Protein AF-A0A7J8NCL5-F1 (afdb_monomer_lite)

Foldseek 3Di:
DEAAPDPPQDEEEDDPVLLVDAQAQEDAHEHYAYEEEAEPSNAPVYDADPPGAHEYHHHQYAYQYHDDDPDHDPRYQAAYANYNNLVDPPDPDDPNHDDDDPDDPPDPDDDDPADDDPPAQPPPWHAQPQDPDPPQTARWWKFKKKQQAAPDDDCPVVVQVVLVLVCVLLVHDSSQKDFPDWDDDPDNMIITIIIGAFDDDPPPVPRRYDDLVSVCSNVCCQVVVRRDADNRSHFMHTPDTDDDVVSVVSPDDPDDPDDDPVVVVVCVVVVVVVVVVCVVVVVVVVVVVVVVVVVVVVVVPPDDDDDDDDPDPVPCPPDDDQPQADEDEPVQVCVQQVNVDPVQFPDADPQGTWGWGQGPVRATKIKGKGDQPDPLNVQLLVQQCVQLSQDDDPQAWHWRHWYDPPRITMTITHDQPQAFQLQLLDPPHPQRAAPLLLLQQLLSNLVQLLCQQPVDVQHKDQQAQDRNQWTAHPQRRTHGHRSSPMDGAADQDPVRDGDQWDQADRDYDPLLAQLLCVQQSTHHSLRVLQSSLSVLLCSFQSDDQADPNDGSLVVCVVCVVVVNNVVRGDPSNDDDDPVLSVLSSVLSNQSNDNDSVSHDHSVVSSVSSVVSSVVDDVVSVPPDDDDPPDDDDDDDDDDDDDDDDDDDDDDDDDDDDDDDDDDDDDDDDDDDDDDDDDDDDDDDDDDDDDDDDDDDDPDDPPVQWDDDPNDTDGDPVPLDDDDDQPDPDFKFAAQQAWLVQFFWKKFKFFQDQDWAFSVLLVQLVCQLQVLCCVPVNRHFKMKGFDFDFPAFDADDDDDDPPDPPPDRNSNVSRGSHGPGTTTGHDRGGTGMMMTGPPVCNVSNQVSNVSSQSSGSHHIDMGTDLGGQPEPHGPVVVVVQVVVQQWDIPRNYIDGFDQDDDPVQDDPPDSTHHPDD

pLDDT: mean 75.63, std 21.78, range [22.77, 98.31]

Sequence (916 aa):
MHSDLSNNELTGSIPASFSSLPILQELLLANNSLNGSIPSSLWQNKTLNANESLIVDLENNTFTDISGSTDLPPNVTLWLKGNPVCRNNSLSLPQQCASRNDNTRSQSGTNSTGSCAPQSCPFPYEYSPTSNFSCFCAAPLPVVYRLKSPGFSDFVPYINSFSEYLTTGLELDSDQLYIGSFEWENGPRLKMNLKLYPVYNASNNSGNVFNGSEVQRIRGMFTGWKIPDSDIFGPYELINFNLPDIYGGAVVRTSGSGVSTGALIGIVLGGIAVAVTLSAVVTLLILRVRLRNYRLVSKRRQSICSNIEPVFYTALKSSIKIDGVKSFTYTELATATNNFNSSTQVGQGGYGKVYRGTLADGMVVAIKRAQEGSLQGEREFLTEIQLLSRLHHRNLVSLIGYCDEEGEQMLVYEFMPNGTLRDHLSAKSKEPPNFAMRLKIALGSAKGILYLHTEADPPIFHRDIKASNILLDSRFTAKVADFGLSRLAPVPDMEGAVPAHVSTVVKGTPGYLDPEYFLTHKLTDKSDVYSLGVVFLELLTGMQPISHGKNIVREVNVAYHSGMIFSVIDGRMGSYPSECVEKFVTLALKCSQDETDGRPSMADVVRELENIWAMMPESDVGVSVSIDTAAEKMTPPSSSSSSSLVKNPYVSSDVSGSDLGFLTLSASRSINTALPFSFQPRFIFAAAKYLQSSTAMGRRPARCYRQIKNKPYPKSRYCRGVPDPKIRIYDVGMKKRGVDEFPFCVHLVSWEKENVSSEALEAARIACNKYMAKYAGKDAFHLRVRVHPFHVLRINKMLSCAGADRLQTGMRGAFGKPQGTCARVAIGQVLLSVRCKDSNSHHAQEALRRAKFKFPGRQKIIVSRKWGFTKFNRTDYLKYKSENRIVPDGVNAKLLGCHGPLANREPGRAFLHAAV

Structure (mmCIF, N/CA/C/O backbone):
data_AF-A0A7J8NCL5-F1
#
_entry.id   AF-A0A7J8NCL5-F1
#
loop_
_atom_site.group_PDB
_atom_site.id
_atom_site.type_symbol
_atom_site.label_atom_id
_atom_site.label_alt_id
_atom_site.label_comp_id
_atom_site.label_asym_id
_atom_site.label_entity_id
_atom_site.label_seq_id
_atom_site.pdbx_PDB_ins_code
_atom_site.Cartn_x
_atom_site.Cartn_y
_atom_site.Cartn_z
_atom_site.occupancy
_atom_site.B_iso_or_equiv
_atom_site.auth_seq_id
_atom_site.auth_comp_id
_atom_site.auth_asym_id
_atom_site.auth_atom_id
_atom_site.pdbx_PDB_model_num
ATOM 1 N N . MET A 1 1 ? -27.507 34.653 11.792 1.00 57.84 1 MET A N 1
ATOM 2 C CA . MET A 1 1 ? -27.357 33.873 10.540 1.00 57.84 1 MET A CA 1
ATOM 3 C C . MET A 1 1 ? -26.289 34.530 9.692 1.00 57.84 1 MET A C 1
ATOM 5 O O . MET A 1 1 ? -26.306 35.746 9.566 1.00 57.84 1 MET A O 1
ATOM 9 N N . HIS A 1 2 ? -25.388 33.732 9.128 1.00 72.81 2 HIS A N 1
ATOM 10 C CA . HIS A 1 2 ? -24.215 34.192 8.385 1.00 72.81 2 HIS A CA 1
ATOM 11 C C . HIS A 1 2 ? -24.292 33.597 6.973 1.00 72.81 2 HIS A C 1
ATOM 13 O O . HIS A 1 2 ? -24.673 32.432 6.832 1.00 72.81 2 HIS A O 1
ATOM 19 N N . SER A 1 3 ? -24.012 34.397 5.945 1.00 72.50 3 SER A N 1
ATOM 20 C CA . SER A 1 3 ? -24.172 34.029 4.536 1.00 72.50 3 SER A CA 1
ATOM 21 C C . SER A 1 3 ? -22.990 34.544 3.718 1.00 72.50 3 SER A C 1
ATOM 23 O O . SER A 1 3 ? -23.054 35.635 3.154 1.00 72.50 3 SER A O 1
ATOM 25 N N . ASP A 1 4 ? -21.925 33.746 3.647 1.00 80.50 4 ASP A N 1
ATOM 26 C CA . ASP A 1 4 ? -20.791 34.000 2.758 1.00 80.50 4 ASP A CA 1
ATOM 27 C C . ASP A 1 4 ? -21.039 33.390 1.370 1.00 80.50 4 ASP A C 1
ATOM 29 O O . ASP A 1 4 ? -21.331 32.200 1.222 1.00 80.50 4 ASP A O 1
ATOM 33 N N . LEU A 1 5 ? -20.961 34.255 0.367 1.00 80.50 5 LEU A N 1
ATOM 34 C CA . LEU A 1 5 ? -21.081 34.011 -1.067 1.00 80.50 5 LEU A CA 1
ATOM 35 C C . LEU A 1 5 ? -19.985 34.785 -1.831 1.00 80.50 5 LEU A C 1
ATOM 37 O O . LEU A 1 5 ? -20.094 35.007 -3.039 1.00 80.50 5 LEU A O 1
ATOM 41 N N . SER A 1 6 ? -18.932 35.223 -1.137 1.00 82.69 6 SER A N 1
ATOM 42 C CA . SER A 1 6 ? -17.787 35.912 -1.728 1.00 82.69 6 SER A CA 1
ATOM 43 C C . SER A 1 6 ? -16.988 34.987 -2.657 1.00 82.69 6 SER A C 1
ATOM 45 O O . SER A 1 6 ? -17.009 33.768 -2.492 1.00 82.69 6 SER A O 1
ATOM 47 N N . ASN A 1 7 ? -16.256 35.535 -3.630 1.00 80.12 7 ASN A N 1
ATOM 48 C CA . ASN A 1 7 ? -15.332 34.778 -4.492 1.00 80.12 7 ASN A CA 1
ATOM 49 C C . ASN A 1 7 ? -15.990 33.617 -5.294 1.00 80.12 7 ASN A C 1
ATOM 51 O O . ASN A 1 7 ? -15.355 32.587 -5.520 1.00 80.12 7 ASN A O 1
ATOM 55 N N . ASN A 1 8 ? -17.260 33.748 -5.704 1.00 74.44 8 ASN A N 1
ATOM 56 C CA . ASN A 1 8 ? -18.063 32.673 -6.323 1.00 74.44 8 ASN A CA 1
ATOM 57 C C . ASN A 1 8 ? -18.443 32.928 -7.805 1.00 74.44 8 ASN A C 1
ATOM 59 O O . ASN A 1 8 ? -19.324 32.251 -8.335 1.00 74.44 8 ASN A O 1
ATOM 63 N N . GLU A 1 9 ? -17.803 33.893 -8.480 1.00 82.25 9 GLU A N 1
ATOM 64 C CA . GLU A 1 9 ? -18.075 34.285 -9.884 1.00 82.25 9 GLU A CA 1
ATOM 65 C C . GLU A 1 9 ? -19.551 34.676 -10.160 1.00 82.25 9 GLU A C 1
ATOM 67 O O . GLU A 1 9 ? -20.049 34.581 -11.284 1.00 82.25 9 GLU A O 1
ATOM 72 N N . LEU A 1 10 ? -20.280 35.130 -9.132 1.00 83.38 10 LEU A N 1
ATOM 73 C CA . LEU A 1 10 ? -21.717 35.415 -9.217 1.00 83.38 10 LEU A CA 1
ATOM 74 C C . LEU A 1 10 ? -22.009 36.649 -10.084 1.00 83.38 10 LEU A C 1
ATOM 76 O O . LEU A 1 10 ? -21.277 37.635 -10.037 1.00 83.38 10 LEU A O 1
ATOM 80 N N . THR A 1 11 ? -23.109 36.614 -10.841 1.00 87.38 11 THR A N 1
ATOM 81 C CA . THR A 1 11 ? -23.530 37.677 -11.775 1.00 87.38 11 THR A CA 1
ATOM 82 C C . THR A 1 11 ? -24.993 38.074 -11.571 1.00 87.38 11 THR A C 1
ATOM 84 O O . THR A 1 11 ? -25.813 37.254 -11.158 1.00 87.38 11 THR A O 1
ATOM 87 N N . GLY A 1 12 ? -25.326 39.330 -11.890 1.00 88.12 12 GLY A N 1
ATOM 88 C CA . GLY A 1 12 ? -26.670 39.901 -11.723 1.00 88.12 12 GLY A CA 1
ATOM 89 C C . GLY A 1 12 ? -26.819 40.768 -10.466 1.00 88.12 12 GLY A C 1
ATOM 90 O O . GLY A 1 12 ? -25.851 41.021 -9.752 1.00 88.12 12 GLY A O 1
ATOM 91 N N . SER A 1 13 ? -28.036 41.238 -10.195 1.00 89.62 13 SER A N 1
ATOM 92 C CA . SER A 1 13 ? -28.349 42.096 -9.044 1.00 89.62 13 SER A CA 1
ATOM 93 C C . SER A 1 13 ? -28.608 41.306 -7.757 1.00 89.62 13 SER A C 1
ATOM 95 O O . SER A 1 13 ? -29.001 40.139 -7.805 1.00 89.62 13 SER A O 1
ATOM 97 N N . ILE A 1 14 ? -28.460 41.955 -6.595 1.00 87.56 14 ILE A N 1
ATOM 98 C CA . ILE A 1 14 ? -28.709 41.331 -5.284 1.00 87.56 14 ILE A CA 1
ATOM 99 C C . ILE A 1 14 ? -30.193 40.913 -5.169 1.00 87.56 14 ILE A C 1
ATOM 101 O O . ILE A 1 14 ? -31.073 41.772 -5.259 1.00 87.56 14 ILE A O 1
ATOM 105 N N . PRO A 1 15 ? -30.512 39.623 -4.937 1.00 82.88 15 PRO A N 1
ATOM 106 C CA . PRO A 1 15 ? -31.892 39.172 -4.774 1.00 82.88 15 PRO A CA 1
ATOM 107 C C . PRO A 1 15 ? -32.594 39.814 -3.569 1.00 82.88 15 PRO A C 1
ATOM 109 O O . PRO A 1 15 ? -32.122 39.713 -2.435 1.00 82.88 15 PRO A O 1
ATOM 112 N N . ALA A 1 16 ? -33.785 40.380 -3.789 1.00 77.25 16 ALA A N 1
ATOM 113 C CA . ALA A 1 16 ? -34.599 41.012 -2.741 1.00 77.25 16 ALA A CA 1
ATOM 114 C C . ALA A 1 16 ? -34.930 40.080 -1.552 1.00 77.25 16 ALA A C 1
ATOM 116 O O . ALA A 1 16 ? -35.202 40.548 -0.447 1.00 77.25 16 ALA A O 1
ATOM 117 N N . SER A 1 17 ? -34.846 38.758 -1.743 1.00 77.75 17 SER A N 1
ATOM 118 C CA . SER A 1 17 ? -34.989 37.763 -0.676 1.00 77.75 17 SER A CA 1
ATOM 119 C C . SER A 1 17 ? -33.979 37.933 0.466 1.00 77.75 17 SER A C 1
ATOM 121 O O . SER A 1 17 ? -34.313 37.592 1.599 1.00 77.75 17 SER A O 1
ATOM 123 N N . PHE A 1 18 ? -32.785 38.494 0.226 1.00 79.38 18 PHE A N 1
ATOM 124 C CA . PHE A 1 18 ? -31.816 38.763 1.300 1.00 79.38 18 PHE A CA 1
ATOM 125 C C . PHE A 1 18 ? -32.314 39.815 2.303 1.00 79.38 18 PHE A C 1
ATOM 127 O O . PHE A 1 18 ? -32.043 39.687 3.498 1.00 79.38 18 PHE A O 1
ATOM 134 N N . SER A 1 19 ? -33.120 40.786 1.859 1.00 75.44 19 SER A N 1
ATOM 135 C CA . SER A 1 19 ? -33.771 41.774 2.734 1.00 75.44 19 SER A CA 1
ATOM 136 C C . SER A 1 19 ? -34.899 41.176 3.586 1.00 75.44 19 SER A C 1
ATOM 138 O O . SER A 1 19 ? -35.309 41.781 4.570 1.00 75.44 19 SER A O 1
ATOM 140 N N . SER A 1 20 ? -35.398 39.983 3.238 1.00 74.88 20 SER A N 1
ATOM 141 C CA . SER A 1 20 ? -36.469 39.284 3.970 1.00 74.88 20 SER A CA 1
ATOM 142 C C . SER A 1 20 ? -35.970 38.273 5.017 1.00 74.88 20 SER A C 1
ATOM 144 O O . SER A 1 20 ? -36.765 37.513 5.564 1.00 74.88 20 SER A O 1
ATOM 146 N N . LEU A 1 21 ? -34.661 38.238 5.304 1.00 75.81 21 LEU A N 1
ATOM 147 C CA . LEU A 1 21 ? -34.053 37.314 6.269 1.00 75.81 21 LEU A CA 1
ATOM 148 C C . LEU A 1 21 ? -33.932 37.967 7.666 1.00 75.81 21 LEU A C 1
ATOM 150 O O . LEU A 1 21 ? -32.992 38.735 7.893 1.00 75.81 21 LEU A O 1
ATOM 154 N N . PRO A 1 22 ? -34.820 37.648 8.633 1.00 67.44 22 PRO A N 1
ATOM 155 C CA . PRO A 1 22 ? -34.956 38.416 9.879 1.00 67.44 22 PRO A CA 1
ATOM 156 C C . PRO A 1 22 ? -33.777 38.261 10.848 1.00 67.44 22 PRO A C 1
ATOM 158 O O . PRO A 1 22 ? -33.559 39.122 11.687 1.00 67.44 22 PRO A O 1
ATOM 161 N N . ILE A 1 23 ? -33.007 37.174 10.734 1.00 75.25 23 ILE A N 1
ATOM 162 C CA . ILE A 1 23 ? -31.884 36.845 11.631 1.00 75.25 23 ILE A CA 1
ATOM 163 C C . ILE A 1 23 ? -30.509 36.982 10.952 1.00 75.25 23 ILE A C 1
ATOM 165 O O . ILE A 1 23 ? -29.521 36.425 11.432 1.00 75.25 23 ILE A O 1
ATOM 169 N N . LEU A 1 24 ? -30.432 37.644 9.791 1.00 75.69 24 LEU A N 1
ATOM 170 C CA . LEU A 1 24 ? -29.201 37.795 9.006 1.00 75.69 24 LEU A CA 1
ATOM 171 C C . LEU A 1 24 ? -28.263 38.839 9.638 1.00 75.69 24 LEU A C 1
ATOM 173 O O . LEU A 1 24 ? -28.584 40.027 9.625 1.00 75.69 24 LEU A O 1
ATOM 177 N N . GLN A 1 25 ? -27.116 38.367 10.134 1.00 79.19 25 GLN A N 1
ATOM 178 C CA . GLN A 1 25 ? -26.058 39.099 10.851 1.00 79.19 25 GLN A CA 1
ATOM 179 C C . GLN A 1 25 ? -24.811 39.326 9.982 1.00 79.19 25 GLN A C 1
ATOM 181 O O . GLN A 1 25 ? -24.145 40.339 10.131 1.00 79.19 25 GLN A O 1
ATOM 186 N N . GLU A 1 26 ? -24.510 38.436 9.034 1.00 82.94 26 GLU A N 1
ATOM 187 C CA . GLU A 1 26 ? -23.438 38.665 8.055 1.00 82.94 26 GLU A CA 1
ATOM 188 C C . GLU A 1 26 ? -23.881 38.255 6.651 1.00 82.94 26 GLU A C 1
ATOM 190 O O . GLU A 1 26 ? -24.447 37.173 6.463 1.00 82.94 26 GLU A O 1
ATOM 195 N N . LEU A 1 27 ? -23.609 39.120 5.674 1.00 87.31 27 LEU A N 1
ATOM 196 C CA . LEU A 1 27 ? -23.815 38.893 4.247 1.00 87.31 27 LEU A CA 1
ATOM 197 C C . LEU A 1 27 ? -22.549 39.312 3.496 1.00 87.31 27 LEU A C 1
ATOM 199 O O . LEU A 1 27 ? -22.299 40.505 3.331 1.00 87.31 27 LEU A O 1
ATOM 203 N N . LEU A 1 28 ? -21.760 38.336 3.048 1.00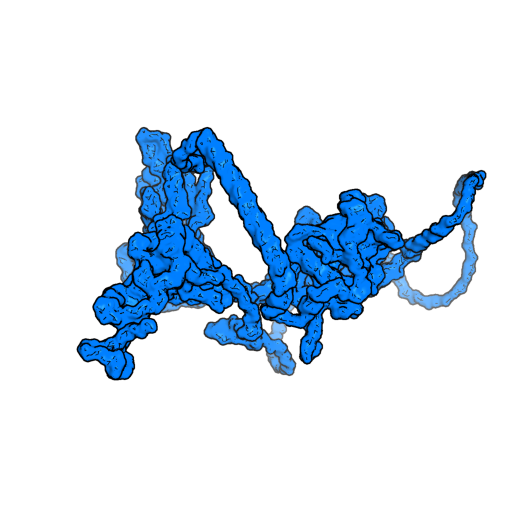 88.69 28 LEU A N 1
ATOM 204 C CA . LEU A 1 28 ? -20.503 38.576 2.340 1.00 88.69 28 LEU A CA 1
ATOM 205 C C . LEU A 1 28 ? -20.684 38.185 0.868 1.00 88.69 28 LEU A C 1
ATOM 207 O O . LEU A 1 28 ? -21.019 37.045 0.557 1.00 88.69 28 LEU A O 1
ATOM 211 N N . LEU A 1 29 ? -20.506 39.142 -0.039 1.00 88.88 29 LEU A N 1
ATOM 212 C CA . LEU A 1 29 ? -20.684 39.012 -1.492 1.00 88.88 29 LEU A CA 1
ATOM 213 C C . LEU A 1 29 ? -19.468 39.556 -2.268 1.00 88.88 29 LEU A C 1
ATOM 215 O O . LEU A 1 29 ? -19.533 39.710 -3.490 1.00 88.88 29 LEU A O 1
ATOM 219 N N . ALA A 1 30 ? -18.360 39.836 -1.576 1.00 86.44 30 ALA A N 1
ATOM 220 C CA . ALA A 1 30 ? -17.149 40.412 -2.150 1.00 86.44 30 ALA A CA 1
ATOM 221 C C . ALA A 1 30 ? -16.531 39.572 -3.284 1.00 86.44 30 ALA A C 1
ATOM 223 O O . ALA A 1 30 ? -16.698 38.353 -3.334 1.00 86.44 30 ALA A O 1
ATOM 224 N N . ASN A 1 31 ? -15.765 40.214 -4.169 1.00 84.94 31 ASN A N 1
ATOM 225 C CA . ASN A 1 31 ? -15.036 39.577 -5.275 1.00 84.94 31 ASN A CA 1
ATOM 226 C C . ASN A 1 31 ? -15.951 38.730 -6.189 1.00 84.94 31 ASN A C 1
ATOM 228 O O . ASN A 1 31 ? -15.694 37.550 -6.441 1.00 84.94 31 ASN A O 1
ATOM 232 N N . ASN A 1 32 ? -17.040 39.328 -6.671 1.00 88.50 32 ASN A N 1
ATOM 233 C CA . ASN A 1 32 ? -17.965 38.729 -7.637 1.00 88.50 32 ASN A CA 1
ATOM 234 C C . ASN A 1 32 ? -18.169 39.687 -8.836 1.00 88.50 32 ASN A C 1
ATOM 236 O O . ASN A 1 32 ? -17.487 40.698 -8.975 1.00 88.50 32 ASN A O 1
ATOM 240 N N . SER A 1 33 ? -19.081 39.358 -9.750 1.00 88.44 33 SER A N 1
ATOM 241 C CA . SER A 1 33 ? -19.470 40.186 -10.905 1.00 88.44 33 SER A CA 1
ATOM 242 C C . SER A 1 33 ? -20.937 40.634 -10.807 1.00 88.44 33 SER A C 1
ATOM 244 O O . SER A 1 33 ? -21.669 40.664 -11.800 1.00 88.44 33 SER A O 1
ATOM 246 N N . LEU A 1 34 ? -21.385 40.957 -9.588 1.00 90.69 34 LEU A N 1
ATOM 247 C CA . LEU A 1 34 ? -22.738 41.449 -9.325 1.00 90.69 34 LEU A CA 1
ATOM 248 C C . LEU A 1 34 ? -22.882 42.907 -9.786 1.00 90.69 34 LEU A C 1
ATOM 250 O O . LEU A 1 34 ? -21.911 43.670 -9.757 1.00 90.69 34 LEU A O 1
ATOM 254 N N . ASN A 1 35 ? -24.074 43.289 -10.246 1.00 88.81 35 ASN A N 1
ATOM 255 C CA . ASN A 1 35 ? -24.321 44.554 -10.944 1.00 88.81 35 ASN A CA 1
ATOM 256 C C . ASN A 1 35 ? -25.660 45.222 -10.573 1.00 88.81 35 ASN A C 1
ATOM 258 O O . ASN A 1 35 ? -26.493 44.649 -9.872 1.00 88.81 35 ASN A O 1
ATOM 262 N N . GLY A 1 36 ? -25.854 46.456 -11.048 1.00 87.56 36 GLY A N 1
ATOM 263 C CA . GLY A 1 36 ? -27.036 47.274 -10.759 1.00 87.56 36 GLY A CA 1
ATOM 264 C C . GLY A 1 36 ? -26.951 48.008 -9.417 1.00 87.56 36 GLY A C 1
ATOM 265 O O . GLY A 1 36 ? -25.855 48.308 -8.935 1.00 87.56 36 GLY A O 1
ATOM 266 N N . SER A 1 37 ? -28.115 48.297 -8.831 1.00 85.88 37 SER A N 1
ATOM 267 C CA . SER A 1 37 ? -28.243 49.058 -7.587 1.00 85.88 37 SER A CA 1
ATOM 268 C C . SER A 1 37 ? -28.197 48.171 -6.336 1.00 85.88 37 SER A C 1
ATOM 270 O O . SER A 1 37 ? -28.637 47.017 -6.338 1.00 85.88 37 SER A O 1
ATOM 272 N N . ILE A 1 38 ? -27.693 48.725 -5.234 1.00 88.62 38 ILE A N 1
ATOM 273 C CA . ILE A 1 38 ? -27.693 48.081 -3.914 1.00 88.62 38 ILE A CA 1
ATOM 274 C C . ILE A 1 38 ? -28.977 48.490 -3.164 1.00 88.62 38 ILE A C 1
ATOM 276 O O . ILE A 1 38 ? -29.172 49.683 -2.922 1.00 88.62 38 ILE A O 1
ATOM 280 N N . PRO A 1 39 ? -29.861 47.555 -2.768 1.00 86.25 39 PRO A N 1
ATOM 281 C CA . PRO A 1 39 ? -31.109 47.896 -2.088 1.00 86.25 39 PRO A CA 1
ATOM 282 C C . PRO A 1 39 ? -30.898 48.182 -0.592 1.00 86.25 39 PRO A C 1
ATOM 284 O O . PRO A 1 39 ? -30.487 47.298 0.163 1.00 86.25 39 PRO A O 1
ATOM 287 N N . SER A 1 40 ? -31.267 49.383 -0.129 1.00 81.75 40 SER A N 1
ATOM 288 C CA . SER A 1 40 ? -31.112 49.792 1.284 1.00 81.75 40 SER A CA 1
ATOM 289 C C . SER A 1 40 ? -31.914 48.938 2.278 1.00 81.75 40 SER A C 1
ATOM 291 O O . SER A 1 40 ? -31.588 48.860 3.464 1.00 81.75 40 SER A O 1
ATOM 293 N N . SER A 1 41 ? -32.938 48.226 1.795 1.00 80.44 41 SER A N 1
ATOM 294 C CA . SER A 1 41 ? -33.743 47.281 2.579 1.00 80.44 41 SER A CA 1
ATOM 295 C C . SER A 1 41 ? -32.934 46.135 3.205 1.00 80.44 41 SER A C 1
ATOM 297 O O . SER A 1 41 ? -33.420 45.512 4.148 1.00 80.44 41 SER A O 1
ATOM 299 N N . LEU A 1 42 ? -31.697 45.886 2.748 1.00 80.75 42 LEU A N 1
ATOM 300 C CA . LEU A 1 42 ? -30.754 44.946 3.372 1.00 80.75 42 LEU A CA 1
ATOM 301 C C . LEU A 1 42 ? -30.406 45.319 4.826 1.00 80.75 42 LEU A C 1
ATOM 303 O O . LEU A 1 42 ? -30.131 44.423 5.634 1.00 80.75 42 LEU A O 1
ATOM 307 N N . TRP A 1 43 ? -30.424 46.618 5.152 1.00 80.12 43 TRP A N 1
ATOM 308 C CA . TRP A 1 43 ? -30.140 47.150 6.488 1.00 80.12 43 TRP A CA 1
ATOM 309 C C . TRP A 1 43 ? -31.316 47.906 7.118 1.00 80.12 43 TRP A C 1
ATOM 311 O O . TRP A 1 43 ? -31.525 47.780 8.321 1.00 80.12 43 TRP A O 1
ATOM 321 N N . GLN A 1 44 ? -32.121 48.635 6.338 1.00 75.88 44 GLN A N 1
ATOM 322 C CA . GLN A 1 44 ? -33.194 49.486 6.880 1.00 75.88 44 GLN A CA 1
ATOM 323 C C . GLN A 1 44 ? -34.376 48.704 7.477 1.00 75.88 44 GLN A C 1
ATOM 325 O O . GLN A 1 44 ? -34.995 49.173 8.427 1.00 75.88 44 GLN A O 1
ATOM 330 N N . ASN A 1 45 ? -34.664 47.493 6.986 1.00 67.56 45 ASN A N 1
ATOM 331 C CA . ASN A 1 45 ? -35.805 46.691 7.449 1.00 67.56 45 ASN A CA 1
ATOM 332 C C . ASN A 1 45 ? -35.476 45.751 8.630 1.00 67.56 45 ASN A C 1
ATOM 334 O O . ASN A 1 45 ? -36.248 44.832 8.905 1.00 67.56 45 ASN A O 1
ATOM 338 N N . LYS A 1 46 ? -34.341 45.935 9.325 1.00 68.56 46 LYS A N 1
ATOM 339 C CA . LYS A 1 46 ? -33.930 45.066 10.443 1.00 68.56 46 LYS A CA 1
ATOM 340 C C . LYS A 1 46 ? -33.929 45.781 11.789 1.00 68.56 46 LYS A C 1
ATOM 342 O O . LYS A 1 46 ? -33.130 46.679 12.037 1.00 68.56 46 LYS A O 1
ATOM 347 N N . THR A 1 47 ? -34.750 45.279 12.703 1.00 67.88 47 THR A N 1
ATOM 348 C CA . THR A 1 47 ? -34.642 45.549 14.140 1.00 67.88 47 THR A CA 1
ATOM 349 C C . THR A 1 47 ? -33.517 44.697 14.732 1.00 67.88 47 THR A C 1
ATOM 351 O O . THR A 1 47 ? -33.720 43.511 14.992 1.00 67.88 47 THR A O 1
ATOM 354 N N . LEU A 1 48 ? -32.332 45.281 14.914 1.00 66.12 48 LEU A N 1
ATOM 355 C CA . LEU A 1 48 ? -31.203 44.639 15.598 1.00 66.12 48 LEU A CA 1
ATOM 356 C C . LEU A 1 48 ? -31.276 44.915 17.106 1.00 66.12 48 LEU A C 1
ATOM 358 O O . LEU A 1 48 ? -31.496 46.055 17.518 1.00 66.12 48 LEU A O 1
ATOM 362 N N . ASN A 1 49 ? -31.069 43.890 17.932 1.00 65.19 49 ASN A N 1
ATOM 363 C CA . ASN A 1 49 ? -30.922 44.057 19.379 1.00 65.19 49 ASN A CA 1
ATOM 364 C C . ASN A 1 49 ? -29.558 44.684 19.733 1.00 65.19 49 ASN A C 1
ATOM 366 O O . ASN A 1 49 ? -28.623 44.669 18.935 1.00 65.19 49 ASN A O 1
ATOM 370 N N . ALA A 1 50 ? -29.401 45.180 20.966 1.00 59.47 50 ALA A N 1
ATOM 371 C CA . ALA A 1 50 ? -28.181 45.875 21.409 1.00 59.47 50 ALA A CA 1
ATOM 372 C C . ALA A 1 50 ? -26.875 45.060 21.249 1.00 59.47 50 ALA A C 1
ATOM 374 O O . ALA A 1 50 ? -25.813 45.646 21.061 1.00 59.47 50 ALA A O 1
ATOM 375 N N . ASN A 1 51 ? -26.962 43.723 21.268 1.00 60.03 51 ASN A N 1
ATOM 376 C CA . ASN A 1 51 ? -25.827 42.805 21.098 1.00 60.03 51 ASN A CA 1
ATOM 377 C C . ASN A 1 51 ? -25.713 42.225 19.669 1.00 60.03 51 ASN A C 1
ATOM 379 O O . ASN A 1 51 ? -24.920 41.314 19.439 1.00 60.03 51 ASN A O 1
ATOM 383 N N . GLU A 1 52 ? -26.523 42.693 18.717 1.00 68.38 52 GLU A N 1
ATOM 384 C CA . GLU A 1 52 ? -26.567 42.183 17.344 1.00 68.38 52 GLU A CA 1
ATOM 385 C C . GLU A 1 52 ? -26.037 43.226 16.362 1.00 68.38 52 GLU A C 1
ATOM 387 O O . GLU A 1 52 ? -26.555 44.338 16.277 1.00 68.38 52 GLU A O 1
ATOM 392 N N . SER A 1 53 ? -25.028 42.841 15.582 1.00 75.44 53 SER A N 1
ATOM 393 C CA . SER A 1 53 ? -24.499 43.619 14.462 1.00 75.44 53 SER A CA 1
ATOM 394 C C . SER A 1 53 ? -24.852 42.981 13.120 1.00 75.44 53 SER A C 1
ATOM 396 O O . SER A 1 53 ? -24.957 41.757 13.018 1.00 75.44 53 SER A O 1
ATOM 398 N N . LEU A 1 54 ? -24.974 43.812 12.085 1.00 81.44 54 LEU A N 1
ATOM 399 C CA . LEU A 1 54 ? -25.040 43.391 10.690 1.00 81.44 54 LEU A CA 1
ATOM 400 C C . LEU A 1 54 ? -23.766 43.818 9.953 1.00 81.44 54 LEU A C 1
ATOM 402 O O . LEU A 1 54 ? -23.509 45.011 9.822 1.00 81.44 54 LEU A O 1
ATOM 406 N N . ILE A 1 55 ? -23.022 42.867 9.395 1.00 82.38 55 ILE A N 1
ATOM 407 C CA . ILE A 1 55 ? -21.953 43.147 8.428 1.00 82.38 55 ILE A CA 1
ATOM 408 C C . ILE A 1 55 ? -22.462 42.831 7.019 1.00 82.38 55 ILE A C 1
ATOM 410 O O . ILE A 1 55 ? -22.986 41.745 6.763 1.00 82.38 55 ILE A O 1
ATOM 414 N N . VAL A 1 56 ? -22.308 43.785 6.102 1.00 87.56 56 VAL A N 1
ATOM 415 C CA . VAL A 1 56 ? -22.572 43.620 4.670 1.00 87.56 56 VAL A CA 1
ATOM 416 C C . VAL A 1 56 ? -21.293 43.959 3.911 1.00 87.56 56 VAL A C 1
ATOM 418 O O . VAL A 1 56 ? -20.844 45.103 3.923 1.00 87.56 56 VAL A O 1
ATOM 421 N N . ASP A 1 57 ? -20.698 42.967 3.258 1.00 87.38 57 ASP A N 1
ATOM 422 C CA . ASP A 1 57 ? -19.484 43.139 2.459 1.00 87.38 57 ASP A CA 1
ATOM 423 C C . ASP A 1 57 ? -19.797 42.930 0.976 1.00 87.38 57 ASP A C 1
ATOM 425 O O . ASP A 1 57 ? -20.211 41.843 0.565 1.00 87.38 57 ASP A O 1
ATOM 429 N N . LEU A 1 58 ? -19.621 43.986 0.181 1.00 89.88 58 LEU A N 1
ATOM 430 C CA . LEU A 1 58 ? -19.875 44.018 -1.257 1.00 89.88 58 LEU A CA 1
ATOM 431 C C . LEU A 1 58 ? -18.607 44.377 -2.059 1.00 89.88 58 LEU A C 1
ATOM 433 O O . LEU A 1 58 ? -18.734 44.735 -3.235 1.00 89.88 58 LEU A O 1
ATOM 437 N N . GLU A 1 59 ? -17.403 44.327 -1.465 1.00 87.50 59 GLU A N 1
ATOM 438 C CA . GLU A 1 59 ? -16.164 44.795 -2.113 1.00 87.50 59 GLU A CA 1
ATOM 439 C C . GLU A 1 59 ? -15.918 44.146 -3.494 1.00 87.50 59 GLU A C 1
ATOM 441 O O . GLU A 1 59 ? -16.275 42.997 -3.751 1.00 87.50 59 GLU A O 1
ATOM 446 N N . ASN A 1 60 ? -15.286 44.890 -4.406 1.00 86.94 60 ASN A N 1
ATOM 447 C CA . ASN A 1 60 ? -14.857 44.433 -5.736 1.00 86.94 60 ASN A CA 1
ATOM 448 C C . ASN A 1 60 ? -15.972 43.746 -6.556 1.00 86.94 60 ASN A C 1
ATOM 450 O O . ASN A 1 60 ? -15.808 42.628 -7.043 1.00 86.94 60 ASN A O 1
ATOM 454 N N . ASN A 1 61 ? -17.104 44.436 -6.705 1.00 90.50 61 ASN A N 1
ATOM 455 C CA . ASN A 1 61 ? -18.203 44.094 -7.614 1.00 90.50 61 ASN A CA 1
ATOM 456 C C . ASN A 1 61 ? -18.411 45.224 -8.652 1.00 90.50 61 ASN A C 1
ATOM 458 O O . ASN A 1 61 ? -17.581 46.129 -8.784 1.00 90.50 61 ASN A O 1
ATOM 462 N N . THR A 1 62 ? -19.510 45.184 -9.415 1.00 90.06 62 THR A N 1
ATOM 463 C CA . THR A 1 62 ? -19.853 46.186 -10.445 1.00 90.06 62 THR A CA 1
ATOM 464 C C . THR A 1 62 ? -21.105 47.011 -10.109 1.00 90.06 62 THR A C 1
ATOM 466 O O . THR A 1 62 ? -21.821 47.452 -11.007 1.00 90.06 62 THR A O 1
ATOM 469 N N . PHE A 1 63 ? -21.378 47.247 -8.819 1.00 89.69 63 PHE A N 1
ATOM 470 C CA . PHE A 1 63 ? -22.523 48.054 -8.379 1.00 89.69 63 PHE A CA 1
ATOM 471 C C . PHE A 1 63 ? -22.360 49.546 -8.709 1.00 89.69 63 PHE A C 1
ATOM 473 O O . PHE A 1 63 ? -21.306 50.143 -8.466 1.00 89.69 63 PHE A O 1
ATOM 480 N N . THR A 1 64 ? -23.416 50.155 -9.250 1.00 84.31 64 THR A N 1
ATOM 481 C CA . THR A 1 64 ? -23.412 51.534 -9.775 1.00 84.31 64 THR A CA 1
ATOM 482 C C . THR A 1 64 ? -23.902 52.582 -8.781 1.00 84.31 64 THR A C 1
ATOM 484 O O . THR A 1 64 ? -23.421 53.715 -8.801 1.00 84.31 64 THR A O 1
ATOM 487 N N . ASP A 1 65 ? -24.839 52.208 -7.915 1.00 84.31 65 ASP A N 1
ATOM 488 C CA . ASP A 1 65 ? -25.640 53.121 -7.101 1.00 84.31 65 ASP A CA 1
ATOM 489 C C . ASP A 1 65 ? -26.277 52.396 -5.900 1.00 84.31 65 ASP A C 1
ATOM 491 O O . ASP A 1 65 ? -26.268 51.165 -5.814 1.00 84.31 65 ASP A O 1
ATOM 495 N N . ILE A 1 66 ? -26.824 53.163 -4.953 1.00 84.00 66 ILE A N 1
ATOM 496 C CA . ILE A 1 66 ? -27.603 52.650 -3.818 1.00 84.00 66 ILE A CA 1
ATOM 497 C C . ILE A 1 66 ? -29.046 53.121 -3.997 1.00 84.00 66 ILE A C 1
ATOM 499 O O . ILE A 1 66 ? -29.316 54.319 -4.014 1.00 84.00 66 ILE A O 1
ATOM 503 N N . SER A 1 67 ? -29.980 52.179 -4.105 1.00 78.94 67 SER A N 1
ATOM 504 C CA . SER A 1 67 ? -31.407 52.473 -4.220 1.00 78.94 67 SER A CA 1
ATOM 505 C C . SER A 1 67 ? -32.037 52.528 -2.825 1.00 78.94 67 SER A C 1
ATOM 507 O O . SER A 1 67 ? -32.377 51.487 -2.253 1.00 78.94 67 SER A O 1
ATOM 509 N N . GLY A 1 68 ? -32.155 53.746 -2.287 1.00 75.69 68 GLY A N 1
ATOM 510 C CA . GLY A 1 68 ? -32.702 54.061 -0.963 1.00 75.69 68 GLY A CA 1
ATOM 511 C C . GLY A 1 68 ? -31.902 55.162 -0.260 1.00 75.69 68 GLY A C 1
ATOM 512 O O . GLY A 1 68 ? -31.113 55.848 -0.907 1.00 75.69 68 GLY A O 1
ATOM 513 N N . SER A 1 69 ? -32.079 55.339 1.056 1.00 72.44 69 SER A N 1
ATOM 514 C CA . SER A 1 69 ? -31.182 56.222 1.824 1.00 72.44 69 SER A CA 1
ATOM 515 C C . SER A 1 69 ? -29.855 55.516 2.135 1.00 72.44 69 SER A C 1
ATOM 517 O O . SER A 1 69 ? -29.797 54.295 2.310 1.00 72.44 69 SER A O 1
ATOM 519 N N . THR A 1 70 ? -28.782 56.302 2.183 1.00 68.06 70 THR A N 1
ATOM 520 C CA . THR A 1 70 ? -27.409 55.852 2.456 1.00 68.06 70 THR A CA 1
ATOM 521 C C . THR A 1 70 ? -27.094 55.720 3.946 1.00 68.06 70 THR A C 1
ATOM 523 O O . THR A 1 70 ? -25.979 55.347 4.306 1.00 68.06 70 THR A O 1
ATOM 526 N N . ASP A 1 71 ? -28.052 56.039 4.816 1.00 72.50 71 ASP A N 1
ATOM 527 C CA . ASP A 1 71 ? -27.852 56.087 6.260 1.00 72.50 71 ASP A CA 1
ATOM 528 C C . ASP A 1 71 ? -27.795 54.670 6.843 1.00 72.50 71 ASP A C 1
ATOM 530 O O . ASP A 1 71 ? -28.686 53.839 6.624 1.00 72.50 71 ASP A O 1
ATOM 534 N N . LEU A 1 72 ? -26.725 54.393 7.588 1.00 74.56 72 LEU A N 1
ATOM 535 C CA . LEU A 1 72 ? -26.483 53.111 8.243 1.00 74.56 72 LEU A CA 1
ATOM 536 C C . LEU A 1 72 ? -26.899 53.204 9.721 1.00 74.56 72 LEU A C 1
ATOM 538 O O . LEU A 1 72 ? -26.406 54.086 10.429 1.00 74.56 72 LEU A O 1
ATOM 542 N N . PRO A 1 73 ? -27.764 52.303 10.224 1.00 78.19 73 PRO A N 1
ATOM 543 C CA . PRO A 1 73 ? -27.998 52.169 11.660 1.00 78.19 73 PRO A CA 1
ATOM 544 C C . PRO A 1 73 ? -26.684 51.849 12.402 1.00 78.19 73 PRO A C 1
ATOM 546 O O . PRO A 1 73 ? -25.820 51.182 11.832 1.00 78.19 73 PRO A O 1
ATOM 549 N N . PRO A 1 74 ? -26.521 52.245 13.679 1.00 70.25 74 PRO A N 1
ATOM 550 C CA . PRO A 1 74 ? -25.230 52.198 14.384 1.00 70.25 74 PRO A CA 1
ATOM 551 C C . PRO A 1 74 ? -24.631 50.790 14.543 1.00 70.25 74 PRO A C 1
ATOM 553 O O . PRO A 1 74 ? -23.426 50.654 14.731 1.00 70.25 74 PRO A O 1
ATOM 556 N N . ASN A 1 75 ? -25.455 49.745 14.427 1.00 77.00 75 ASN A N 1
ATOM 557 C CA . ASN A 1 75 ? -25.032 48.345 14.484 1.00 77.00 75 ASN A CA 1
ATOM 558 C C . ASN A 1 75 ? -24.773 47.731 13.086 1.00 77.00 75 ASN A C 1
ATOM 560 O O . ASN A 1 75 ? -24.659 46.510 12.972 1.00 77.00 75 ASN A O 1
ATOM 564 N N . VAL A 1 76 ? -24.712 48.536 12.016 1.00 80.06 76 VAL A N 1
ATOM 565 C CA . VAL A 1 76 ? -24.534 48.074 10.629 1.00 80.06 76 VAL A CA 1
ATOM 566 C C . VAL A 1 76 ? -23.209 48.564 10.041 1.00 80.06 76 VAL A C 1
ATOM 568 O O . VAL A 1 76 ? -22.961 49.765 9.964 1.00 80.06 76 VAL A O 1
ATOM 571 N N . THR A 1 77 ? -22.402 47.636 9.530 1.00 82.19 77 THR A N 1
ATOM 572 C CA . THR A 1 77 ? -21.156 47.925 8.804 1.00 82.19 77 THR A CA 1
ATOM 573 C C . THR A 1 77 ? -21.310 47.538 7.334 1.00 82.19 77 THR A C 1
ATOM 575 O O . THR A 1 77 ? -21.641 46.390 7.040 1.00 82.19 77 THR A O 1
ATOM 578 N N . LEU A 1 78 ? -21.047 48.470 6.412 1.00 85.69 78 LEU A N 1
ATOM 579 C CA . LEU A 1 78 ? -21.158 48.271 4.961 1.00 85.69 78 LEU A CA 1
ATOM 580 C C . LEU A 1 78 ? -19.819 48.566 4.263 1.00 85.69 78 LEU A C 1
ATOM 582 O O . LEU A 1 78 ? -19.287 49.667 4.408 1.00 85.69 78 LEU A O 1
ATOM 586 N N . TRP A 1 79 ? -19.316 47.609 3.478 1.00 85.62 79 TRP A N 1
ATOM 587 C CA . TRP A 1 79 ? -18.065 47.719 2.712 1.00 85.62 79 TRP A CA 1
ATOM 588 C C . TRP A 1 79 ? -18.358 47.750 1.204 1.00 85.62 79 TRP A C 1
ATOM 590 O O . TRP A 1 79 ? -19.057 46.874 0.692 1.00 85.62 79 TRP A O 1
ATOM 600 N N . LEU A 1 80 ? -17.846 48.762 0.491 1.00 85.75 80 LEU A N 1
ATOM 601 C CA . LEU A 1 80 ? -18.170 49.041 -0.922 1.00 85.75 80 LEU A CA 1
ATOM 602 C C . LEU A 1 80 ? -16.947 49.183 -1.844 1.00 85.75 80 LEU A C 1
ATOM 604 O O . LEU A 1 80 ? -17.114 49.315 -3.060 1.00 85.75 80 LEU A O 1
ATOM 608 N N . LYS A 1 81 ? -15.726 49.170 -1.296 1.00 83.81 81 LYS A N 1
ATOM 609 C CA . LYS A 1 81 ? -14.458 49.400 -2.010 1.00 83.81 81 LYS A CA 1
ATOM 610 C C . LYS A 1 81 ? -14.380 48.657 -3.352 1.00 83.81 81 LYS A C 1
ATOM 612 O O . LYS A 1 81 ? -14.831 47.525 -3.490 1.00 83.81 81 LYS A O 1
ATOM 617 N N . GLY A 1 82 ? -13.799 49.304 -4.362 1.00 78.62 82 GLY A N 1
ATOM 618 C CA . GLY A 1 82 ? -13.603 48.730 -5.701 1.00 78.62 82 GLY A CA 1
ATOM 619 C C . GLY A 1 82 ? -14.810 48.829 -6.644 1.00 78.62 82 GLY A C 1
ATOM 620 O O . GLY A 1 82 ? -14.616 48.781 -7.858 1.00 78.62 82 GLY A O 1
ATOM 621 N N . ASN A 1 83 ? -16.027 49.048 -6.131 1.00 86.19 83 ASN A N 1
ATOM 622 C CA . ASN A 1 83 ? -17.226 49.201 -6.960 1.00 86.19 83 ASN A CA 1
ATOM 623 C C . ASN A 1 83 ? -17.270 50.543 -7.726 1.00 86.19 83 ASN A C 1
ATOM 625 O O . ASN A 1 83 ? -16.771 51.556 -7.222 1.00 86.19 83 ASN A O 1
ATOM 629 N N . PRO A 1 84 ? -17.936 50.602 -8.899 1.00 86.38 84 PRO A N 1
ATOM 630 C CA . PRO A 1 84 ? -18.222 51.845 -9.621 1.00 86.38 84 PRO A CA 1
ATOM 631 C C . PRO A 1 84 ? -18.891 52.941 -8.777 1.00 86.38 84 PRO A C 1
ATOM 633 O O . PRO A 1 84 ? -18.524 54.105 -8.930 1.00 86.38 84 PRO A O 1
ATOM 636 N N . VAL A 1 85 ? -19.797 52.591 -7.852 1.00 85.19 85 VAL A N 1
ATOM 637 C CA . VAL A 1 85 ? -20.466 53.554 -6.949 1.00 85.19 85 VAL A CA 1
ATOM 638 C C . VAL A 1 85 ? -19.476 54.428 -6.162 1.00 85.19 85 VAL A C 1
ATOM 640 O O . VAL A 1 85 ? -19.720 55.617 -5.973 1.00 85.19 85 VAL A O 1
ATOM 643 N N . CYS A 1 86 ? -18.301 53.892 -5.809 1.00 77.31 86 CYS A N 1
ATOM 644 C CA . CYS A 1 86 ? -17.234 54.615 -5.109 1.00 77.31 86 CYS A CA 1
ATOM 645 C C . CYS A 1 86 ? -16.470 55.638 -5.976 1.00 77.31 86 CYS A C 1
ATOM 647 O O . CYS A 1 86 ? -15.499 56.226 -5.503 1.00 77.31 86 CYS A O 1
ATOM 649 N N . ARG A 1 87 ? -16.852 55.837 -7.247 1.00 71.69 87 ARG A N 1
ATOM 650 C CA . ARG A 1 87 ? -16.235 56.819 -8.163 1.00 71.69 87 ARG A CA 1
ATOM 651 C C . ARG A 1 87 ? -17.098 58.060 -8.407 1.00 71.69 87 ARG A C 1
ATOM 653 O O . ARG A 1 87 ? -16.609 59.026 -8.987 1.00 71.69 87 ARG A O 1
ATOM 660 N N . ASN A 1 88 ? -18.363 58.046 -7.986 1.00 62.25 88 ASN A N 1
ATOM 661 C CA . ASN A 1 88 ? -19.279 59.167 -8.175 1.00 62.25 88 ASN A CA 1
ATOM 662 C C . ASN A 1 88 ? -19.170 60.150 -6.999 1.00 62.25 88 ASN A C 1
ATOM 664 O O . ASN A 1 88 ? -19.732 59.915 -5.932 1.00 62.25 88 ASN A O 1
ATOM 668 N N . ASN A 1 89 ? -18.508 61.293 -7.222 1.00 52.09 89 ASN A N 1
ATOM 669 C CA . ASN A 1 89 ? -18.323 62.379 -6.238 1.00 52.09 89 ASN A CA 1
ATOM 670 C C . ASN A 1 89 ? -19.630 63.015 -5.699 1.00 52.09 89 ASN A C 1
ATOM 672 O O . ASN A 1 89 ? -19.568 63.939 -4.894 1.00 52.09 89 ASN A O 1
ATOM 676 N N . SER A 1 90 ? -20.806 62.563 -6.142 1.00 52.47 90 SER A N 1
ATOM 677 C CA . SER A 1 90 ? -22.123 63.023 -5.686 1.00 52.47 90 SER A CA 1
ATOM 678 C C . SER A 1 90 ? -22.655 62.299 -4.441 1.00 52.47 90 SER A C 1
ATOM 680 O O . SER A 1 90 ? -23.660 62.740 -3.888 1.00 52.47 90 SER A O 1
ATOM 682 N N . LEU A 1 91 ? -22.017 61.210 -3.990 1.00 56.16 91 LEU A N 1
ATOM 683 C CA . LEU A 1 91 ? -22.425 60.459 -2.796 1.00 56.16 91 LEU A CA 1
ATOM 684 C C . LEU A 1 91 ? -21.383 60.581 -1.679 1.00 56.16 91 LEU A C 1
ATOM 686 O O . LEU A 1 91 ? -20.216 60.230 -1.851 1.00 56.16 91 LEU A O 1
ATOM 690 N N . SER A 1 92 ? -21.816 61.020 -0.496 1.00 53.75 92 SER A N 1
ATOM 691 C CA . SER A 1 92 ? -20.970 61.166 0.693 1.00 53.75 92 SER A CA 1
ATOM 692 C C . SER A 1 92 ? -20.722 59.822 1.397 1.00 53.75 92 SER A C 1
ATOM 694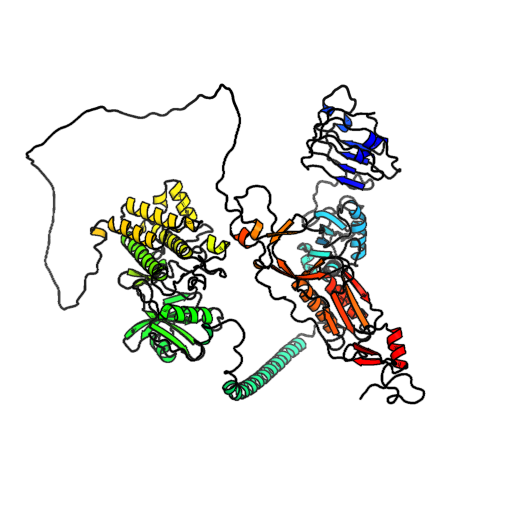 O O . SER A 1 92 ? -21.117 59.626 2.544 1.00 53.75 92 SER A O 1
ATOM 696 N N . LEU A 1 93 ? -20.025 58.907 0.711 1.00 60.03 93 LEU A N 1
ATOM 697 C CA . LEU A 1 93 ? -19.616 57.584 1.209 1.00 60.03 93 LEU A CA 1
ATOM 698 C C . LEU A 1 93 ? -18.079 57.391 1.408 1.00 60.03 93 LEU A C 1
ATOM 700 O O . LEU A 1 93 ? -17.581 56.300 1.108 1.00 60.03 93 LEU A O 1
ATOM 704 N N . PRO A 1 94 ? -17.264 58.369 1.891 1.00 56.88 94 PRO A N 1
ATOM 705 C CA . PRO A 1 94 ? -15.805 58.185 1.944 1.00 56.88 94 PRO A CA 1
ATOM 706 C C . PRO A 1 94 ? -15.335 57.021 2.825 1.00 56.88 94 PRO A C 1
ATOM 708 O O . PRO A 1 94 ? -14.315 56.409 2.525 1.00 56.88 94 PRO A O 1
ATOM 711 N N . GLN A 1 95 ? -16.053 56.714 3.912 1.00 62.03 95 GLN A N 1
ATOM 712 C CA . GLN A 1 95 ? -15.653 55.670 4.864 1.00 62.03 95 GLN A CA 1
ATOM 713 C C . GLN A 1 95 ? -15.965 54.259 4.347 1.00 62.03 95 GLN A C 1
ATOM 715 O O . GLN A 1 95 ? -15.140 53.363 4.487 1.00 62.03 95 GLN A O 1
ATOM 720 N N . GLN A 1 96 ? -17.112 54.068 3.694 1.00 71.25 96 GLN A N 1
ATOM 721 C CA . GLN A 1 96 ? -17.572 52.783 3.149 1.00 71.25 96 GLN A CA 1
ATOM 722 C C . GLN A 1 96 ? -16.760 52.348 1.914 1.00 71.25 96 GLN A C 1
ATOM 724 O O . GLN A 1 96 ? -16.705 51.164 1.580 1.00 71.25 96 GLN A O 1
ATOM 729 N N . CYS A 1 97 ? -16.124 53.309 1.240 1.00 70.94 97 CYS A N 1
ATOM 730 C CA . CYS A 1 97 ? -15.243 53.104 0.090 1.00 70.94 97 CYS A CA 1
ATOM 731 C C . CYS A 1 97 ? -13.740 53.135 0.443 1.00 70.94 97 CYS A C 1
ATOM 733 O O . CYS A 1 97 ? -12.904 52.967 -0.449 1.00 70.94 97 CYS A O 1
ATOM 735 N N . ALA A 1 98 ? -13.381 53.362 1.713 1.00 61.50 98 ALA A N 1
ATOM 736 C CA . ALA A 1 98 ? -11.993 53.400 2.169 1.00 61.50 98 ALA A CA 1
ATOM 737 C C . ALA A 1 98 ? -11.336 52.009 2.140 1.00 61.50 98 ALA A C 1
ATOM 739 O O . ALA A 1 98 ? -12.002 50.977 2.087 1.00 61.50 98 ALA A O 1
ATOM 740 N N . SER A 1 99 ? -10.001 51.958 2.206 1.00 51.53 99 SER A N 1
ATOM 741 C CA . SER A 1 99 ? -9.323 50.677 2.406 1.00 51.53 99 SER A CA 1
ATOM 742 C C . SER A 1 99 ? -9.457 50.210 3.849 1.00 51.53 99 SER A C 1
ATOM 744 O O . SER A 1 99 ? -9.198 50.977 4.774 1.00 51.53 99 SER A O 1
ATOM 746 N N . ARG A 1 100 ? -9.731 48.914 4.023 1.00 54.06 100 ARG A N 1
ATOM 747 C CA . ARG A 1 100 ? -9.440 48.176 5.252 1.00 54.06 100 ARG A CA 1
ATOM 748 C C . ARG A 1 100 ? -8.039 48.529 5.766 1.00 54.06 100 ARG A C 1
ATOM 750 O O . ARG A 1 100 ? -7.042 48.212 5.117 1.00 54.06 100 ARG A O 1
ATOM 757 N N . ASN A 1 101 ? -7.981 49.175 6.928 1.00 37.97 101 ASN A N 1
ATOM 758 C CA . ASN A 1 101 ? -6.782 49.204 7.753 1.00 37.97 101 ASN A CA 1
ATOM 759 C C . ASN A 1 101 ? -6.710 47.851 8.465 1.00 37.97 101 ASN A C 1
ATOM 761 O O . ASN A 1 101 ? -7.452 47.632 9.421 1.00 37.97 101 ASN A O 1
ATOM 765 N N . ASP A 1 102 ? -5.833 46.947 8.023 1.00 35.41 102 ASP A N 1
ATOM 766 C CA . ASP A 1 102 ? -5.497 45.748 8.799 1.00 35.41 102 ASP A CA 1
ATOM 767 C C . ASP A 1 102 ? -4.620 46.136 9.998 1.00 35.41 102 ASP A C 1
ATOM 769 O O . ASP A 1 102 ? -3.407 45.947 10.025 1.00 35.41 102 ASP A O 1
ATOM 773 N N . ASN A 1 103 ? -5.275 46.722 10.999 1.00 32.03 103 ASN A N 1
ATOM 774 C CA . ASN A 1 103 ? -4.770 46.913 12.347 1.00 32.03 103 ASN A CA 1
ATOM 775 C C . ASN A 1 103 ? -5.927 46.735 13.340 1.00 32.03 103 ASN A C 1
ATOM 777 O O . ASN A 1 103 ? -7.012 47.284 13.170 1.00 32.03 103 ASN A O 1
ATOM 781 N N . THR A 1 104 ? -5.661 45.978 14.404 1.00 29.19 104 THR A N 1
ATOM 782 C CA . THR A 1 104 ? -6.538 45.740 15.565 1.00 29.19 104 THR A CA 1
ATOM 783 C C . THR A 1 104 ? -7.913 45.098 15.320 1.00 29.19 104 THR A C 1
ATOM 785 O O . THR A 1 104 ? -8.945 45.761 15.288 1.00 29.19 104 THR A O 1
ATOM 788 N N . ARG A 1 105 ? -7.924 43.759 15.305 1.00 28.58 105 ARG A N 1
ATOM 789 C CA . ARG A 1 105 ? -8.641 42.931 16.301 1.00 28.58 105 ARG A CA 1
ATOM 790 C C . ARG A 1 105 ? -7.976 41.539 16.315 1.00 28.58 105 ARG A C 1
ATOM 792 O O . ARG A 1 105 ? -8.415 40.643 15.609 1.00 28.58 105 ARG A O 1
ATOM 799 N N . SER A 1 106 ? -6.832 41.284 16.957 1.00 28.36 106 SER A N 1
ATOM 800 C CA . SER A 1 106 ? -6.430 41.623 18.336 1.00 28.36 106 SER A CA 1
ATOM 801 C C . SER A 1 106 ? -7.588 41.488 19.328 1.00 28.36 106 SER A C 1
ATOM 803 O O . SER A 1 106 ? -8.573 42.219 19.256 1.00 28.36 106 SER A O 1
ATOM 805 N N . GLN A 1 107 ? -7.474 40.548 20.266 1.00 32.19 107 GLN A N 1
ATOM 806 C CA . GLN A 1 107 ? -8.430 40.428 21.368 1.00 32.19 107 GLN A CA 1
ATOM 807 C C . GLN A 1 107 ? -8.549 41.766 22.113 1.00 32.19 107 GLN A C 1
ATOM 809 O O . GLN A 1 107 ? -7.604 42.558 22.135 1.00 32.19 107 GLN A O 1
ATOM 814 N N . SER A 1 108 ? -9.694 42.004 22.751 1.00 27.77 108 SER A N 1
ATOM 815 C CA . SER A 1 108 ? -9.869 43.103 23.702 1.00 27.77 108 SER A CA 1
ATOM 816 C C . SER A 1 108 ? -9.084 42.812 24.984 1.00 27.77 108 SER A C 1
ATOM 818 O O . SER A 1 108 ? -9.662 42.482 26.020 1.00 27.77 108 SER A O 1
ATOM 820 N N . GLY A 1 109 ? -7.756 42.892 24.893 1.00 28.52 109 GLY A N 1
ATOM 821 C CA . GLY A 1 109 ? -6.886 42.925 26.055 1.00 28.52 109 GLY A CA 1
ATOM 822 C C . GLY A 1 109 ? -7.241 44.143 26.900 1.00 28.52 109 GLY A C 1
ATOM 823 O O . GLY A 1 109 ? -7.318 45.262 26.392 1.00 28.52 109 GLY A O 1
ATOM 824 N N . THR A 1 110 ? -7.483 43.917 28.186 1.00 28.56 110 THR A N 1
ATOM 825 C CA . THR A 1 110 ? -7.598 44.981 29.185 1.00 28.56 110 THR A CA 1
ATOM 826 C C . THR A 1 110 ? -6.357 45.871 29.146 1.00 28.56 110 THR A C 1
ATOM 828 O O . THR A 1 110 ? -5.247 45.354 29.058 1.00 28.56 110 THR A O 1
ATOM 831 N N . ASN A 1 111 ? -6.547 47.191 29.227 1.00 32.44 111 ASN A N 1
ATOM 832 C CA . ASN A 1 111 ? -5.491 48.197 29.065 1.00 32.44 111 ASN A CA 1
ATOM 833 C C . ASN A 1 111 ? -4.209 47.889 29.864 1.00 32.44 111 ASN A C 1
ATOM 835 O O . ASN A 1 111 ? -4.154 48.118 31.071 1.00 32.44 111 ASN A O 1
ATOM 839 N N . SER A 1 112 ? -3.148 47.480 29.168 1.00 30.80 112 SER A N 1
ATOM 840 C CA . SER A 1 112 ? -1.778 47.451 29.687 1.00 30.80 112 SER A CA 1
ATOM 841 C C . SER A 1 112 ? -0.798 47.954 28.619 1.00 30.80 112 SER A C 1
ATOM 843 O O . SER A 1 112 ? -0.193 47.205 27.855 1.00 30.80 112 SER A O 1
ATOM 845 N N . THR A 1 113 ? -0.631 49.277 28.553 1.00 37.97 113 THR A N 1
ATOM 846 C CA . THR A 1 113 ? 0.392 49.933 27.723 1.00 37.97 113 THR A CA 1
ATOM 847 C C . THR A 1 113 ? 1.791 49.658 28.287 1.00 37.97 113 THR A C 1
ATOM 849 O O . THR A 1 113 ? 2.356 50.486 28.999 1.00 37.97 113 THR A O 1
ATOM 852 N N . GLY A 1 114 ? 2.337 48.477 27.989 1.00 41.62 114 GLY A N 1
ATOM 853 C CA . GLY A 1 114 ? 3.648 48.009 28.446 1.00 41.62 114 GLY A CA 1
ATOM 854 C C . GLY A 1 114 ? 4.563 47.645 27.280 1.00 41.62 114 GLY A C 1
ATOM 855 O O . GLY A 1 114 ? 4.681 46.476 26.923 1.00 41.62 114 GLY A O 1
ATOM 856 N N . SER A 1 115 ? 5.213 48.646 26.679 1.00 48.75 115 SER A N 1
ATOM 857 C CA . SER A 1 115 ? 6.207 48.435 25.617 1.00 48.75 115 SER A CA 1
ATOM 858 C C . SER A 1 115 ? 7.439 47.713 26.167 1.00 48.75 115 SER A C 1
ATOM 860 O O . SER A 1 115 ? 8.274 48.328 26.831 1.00 48.75 115 SER A O 1
ATOM 862 N N . CYS A 1 116 ? 7.585 46.424 25.862 1.00 54.72 116 CYS A N 1
ATOM 863 C CA . CYS A 1 116 ? 8.768 45.657 26.242 1.00 54.72 116 CYS A CA 1
ATOM 864 C C . CYS A 1 116 ? 10.033 46.222 25.587 1.00 54.72 116 CYS A C 1
ATOM 866 O O . CYS A 1 116 ? 10.052 46.509 24.389 1.00 54.72 116 CYS A O 1
ATOM 868 N N . ALA A 1 117 ? 11.102 46.372 26.373 1.00 54.62 117 ALA A N 1
ATOM 869 C CA . ALA A 1 117 ? 12.404 46.770 25.850 1.00 54.62 117 ALA A CA 1
ATOM 870 C C . ALA A 1 117 ? 12.922 45.719 24.843 1.00 54.62 117 ALA A C 1
ATOM 872 O O . ALA A 1 117 ? 12.693 44.527 25.053 1.00 54.62 117 ALA A O 1
ATOM 873 N N . PRO A 1 118 ? 13.661 46.109 23.785 1.00 48.38 118 PRO A N 1
ATOM 874 C CA . PRO A 1 118 ? 14.026 45.224 22.669 1.00 48.38 118 PRO A CA 1
ATOM 875 C C . PRO A 1 118 ? 15.052 44.116 22.998 1.00 48.38 118 PRO A C 1
ATOM 877 O O . PRO A 1 118 ? 15.575 43.471 22.086 1.00 48.38 118 PRO A O 1
ATOM 880 N N . GLN A 1 119 ? 15.326 43.844 24.279 1.00 55.50 119 GLN A N 1
ATOM 881 C CA . GLN A 1 119 ? 15.982 42.607 24.711 1.00 55.50 119 GLN A CA 1
ATOM 882 C C . GLN A 1 119 ? 15.021 41.427 24.513 1.00 55.50 119 GLN A C 1
ATOM 884 O O . GLN A 1 119 ? 14.309 41.012 25.426 1.00 55.50 119 GLN A O 1
ATOM 889 N N . SER A 1 120 ? 15.014 40.906 23.286 1.00 63.03 120 SER A N 1
ATOM 890 C CA . SER A 1 120 ? 14.265 39.709 22.896 1.00 63.03 120 SER A CA 1
ATOM 891 C C . SER A 1 120 ? 14.548 38.557 23.862 1.00 63.03 120 SER A C 1
ATOM 893 O O . SER A 1 120 ? 15.712 38.317 24.193 1.00 63.03 120 SER A O 1
ATOM 895 N N . CYS A 1 121 ? 13.508 37.827 24.285 1.00 73.69 121 CYS A N 1
ATOM 896 C CA . CYS A 1 121 ? 13.677 36.647 25.136 1.00 73.69 121 CYS A CA 1
ATOM 897 C C . CYS A 1 121 ? 14.738 35.702 24.530 1.00 73.69 121 CYS A C 1
ATOM 899 O O . CYS A 1 121 ? 14.658 35.389 23.338 1.00 73.69 121 CYS A O 1
ATOM 901 N N . PRO A 1 122 ? 15.736 35.242 25.308 1.00 76.00 122 PRO A N 1
ATOM 902 C CA . PRO A 1 122 ? 16.761 34.350 24.786 1.00 76.00 122 PRO A CA 1
ATOM 903 C C . PRO A 1 122 ? 16.129 33.007 24.415 1.00 76.00 122 PRO A C 1
ATOM 905 O O . PRO A 1 122 ? 15.377 32.440 25.202 1.00 76.00 122 PRO A O 1
ATOM 908 N N . PHE A 1 123 ? 16.445 32.460 23.242 1.00 70.62 123 PHE A N 1
ATOM 909 C CA . PHE A 1 123 ? 15.972 31.130 22.850 1.00 70.62 123 PHE A CA 1
ATOM 910 C C . PHE A 1 123 ? 16.392 30.080 23.907 1.00 70.62 123 PHE A C 1
ATOM 912 O O . PHE A 1 123 ? 17.561 30.080 24.300 1.00 70.62 123 PHE A O 1
ATOM 919 N N . PRO A 1 124 ? 15.497 29.189 24.390 1.00 73.44 124 PRO A N 1
ATOM 920 C CA . PRO A 1 124 ? 14.176 28.832 23.852 1.00 73.44 124 PRO A CA 1
ATOM 921 C C . PRO A 1 124 ? 12.972 29.520 24.539 1.00 73.44 124 PRO A C 1
ATOM 923 O O . PRO A 1 124 ? 11.857 29.001 24.476 1.00 73.44 124 PRO A O 1
ATOM 926 N N . TYR A 1 125 ? 13.176 30.641 25.233 1.00 82.81 125 TYR A N 1
ATOM 927 C CA . TYR A 1 125 ? 12.103 31.403 25.876 1.00 82.81 125 TYR A CA 1
ATOM 928 C C . TYR A 1 125 ? 11.412 32.350 24.880 1.00 82.81 125 TYR A C 1
ATOM 930 O O . TYR A 1 125 ? 12.047 32.918 23.996 1.00 82.81 125 TYR A O 1
ATOM 938 N N . GLU A 1 126 ? 10.112 32.566 25.064 1.00 84.00 126 GLU A N 1
ATOM 939 C CA . GLU A 1 126 ? 9.276 33.498 24.300 1.00 84.00 126 GLU A CA 1
ATOM 940 C C . GLU A 1 126 ? 8.445 34.357 25.264 1.00 84.00 126 GLU A C 1
ATOM 942 O O . GLU A 1 126 ? 8.199 33.943 26.397 1.00 84.00 126 GLU A O 1
ATOM 947 N N . TYR A 1 127 ? 7.949 35.519 24.830 1.00 80.00 127 TYR A N 1
ATOM 948 C CA . TYR A 1 127 ? 6.952 36.248 25.620 1.00 80.00 127 TYR A CA 1
ATOM 949 C C . TYR A 1 127 ? 5.635 35.464 25.671 1.00 80.00 127 TYR A C 1
ATOM 951 O O . TYR A 1 127 ? 5.136 35.042 24.626 1.00 80.00 127 TYR A O 1
ATOM 959 N N . SER A 1 128 ? 5.050 35.304 26.861 1.00 78.56 128 SER A N 1
ATOM 960 C CA . SER A 1 128 ? 3.679 34.798 26.990 1.00 78.56 128 SER A CA 1
ATOM 961 C C . SER A 1 128 ? 2.693 35.842 26.443 1.00 78.56 128 SER A C 1
ATOM 963 O O . SER A 1 128 ? 2.630 36.944 26.990 1.00 78.56 128 SER A O 1
ATOM 965 N N . PRO A 1 129 ? 1.889 35.544 25.401 1.00 65.38 129 PRO A N 1
ATOM 966 C CA . PRO A 1 129 ? 0.946 36.519 24.838 1.00 65.38 129 PRO A CA 1
ATOM 967 C C . PRO A 1 129 ? -0.312 36.725 25.693 1.00 65.38 129 PRO A C 1
ATOM 969 O O . PRO A 1 129 ? -1.182 37.507 25.323 1.00 65.38 129 PRO A O 1
ATOM 972 N N . THR A 1 130 ? -0.453 35.947 26.768 1.00 61.00 130 THR A N 1
ATOM 973 C CA . THR A 1 130 ? -1.711 35.739 27.506 1.00 61.00 130 THR A CA 1
ATOM 974 C C . THR A 1 130 ? -1.606 36.093 28.988 1.00 61.00 130 THR A C 1
ATOM 976 O O . THR A 1 130 ? -2.636 36.284 29.626 1.00 61.00 130 THR A O 1
ATOM 979 N N . SER A 1 131 ? -0.395 36.261 29.531 1.00 60.34 131 SER A N 1
ATOM 980 C CA . SER A 1 131 ? -0.194 36.667 30.924 1.00 60.34 131 SER A CA 1
ATOM 981 C C . SER A 1 131 ? -0.577 38.129 31.164 1.00 60.34 131 SER A C 1
ATOM 983 O O . SER A 1 131 ? -0.125 39.015 30.440 1.00 60.34 131 SER A O 1
ATOM 985 N N . ASN A 1 132 ? -1.281 38.402 32.266 1.00 59.66 132 ASN A N 1
ATOM 986 C CA . ASN A 1 132 ? -1.643 39.764 32.701 1.00 59.66 132 ASN A CA 1
ATOM 987 C C . ASN A 1 132 ? -0.438 40.673 33.047 1.00 59.66 132 ASN A C 1
ATOM 989 O O . ASN A 1 132 ? -0.613 41.870 33.271 1.00 59.66 132 ASN A O 1
ATOM 993 N N . PHE A 1 133 ? 0.779 40.124 33.093 1.00 61.09 133 PHE A N 1
ATOM 994 C CA . PHE A 1 133 ? 2.022 40.862 33.304 1.00 61.09 133 PHE A CA 1
ATOM 995 C C . PHE A 1 133 ? 2.708 41.155 31.967 1.00 61.09 133 PHE A C 1
ATOM 997 O O . PHE A 1 133 ? 2.959 40.246 31.173 1.00 61.09 133 PHE A O 1
ATOM 1004 N N . SER A 1 134 ? 3.075 42.415 31.735 1.00 60.03 134 SER A N 1
ATOM 1005 C CA . SER A 1 134 ? 3.866 42.799 30.565 1.00 60.03 134 SER A CA 1
ATOM 1006 C C . SER A 1 134 ? 5.248 42.132 30.588 1.00 60.03 134 SER A C 1
ATOM 1008 O O . SER A 1 134 ? 5.952 42.193 31.596 1.00 60.03 134 SER A O 1
ATOM 1010 N N . CYS A 1 135 ? 5.666 41.583 29.444 1.00 68.75 135 CYS A N 1
ATOM 1011 C CA . CYS A 1 135 ? 7.036 41.128 29.166 1.00 68.75 135 CYS A CA 1
ATOM 1012 C C . CYS A 1 135 ? 7.517 39.852 29.892 1.00 68.75 135 CYS A C 1
ATOM 1014 O O . CYS A 1 135 ? 8.723 39.638 30.019 1.00 68.75 135 CYS A O 1
ATOM 1016 N N . PHE A 1 136 ? 6.613 38.964 30.319 1.00 78.31 136 PHE A N 1
ATOM 1017 C CA . PHE A 1 136 ? 6.986 37.664 30.894 1.00 78.31 136 PHE A CA 1
ATOM 1018 C C . PHE A 1 136 ? 7.578 36.706 29.836 1.00 78.31 136 PHE A C 1
ATOM 1020 O O . PHE A 1 136 ? 6.851 36.186 28.989 1.00 78.31 136 PHE A O 1
ATOM 1027 N N . CYS A 1 137 ? 8.893 36.455 29.895 1.00 82.69 137 CYS A N 1
ATOM 1028 C CA . CYS A 1 137 ? 9.578 35.438 29.084 1.00 82.69 137 CYS A CA 1
ATOM 1029 C C . CYS A 1 137 ? 9.460 34.036 29.715 1.00 82.69 137 CYS A C 1
ATOM 1031 O O . CYS A 1 137 ? 9.972 33.806 30.812 1.00 82.69 137 CYS A O 1
ATOM 1033 N N . ALA A 1 138 ? 8.878 33.075 28.996 1.00 86.75 138 ALA A N 1
ATOM 1034 C CA . ALA A 1 138 ? 8.720 31.686 29.428 1.00 86.75 138 ALA A CA 1
ATOM 1035 C C . ALA A 1 138 ? 8.939 30.687 28.274 1.00 86.75 138 ALA A C 1
ATOM 1037 O O . ALA A 1 138 ? 8.782 31.027 27.104 1.00 86.75 138 ALA A O 1
ATOM 1038 N N . ALA A 1 139 ? 9.323 29.448 28.589 1.00 87.69 139 ALA A N 1
ATOM 1039 C CA . ALA A 1 139 ? 9.574 28.391 27.606 1.00 87.69 139 ALA A CA 1
ATOM 1040 C C . ALA A 1 139 ? 8.299 27.545 27.381 1.00 87.69 139 ALA A C 1
ATOM 1042 O O . ALA A 1 139 ? 7.966 26.722 28.243 1.00 87.69 139 ALA A O 1
ATOM 1043 N N . PRO A 1 140 ? 7.566 27.706 26.262 1.00 90.12 140 PRO A N 1
ATOM 1044 C CA . PRO A 1 140 ? 6.287 27.028 26.061 1.00 90.12 140 PRO A CA 1
ATOM 1045 C C . PRO A 1 140 ? 6.423 25.516 25.842 1.00 90.12 140 PRO A C 1
ATOM 1047 O O . PRO A 1 140 ? 7.439 25.021 25.349 1.00 90.12 140 PRO A O 1
ATOM 1050 N N . LEU A 1 141 ? 5.342 24.780 26.115 1.00 91.44 141 LEU A N 1
ATOM 1051 C CA . LEU A 1 141 ? 5.145 23.407 25.640 1.00 91.44 141 LEU A CA 1
ATOM 1052 C C . LEU A 1 141 ? 4.302 23.430 24.346 1.00 91.44 141 LEU A C 1
ATOM 1054 O O . LEU A 1 141 ? 3.098 23.700 24.417 1.00 91.44 141 LEU A O 1
ATOM 1058 N N . PRO A 1 142 ? 4.893 23.169 23.161 1.00 91.44 142 PRO A N 1
ATOM 1059 C CA . PRO A 1 142 ? 4.174 23.163 21.889 1.00 91.44 142 PRO A CA 1
ATOM 1060 C C . PRO A 1 142 ? 3.409 21.848 21.659 1.00 91.44 142 PRO A C 1
ATOM 1062 O O . PRO A 1 142 ? 3.989 20.760 21.575 1.00 91.44 142 PRO A O 1
ATOM 1065 N N . VAL A 1 143 ? 2.091 21.957 21.482 1.00 93.88 143 VAL A N 1
ATOM 1066 C CA . VAL A 1 143 ? 1.176 20.826 21.277 1.00 93.88 143 VAL A CA 1
ATOM 1067 C C . VAL A 1 143 ? 0.411 21.001 19.967 1.00 93.88 143 VAL A C 1
ATOM 1069 O O . VAL A 1 143 ? -0.318 21.973 19.785 1.00 93.88 143 VAL A O 1
ATOM 1072 N N . VAL A 1 144 ? 0.530 20.031 19.056 1.00 93.44 144 VAL A N 1
ATOM 1073 C CA . VAL A 1 144 ? -0.278 19.986 17.828 1.00 93.44 144 VAL A CA 1
ATOM 1074 C C . VAL A 1 144 ? -1.473 19.073 18.081 1.00 93.44 144 VAL A C 1
ATOM 1076 O O . VAL A 1 144 ? -1.324 17.863 18.285 1.00 93.44 144 VAL A O 1
ATOM 1079 N N . TYR A 1 145 ? -2.662 19.664 18.091 1.00 93.31 145 TYR A N 1
ATOM 1080 C CA . TYR A 1 145 ? -3.904 19.071 18.582 1.00 93.31 145 TYR A CA 1
ATOM 1081 C C . TYR A 1 145 ? -4.977 19.113 17.488 1.00 93.31 145 TYR A C 1
ATOM 1083 O O . TYR A 1 145 ? -5.069 20.089 16.749 1.00 93.31 145 TYR A O 1
ATOM 1091 N N . ARG A 1 146 ? -5.795 18.064 17.356 1.00 92.56 146 ARG A N 1
ATOM 1092 C CA . ARG A 1 146 ? -6.858 17.987 16.341 1.00 92.56 146 ARG A CA 1
ATOM 1093 C C . ARG A 1 146 ? -8.188 17.546 16.953 1.00 92.56 146 ARG A C 1
ATOM 1095 O O . ARG A 1 146 ? -8.241 16.520 17.629 1.00 92.56 146 ARG A O 1
ATOM 1102 N N . LEU A 1 147 ? -9.271 18.256 16.639 1.00 91.25 147 LEU A N 1
ATOM 1103 C CA . LEU A 1 147 ? -10.652 17.810 16.853 1.00 91.25 147 LEU A CA 1
ATOM 1104 C C . LEU A 1 147 ? -11.145 17.060 15.605 1.00 91.25 147 LEU A C 1
ATOM 1106 O O . LEU A 1 147 ? -10.991 17.547 14.485 1.00 91.25 147 LEU A O 1
ATOM 1110 N N . LYS A 1 148 ? -11.705 15.854 15.777 1.00 86.94 148 LYS A N 1
ATOM 1111 C CA . LYS A 1 148 ? -12.045 14.942 14.659 1.00 86.94 148 LYS A CA 1
ATOM 1112 C C . LYS A 1 148 ? -13.442 15.109 14.061 1.00 86.94 148 LYS A C 1
ATOM 1114 O O . LYS A 1 148 ? -13.646 14.676 12.926 1.00 86.94 148 LYS A O 1
ATOM 1119 N N . SER A 1 149 ? -14.373 15.623 14.863 1.00 86.25 149 SER A N 1
ATOM 1120 C CA . SER A 1 149 ? -15.769 15.914 14.516 1.00 86.25 149 SER A CA 1
ATOM 1121 C C . SER A 1 149 ? -16.345 16.853 15.596 1.00 86.25 149 SER A C 1
ATOM 1123 O O . SER A 1 149 ? -17.012 16.376 16.524 1.00 86.25 149 SER A O 1
ATOM 1125 N N . PRO A 1 150 ? -16.000 18.159 15.580 1.00 87.56 150 PRO A N 1
ATOM 1126 C CA . PRO A 1 150 ? -16.622 19.145 16.455 1.00 87.56 150 PRO A CA 1
ATOM 1127 C C . PRO A 1 150 ? -18.080 19.397 16.035 1.00 87.56 150 PRO A C 1
ATOM 1129 O O . PRO A 1 150 ? -18.492 19.118 14.910 1.00 87.56 150 PRO A O 1
ATOM 1132 N N . GLY A 1 151 ? -18.879 19.936 16.952 1.00 82.44 151 GLY A N 1
ATOM 1133 C CA . GLY A 1 151 ? -20.290 20.272 16.754 1.00 82.44 151 GLY A CA 1
ATOM 1134 C C . GLY A 1 151 ? -20.543 21.572 15.983 1.00 82.44 151 GLY A C 1
ATOM 1135 O O . GLY A 1 151 ? -21.701 21.953 15.838 1.00 82.44 151 GLY A O 1
ATOM 1136 N N . PHE A 1 152 ? -19.491 22.237 15.503 1.00 83.00 152 PHE A N 1
ATOM 1137 C CA . PHE A 1 152 ? -19.512 23.525 14.810 1.00 83.00 152 PHE A CA 1
ATOM 1138 C C . PHE A 1 152 ? -18.707 23.471 13.502 1.00 83.00 152 PHE A C 1
ATOM 1140 O O . PHE A 1 152 ? -17.830 22.623 13.338 1.00 83.00 152 PHE A O 1
ATOM 1147 N N . SER A 1 153 ? -19.008 24.384 12.574 1.00 76.81 153 SER A N 1
ATOM 1148 C CA . SER A 1 153 ? -18.332 24.531 11.272 1.00 76.81 153 SER A CA 1
ATOM 1149 C C . SER A 1 153 ? -17.389 25.735 11.184 1.00 76.81 153 SER A C 1
ATOM 1151 O O . SER A 1 153 ? -16.615 25.824 10.240 1.00 76.81 153 SER A O 1
ATOM 1153 N N . ASP A 1 154 ? -17.454 26.644 12.154 1.00 78.75 154 ASP A N 1
ATOM 1154 C CA . ASP A 1 154 ? -16.500 27.731 12.362 1.00 78.75 154 ASP A CA 1
ATOM 1155 C C . ASP A 1 154 ? -16.048 27.697 13.827 1.00 78.75 154 ASP A C 1
ATOM 1157 O O . ASP A 1 154 ? -16.828 27.355 14.717 1.00 78.75 154 ASP A O 1
ATOM 1161 N N . PHE A 1 155 ? -14.773 27.993 14.054 1.00 82.81 155 PHE A N 1
ATOM 1162 C CA . PHE A 1 155 ? -14.128 27.961 15.356 1.00 82.81 155 PHE A CA 1
ATOM 1163 C C . PHE A 1 155 ? -14.084 29.332 16.039 1.00 82.81 155 PHE A C 1
ATOM 1165 O O . PHE A 1 155 ? -14.029 29.367 17.266 1.00 82.81 155 PHE A O 1
ATOM 1172 N N . VAL A 1 156 ? -14.144 30.448 15.299 1.00 80.00 156 VAL A N 1
ATOM 1173 C CA . VAL A 1 156 ? -13.924 31.793 15.868 1.00 80.00 156 VAL A CA 1
ATOM 1174 C C . VAL A 1 156 ? -14.868 32.115 17.048 1.00 80.00 156 VAL A C 1
ATOM 1176 O O . VAL A 1 156 ? -14.355 32.515 18.095 1.00 80.00 156 VAL A O 1
ATOM 1179 N N . PRO A 1 157 ? -16.191 31.838 16.991 1.00 78.88 157 PRO A N 1
ATOM 1180 C CA . PRO A 1 157 ? -17.102 32.040 18.126 1.00 78.88 157 PRO A CA 1
ATOM 1181 C C . PRO A 1 157 ? -16.823 31.135 19.335 1.00 78.88 157 PRO A C 1
ATOM 1183 O O . PRO A 1 157 ? -17.304 31.405 20.432 1.00 78.88 157 PRO A O 1
ATOM 1186 N N . TYR A 1 158 ? -16.074 30.047 19.143 1.00 83.19 158 TYR A N 1
ATOM 1187 C CA . TYR A 1 158 ? -15.824 29.010 20.143 1.00 83.19 158 TYR A CA 1
ATOM 1188 C C . TYR A 1 158 ? -14.428 29.090 20.772 1.00 83.19 158 TYR A C 1
ATOM 1190 O O . TYR A 1 158 ? -14.149 28.298 21.669 1.00 83.19 158 TYR A O 1
ATOM 1198 N N . ILE A 1 159 ? -13.565 30.026 20.351 1.00 84.62 159 ILE A N 1
ATOM 1199 C CA . ILE A 1 159 ? -12.187 30.173 20.855 1.00 84.62 159 ILE A CA 1
ATOM 1200 C C . ILE A 1 159 ? -12.153 30.234 22.390 1.00 84.62 159 ILE A C 1
ATOM 1202 O O . ILE A 1 159 ? -11.462 29.435 23.018 1.00 84.62 159 ILE A O 1
ATOM 1206 N N . ASN A 1 160 ? -12.948 31.119 22.999 1.00 85.19 160 ASN A N 1
ATOM 1207 C CA . ASN A 1 160 ? -12.937 31.325 24.451 1.00 85.19 160 ASN A CA 1
ATOM 1208 C C . ASN A 1 160 ? -13.427 30.078 25.209 1.00 85.19 160 ASN A C 1
ATOM 1210 O O . ASN A 1 160 ? -12.746 29.597 26.112 1.00 85.19 160 ASN A O 1
ATOM 1214 N N . SER A 1 161 ? -14.559 29.501 24.792 1.00 90.62 161 SER A N 1
ATOM 1215 C CA . SER A 1 161 ? -15.119 28.286 25.402 1.00 90.62 161 SER A CA 1
ATOM 1216 C C . SER A 1 161 ? -14.272 27.034 25.145 1.00 90.62 161 SER A C 1
ATOM 1218 O O . SER A 1 161 ? -14.331 26.085 25.923 1.00 90.62 161 SER A O 1
ATOM 1220 N N . PHE A 1 162 ? -13.486 26.998 24.063 1.00 93.12 162 PHE A N 1
ATOM 1221 C CA . PHE A 1 162 ? -12.503 25.941 23.829 1.00 93.12 162 PHE A CA 1
ATOM 1222 C C . PHE A 1 162 ? -11.307 26.082 24.764 1.00 93.12 162 PHE A C 1
ATOM 1224 O O . PHE A 1 162 ? -10.868 25.072 25.314 1.00 93.12 162 PHE A O 1
ATOM 1231 N N . SER A 1 163 ? -10.807 27.307 24.966 1.00 91.75 163 SER A N 1
ATOM 1232 C CA . SER A 1 163 ? -9.745 27.560 25.936 1.00 91.75 163 SER A CA 1
ATOM 1233 C C . SER A 1 163 ? -10.183 27.137 27.334 1.00 91.75 163 SER A C 1
ATOM 1235 O O . SER A 1 163 ? -9.520 26.294 27.926 1.00 91.75 163 SER A O 1
ATOM 1237 N N . GLU A 1 164 ? -11.344 27.606 27.800 1.00 92.56 164 GLU A N 1
ATOM 1238 C CA . GLU A 1 164 ? -11.953 27.216 29.081 1.00 92.56 164 GLU A CA 1
ATOM 1239 C C . GLU A 1 164 ? -12.096 25.689 29.224 1.00 92.56 164 GLU A C 1
ATOM 1241 O O . GLU A 1 164 ? -11.672 25.109 30.225 1.00 92.56 164 GLU A O 1
ATOM 1246 N N . TYR A 1 165 ? -12.638 25.008 28.207 1.00 93.94 165 TYR A N 1
ATOM 1247 C CA . TYR A 1 165 ? -12.754 23.546 28.186 1.00 93.94 165 TYR A CA 1
ATOM 1248 C C . TYR A 1 165 ? -11.394 22.844 28.277 1.00 93.94 165 TYR A C 1
ATOM 1250 O O . TYR A 1 165 ? -11.264 21.851 28.999 1.00 93.94 165 TYR A O 1
ATOM 1258 N N . LEU A 1 166 ? -10.385 23.323 27.544 1.00 94.44 166 LEU A N 1
ATOM 1259 C CA . LEU A 1 166 ? -9.084 22.668 27.485 1.00 94.44 166 LEU A CA 1
ATOM 1260 C C . LEU A 1 166 ? -8.247 22.939 28.739 1.00 94.44 166 LEU A C 1
ATOM 1262 O O . LEU A 1 166 ? -7.612 22.005 29.220 1.00 94.44 166 LEU A O 1
ATOM 1266 N N . THR A 1 167 ? -8.257 24.154 29.292 1.00 93.06 167 THR A N 1
ATOM 1267 C CA . THR A 1 167 ? -7.531 24.472 30.531 1.00 93.06 167 THR A CA 1
ATOM 1268 C C . THR A 1 167 ? -8.181 23.786 31.729 1.00 93.06 167 THR A C 1
ATOM 1270 O O . THR A 1 167 ? -7.491 23.070 32.452 1.00 93.06 167 THR A O 1
ATOM 1273 N N . THR A 1 168 ? -9.516 23.820 31.849 1.00 92.75 168 THR A N 1
ATOM 1274 C CA . THR A 1 168 ? -10.260 23.023 32.848 1.00 92.75 168 THR A CA 1
ATOM 1275 C C . THR A 1 168 ? -9.964 21.528 32.695 1.00 92.75 168 THR A C 1
ATOM 1277 O O . THR A 1 168 ? -9.668 20.835 33.666 1.00 92.75 168 THR A O 1
ATOM 1280 N N . GLY A 1 169 ? -9.983 21.014 31.460 1.00 91.06 169 GLY A N 1
ATOM 1281 C CA . GLY A 1 169 ? -9.691 19.614 31.144 1.00 91.06 169 GLY A CA 1
ATOM 1282 C C . GLY A 1 169 ? -8.220 19.199 31.296 1.00 91.06 169 GLY A C 1
ATOM 1283 O O . GLY A 1 169 ? -7.917 18.005 31.197 1.00 91.06 169 GLY A O 1
ATOM 1284 N N . LEU A 1 170 ? -7.322 20.158 31.532 1.00 92.62 170 LEU A N 1
ATOM 1285 C CA . LEU A 1 170 ? -5.904 19.966 31.830 1.00 92.62 170 LEU A CA 1
ATOM 1286 C C . LEU A 1 170 ? -5.534 20.367 33.263 1.00 92.62 170 LEU A C 1
ATOM 1288 O O . LEU A 1 170 ? -4.383 20.150 33.624 1.00 92.62 170 LEU A O 1
ATOM 1292 N N . GLU A 1 171 ? -6.453 20.892 34.077 1.00 92.81 171 GLU A N 1
ATOM 1293 C CA . GLU A 1 171 ? -6.157 21.482 35.395 1.00 92.81 171 GLU A CA 1
ATOM 1294 C C . GLU A 1 171 ? -5.084 22.592 35.257 1.00 92.81 171 GLU A C 1
ATOM 1296 O O . GLU A 1 171 ? -3.973 22.455 35.767 1.00 92.81 171 GLU A O 1
ATOM 1301 N N . LEU A 1 172 ? -5.391 23.630 34.466 1.00 90.88 172 LEU A N 1
ATOM 1302 C CA . LEU A 1 172 ? -4.558 24.814 34.189 1.00 90.88 172 LEU A CA 1
ATOM 1303 C C . LEU A 1 172 ? -5.411 26.096 34.234 1.00 90.88 172 LEU A C 1
ATOM 1305 O O . LEU A 1 172 ? -6.624 26.033 34.017 1.00 90.88 172 LEU A O 1
ATOM 1309 N N . ASP A 1 173 ? -4.774 27.249 34.436 1.00 86.44 173 ASP A N 1
ATOM 1310 C CA . ASP A 1 173 ? -5.423 28.566 34.383 1.00 86.44 173 ASP A CA 1
ATOM 1311 C C . ASP A 1 173 ? -5.658 29.045 32.934 1.00 86.44 173 ASP A C 1
ATOM 1313 O O . ASP A 1 173 ? -5.042 28.564 31.977 1.00 86.44 173 ASP A O 1
ATOM 1317 N N . SER A 1 174 ? -6.589 29.985 32.736 1.00 80.56 174 SER A N 1
ATOM 1318 C CA . SER A 1 174 ? -7.017 30.434 31.398 1.00 80.56 174 SER A CA 1
ATOM 1319 C C . SER A 1 174 ? -5.950 31.211 30.618 1.00 80.56 174 SER A C 1
ATOM 1321 O O . SER A 1 174 ? -5.976 31.209 29.389 1.00 80.56 174 SER A O 1
ATOM 1323 N N . ASP A 1 175 ? -5.014 31.860 31.313 1.00 81.81 175 ASP A N 1
ATOM 1324 C CA . ASP A 1 175 ? -3.878 32.589 30.737 1.00 81.81 175 ASP A CA 1
ATOM 1325 C C . ASP A 1 175 ? -2.685 31.678 30.391 1.00 81.81 175 ASP A C 1
ATOM 1327 O O . ASP A 1 175 ? -1.723 32.122 29.771 1.00 81.81 175 ASP A O 1
ATOM 1331 N N . GLN A 1 176 ? -2.743 30.387 30.733 1.00 88.75 176 GLN A N 1
ATOM 1332 C CA . GLN A 1 176 ? -1.693 29.424 30.395 1.00 88.75 176 GLN A CA 1
ATOM 1333 C C . GLN A 1 176 ? -1.798 28.861 28.972 1.00 88.75 176 GLN A C 1
ATOM 1335 O O . GLN A 1 176 ? -0.898 28.135 28.545 1.00 88.75 176 GLN A O 1
ATOM 1340 N N . LEU A 1 177 ? -2.877 29.133 28.231 1.00 91.19 177 LEU A N 1
ATOM 1341 C CA . LEU A 1 177 ? -3.131 28.553 26.910 1.00 91.19 177 LEU A CA 1
ATOM 1342 C C . LEU A 1 177 ? -3.172 29.619 25.813 1.00 91.19 177 LEU A C 1
ATOM 1344 O O . LEU A 1 177 ? -4.123 30.388 25.701 1.00 91.19 177 LEU A O 1
ATOM 1348 N N . TYR A 1 178 ? -2.194 29.561 24.911 1.00 89.75 178 TYR A N 1
ATOM 1349 C CA . TYR A 1 178 ? -2.190 30.340 23.679 1.00 89.75 178 TYR A CA 1
ATOM 1350 C C . TYR A 1 178 ? -2.483 29.459 22.457 1.00 89.75 178 TYR A C 1
ATOM 1352 O O . TYR A 1 178 ? -1.841 28.427 22.231 1.00 89.75 178 TYR A O 1
ATOM 1360 N N . ILE A 1 179 ? -3.439 29.889 21.631 1.00 89.31 179 ILE A N 1
ATOM 1361 C CA . ILE A 1 179 ? -3.790 29.257 20.354 1.00 89.31 179 ILE A CA 1
ATOM 1362 C C . ILE A 1 179 ? -3.068 30.033 19.247 1.00 89.31 179 ILE A C 1
ATOM 1364 O O . ILE A 1 179 ? -3.531 31.086 18.821 1.00 89.31 179 ILE A O 1
ATOM 1368 N N . GLY A 1 180 ? -1.916 29.532 18.794 1.00 81.69 180 GLY A N 1
ATOM 1369 C CA . GLY A 1 180 ? -1.060 30.263 17.852 1.00 81.69 180 GLY A CA 1
ATOM 1370 C C . GLY A 1 180 ? -1.528 30.210 16.396 1.00 81.69 180 GLY A C 1
ATOM 1371 O O . GLY A 1 180 ? -1.249 31.121 15.625 1.00 81.69 180 GLY A O 1
ATOM 1372 N N . SER A 1 181 ? -2.216 29.142 15.992 1.00 86.19 181 SER A N 1
ATOM 1373 C CA . SER A 1 181 ? -2.915 29.052 14.700 1.00 86.19 181 SER A CA 1
ATOM 1374 C C . SER A 1 181 ? -3.869 27.861 14.672 1.00 86.19 181 SER A C 1
ATOM 1376 O O . SER A 1 181 ? -3.672 26.875 15.389 1.00 86.19 181 SER A O 1
ATOM 1378 N N . PHE A 1 182 ? -4.887 27.938 13.816 1.00 90.69 182 PHE A N 1
ATOM 1379 C CA . PHE A 1 182 ? -5.817 26.850 13.539 1.00 90.69 182 PHE A CA 1
ATOM 1380 C C . PHE A 1 182 ? -6.098 26.738 12.036 1.00 90.69 182 PHE A C 1
ATOM 1382 O O . PHE A 1 182 ? -6.040 27.729 11.313 1.00 90.69 182 PHE A O 1
ATOM 1389 N N . GLU A 1 183 ? -6.394 25.529 11.565 1.00 89.50 183 GLU A N 1
ATOM 1390 C CA . GLU A 1 183 ? -6.728 25.243 10.168 1.00 89.50 183 GLU A CA 1
ATOM 1391 C C . GLU A 1 183 ? -7.800 24.146 10.072 1.00 89.50 183 GLU A C 1
ATOM 1393 O O . GLU A 1 183 ? -7.813 23.190 10.858 1.00 89.50 183 GLU A O 1
ATOM 1398 N N . TRP A 1 184 ? -8.701 24.275 9.096 1.00 85.50 184 TRP A N 1
ATOM 1399 C CA . TRP A 1 184 ? -9.689 23.246 8.775 1.00 85.50 184 TRP A CA 1
ATOM 1400 C C . TRP A 1 184 ? -9.116 22.266 7.743 1.00 85.50 184 TRP A C 1
ATOM 1402 O O . TRP A 1 184 ? -8.742 22.645 6.634 1.00 85.50 184 TRP A O 1
ATOM 1412 N N . GLU A 1 185 ? -9.053 20.985 8.102 1.00 84.19 185 GLU A N 1
ATOM 1413 C CA . GLU A 1 185 ? -8.667 19.900 7.197 1.00 84.19 185 GLU A CA 1
ATOM 1414 C C . GLU A 1 185 ? -9.881 19.363 6.413 1.00 84.19 185 GLU A C 1
ATOM 1416 O O . GLU A 1 185 ? -11.032 19.659 6.716 1.00 84.19 185 GLU A O 1
ATOM 1421 N N . ASN A 1 186 ? -9.646 18.485 5.431 1.00 72.06 186 ASN A N 1
ATOM 1422 C CA . ASN A 1 186 ? -10.720 17.825 4.679 1.00 72.06 186 ASN A CA 1
ATOM 1423 C C . ASN A 1 186 ? -11.675 17.014 5.589 1.00 72.06 186 ASN A C 1
ATOM 1425 O O . ASN A 1 186 ? -11.344 15.915 6.048 1.00 72.06 186 ASN A O 1
ATOM 1429 N N . GLY A 1 187 ? -12.889 17.540 5.786 1.00 71.38 187 GLY A N 1
ATOM 1430 C CA . GLY A 1 187 ? -13.939 17.004 6.661 1.00 71.38 187 GLY A CA 1
ATOM 1431 C C . GLY A 1 187 ? -14.253 17.957 7.827 1.00 71.38 187 GLY A C 1
ATOM 1432 O O . GLY A 1 187 ? -13.730 19.063 7.864 1.00 71.38 187 GLY A O 1
ATOM 1433 N N . PRO A 1 188 ? -15.085 17.559 8.806 1.00 78.19 188 PRO A N 1
ATOM 1434 C CA . PRO A 1 188 ? -15.293 18.339 10.027 1.00 78.19 188 PRO A CA 1
ATOM 1435 C C . PRO A 1 188 ? -14.082 18.161 10.959 1.00 78.19 188 PRO A C 1
ATOM 1437 O O . PRO A 1 188 ? -14.147 17.447 11.955 1.00 78.19 188 PRO A O 1
ATOM 1440 N N . ARG A 1 189 ? -12.929 18.722 10.587 1.00 87.94 189 ARG A N 1
ATOM 1441 C CA . ARG A 1 189 ? -11.653 18.509 11.283 1.00 87.94 189 ARG A CA 1
ATOM 1442 C C . ARG A 1 189 ? -10.910 19.813 11.484 1.00 87.94 189 ARG A C 1
ATOM 1444 O O . ARG A 1 189 ? -10.431 20.396 10.519 1.00 87.94 189 ARG A O 1
ATOM 1451 N N . LEU A 1 190 ? -10.752 20.206 12.740 1.00 90.75 190 LEU A N 1
ATOM 1452 C CA . LEU A 1 190 ? -9.996 21.388 13.129 1.00 90.75 190 LEU A CA 1
ATOM 1453 C C . LEU A 1 190 ? -8.646 20.948 13.700 1.00 90.75 190 LEU A C 1
ATOM 1455 O O . LEU A 1 190 ? -8.611 20.223 14.697 1.00 90.75 190 LEU A O 1
ATOM 1459 N N . LYS A 1 191 ? -7.545 21.374 13.083 1.00 93.94 191 LYS A N 1
ATOM 1460 C CA . LYS A 1 191 ? -6.181 21.218 13.604 1.00 93.94 191 LYS A CA 1
ATOM 1461 C C . LYS A 1 191 ? -5.729 22.550 14.204 1.00 93.94 191 LYS A C 1
ATOM 1463 O O . LYS A 1 191 ? -6.019 23.606 13.657 1.00 93.94 191 LYS A O 1
ATOM 1468 N N . MET A 1 192 ? -5.035 22.495 15.336 1.00 93.94 192 MET A N 1
ATOM 1469 C CA . MET A 1 192 ? -4.610 23.656 16.116 1.00 93.94 192 MET A CA 1
ATOM 1470 C C . MET A 1 192 ? -3.172 23.488 16.606 1.00 93.94 192 MET A C 1
ATOM 1472 O O . MET A 1 192 ? -2.779 22.406 17.055 1.00 93.94 192 MET A O 1
ATOM 1476 N N . ASN A 1 193 ? -2.406 24.574 16.543 1.00 92.62 193 ASN A N 1
ATOM 1477 C CA . ASN A 1 193 ? -1.070 24.684 17.115 1.00 92.62 193 ASN A CA 1
ATOM 1478 C C . ASN A 1 193 ? -1.180 25.460 18.431 1.00 92.62 193 ASN A C 1
ATOM 1480 O O . ASN A 1 193 ? -1.419 26.669 18.433 1.00 92.62 193 ASN A O 1
ATOM 1484 N N . LEU A 1 194 ? -1.041 24.748 19.545 1.00 94.06 194 LEU A N 1
ATOM 1485 C CA . LEU A 1 194 ? -1.206 25.277 20.894 1.00 94.06 194 LEU A CA 1
ATOM 1486 C C . LEU A 1 194 ? 0.164 25.469 21.551 1.00 94.06 194 LEU A C 1
ATOM 1488 O O . LEU A 1 194 ? 1.056 24.633 21.385 1.00 94.06 194 LEU A O 1
ATOM 1492 N N . LYS A 1 195 ? 0.313 26.533 22.338 1.00 92.19 195 LYS A N 1
ATOM 1493 C CA . LYS A 1 195 ? 1.433 26.730 23.262 1.00 92.19 195 LYS A CA 1
ATOM 1494 C C . LYS A 1 195 ? 0.868 26.807 24.676 1.00 92.19 195 LYS A C 1
ATOM 1496 O O . LYS A 1 195 ? 0.012 27.647 24.945 1.00 92.19 195 LYS A O 1
ATOM 1501 N N . LEU A 1 196 ? 1.327 25.918 25.553 1.00 92.44 196 LEU A N 1
ATOM 1502 C CA . LEU A 1 196 ? 1.048 26.008 26.986 1.00 92.44 196 LEU A CA 1
ATOM 1503 C C . LEU A 1 196 ? 2.201 26.749 27.668 1.00 92.44 196 LEU A C 1
ATOM 1505 O O . LEU A 1 196 ? 3.360 26.428 27.397 1.00 92.44 196 LEU A O 1
ATOM 1509 N N . TYR A 1 197 ? 1.891 27.695 28.551 1.00 90.00 197 TYR A N 1
ATOM 1510 C CA . TYR A 1 197 ? 2.851 28.493 29.316 1.00 90.00 197 TYR A CA 1
ATOM 1511 C C . TYR A 1 197 ? 2.718 28.218 30.828 1.00 90.00 197 TYR A C 1
ATOM 1513 O O . TYR A 1 197 ? 1.611 27.982 31.317 1.00 90.00 197 TYR A O 1
ATOM 1521 N N . PRO A 1 198 ? 3.824 28.203 31.589 1.00 88.31 198 PRO A N 1
ATOM 1522 C CA . PRO A 1 198 ? 3.792 28.067 33.047 1.00 88.31 198 PRO A CA 1
ATOM 1523 C C . PRO A 1 198 ? 3.244 29.336 33.728 1.00 88.31 198 PRO A C 1
ATOM 1525 O O . PRO A 1 198 ? 3.373 30.435 33.190 1.00 88.31 198 PRO A O 1
ATOM 1528 N N . VAL A 1 199 ? 2.661 29.189 34.923 1.00 81.25 199 VAL A N 1
ATOM 1529 C CA . VAL A 1 199 ? 2.173 30.323 35.732 1.00 81.25 199 VAL A CA 1
ATOM 1530 C C . VAL A 1 199 ? 3.349 31.176 36.219 1.00 81.25 199 VAL A C 1
ATOM 1532 O O . VAL A 1 199 ? 4.314 30.658 36.790 1.00 81.25 199 VAL A O 1
ATOM 1535 N N . TYR A 1 200 ? 3.252 32.496 36.055 1.00 71.31 200 TYR A N 1
ATOM 1536 C CA . TYR A 1 200 ? 4.207 33.431 36.648 1.00 71.31 200 TYR A CA 1
ATOM 1537 C C . TYR A 1 200 ? 4.041 33.478 38.174 1.00 71.31 200 TYR A C 1
ATOM 1539 O O . TYR A 1 200 ? 3.017 33.930 38.682 1.00 71.31 200 TYR A O 1
ATOM 1547 N N . ASN A 1 201 ? 5.069 33.053 38.916 1.00 66.81 201 ASN A N 1
ATOM 1548 C CA . ASN A 1 201 ? 5.126 33.207 40.369 1.00 66.81 201 ASN A CA 1
ATOM 1549 C C . ASN A 1 201 ? 6.280 34.136 40.780 1.00 66.81 201 ASN A C 1
ATOM 1551 O O . ASN A 1 201 ? 7.455 33.761 40.712 1.00 66.81 201 ASN A O 1
ATOM 1555 N N . ALA A 1 202 ? 5.916 35.320 41.275 1.00 60.22 202 ALA A N 1
ATOM 1556 C CA . ALA A 1 202 ? 6.837 36.348 41.748 1.00 60.22 202 ALA A CA 1
ATOM 1557 C C . ALA A 1 202 ? 7.666 35.945 42.988 1.00 60.22 202 ALA A C 1
ATOM 1559 O O . ALA A 1 202 ? 8.713 36.542 43.219 1.00 60.22 202 ALA A O 1
ATOM 1560 N N . SER A 1 203 ? 7.251 34.947 43.784 1.00 57.12 203 SER A N 1
ATOM 1561 C CA . SER A 1 203 ? 7.945 34.608 45.040 1.00 57.12 203 SER A CA 1
ATOM 1562 C C . SER A 1 203 ? 9.254 33.835 44.847 1.00 57.12 203 SER A C 1
ATOM 1564 O O . SER A 1 203 ? 10.153 33.941 45.676 1.00 57.12 203 SER A O 1
ATOM 1566 N N . ASN A 1 204 ? 9.358 33.029 43.781 1.00 53.47 204 ASN A N 1
ATOM 1567 C CA . ASN A 1 204 ? 10.387 31.983 43.663 1.00 53.47 204 ASN A CA 1
ATOM 1568 C C . ASN A 1 204 ? 11.311 32.134 42.439 1.00 53.47 204 ASN A C 1
ATOM 1570 O O . ASN A 1 204 ? 12.140 31.254 42.204 1.00 53.47 204 ASN A O 1
ATOM 1574 N N . ASN A 1 205 ? 11.157 33.195 41.639 1.00 52.41 205 ASN A N 1
ATOM 1575 C CA . ASN A 1 205 ? 12.019 33.546 40.495 1.00 52.41 205 ASN A CA 1
ATOM 1576 C C . ASN A 1 205 ? 12.262 32.413 39.460 1.00 52.41 205 ASN A C 1
ATOM 1578 O O . ASN A 1 205 ? 13.277 32.383 38.770 1.00 52.41 205 ASN A O 1
ATOM 1582 N N . SER A 1 206 ? 11.340 31.446 39.385 1.00 55.19 206 SER A N 1
ATOM 1583 C CA . SER A 1 206 ? 11.494 30.166 38.666 1.00 55.19 206 SER A CA 1
ATOM 1584 C C . SER A 1 206 ? 10.277 29.788 37.809 1.00 55.19 206 SER A C 1
ATOM 1586 O O . SER A 1 206 ? 10.232 28.698 37.246 1.00 55.19 206 SER A O 1
ATOM 1588 N N . GLY A 1 207 ? 9.304 30.696 37.660 1.00 63.59 207 GLY A N 1
ATOM 1589 C CA . GLY A 1 207 ? 8.068 30.458 36.903 1.00 63.59 207 GLY A CA 1
ATOM 1590 C C . GLY A 1 207 ? 8.243 30.315 35.386 1.00 63.59 207 GLY A C 1
ATOM 1591 O O . GLY A 1 207 ? 7.288 29.980 34.705 1.00 63.59 207 GLY A O 1
ATOM 1592 N N . ASN A 1 208 ? 9.435 30.547 34.832 1.00 78.69 208 ASN A N 1
ATOM 1593 C CA . ASN A 1 208 ? 9.656 30.644 33.382 1.00 78.69 208 ASN A CA 1
ATOM 1594 C C . ASN A 1 208 ? 9.616 29.279 32.648 1.00 78.69 208 ASN A C 1
ATOM 1596 O O . ASN A 1 208 ? 9.690 29.246 31.419 1.00 78.69 208 ASN A O 1
ATOM 1600 N N . VAL A 1 209 ? 9.551 28.154 33.373 1.00 85.81 209 VAL A N 1
ATOM 1601 C CA . VAL A 1 209 ? 9.634 26.775 32.848 1.00 85.81 209 VAL A CA 1
ATOM 1602 C C . VAL A 1 209 ? 8.706 25.858 33.663 1.00 85.81 209 VAL A C 1
ATOM 1604 O O . VAL A 1 209 ? 8.655 25.966 34.886 1.00 85.81 209 VAL A O 1
ATOM 1607 N N . PHE A 1 210 ? 7.989 24.921 33.028 1.00 86.19 210 PHE A N 1
ATOM 1608 C CA . PHE A 1 210 ? 7.211 23.909 33.765 1.00 86.19 210 PHE A CA 1
ATOM 1609 C C . PHE A 1 210 ? 8.118 22.934 34.542 1.00 86.19 210 PHE A C 1
ATOM 1611 O O . PHE A 1 210 ? 9.108 22.426 34.016 1.00 86.19 210 PHE A O 1
ATOM 1618 N N . ASN A 1 211 ? 7.728 22.571 35.768 1.00 86.56 211 ASN A N 1
ATOM 1619 C CA . ASN A 1 211 ? 8.391 21.497 36.517 1.00 86.56 211 ASN A CA 1
ATOM 1620 C C . ASN A 1 211 ? 8.241 20.144 35.782 1.00 86.56 211 ASN A C 1
ATOM 1622 O O . ASN A 1 211 ? 7.204 19.860 35.185 1.00 86.56 211 ASN A O 1
ATOM 1626 N N . GLY A 1 212 ? 9.250 19.272 35.842 1.00 82.69 212 GLY A N 1
ATOM 1627 C CA . GLY A 1 212 ? 9.261 18.003 35.106 1.00 82.69 212 GLY A CA 1
ATOM 1628 C C . GLY A 1 212 ? 8.129 17.037 35.484 1.00 82.69 212 GLY A C 1
ATOM 1629 O O . GLY A 1 212 ? 7.630 16.310 34.624 1.00 82.69 212 GLY A O 1
ATOM 1630 N N . SER A 1 213 ? 7.662 17.072 36.736 1.00 85.69 213 SER A N 1
ATOM 1631 C CA . SER A 1 213 ? 6.447 16.365 37.172 1.00 85.69 213 SER A CA 1
ATOM 1632 C C . SER A 1 213 ? 5.202 16.828 36.408 1.00 85.69 213 SER A C 1
ATOM 1634 O O . SER A 1 213 ? 4.381 16.009 35.996 1.00 85.69 213 SER A O 1
ATOM 1636 N N . GLU A 1 214 ? 5.100 18.131 36.169 1.00 88.12 214 GLU A N 1
ATOM 1637 C CA . GLU A 1 214 ? 3.962 18.790 35.537 1.00 88.12 214 GLU A CA 1
ATOM 1638 C C . GLU A 1 214 ? 3.956 18.586 34.018 1.00 88.12 214 GLU A C 1
ATOM 1640 O O . GLU A 1 214 ? 2.932 18.229 33.435 1.00 88.12 214 GLU A O 1
ATOM 1645 N N . VAL A 1 215 ? 5.133 18.641 33.386 1.00 89.50 215 VAL A N 1
ATOM 1646 C CA . VAL A 1 215 ? 5.328 18.213 31.990 1.00 89.50 215 VAL A CA 1
ATOM 1647 C C . VAL A 1 215 ? 4.827 16.776 31.787 1.00 89.50 215 VAL A C 1
ATOM 1649 O O . VAL A 1 215 ? 4.136 16.489 30.807 1.00 89.50 215 VAL A O 1
ATOM 1652 N N . GLN A 1 216 ? 5.126 15.865 32.722 1.00 87.94 216 GLN A N 1
ATOM 1653 C CA . GLN A 1 216 ? 4.651 14.479 32.663 1.00 87.94 216 GLN A CA 1
ATOM 1654 C C . GLN A 1 216 ? 3.153 14.343 32.981 1.00 87.94 216 GLN A C 1
ATOM 1656 O O . GLN A 1 216 ? 2.490 13.499 32.370 1.00 87.94 216 GLN A O 1
ATOM 1661 N N . ARG A 1 217 ? 2.588 15.183 33.863 1.00 92.50 217 ARG A N 1
ATOM 1662 C CA . ARG A 1 217 ? 1.136 15.259 34.114 1.00 92.50 217 ARG A CA 1
ATOM 1663 C C . ARG A 1 217 ? 0.397 15.643 32.832 1.00 92.50 217 ARG A C 1
ATOM 1665 O O . ARG A 1 217 ? -0.395 14.843 32.331 1.00 92.50 217 ARG A O 1
ATOM 1672 N N . ILE A 1 218 ? 0.738 16.790 32.243 1.00 92.44 218 ILE A N 1
ATOM 1673 C CA . ILE A 1 218 ? 0.138 17.338 31.016 1.00 92.44 218 ILE A CA 1
ATOM 1674 C C . ILE A 1 218 ? 0.301 16.357 29.843 1.00 92.44 218 ILE A C 1
ATOM 1676 O O . ILE A 1 218 ? -0.681 15.966 29.203 1.00 92.44 218 ILE A O 1
ATOM 1680 N N . ARG A 1 219 ? 1.520 15.854 29.594 1.00 90.75 219 ARG A N 1
ATOM 1681 C CA . ARG A 1 219 ? 1.776 14.840 28.553 1.00 90.75 219 ARG A CA 1
ATOM 1682 C C . ARG A 1 219 ? 0.968 13.560 28.795 1.00 90.75 219 ARG A C 1
ATOM 1684 O O . ARG A 1 219 ? 0.460 12.959 27.843 1.00 90.75 219 ARG A O 1
ATOM 1691 N N . GLY A 1 220 ? 0.806 13.154 30.054 1.00 88.75 220 GLY A N 1
ATOM 1692 C CA . GLY A 1 220 ? -0.028 12.031 30.480 1.00 88.75 220 GLY A CA 1
ATOM 1693 C C . GLY A 1 220 ? -1.534 12.259 30.296 1.00 88.75 220 GLY A C 1
ATOM 1694 O O . GLY A 1 220 ? -2.261 11.288 30.071 1.00 88.75 220 GLY A O 1
ATOM 1695 N N . MET A 1 221 ? -2.011 13.509 30.330 1.00 91.19 221 MET A N 1
ATOM 1696 C CA . MET A 1 221 ? -3.407 13.859 30.034 1.00 91.19 221 MET A CA 1
ATOM 1697 C C . MET A 1 221 ? -3.728 13.683 28.545 1.00 91.19 221 MET A C 1
ATOM 1699 O O . MET A 1 221 ? -4.692 12.991 28.196 1.00 91.19 221 MET A O 1
ATOM 1703 N N . PHE A 1 222 ? -2.879 14.215 27.658 1.00 89.94 222 PHE A N 1
ATOM 1704 C CA . PHE A 1 222 ? -3.040 14.036 26.212 1.00 89.94 222 PHE A CA 1
ATOM 1705 C C . PHE A 1 222 ? -2.846 12.573 25.783 1.00 89.94 222 PHE A C 1
ATOM 1707 O O . PHE A 1 222 ? -3.749 11.980 25.193 1.00 89.94 222 PHE A O 1
ATOM 1714 N N . THR A 1 223 ? -1.699 11.960 26.105 1.00 86.75 223 THR A N 1
ATOM 1715 C CA . THR A 1 223 ? -1.354 10.593 25.647 1.00 86.75 223 THR A CA 1
ATOM 1716 C C . THR A 1 223 ? -2.167 9.488 26.327 1.00 86.75 223 THR A C 1
ATOM 1718 O O . THR A 1 223 ? -2.328 8.402 25.768 1.00 86.75 223 THR A O 1
ATOM 1721 N N . GLY A 1 224 ? -2.710 9.750 27.519 1.00 82.38 224 GLY A N 1
ATOM 1722 C CA . GLY A 1 224 ? -3.595 8.831 28.233 1.00 82.38 224 GLY A CA 1
ATOM 1723 C C . GLY A 1 224 ? -5.056 8.869 27.777 1.00 82.38 224 GLY A C 1
ATOM 1724 O O . GLY A 1 224 ? -5.831 8.031 28.243 1.00 82.38 224 GLY A O 1
ATOM 1725 N N . TRP A 1 225 ? -5.431 9.813 26.900 1.00 84.12 225 TRP A N 1
ATOM 1726 C CA . TRP A 1 225 ? -6.821 10.205 26.631 1.00 84.12 225 TRP A CA 1
ATOM 1727 C C . TRP A 1 225 ? -7.598 10.469 27.932 1.00 84.12 225 TRP A C 1
ATOM 1729 O O . TRP A 1 225 ? -8.569 9.767 28.227 1.00 84.12 225 TRP A O 1
ATOM 1739 N N . LYS A 1 226 ? -7.131 11.412 28.761 1.00 85.69 226 LYS A N 1
ATOM 1740 C CA . LYS A 1 226 ? -7.756 11.741 30.059 1.00 85.69 226 LYS A CA 1
ATOM 1741 C C . LYS A 1 226 ? -8.611 13.012 30.059 1.00 85.69 226 LYS A C 1
ATOM 1743 O O . LYS A 1 226 ? -9.447 13.129 30.947 1.00 85.69 226 LYS A O 1
ATOM 1748 N N . ILE A 1 227 ? -8.411 13.925 29.106 1.00 88.88 227 ILE A N 1
ATOM 1749 C CA . ILE A 1 227 ? -9.207 15.161 28.998 1.00 88.88 227 ILE A CA 1
ATOM 1750 C C . ILE A 1 227 ? -10.697 14.764 28.856 1.00 88.88 227 ILE A C 1
ATOM 1752 O O . ILE A 1 227 ? -10.973 13.792 28.136 1.00 88.88 227 ILE A O 1
ATOM 1756 N N . PRO A 1 228 ? -11.642 15.434 29.549 1.00 83.88 228 PRO A N 1
ATOM 1757 C CA . PRO A 1 228 ? -13.063 15.085 29.513 1.00 83.88 228 PRO A CA 1
ATOM 1758 C C . PRO A 1 228 ? -13.661 15.053 28.098 1.00 83.88 228 PRO A C 1
ATOM 1760 O O . PRO A 1 228 ? -13.249 15.793 27.213 1.00 83.88 228 PRO A O 1
ATOM 1763 N N . ASP A 1 229 ? -14.670 14.204 27.884 1.00 77.00 229 ASP A N 1
ATOM 1764 C CA . ASP A 1 229 ? -15.427 14.177 26.627 1.00 77.00 229 ASP A CA 1
ATOM 1765 C C . ASP A 1 229 ? -16.364 15.401 26.535 1.00 77.00 229 ASP A C 1
ATOM 1767 O O . ASP A 1 229 ? -17.205 15.589 27.412 1.00 77.00 229 ASP A O 1
ATOM 1771 N N . SER A 1 230 ? -16.301 16.166 25.438 1.00 84.38 230 SER A N 1
ATOM 1772 C CA . SER A 1 230 ? -17.272 17.227 25.113 1.00 84.38 230 SER A CA 1
ATOM 1773 C C . SER A 1 230 ? -18.110 16.869 23.880 1.00 84.38 230 SER A C 1
ATOM 1775 O O . SER A 1 230 ? -17.573 16.450 22.854 1.00 84.38 230 SER A O 1
ATOM 1777 N N . ASP A 1 231 ? -19.430 17.071 23.951 1.00 79.00 231 ASP A N 1
ATOM 1778 C CA . ASP A 1 231 ? -20.341 16.941 22.798 1.00 79.00 231 ASP A CA 1
ATOM 1779 C C . ASP A 1 231 ? -20.179 18.091 21.775 1.00 79.00 231 ASP A C 1
ATOM 1781 O O . ASP A 1 231 ? -20.564 17.927 20.611 1.00 79.00 231 ASP A O 1
ATOM 1785 N N . ILE A 1 232 ? -19.599 19.226 22.203 1.00 85.06 232 ILE A N 1
ATOM 1786 C CA . ILE A 1 232 ? -19.330 20.420 21.380 1.00 85.06 232 ILE A CA 1
ATOM 1787 C C . ILE A 1 232 ? -17.970 20.299 20.689 1.00 85.06 232 ILE A C 1
ATOM 1789 O O . ILE A 1 232 ? -17.891 20.442 19.474 1.00 85.06 232 ILE A O 1
ATOM 1793 N N . PHE A 1 233 ? -16.897 19.996 21.423 1.00 87.50 233 PHE A N 1
ATOM 1794 C CA . PHE A 1 233 ? -15.555 19.905 20.829 1.00 87.50 233 PHE A CA 1
ATOM 1795 C C . PHE A 1 233 ? -15.285 18.537 20.182 1.00 87.50 233 PHE A C 1
ATOM 1797 O O . PHE A 1 233 ? -14.486 18.430 19.253 1.00 87.50 233 PHE A O 1
ATOM 1804 N N . GLY A 1 234 ? -16.018 17.497 20.586 1.00 77.94 234 GLY A N 1
ATOM 1805 C CA . GLY A 1 234 ? -15.924 16.166 19.994 1.00 77.94 234 GLY A CA 1
ATOM 1806 C C . GLY A 1 234 ? -14.643 15.411 20.382 1.00 77.94 234 GLY A C 1
ATOM 1807 O O . GLY A 1 234 ? -13.891 15.830 21.264 1.00 77.94 234 GLY A O 1
ATOM 1808 N N . PRO A 1 235 ? -14.385 14.245 19.762 1.00 84.75 235 PRO A N 1
ATOM 1809 C CA . PRO A 1 235 ? -13.220 13.432 20.089 1.00 84.75 235 PRO A CA 1
ATOM 1810 C C . PRO A 1 235 ? -11.929 14.050 19.536 1.00 84.75 235 PRO A C 1
ATOM 1812 O O . PRO A 1 235 ? -11.838 14.385 18.352 1.00 84.75 235 PRO A O 1
ATOM 1815 N N . TYR A 1 236 ? -10.906 14.135 20.387 1.00 88.88 236 TYR A N 1
ATOM 1816 C CA . TYR A 1 236 ? -9.615 14.731 20.046 1.00 88.88 236 TYR A CA 1
ATOM 1817 C C . TYR A 1 236 ? -8.537 13.709 19.653 1.00 88.88 236 TYR A C 1
ATOM 1819 O O . TYR A 1 236 ? -8.632 12.498 19.893 1.00 88.88 236 TYR A O 1
ATOM 1827 N N . GLU A 1 237 ? -7.477 14.221 19.036 1.00 87.25 237 GLU A N 1
ATOM 1828 C CA . GLU A 1 237 ? -6.291 13.492 18.613 1.00 87.25 237 GLU A CA 1
ATOM 1829 C C . GLU A 1 237 ? -5.039 14.346 18.845 1.00 87.25 237 GLU A C 1
ATOM 1831 O O . GLU A 1 237 ? -4.964 15.495 18.412 1.00 87.25 237 GLU A O 1
ATOM 1836 N N . LEU A 1 238 ? -4.052 13.774 19.537 1.00 90.81 238 LEU A N 1
ATOM 1837 C CA . LEU A 1 238 ? -2.722 14.362 19.656 1.00 90.81 238 LEU A CA 1
ATOM 1838 C C . LEU A 1 238 ? -1.937 14.040 18.380 1.00 90.81 238 LEU A C 1
ATOM 1840 O O . LEU A 1 238 ? -1.719 12.865 18.083 1.00 90.81 238 LEU A O 1
ATOM 1844 N N . ILE A 1 239 ? -1.517 15.071 17.649 1.00 89.62 239 ILE A N 1
ATOM 1845 C CA . ILE A 1 239 ? -0.694 14.935 16.440 1.00 89.62 239 ILE A CA 1
ATOM 1846 C C . ILE A 1 239 ? 0.784 14.968 16.812 1.00 89.62 239 ILE A C 1
ATOM 1848 O O . ILE A 1 239 ? 1.550 14.127 16.349 1.00 89.62 239 ILE A O 1
ATOM 1852 N N . ASN A 1 240 ? 1.176 15.916 17.666 1.00 89.31 240 ASN A N 1
ATOM 1853 C CA . ASN A 1 240 ? 2.538 16.013 18.172 1.00 89.31 240 ASN A CA 1
ATOM 1854 C C . ASN A 1 240 ? 2.593 16.687 19.554 1.00 89.31 240 ASN A C 1
ATOM 1856 O O . ASN A 1 240 ? 1.753 17.524 19.880 1.00 89.31 240 ASN A O 1
ATOM 1860 N N . PHE A 1 241 ? 3.605 16.330 20.341 1.00 88.19 241 PHE A N 1
ATOM 1861 C CA . PHE A 1 241 ? 3.959 16.937 21.625 1.00 88.19 241 PHE A CA 1
ATOM 1862 C C . PHE A 1 241 ? 5.488 17.033 21.658 1.00 88.19 241 PHE A C 1
ATOM 1864 O O . PHE A 1 241 ? 6.165 16.127 22.154 1.00 88.19 241 PHE A O 1
ATOM 1871 N N . ASN A 1 242 ? 6.031 18.086 21.044 1.00 80.31 242 ASN A N 1
ATOM 1872 C CA . ASN A 1 242 ? 7.471 18.320 21.044 1.00 80.31 242 ASN A CA 1
ATOM 1873 C C . ASN A 1 242 ? 7.880 18.820 22.434 1.00 80.31 242 ASN A C 1
ATOM 1875 O O . ASN A 1 242 ? 7.256 19.728 22.976 1.00 80.31 242 ASN A O 1
ATOM 1879 N N . LEU A 1 243 ? 8.941 18.245 22.998 1.00 81.31 243 LEU A N 1
ATOM 1880 C CA . LEU A 1 243 ? 9.602 18.777 24.186 1.00 81.31 243 LEU A CA 1
ATOM 1881 C C . LEU A 1 243 ? 10.843 19.549 23.720 1.00 81.31 243 LEU A C 1
ATOM 1883 O O . LEU A 1 243 ? 11.742 18.908 23.179 1.00 81.31 243 LEU A O 1
ATOM 1887 N N . PRO A 1 244 ? 10.906 20.883 23.890 1.00 79.50 244 PRO A N 1
ATOM 1888 C CA . PRO A 1 244 ? 12.152 21.633 23.741 1.00 79.50 244 PRO A CA 1
ATOM 1889 C C . PRO A 1 244 ? 13.245 21.082 24.670 1.00 79.50 244 PRO A C 1
ATOM 1891 O O . PRO A 1 244 ? 12.932 20.610 25.764 1.00 79.50 244 PRO A O 1
ATOM 1894 N N . ASP A 1 245 ? 14.518 21.178 24.278 1.00 75.56 245 ASP A N 1
ATOM 1895 C CA . ASP A 1 245 ? 15.632 20.498 24.967 1.00 75.56 245 ASP A CA 1
ATOM 1896 C C . ASP A 1 245 ? 15.796 20.888 26.447 1.00 75.56 245 ASP A C 1
ATOM 1898 O O . ASP A 1 245 ? 16.228 20.071 27.262 1.00 75.56 245 ASP A O 1
ATOM 1902 N N . ILE A 1 246 ? 15.349 22.092 26.828 1.00 75.75 246 ILE A N 1
ATOM 1903 C CA . ILE A 1 246 ? 15.275 22.562 28.223 1.00 75.75 246 ILE A CA 1
ATOM 1904 C C . ILE A 1 246 ? 14.436 21.635 29.130 1.00 75.75 246 ILE A C 1
ATOM 1906 O O . ILE A 1 246 ? 14.677 21.545 30.331 1.00 75.75 246 ILE A O 1
ATOM 1910 N N . TYR A 1 247 ? 13.495 20.884 28.550 1.00 78.06 247 TYR A N 1
ATOM 1911 C CA . TYR A 1 247 ? 12.664 19.887 29.225 1.00 78.06 247 TYR A CA 1
ATOM 1912 C C . TYR A 1 247 ? 13.230 18.456 29.152 1.00 78.06 247 TYR A C 1
ATOM 1914 O O . TYR A 1 247 ? 12.611 17.529 29.679 1.00 78.06 247 TYR A O 1
ATOM 1922 N N . GLY A 1 248 ? 14.401 18.237 28.540 1.00 60.50 248 GLY A N 1
ATOM 1923 C CA . GLY A 1 248 ? 14.990 16.904 28.349 1.00 60.50 248 GLY A CA 1
ATOM 1924 C C . GLY A 1 248 ? 15.202 16.124 29.654 1.00 60.50 248 GLY A C 1
ATOM 1925 O O . GLY A 1 248 ? 14.951 14.918 29.710 1.00 60.50 248 GLY A O 1
ATOM 1926 N N . GLY A 1 249 ? 15.556 16.819 30.742 1.00 58.25 249 GLY A N 1
ATOM 1927 C CA . GLY A 1 249 ? 15.706 16.223 32.076 1.00 58.25 249 GLY A CA 1
ATOM 1928 C C . GLY A 1 249 ? 14.409 15.644 32.663 1.00 58.25 249 GLY A C 1
ATOM 1929 O O . GLY A 1 249 ? 14.461 14.688 33.436 1.00 58.25 249 GLY A O 1
ATOM 1930 N N . ALA A 1 250 ? 13.236 16.140 32.251 1.00 57.84 250 ALA A N 1
ATOM 1931 C CA . ALA A 1 250 ? 11.934 15.688 32.755 1.00 57.84 250 ALA A CA 1
ATOM 1932 C C . ALA A 1 250 ? 11.539 14.271 32.290 1.00 57.84 250 ALA A C 1
ATOM 1934 O O . ALA A 1 250 ? 10.519 13.733 32.722 1.00 57.84 250 ALA A O 1
ATOM 1935 N N . VAL A 1 251 ? 12.304 13.656 31.382 1.00 52.28 251 VAL A N 1
ATOM 1936 C CA . VAL A 1 251 ? 11.953 12.383 30.726 1.00 52.28 251 VAL A CA 1
ATOM 1937 C C . VAL A 1 251 ? 12.453 11.149 31.503 1.00 52.28 251 VAL A C 1
ATOM 1939 O O . VAL A 1 251 ? 12.089 10.020 31.173 1.00 52.28 251 VAL A O 1
ATOM 1942 N N . VAL A 1 252 ? 13.249 11.329 32.564 1.00 47.41 252 VAL A N 1
ATOM 1943 C CA . VAL A 1 252 ? 13.977 10.239 33.236 1.00 47.41 252 VAL A CA 1
ATOM 1944 C C . VAL A 1 252 ? 13.345 9.821 34.576 1.00 47.41 252 VAL A C 1
ATOM 1946 O O . VAL A 1 252 ? 13.131 10.638 35.461 1.00 47.41 252 VAL A O 1
ATOM 1949 N N . ARG A 1 253 ? 13.152 8.499 34.736 1.00 34.97 253 ARG A N 1
ATOM 1950 C CA . ARG A 1 253 ? 12.726 7.757 35.950 1.00 34.97 253 ARG A CA 1
ATOM 1951 C C . ARG A 1 253 ? 11.291 7.990 36.448 1.00 34.97 253 ARG A C 1
ATOM 1953 O O . ARG A 1 253 ? 11.033 8.715 37.401 1.00 34.97 253 ARG A O 1
ATOM 1960 N N . THR A 1 254 ? 10.389 7.123 35.983 1.00 32.91 254 THR A N 1
ATOM 1961 C CA . THR A 1 254 ? 9.422 6.511 36.908 1.00 32.91 254 THR A CA 1
ATOM 1962 C C . THR A 1 254 ? 10.190 5.673 37.935 1.00 32.91 254 THR A C 1
ATOM 1964 O O . THR A 1 254 ? 10.667 4.585 37.600 1.00 32.91 254 THR A O 1
ATOM 1967 N N . SER A 1 255 ? 10.322 6.164 39.167 1.00 37.75 255 SER A N 1
ATOM 1968 C CA . SER A 1 255 ? 10.984 5.449 40.268 1.00 37.75 255 SER A CA 1
ATOM 1969 C C . SER A 1 255 ? 10.145 4.270 40.774 1.00 37.75 255 SER A C 1
ATOM 1971 O O . SER A 1 255 ? 9.542 4.322 41.842 1.00 37.75 255 SER A O 1
ATOM 1973 N N . GLY A 1 256 ? 10.117 3.181 40.004 1.00 35.81 256 GLY A N 1
ATOM 1974 C CA . GLY A 1 256 ? 9.821 1.864 40.562 1.00 35.81 256 GLY A CA 1
ATOM 1975 C C . GLY A 1 256 ? 10.903 1.497 41.580 1.00 35.81 256 GLY A C 1
ATOM 1976 O O . GLY A 1 256 ? 12.083 1.735 41.325 1.00 35.81 256 GLY A O 1
ATOM 1977 N N . SER A 1 257 ? 10.506 0.946 42.728 1.00 45.69 257 SER A N 1
ATOM 1978 C CA . SER A 1 257 ? 11.414 0.550 43.811 1.00 45.69 257 SER A CA 1
ATOM 1979 C C . SER A 1 257 ? 12.530 -0.359 43.288 1.00 45.69 257 SER A C 1
ATOM 1981 O O . SER A 1 257 ? 12.273 -1.495 42.883 1.00 45.69 257 SER A O 1
ATOM 1983 N N . GLY A 1 258 ? 13.760 0.158 43.276 1.00 41.47 258 GLY A N 1
ATOM 1984 C CA . GLY A 1 258 ? 14.921 -0.530 42.724 1.00 41.47 258 GLY A CA 1
ATOM 1985 C C . GLY A 1 258 ? 15.274 -1.768 43.538 1.00 41.47 258 GLY A C 1
ATOM 1986 O O . GLY A 1 258 ? 15.844 -1.658 44.621 1.00 41.47 258 GLY A O 1
ATOM 1987 N N . VAL A 1 259 ? 14.955 -2.946 43.001 1.00 59.72 259 VAL A N 1
ATOM 1988 C CA . VAL A 1 259 ? 15.456 -4.226 43.514 1.00 59.72 259 VAL A CA 1
ATOM 1989 C C . VAL A 1 259 ? 16.988 -4.177 43.509 1.00 59.72 259 VAL A C 1
ATOM 1991 O O . VAL A 1 259 ? 17.583 -3.777 42.507 1.00 59.72 259 VAL A O 1
ATOM 1994 N N . SER A 1 260 ? 17.620 -4.536 44.632 1.00 67.62 260 SER A N 1
ATOM 1995 C CA . SER A 1 260 ? 19.068 -4.369 44.823 1.00 67.62 260 SER A CA 1
ATOM 1996 C C . SER A 1 260 ? 19.878 -5.103 43.753 1.00 67.62 260 SER A C 1
ATOM 1998 O O . SER A 1 260 ? 19.437 -6.123 43.230 1.00 67.62 260 SER A O 1
ATOM 2000 N N . THR A 1 261 ? 21.089 -4.631 43.444 1.00 62.12 261 THR A N 1
ATOM 2001 C CA . THR A 1 261 ? 21.918 -5.182 42.355 1.00 62.12 261 THR A CA 1
ATOM 2002 C C . THR A 1 261 ? 22.123 -6.697 42.470 1.00 62.12 261 THR A C 1
ATOM 2004 O O . THR A 1 261 ? 22.029 -7.403 41.469 1.00 62.12 261 THR A O 1
ATOM 2007 N N . GLY A 1 262 ? 22.310 -7.222 43.688 1.00 55.22 262 GLY A N 1
ATOM 2008 C CA . GLY A 1 262 ? 22.405 -8.665 43.937 1.00 55.22 262 GLY A CA 1
ATOM 2009 C C . GLY A 1 262 ? 21.100 -9.423 43.661 1.00 55.22 262 GLY A C 1
ATOM 2010 O O . GLY A 1 262 ? 21.126 -10.488 43.051 1.00 55.22 262 GLY A O 1
ATOM 2011 N N . ALA A 1 263 ? 19.946 -8.858 44.024 1.00 56.94 263 ALA A N 1
ATOM 2012 C CA . ALA A 1 263 ? 18.644 -9.443 43.707 1.00 56.94 263 ALA A CA 1
ATOM 2013 C C . ALA A 1 263 ? 18.266 -9.271 42.220 1.00 56.94 263 ALA A C 1
ATOM 2015 O O . ALA A 1 263 ? 17.596 -10.136 41.664 1.00 56.94 263 ALA A O 1
ATOM 2016 N N . LEU A 1 264 ? 18.752 -8.227 41.540 1.00 59.56 264 LEU A N 1
ATOM 2017 C CA . LEU A 1 264 ? 18.630 -8.076 40.089 1.00 59.56 264 LEU A CA 1
ATOM 2018 C C . LEU A 1 264 ? 19.446 -9.155 39.360 1.00 59.56 264 LEU A C 1
ATOM 2020 O O . LEU A 1 264 ? 18.924 -9.807 38.461 1.00 59.56 264 LEU A O 1
ATOM 2024 N N . ILE A 1 265 ? 20.685 -9.407 39.799 1.00 65.50 265 ILE A N 1
ATOM 2025 C CA . ILE A 1 265 ? 21.517 -10.523 39.319 1.00 65.50 265 ILE A CA 1
ATOM 2026 C C . ILE A 1 265 ? 20.834 -11.866 39.618 1.00 65.50 265 ILE A C 1
ATOM 2028 O O . ILE A 1 265 ? 20.761 -12.711 38.731 1.00 65.50 265 ILE A O 1
ATOM 2032 N N . GLY A 1 266 ? 20.250 -12.048 40.806 1.00 68.31 266 GLY A N 1
ATOM 2033 C CA . GLY A 1 266 ? 19.469 -13.240 41.155 1.00 68.31 266 GLY A CA 1
ATOM 2034 C C . GLY A 1 266 ? 18.243 -13.458 40.258 1.00 68.31 266 GLY A C 1
ATOM 2035 O O . GLY A 1 266 ? 18.002 -14.576 39.811 1.00 68.31 266 GLY A O 1
ATOM 2036 N N . ILE A 1 267 ? 17.503 -12.395 39.924 1.00 72.12 267 ILE A N 1
ATOM 2037 C CA . ILE A 1 267 ? 16.358 -12.446 38.997 1.00 72.12 267 ILE A CA 1
ATOM 2038 C C . ILE A 1 267 ? 16.816 -12.694 37.554 1.00 72.12 267 ILE A C 1
ATOM 2040 O O . ILE A 1 267 ? 16.135 -13.410 36.825 1.00 72.12 267 ILE A O 1
ATOM 2044 N N . VAL A 1 268 ? 17.964 -12.158 37.130 1.00 69.31 268 VAL A N 1
ATOM 2045 C CA . VAL A 1 268 ? 18.524 -12.410 35.793 1.00 69.31 268 VAL A CA 1
ATOM 2046 C C . VAL A 1 268 ? 19.055 -13.839 35.678 1.00 69.31 268 VAL A C 1
ATOM 2048 O O . VAL A 1 268 ? 18.696 -14.527 34.731 1.00 69.31 268 VAL A O 1
ATOM 2051 N N . LEU A 1 269 ? 19.832 -14.334 36.644 1.00 74.00 269 LEU A N 1
ATOM 2052 C CA . LEU A 1 269 ? 20.339 -15.712 36.649 1.00 74.00 269 LEU A CA 1
ATOM 2053 C C . LEU A 1 269 ? 19.209 -16.733 36.821 1.00 74.00 269 LEU A C 1
ATOM 2055 O O . LEU A 1 269 ? 19.148 -17.704 36.070 1.00 74.00 269 LEU A O 1
ATOM 2059 N N . GLY A 1 270 ? 18.270 -16.490 37.739 1.00 73.31 270 GLY A N 1
ATOM 2060 C CA . GLY A 1 270 ? 17.063 -17.303 37.892 1.00 73.31 270 GLY A CA 1
ATOM 2061 C C . GLY A 1 270 ? 16.172 -17.248 36.651 1.00 73.31 270 GLY A C 1
ATOM 2062 O O . GLY A 1 270 ? 15.679 -18.277 36.203 1.00 73.31 270 GLY A O 1
ATOM 2063 N N . GLY A 1 271 ? 16.026 -16.075 36.033 1.00 73.56 271 GLY A N 1
ATOM 2064 C CA . GLY A 1 271 ? 15.300 -15.881 34.779 1.00 73.56 271 GLY A CA 1
ATOM 2065 C C . GLY A 1 271 ? 15.952 -16.592 33.594 1.00 73.56 271 GLY A C 1
ATOM 2066 O O . GLY A 1 271 ? 15.242 -17.199 32.799 1.00 73.56 271 GLY A O 1
ATOM 2067 N N . ILE A 1 272 ? 17.285 -16.595 33.504 1.00 79.25 272 ILE A N 1
ATOM 2068 C CA . ILE A 1 272 ? 18.049 -17.360 32.509 1.00 79.25 272 ILE A CA 1
ATOM 2069 C C . ILE A 1 272 ? 17.915 -18.859 32.783 1.00 79.25 272 ILE A C 1
ATOM 2071 O O . ILE A 1 272 ? 17.611 -19.600 31.857 1.00 79.25 272 ILE A O 1
ATOM 2075 N N . ALA A 1 273 ? 18.048 -19.325 34.026 1.00 79.44 273 ALA A N 1
ATOM 2076 C CA . ALA A 1 273 ? 17.865 -20.735 34.374 1.00 79.44 273 ALA A CA 1
ATOM 2077 C C . ALA A 1 273 ? 16.436 -21.222 34.068 1.00 79.44 273 ALA A C 1
ATOM 2079 O O . ALA A 1 273 ? 16.252 -22.286 33.474 1.00 79.44 273 ALA A O 1
ATOM 2080 N N . VAL A 1 274 ? 15.416 -20.422 34.391 1.00 81.00 274 VAL A N 1
ATOM 2081 C CA . VAL A 1 274 ? 14.009 -20.692 34.057 1.00 81.00 274 VAL A CA 1
ATOM 2082 C C . VAL A 1 274 ? 13.772 -20.621 32.547 1.00 81.00 274 VAL A C 1
ATOM 2084 O O . VAL A 1 274 ? 13.077 -21.478 32.015 1.00 81.00 274 VAL A O 1
ATOM 2087 N N . ALA A 1 275 ? 14.376 -19.677 31.821 1.00 75.75 275 ALA A N 1
ATOM 2088 C CA . ALA A 1 275 ? 14.255 -19.581 30.365 1.00 75.75 275 ALA A CA 1
ATOM 2089 C C . ALA A 1 275 ? 14.995 -20.710 29.630 1.00 75.75 275 ALA A C 1
ATOM 2091 O O . ALA A 1 275 ? 14.485 -21.209 28.634 1.00 75.75 275 ALA A O 1
ATOM 2092 N N . VAL A 1 276 ? 16.154 -21.154 30.121 1.00 83.12 276 VAL A N 1
ATOM 2093 C CA . VAL A 1 276 ? 16.919 -22.287 29.577 1.00 83.12 276 VAL A CA 1
ATOM 2094 C C . VAL A 1 276 ? 16.216 -23.604 29.887 1.00 83.12 276 VAL A C 1
ATOM 2096 O O . VAL A 1 276 ? 16.099 -24.435 28.993 1.00 83.12 276 VAL A O 1
ATOM 2099 N N . THR A 1 277 ? 15.665 -23.792 31.089 1.00 78.81 277 THR A N 1
ATOM 2100 C CA . THR A 1 277 ? 14.873 -24.994 31.409 1.00 78.81 277 THR A CA 1
ATOM 2101 C C . THR A 1 277 ? 13.528 -25.012 30.684 1.00 78.81 277 THR A C 1
ATOM 2103 O O . THR A 1 277 ? 13.179 -26.049 30.130 1.00 78.81 277 THR A O 1
ATOM 2106 N N . LEU A 1 278 ? 12.809 -23.888 30.561 1.00 79.69 278 LEU A N 1
ATOM 2107 C CA . LEU A 1 278 ? 11.635 -23.798 29.681 1.00 79.69 278 LEU A CA 1
ATOM 2108 C C . LEU A 1 278 ? 12.011 -23.987 28.213 1.00 79.69 278 LEU A C 1
ATOM 2110 O O . LEU A 1 278 ? 11.282 -24.677 27.518 1.00 79.69 278 LEU A O 1
ATOM 2114 N N . SER A 1 279 ? 13.134 -23.451 27.736 1.00 76.81 279 SER A N 1
ATOM 2115 C CA . SER A 1 279 ? 13.613 -23.678 26.367 1.00 76.81 279 SER A CA 1
ATOM 2116 C C . SER A 1 279 ? 13.953 -25.150 26.136 1.00 76.81 279 SER A C 1
ATOM 2118 O O . SER A 1 279 ? 13.519 -25.720 25.141 1.00 76.81 279 SER A O 1
ATOM 2120 N N . ALA A 1 280 ? 14.630 -25.812 27.076 1.00 80.25 280 ALA A N 1
ATOM 2121 C CA . ALA A 1 280 ? 14.948 -27.235 27.009 1.00 80.25 280 ALA A CA 1
ATOM 2122 C C . ALA A 1 280 ? 13.690 -28.113 27.100 1.00 80.25 280 ALA A C 1
ATOM 2124 O O . ALA A 1 280 ? 13.551 -29.050 26.322 1.00 80.25 280 ALA A O 1
ATOM 2125 N N . VAL A 1 281 ? 12.734 -27.794 27.979 1.00 85.25 281 VAL A N 1
ATOM 2126 C CA . VAL A 1 281 ? 11.454 -28.513 28.107 1.00 85.25 281 VAL A CA 1
ATOM 2127 C C . VAL A 1 281 ? 10.557 -28.269 26.895 1.00 85.25 281 VAL A C 1
ATOM 2129 O O . VAL A 1 281 ? 9.987 -29.220 26.371 1.00 85.25 281 VAL A O 1
ATOM 2132 N N . VAL A 1 282 ? 10.463 -27.039 26.387 1.00 81.62 282 VAL A N 1
ATOM 2133 C CA . VAL A 1 282 ? 9.740 -26.715 25.147 1.00 81.62 282 VAL A CA 1
ATOM 2134 C C . VAL A 1 282 ? 10.432 -27.348 23.945 1.00 81.62 282 VAL A C 1
ATOM 2136 O O . VAL A 1 282 ? 9.738 -27.857 23.078 1.00 81.62 282 VAL A O 1
ATOM 2139 N N . THR A 1 283 ? 11.762 -27.428 23.906 1.00 78.00 283 THR A N 1
ATOM 2140 C CA . THR A 1 283 ? 12.506 -28.119 22.841 1.00 78.00 283 THR A CA 1
ATOM 2141 C C . THR A 1 283 ? 12.341 -29.633 22.941 1.00 78.00 283 THR A C 1
ATOM 2143 O O . THR A 1 283 ? 12.098 -30.267 21.925 1.00 78.00 283 THR A O 1
ATOM 2146 N N . LEU A 1 284 ? 12.345 -30.232 24.135 1.00 80.06 284 LEU A N 1
ATOM 2147 C CA . LEU A 1 284 ? 12.040 -31.653 24.346 1.00 80.06 284 LEU A CA 1
ATOM 2148 C C . LEU A 1 284 ? 10.574 -31.985 24.049 1.00 80.06 284 LEU A C 1
ATOM 2150 O O . LEU A 1 284 ? 10.290 -33.053 23.510 1.00 80.06 284 LEU A O 1
ATOM 2154 N N . LEU A 1 285 ? 9.636 -31.081 24.342 1.00 76.62 285 LEU A N 1
ATOM 2155 C CA . LEU A 1 285 ? 8.234 -31.209 23.946 1.00 76.62 285 LEU A CA 1
ATOM 2156 C C . LEU A 1 285 ? 8.073 -31.024 22.437 1.00 76.62 285 LEU A C 1
ATOM 2158 O O . LEU A 1 285 ? 7.376 -31.821 21.825 1.00 76.62 285 LEU A O 1
ATOM 2162 N N . ILE A 1 286 ? 8.753 -30.063 21.810 1.00 73.06 286 ILE A N 1
ATOM 2163 C CA . ILE A 1 286 ? 8.780 -29.881 20.353 1.00 73.06 286 ILE A CA 1
ATOM 2164 C C . ILE A 1 286 ? 9.463 -31.069 19.676 1.00 73.06 286 ILE A C 1
ATOM 2166 O O . ILE A 1 286 ? 8.994 -31.472 18.624 1.00 73.06 286 ILE A O 1
ATOM 2170 N N . LEU A 1 287 ? 10.490 -31.689 20.258 1.00 71.06 287 LEU A N 1
ATOM 2171 C CA . LEU A 1 287 ? 11.125 -32.899 19.732 1.00 71.06 287 LEU A CA 1
ATOM 2172 C C . LEU A 1 287 ? 10.224 -34.122 19.918 1.00 71.06 287 LEU A C 1
ATOM 2174 O O . LEU A 1 287 ? 9.998 -34.842 18.953 1.00 71.06 287 LEU A O 1
ATOM 2178 N N . ARG A 1 288 ? 9.610 -34.331 21.091 1.00 70.25 288 ARG A N 1
ATOM 2179 C CA . ARG A 1 288 ? 8.617 -35.404 21.299 1.00 70.25 288 ARG A CA 1
ATOM 2180 C C . ARG A 1 288 ? 7.387 -35.226 20.402 1.00 70.25 288 ARG A C 1
ATOM 2182 O O . ARG A 1 288 ? 6.908 -36.205 19.836 1.00 70.25 288 ARG A O 1
ATOM 2189 N N . VAL A 1 289 ? 6.907 -33.997 20.211 1.00 61.81 289 VAL A N 1
ATOM 2190 C CA . VAL A 1 289 ? 5.804 -33.663 19.295 1.00 61.81 289 VAL A CA 1
ATOM 2191 C C . VAL A 1 289 ? 6.244 -33.768 17.837 1.00 61.81 289 VAL A C 1
ATOM 2193 O O . VAL A 1 289 ? 5.479 -34.301 17.049 1.00 61.81 289 VAL A O 1
ATOM 2196 N N . ARG A 1 290 ? 7.461 -33.361 17.452 1.00 60.09 290 ARG A N 1
ATOM 2197 C CA . ARG A 1 290 ? 7.996 -33.554 16.091 1.00 60.09 290 ARG A CA 1
ATOM 2198 C C . ARG A 1 290 ? 8.176 -35.035 15.786 1.00 60.09 290 ARG A C 1
ATOM 2200 O O . ARG A 1 290 ? 7.688 -35.460 14.756 1.00 60.09 290 ARG A O 1
ATOM 2207 N N . LEU A 1 291 ? 8.765 -35.841 16.668 1.00 58.53 291 LEU A N 1
ATOM 2208 C CA . LEU A 1 291 ? 8.923 -37.293 16.483 1.00 58.53 291 LEU A CA 1
ATOM 2209 C C . LEU A 1 291 ? 7.564 -38.016 16.416 1.00 58.53 291 LEU A C 1
ATOM 2211 O O . LEU A 1 291 ? 7.342 -38.842 15.528 1.00 58.53 291 LEU A O 1
ATOM 2215 N N . ARG A 1 292 ? 6.613 -37.655 17.291 1.00 53.84 292 ARG A N 1
ATOM 2216 C CA . ARG A 1 292 ? 5.227 -38.160 17.246 1.00 53.84 292 ARG A CA 1
ATOM 2217 C C . ARG A 1 292 ? 4.482 -37.692 15.990 1.00 53.84 292 ARG A C 1
ATOM 2219 O O . ARG A 1 292 ? 3.719 -38.466 15.419 1.00 53.84 292 ARG A O 1
ATOM 2226 N N . ASN A 1 293 ? 4.736 -36.469 15.527 1.00 52.81 293 ASN A N 1
ATOM 2227 C CA . ASN A 1 293 ? 4.170 -35.937 14.293 1.00 52.81 293 ASN A CA 1
ATOM 2228 C C . ASN A 1 293 ? 4.852 -36.508 13.049 1.00 52.81 293 ASN A C 1
ATOM 2230 O O . ASN A 1 293 ? 4.147 -36.721 12.082 1.00 52.81 293 ASN A O 1
ATOM 2234 N N . TYR A 1 294 ? 6.142 -36.843 13.031 1.00 48.97 294 TYR A N 1
ATOM 2235 C CA . TYR A 1 294 ? 6.792 -37.472 11.871 1.00 48.97 294 TYR A CA 1
ATOM 2236 C C . TYR A 1 294 ? 6.099 -38.800 11.523 1.00 48.97 294 TYR A C 1
ATOM 2238 O O . TYR A 1 294 ? 5.737 -39.027 10.367 1.00 48.97 294 TYR A O 1
ATOM 2246 N N . ARG A 1 295 ? 5.765 -39.606 12.543 1.00 44.00 295 ARG A N 1
ATOM 2247 C CA . ARG A 1 295 ? 4.984 -40.850 12.390 1.00 44.00 295 ARG A CA 1
ATOM 2248 C C . ARG A 1 295 ? 3.498 -40.645 12.028 1.00 44.00 295 ARG A C 1
ATOM 2250 O O . ARG A 1 295 ? 2.845 -41.614 11.658 1.00 44.00 295 ARG A O 1
ATOM 2257 N N . LEU A 1 296 ? 2.956 -39.423 12.099 1.00 48.19 296 LEU A N 1
ATOM 2258 C CA . LEU A 1 296 ? 1.553 -39.107 11.754 1.00 48.19 296 LEU A CA 1
ATOM 2259 C C . LEU A 1 296 ? 1.397 -38.237 10.490 1.00 48.19 296 LEU A C 1
ATOM 2261 O O . LEU A 1 296 ? 0.420 -38.384 9.764 1.00 48.19 296 LEU A O 1
ATOM 2265 N N . VAL A 1 297 ? 2.361 -37.368 10.188 1.00 43.12 297 VAL A N 1
ATOM 2266 C CA . VAL A 1 297 ? 2.414 -36.474 9.018 1.00 43.12 297 VAL A CA 1
ATOM 2267 C C . VAL A 1 297 ? 2.757 -37.259 7.754 1.00 43.12 297 VAL A C 1
ATOM 2269 O O . VAL A 1 297 ? 2.217 -36.942 6.695 1.00 43.12 297 VAL A O 1
ATOM 2272 N N . SER A 1 298 ? 3.528 -38.349 7.878 1.00 41.69 298 SER A N 1
ATOM 2273 C CA . SER A 1 298 ? 3.695 -39.365 6.825 1.00 41.69 298 SER A CA 1
ATOM 2274 C C . SER A 1 298 ? 2.349 -39.838 6.243 1.00 41.69 298 SER A C 1
ATOM 2276 O O . SER A 1 298 ? 2.244 -40.010 5.034 1.00 41.69 298 SER A O 1
ATOM 2278 N N . LYS A 1 299 ? 1.290 -39.944 7.064 1.00 39.28 299 LYS A N 1
ATOM 2279 C CA . LYS A 1 299 ? -0.075 -40.310 6.630 1.00 39.28 299 LYS A CA 1
ATOM 2280 C C . LYS A 1 299 ? -1.061 -39.129 6.563 1.00 39.28 299 LYS A C 1
ATOM 2282 O O . LYS A 1 299 ? -2.267 -39.348 6.487 1.00 39.28 299 LYS A O 1
ATOM 2287 N N . ARG A 1 300 ? -0.588 -37.873 6.596 1.00 36.09 300 ARG A N 1
ATOM 2288 C CA . ARG A 1 300 ? -1.457 -36.672 6.559 1.00 36.09 300 ARG A CA 1
ATOM 2289 C C . ARG A 1 300 ? -1.031 -35.550 5.608 1.00 36.09 300 ARG A C 1
ATOM 2291 O O . ARG A 1 300 ? -1.660 -34.499 5.624 1.00 36.09 300 ARG A O 1
ATOM 2298 N N . ARG A 1 301 ? -0.039 -35.771 4.737 1.00 37.56 301 ARG A N 1
ATOM 2299 C CA . ARG A 1 301 ? 0.283 -34.858 3.617 1.00 37.56 301 ARG A CA 1
ATOM 2300 C C . ARG A 1 301 ? -0.643 -34.994 2.393 1.00 37.56 301 ARG A C 1
ATOM 2302 O O . ARG A 1 301 ? -0.537 -34.186 1.483 1.00 37.56 301 ARG A O 1
ATOM 2309 N N . GLN A 1 302 ? -1.548 -35.977 2.368 1.00 37.97 302 GLN A N 1
ATOM 2310 C CA . GLN A 1 302 ? -2.327 -36.353 1.174 1.00 37.97 302 GLN A CA 1
ATOM 2311 C C . GLN A 1 302 ? -3.804 -35.899 1.199 1.00 37.97 302 GLN A C 1
ATOM 2313 O O . GLN A 1 302 ? -4.652 -36.469 0.522 1.00 37.97 302 GLN A O 1
ATOM 2318 N N . SER A 1 303 ? -4.144 -34.885 2.001 1.00 38.06 303 SER A N 1
ATOM 2319 C CA . SER A 1 303 ? -5.491 -34.301 2.046 1.00 38.06 303 SER A CA 1
ATOM 2320 C C . SER A 1 303 ? -5.431 -32.832 2.475 1.00 38.06 303 SER A C 1
ATOM 2322 O O . SER A 1 303 ? -4.584 -32.474 3.290 1.00 38.06 303 SER A O 1
ATOM 2324 N N . ILE A 1 304 ? -6.370 -32.017 1.968 1.00 34.88 304 ILE A N 1
ATOM 2325 C CA . ILE A 1 304 ? -6.485 -30.549 2.117 1.00 34.88 304 ILE A CA 1
ATOM 2326 C C . ILE A 1 304 ? -5.587 -29.752 1.141 1.00 34.88 304 ILE A C 1
ATOM 2328 O O . ILE A 1 304 ? -4.642 -29.072 1.530 1.00 34.88 304 ILE A O 1
ATOM 2332 N N . CYS A 1 305 ? -5.953 -29.795 -0.147 1.00 33.94 305 CYS A N 1
ATOM 2333 C CA . CYS A 1 305 ? -5.612 -28.791 -1.173 1.00 33.94 305 CYS A CA 1
ATOM 2334 C C . CYS A 1 305 ? -6.777 -28.613 -2.172 1.00 33.94 305 CYS A C 1
ATOM 2336 O O . CYS A 1 305 ? -6.655 -28.811 -3.375 1.00 33.94 305 CYS A O 1
ATOM 2338 N N . SER A 1 306 ? -7.935 -28.248 -1.627 1.00 30.94 306 SER A N 1
ATOM 2339 C CA . SER A 1 306 ? -9.138 -27.769 -2.318 1.00 30.94 306 SER A CA 1
ATOM 2340 C C . SER A 1 306 ? -9.853 -26.860 -1.306 1.00 30.94 306 SER A C 1
ATOM 2342 O O . SER A 1 306 ? -9.908 -27.188 -0.123 1.00 30.94 306 SER A O 1
ATOM 2344 N N . ASN A 1 307 ? -10.319 -25.648 -1.605 1.00 31.67 307 ASN A N 1
ATOM 2345 C CA . ASN A 1 307 ? -10.693 -24.965 -2.852 1.00 31.67 307 ASN A CA 1
ATOM 2346 C C . ASN A 1 307 ? -10.163 -23.498 -2.784 1.00 31.67 307 ASN A C 1
ATOM 2348 O O . ASN A 1 307 ? -9.866 -23.043 -1.681 1.00 31.67 307 ASN A O 1
ATOM 2352 N N . ILE A 1 308 ? -10.021 -22.665 -3.828 1.00 34.94 308 ILE A N 1
ATOM 2353 C CA . ILE A 1 308 ? -10.374 -22.670 -5.273 1.00 34.94 308 ILE A CA 1
ATOM 2354 C C . ILE A 1 308 ? -9.530 -21.531 -5.940 1.00 34.94 308 ILE A C 1
ATOM 2356 O O . ILE A 1 308 ? -9.029 -20.688 -5.197 1.00 34.94 308 ILE A O 1
ATOM 2360 N N . GLU A 1 309 ? -9.253 -21.372 -7.245 1.00 33.12 309 GLU A N 1
ATOM 2361 C CA . GLU A 1 309 ? -9.684 -21.948 -8.543 1.00 33.12 309 GLU A CA 1
ATOM 2362 C C . GLU A 1 309 ? -8.492 -21.843 -9.560 1.00 33.12 309 GLU A C 1
ATOM 2364 O O . GLU A 1 309 ? -7.577 -21.056 -9.304 1.00 33.12 309 GLU A O 1
ATOM 2369 N N . PRO A 1 310 ? -8.466 -22.539 -10.721 1.00 51.19 310 PRO A N 1
ATOM 2370 C CA . PRO A 1 310 ? -8.416 -24.001 -10.827 1.00 51.19 310 PRO A CA 1
ATOM 2371 C C . PRO A 1 310 ? -7.342 -24.554 -11.810 1.00 51.19 310 PRO A C 1
ATOM 2373 O O . PRO A 1 310 ? -6.578 -23.834 -12.450 1.00 51.19 310 PRO A O 1
ATOM 2376 N N . VAL A 1 311 ? -7.360 -25.883 -11.969 1.00 32.41 311 VAL A N 1
ATOM 2377 C CA . VAL A 1 311 ? -6.674 -26.697 -12.995 1.00 32.41 311 VAL A CA 1
ATOM 2378 C C . VAL A 1 311 ? -5.143 -26.784 -12.872 1.00 32.41 311 VAL A C 1
ATOM 2380 O O . VAL A 1 311 ? -4.654 -27.692 -12.197 1.00 32.41 311 VAL A O 1
ATOM 2383 N N . PHE A 1 312 ? -4.369 -25.916 -13.533 1.00 38.69 312 PHE A N 1
ATOM 2384 C CA . PHE A 1 312 ? -3.010 -26.286 -13.978 1.00 38.69 312 PHE A CA 1
ATOM 2385 C C . PHE A 1 312 ? -1.965 -26.430 -12.854 1.00 38.69 312 PHE A C 1
ATOM 2387 O O . PHE A 1 312 ? -1.118 -27.320 -12.900 1.00 38.69 312 PHE A O 1
ATOM 2394 N N . TYR A 1 313 ? -2.034 -25.604 -11.803 1.00 37.41 313 TYR A N 1
ATOM 2395 C CA . TYR A 1 313 ? -1.032 -25.608 -10.721 1.00 37.41 313 TYR A CA 1
ATOM 2396 C C . TYR A 1 313 ? -1.030 -26.872 -9.848 1.00 37.41 313 TYR A C 1
ATOM 2398 O O . TYR A 1 313 ? -0.055 -27.128 -9.143 1.00 37.41 313 TYR A O 1
ATOM 2406 N N . THR A 1 314 ? -2.102 -27.666 -9.877 1.00 33.69 314 THR A N 1
ATOM 2407 C CA . THR A 1 314 ? -2.248 -28.855 -9.022 1.00 33.69 314 THR A CA 1
ATOM 2408 C C . THR A 1 314 ? -1.447 -30.063 -9.519 1.00 33.69 314 THR A C 1
ATOM 2410 O O . THR A 1 314 ? -1.103 -30.921 -8.713 1.00 33.69 314 THR A O 1
ATOM 2413 N N . ALA A 1 315 ? -1.126 -30.125 -10.817 1.00 36.50 315 ALA A N 1
ATOM 2414 C CA . ALA A 1 315 ? -0.450 -31.271 -11.431 1.00 36.50 315 ALA A CA 1
ATOM 2415 C C . ALA A 1 315 ? 1.068 -31.308 -11.162 1.00 36.50 315 ALA A C 1
ATOM 2417 O O . ALA A 1 315 ? 1.633 -32.381 -10.985 1.00 36.50 315 ALA A O 1
ATOM 2418 N N . LEU A 1 316 ? 1.736 -30.150 -11.069 1.00 40.12 316 LEU A N 1
ATOM 2419 C CA . LEU A 1 316 ? 3.201 -30.090 -10.926 1.00 40.12 316 LEU A CA 1
ATOM 2420 C C . LEU A 1 316 ? 3.736 -30.546 -9.555 1.00 40.12 316 LEU A C 1
ATOM 2422 O O . LEU A 1 316 ? 4.933 -30.786 -9.430 1.00 40.12 316 LEU A O 1
ATOM 2426 N N . LYS A 1 317 ? 2.898 -30.634 -8.507 1.00 40.38 317 LYS A N 1
ATOM 2427 C CA . LYS A 1 317 ? 3.371 -30.881 -7.126 1.00 40.38 317 LYS A CA 1
ATOM 2428 C C . LYS A 1 317 ? 3.393 -32.365 -6.717 1.00 40.38 317 LYS A C 1
ATOM 2430 O O . LYS A 1 317 ? 3.744 -32.679 -5.581 1.00 40.38 317 LYS A O 1
ATOM 2435 N N . SER A 1 318 ? 3.072 -33.283 -7.632 1.00 38.41 318 SER A N 1
ATOM 2436 C CA . SER A 1 318 ? 3.263 -34.733 -7.476 1.00 38.41 318 SER A CA 1
ATOM 2437 C C . SER A 1 318 ? 4.533 -35.193 -8.200 1.00 38.41 318 SER A C 1
ATOM 2439 O O . SER A 1 318 ? 4.461 -35.586 -9.358 1.00 38.41 318 SER A O 1
ATOM 2441 N N . SER A 1 319 ? 5.670 -35.135 -7.491 1.00 42.34 319 SER A N 1
ATOM 2442 C CA . SER A 1 319 ? 7.041 -35.449 -7.951 1.00 42.34 319 SER A CA 1
ATOM 2443 C C . SER A 1 319 ? 7.458 -34.759 -9.254 1.00 42.34 319 SER A C 1
ATOM 2445 O O . SER A 1 319 ? 7.056 -35.171 -10.338 1.00 42.34 319 SER A O 1
ATOM 2447 N N . ILE A 1 320 ? 8.334 -33.754 -9.158 1.00 48.72 320 ILE A N 1
ATOM 2448 C CA . ILE A 1 320 ? 8.886 -33.084 -10.339 1.00 48.72 320 ILE A CA 1
ATOM 2449 C C . ILE A 1 320 ? 9.776 -34.076 -11.106 1.00 48.72 320 ILE A C 1
ATOM 2451 O O . ILE A 1 320 ? 10.931 -34.305 -10.749 1.00 48.72 320 ILE A O 1
ATOM 2455 N N . LYS A 1 321 ? 9.216 -34.654 -12.168 1.00 45.34 321 LYS A N 1
ATOM 2456 C CA . LYS A 1 321 ? 9.927 -35.139 -13.349 1.00 45.34 321 LYS A CA 1
ATOM 2457 C C . LYS A 1 321 ? 9.334 -34.390 -14.532 1.00 45.34 321 LYS A C 1
ATOM 2459 O O . LYS A 1 321 ? 8.156 -34.561 -14.833 1.00 45.34 321 LYS A O 1
ATOM 2464 N N . ILE A 1 322 ? 10.131 -33.523 -15.139 1.00 57.91 322 ILE A N 1
ATOM 2465 C CA . ILE A 1 322 ? 9.754 -32.758 -16.326 1.00 57.91 322 ILE A CA 1
ATOM 2466 C C . ILE A 1 322 ? 10.595 -33.310 -17.469 1.00 57.91 322 ILE A C 1
ATOM 2468 O O . ILE A 1 322 ? 11.824 -33.310 -17.376 1.00 57.91 322 ILE A O 1
ATOM 2472 N N . ASP A 1 323 ? 9.941 -33.809 -18.517 1.00 51.16 323 ASP A N 1
ATOM 2473 C CA . ASP A 1 323 ? 10.645 -34.298 -19.700 1.00 51.16 323 ASP A CA 1
ATOM 2474 C C . ASP A 1 323 ? 11.529 -33.189 -20.289 1.00 51.16 323 ASP A C 1
ATOM 2476 O O . ASP A 1 323 ? 11.130 -32.028 -20.372 1.00 51.16 323 ASP A O 1
ATOM 2480 N N . GLY A 1 324 ? 12.759 -33.555 -20.656 1.00 63.97 324 GLY A N 1
ATOM 2481 C CA . GLY A 1 324 ? 13.766 -32.640 -21.202 1.00 63.97 324 GLY A CA 1
ATOM 2482 C C . GLY A 1 324 ? 14.693 -31.954 -20.187 1.00 63.97 324 GLY A C 1
ATOM 2483 O O . GLY A 1 324 ? 15.693 -31.385 -20.613 1.00 63.97 324 GLY A O 1
ATOM 2484 N N . VAL A 1 325 ? 14.442 -32.023 -18.870 1.00 75.25 325 VAL A N 1
ATOM 2485 C CA . VAL A 1 325 ? 15.263 -31.320 -17.856 1.00 75.25 325 VAL A CA 1
ATOM 2486 C C . VAL A 1 325 ? 15.828 -32.289 -16.809 1.00 75.25 325 VAL A C 1
ATOM 2488 O O . VAL A 1 325 ? 15.078 -33.004 -16.144 1.00 75.25 325 VAL A O 1
ATOM 2491 N N . LYS A 1 326 ? 17.159 -32.316 -16.624 1.00 86.69 326 LYS A N 1
ATOM 2492 C CA . LYS A 1 326 ? 17.812 -33.251 -15.687 1.00 86.69 326 LYS A CA 1
ATOM 2493 C C . LYS A 1 326 ? 17.558 -32.843 -14.229 1.00 86.69 326 LYS A C 1
ATOM 2495 O O . LYS A 1 326 ? 17.822 -31.712 -13.827 1.00 86.69 326 LYS A O 1
ATOM 2500 N N . SER A 1 327 ? 17.118 -33.796 -13.409 1.00 87.56 327 SER A N 1
ATOM 2501 C CA . SER A 1 327 ? 17.151 -33.662 -11.948 1.00 87.56 327 SER A CA 1
ATOM 2502 C C . SER A 1 327 ? 18.555 -34.006 -11.444 1.00 87.56 327 SER A C 1
ATOM 2504 O O . SER A 1 327 ? 19.099 -35.049 -11.805 1.00 87.56 327 SER A O 1
ATOM 2506 N N . PHE A 1 328 ? 19.121 -33.141 -10.608 1.00 91.12 328 PHE A N 1
ATOM 2507 C CA . PHE A 1 328 ? 20.428 -33.290 -9.966 1.00 91.12 328 PHE A CA 1
ATOM 2508 C C . PHE A 1 328 ? 20.253 -33.471 -8.455 1.00 91.12 328 PHE A C 1
ATOM 2510 O O . PHE A 1 328 ? 19.341 -32.878 -7.875 1.00 91.12 328 PHE A O 1
ATOM 2517 N N . THR A 1 329 ? 21.137 -34.233 -7.806 1.00 90.81 329 THR A N 1
ATOM 2518 C CA . THR A 1 329 ? 21.140 -34.330 -6.336 1.00 90.81 329 THR A CA 1
ATOM 2519 C C . THR A 1 329 ? 21.895 -33.164 -5.696 1.00 90.81 329 THR A C 1
ATOM 2521 O O . THR A 1 329 ? 22.776 -32.552 -6.313 1.00 90.81 329 THR A O 1
ATOM 2524 N N . TYR A 1 330 ? 21.616 -32.873 -4.422 1.00 92.00 330 TYR A N 1
ATOM 2525 C CA . TYR A 1 330 ? 22.414 -31.936 -3.627 1.00 92.00 330 TYR A CA 1
ATOM 2526 C C . TYR A 1 330 ? 23.898 -32.336 -3.624 1.00 92.00 330 TYR A C 1
ATOM 2528 O O . TYR A 1 330 ? 24.770 -31.486 -3.788 1.00 92.00 330 TYR A O 1
ATOM 2536 N N . THR A 1 331 ? 24.194 -33.633 -3.494 1.00 91.38 331 THR A N 1
ATOM 2537 C CA . THR A 1 331 ? 25.564 -34.167 -3.459 1.00 91.38 331 THR A CA 1
ATOM 2538 C C . THR A 1 331 ? 26.315 -34.014 -4.784 1.00 91.38 331 THR A C 1
ATOM 2540 O O . THR A 1 331 ? 27.510 -33.714 -4.761 1.00 91.38 331 THR A O 1
ATOM 2543 N N . GLU A 1 332 ? 25.643 -34.146 -5.931 1.00 93.25 332 GLU A N 1
ATOM 2544 C CA . GLU A 1 332 ? 26.234 -33.916 -7.257 1.00 93.25 332 GLU A CA 1
ATOM 2545 C C . GLU A 1 332 ? 26.621 -32.435 -7.427 1.00 93.25 332 GLU A C 1
ATOM 2547 O O . GLU A 1 332 ? 27.766 -32.127 -7.765 1.00 93.25 332 GLU A O 1
ATOM 2552 N N . LEU A 1 333 ? 25.717 -31.505 -7.090 1.00 94.31 333 LEU A N 1
ATOM 2553 C CA . LEU A 1 333 ? 25.964 -30.058 -7.207 1.00 94.31 333 LEU A CA 1
ATOM 2554 C C . LEU A 1 333 ? 26.941 -29.516 -6.150 1.00 94.31 333 LEU A C 1
ATOM 2556 O O . LEU A 1 333 ? 27.735 -28.617 -6.443 1.00 94.31 333 LEU A O 1
ATOM 2560 N N . ALA A 1 334 ? 26.928 -30.072 -4.937 1.00 92.38 334 ALA A N 1
ATOM 2561 C CA . ALA A 1 334 ? 27.910 -29.763 -3.902 1.00 92.38 334 ALA A CA 1
ATOM 2562 C C . ALA A 1 334 ? 29.315 -30.195 -4.343 1.00 92.38 334 ALA A C 1
ATOM 2564 O O . ALA A 1 334 ? 30.248 -29.398 -4.279 1.00 92.38 334 ALA A O 1
ATOM 2565 N N . THR A 1 335 ? 29.462 -31.412 -4.878 1.00 93.69 335 THR A N 1
ATOM 2566 C CA . THR A 1 335 ? 30.745 -31.906 -5.406 1.00 93.69 335 THR A CA 1
ATOM 2567 C C . THR A 1 335 ? 31.230 -31.034 -6.567 1.00 93.69 335 THR A C 1
ATOM 2569 O O . THR A 1 335 ? 32.363 -30.552 -6.540 1.00 93.69 335 THR A O 1
ATOM 2572 N N . ALA A 1 336 ? 30.347 -30.727 -7.525 1.00 93.88 336 ALA A N 1
ATOM 2573 C CA . ALA A 1 336 ? 30.649 -29.890 -8.688 1.00 93.88 336 ALA A CA 1
ATOM 2574 C C . ALA A 1 336 ? 31.128 -28.466 -8.340 1.00 93.88 336 ALA A C 1
ATOM 2576 O O . ALA A 1 336 ? 31.808 -27.840 -9.152 1.00 93.88 336 ALA A O 1
ATOM 2577 N N . THR A 1 337 ? 30.785 -27.947 -7.154 1.00 93.75 337 THR A N 1
ATOM 2578 C CA . THR A 1 337 ? 31.116 -26.586 -6.675 1.00 93.75 337 THR A CA 1
ATOM 2579 C C . THR A 1 337 ? 32.111 -26.562 -5.507 1.00 93.75 337 THR A C 1
ATOM 2581 O O . THR A 1 337 ? 32.300 -25.516 -4.880 1.00 93.75 337 THR A O 1
ATOM 2584 N N . ASN A 1 338 ? 32.744 -27.698 -5.183 1.00 92.06 338 ASN A N 1
ATOM 2585 C CA . ASN A 1 338 ? 33.608 -27.856 -4.006 1.00 92.06 338 ASN A CA 1
ATOM 2586 C C . ASN A 1 338 ? 32.915 -27.381 -2.705 1.00 92.06 338 ASN A C 1
ATOM 2588 O O . ASN A 1 338 ? 33.404 -26.505 -1.992 1.00 92.06 338 ASN A O 1
ATOM 2592 N N . ASN A 1 339 ? 31.725 -27.927 -2.441 1.00 92.00 339 ASN A N 1
ATOM 2593 C CA . ASN A 1 339 ? 30.809 -27.552 -1.359 1.00 92.00 339 ASN A CA 1
ATOM 2594 C C . ASN A 1 339 ? 30.415 -26.061 -1.362 1.00 92.00 339 ASN A C 1
ATOM 2596 O O . ASN A 1 339 ? 30.384 -25.413 -0.315 1.00 92.00 339 ASN A O 1
ATOM 2600 N N . PHE A 1 340 ? 30.076 -25.519 -2.539 1.00 91.19 340 PHE A N 1
ATOM 2601 C CA . PHE A 1 340 ? 29.644 -24.125 -2.725 1.00 91.19 340 PHE A CA 1
ATOM 2602 C C . PHE A 1 340 ? 30.660 -23.096 -2.198 1.00 91.19 340 PHE A C 1
ATOM 2604 O O . PHE A 1 340 ? 30.295 -22.084 -1.585 1.00 91.19 340 PHE A O 1
ATOM 2611 N N . ASN A 1 341 ? 31.949 -23.368 -2.429 1.00 90.12 341 ASN A N 1
ATOM 2612 C CA . ASN A 1 341 ? 33.055 -22.531 -1.971 1.00 90.12 341 ASN A CA 1
ATOM 2613 C C . ASN A 1 341 ? 32.919 -21.098 -2.514 1.00 90.12 341 ASN A C 1
ATOM 2615 O O . ASN A 1 341 ? 32.589 -20.901 -3.686 1.00 90.12 341 ASN A O 1
ATOM 2619 N N . SER A 1 342 ? 33.210 -20.086 -1.692 1.00 88.12 342 SER A N 1
ATOM 2620 C CA . SER A 1 342 ? 33.166 -18.676 -2.100 1.00 88.12 342 SER A CA 1
ATOM 2621 C C . SER A 1 342 ? 34.103 -18.356 -3.268 1.00 88.12 342 SER A C 1
ATOM 2623 O O . SER A 1 342 ? 33.782 -17.465 -4.048 1.00 88.12 342 SER A O 1
ATOM 2625 N N . SER A 1 343 ? 35.191 -19.111 -3.460 1.00 89.69 343 SER A N 1
ATOM 2626 C CA . SER A 1 343 ? 36.063 -18.997 -4.642 1.00 89.69 343 SER A CA 1
ATOM 2627 C C . SER A 1 343 ? 35.385 -19.392 -5.962 1.00 89.69 343 SER A C 1
ATOM 2629 O O . SER A 1 343 ? 35.830 -18.970 -7.025 1.00 89.69 343 SER A O 1
ATOM 2631 N N . THR A 1 344 ? 34.300 -20.172 -5.907 1.00 87.75 344 THR A N 1
ATOM 2632 C CA . THR A 1 344 ? 33.487 -20.552 -7.076 1.00 87.75 344 THR A CA 1
ATOM 2633 C C . THR A 1 344 ? 32.269 -19.646 -7.275 1.00 87.75 344 THR A C 1
ATOM 2635 O O . THR A 1 344 ? 31.554 -19.794 -8.266 1.00 87.75 344 THR A O 1
ATOM 2638 N N . GLN A 1 345 ? 32.003 -18.704 -6.361 1.00 91.44 345 GLN A N 1
ATOM 2639 C CA . GLN A 1 345 ? 30.858 -17.799 -6.454 1.00 91.44 345 GLN A CA 1
ATOM 2640 C C . GLN A 1 345 ? 31.097 -16.751 -7.555 1.00 91.44 345 GLN A C 1
ATOM 2642 O O . GLN A 1 345 ? 31.928 -15.860 -7.406 1.00 91.44 345 GLN A O 1
ATOM 2647 N N . VAL A 1 346 ? 30.324 -16.827 -8.640 1.00 86.50 346 VAL A N 1
ATOM 2648 C CA . VAL A 1 346 ? 30.399 -15.898 -9.785 1.00 86.50 346 VAL A CA 1
ATOM 2649 C C . VAL A 1 346 ? 29.387 -14.754 -9.710 1.00 86.50 346 VAL A C 1
ATOM 2651 O O . VAL A 1 346 ? 29.515 -13.775 -10.436 1.00 86.50 346 VAL A O 1
ATOM 2654 N N . GLY A 1 347 ? 28.387 -14.839 -8.827 1.00 82.88 347 GLY A N 1
ATOM 2655 C CA . GLY A 1 347 ? 27.406 -13.769 -8.658 1.00 82.88 347 GLY A CA 1
ATOM 2656 C C . GLY A 1 347 ? 26.505 -13.925 -7.436 1.00 82.88 347 GLY A C 1
ATOM 2657 O O . GLY A 1 347 ? 26.507 -14.949 -6.748 1.00 82.88 347 GLY A O 1
ATOM 2658 N N . GLN A 1 348 ? 25.720 -12.885 -7.157 1.00 82.25 348 GLN A N 1
ATOM 2659 C CA . GLN A 1 348 ? 24.657 -12.893 -6.153 1.00 82.25 348 GLN A CA 1
ATOM 2660 C C . GLN A 1 348 ? 23.541 -11.935 -6.585 1.00 82.25 348 GLN A C 1
ATOM 2662 O O . GLN A 1 348 ? 23.810 -10.792 -6.948 1.00 82.25 348 GLN A O 1
ATOM 2667 N N . GLY A 1 349 ? 22.296 -12.408 -6.548 1.00 69.75 349 GLY A N 1
ATOM 2668 C CA . GLY A 1 349 ? 21.100 -11.663 -6.948 1.00 69.75 349 GLY A CA 1
ATOM 2669 C C . GLY A 1 349 ? 19.964 -11.813 -5.935 1.00 69.75 349 GLY A C 1
ATOM 2670 O O . GLY A 1 349 ? 20.141 -12.412 -4.877 1.00 69.75 349 GLY A O 1
ATOM 2671 N N . GLY A 1 350 ? 18.777 -11.289 -6.260 1.00 65.56 350 GLY A N 1
ATOM 2672 C CA . GLY A 1 350 ? 17.623 -11.283 -5.343 1.00 65.56 350 GLY A CA 1
ATOM 2673 C C . GLY A 1 350 ? 17.080 -12.670 -4.965 1.00 65.56 350 GLY A C 1
ATOM 2674 O O . GLY A 1 350 ? 16.451 -12.814 -3.922 1.00 65.56 350 GLY A O 1
ATOM 2675 N N . TYR A 1 351 ? 17.355 -13.684 -5.789 1.00 70.44 351 TYR A N 1
ATOM 2676 C CA . TYR A 1 351 ? 17.006 -15.086 -5.542 1.00 70.44 351 TYR A CA 1
ATOM 2677 C C . TYR A 1 351 ? 17.986 -15.794 -4.584 1.00 70.44 351 TYR A C 1
ATOM 2679 O O . TYR A 1 351 ? 17.588 -16.666 -3.809 1.00 70.44 351 TYR A O 1
ATOM 2687 N N . GLY A 1 352 ? 19.274 -15.434 -4.6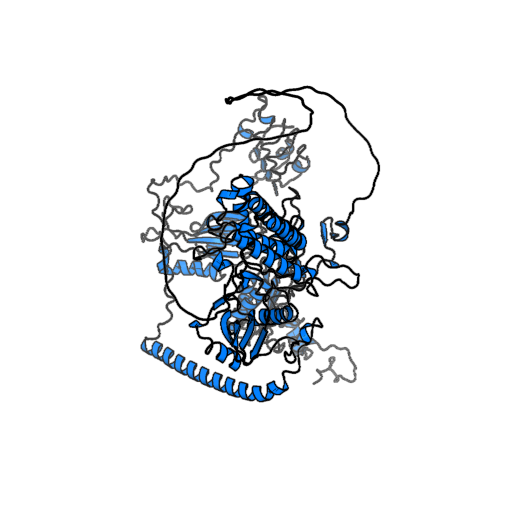38 1.00 82.69 352 GLY A N 1
ATOM 2688 C CA . GLY A 1 352 ? 20.354 -16.138 -3.948 1.00 82.69 352 GLY A CA 1
ATOM 2689 C C . GLY A 1 352 ? 21.707 -16.008 -4.657 1.00 82.69 352 GLY A C 1
ATOM 2690 O O . GLY A 1 352 ? 21.985 -15.002 -5.316 1.00 82.69 352 GLY A O 1
ATOM 2691 N N . LYS A 1 353 ? 22.572 -17.015 -4.504 1.00 89.19 353 LYS A N 1
ATOM 2692 C CA . LYS A 1 353 ? 23.959 -17.013 -5.009 1.00 89.19 353 LYS A CA 1
ATOM 2693 C C . LYS A 1 353 ? 24.111 -17.848 -6.278 1.00 89.19 353 LYS A C 1
ATOM 2695 O O . LYS A 1 353 ? 23.423 -18.851 -6.442 1.00 89.19 353 LYS A O 1
ATOM 2700 N N . VAL A 1 354 ? 25.044 -17.456 -7.146 1.00 91.50 354 VAL A N 1
ATOM 2701 C CA . VAL A 1 354 ? 25.397 -18.200 -8.364 1.00 91.50 354 VAL A CA 1
ATOM 2702 C C . VAL A 1 354 ? 26.843 -18.674 -8.274 1.00 91.50 354 VAL A C 1
ATOM 2704 O O . VAL A 1 354 ? 27.744 -17.879 -8.001 1.00 91.50 354 VAL A O 1
ATOM 2707 N N . TYR A 1 355 ? 27.054 -19.963 -8.520 1.00 94.19 355 TYR A N 1
ATOM 2708 C CA . TYR A 1 355 ? 28.342 -20.648 -8.435 1.00 94.19 355 TYR A CA 1
ATOM 2709 C C . TYR A 1 355 ? 28.726 -21.264 -9.783 1.00 94.19 355 TYR A C 1
ATOM 2711 O O . TYR A 1 355 ? 27.868 -21.808 -10.473 1.00 94.19 355 TYR A O 1
ATOM 2719 N N . ARG A 1 356 ? 30.008 -21.225 -10.152 1.00 95.19 356 ARG A N 1
ATOM 2720 C CA . ARG A 1 356 ? 30.548 -22.005 -11.273 1.00 95.19 356 ARG A CA 1
ATOM 2721 C C . ARG A 1 356 ? 30.831 -23.426 -10.790 1.00 95.19 356 ARG A C 1
ATOM 2723 O O . ARG A 1 356 ? 31.685 -23.611 -9.927 1.00 95.19 356 ARG A O 1
ATOM 2730 N N . GLY A 1 357 ? 30.163 -24.412 -11.376 1.00 94.88 357 GLY A N 1
ATOM 2731 C CA . GLY A 1 357 ? 30.445 -25.829 -11.155 1.00 94.88 357 GLY A CA 1
ATOM 2732 C C . GLY A 1 357 ? 31.075 -26.506 -12.371 1.00 94.88 357 GLY A C 1
ATOM 2733 O O . GLY A 1 357 ? 30.973 -26.002 -13.490 1.00 94.88 357 GLY A O 1
ATOM 2734 N N . THR A 1 358 ? 31.689 -27.666 -12.150 1.00 95.88 358 THR A N 1
ATOM 2735 C CA . THR A 1 358 ? 32.021 -28.635 -13.206 1.00 95.88 358 THR A CA 1
ATOM 2736 C C . THR A 1 358 ? 31.336 -29.957 -12.860 1.00 95.88 358 THR A C 1
ATOM 2738 O O . THR A 1 358 ? 31.577 -30.505 -11.786 1.00 95.88 358 THR A O 1
ATOM 2741 N N . LEU A 1 359 ? 30.456 -30.446 -13.732 1.00 93.44 359 LEU A N 1
ATOM 2742 C CA . LEU A 1 359 ? 29.731 -31.706 -13.552 1.00 93.44 359 LEU A CA 1
ATOM 2743 C C . LEU A 1 359 ? 30.637 -32.928 -13.797 1.00 93.44 359 LEU A C 1
ATOM 2745 O O . LEU A 1 359 ? 31.744 -32.807 -14.321 1.00 93.44 359 LEU A O 1
ATOM 2749 N N . ALA A 1 360 ? 30.163 -34.120 -13.419 1.00 89.50 360 ALA A N 1
ATOM 2750 C CA . ALA A 1 360 ? 30.926 -35.371 -13.523 1.00 89.50 360 ALA A CA 1
ATOM 2751 C C . ALA A 1 360 ? 31.237 -35.810 -14.972 1.00 89.50 360 ALA A C 1
ATOM 2753 O O . ALA A 1 360 ? 32.150 -36.601 -15.190 1.00 89.50 360 ALA A O 1
ATOM 2754 N N . ASP A 1 361 ? 30.506 -35.278 -15.953 1.00 89.25 361 ASP A N 1
ATOM 2755 C CA . ASP A 1 361 ? 30.745 -35.421 -17.397 1.00 89.25 361 ASP A CA 1
ATOM 2756 C C . ASP A 1 361 ? 31.736 -34.373 -17.956 1.00 89.25 361 ASP A C 1
ATOM 2758 O O . ASP A 1 361 ? 32.012 -34.348 -19.154 1.00 89.25 361 ASP A O 1
ATOM 2762 N N . GLY A 1 362 ? 32.280 -33.501 -17.099 1.00 91.06 362 GLY A N 1
ATOM 2763 C CA . GLY A 1 362 ? 33.166 -32.396 -17.466 1.00 91.06 362 GLY A CA 1
ATOM 2764 C C . GLY A 1 362 ? 32.444 -31.106 -17.872 1.00 91.06 362 GLY A C 1
ATOM 2765 O O . GLY A 1 362 ? 33.109 -30.095 -18.110 1.00 91.06 362 GLY A O 1
ATOM 2766 N N . MET A 1 363 ? 31.107 -31.086 -17.930 1.00 93.25 363 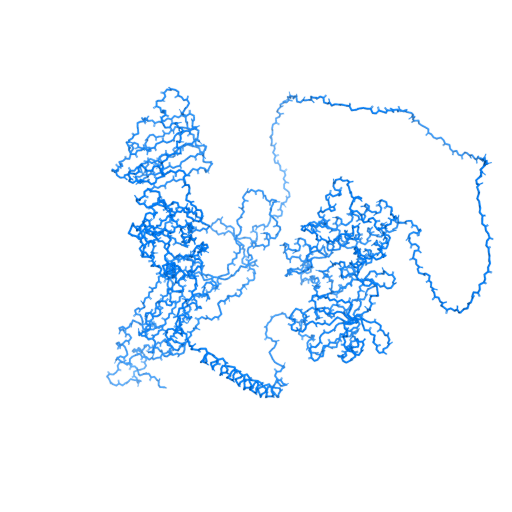MET A N 1
ATOM 2767 C CA . MET A 1 363 ? 30.350 -29.907 -18.349 1.00 93.25 363 MET A CA 1
ATOM 2768 C C . MET A 1 363 ? 30.453 -28.775 -17.318 1.00 93.25 363 MET A C 1
ATOM 2770 O O . MET A 1 363 ? 30.153 -28.947 -16.135 1.00 93.25 363 MET A O 1
ATOM 2774 N N . VAL A 1 364 ? 30.854 -27.584 -17.769 1.00 94.88 364 VAL A N 1
ATOM 2775 C CA . VAL A 1 364 ? 30.934 -26.388 -16.919 1.00 94.88 364 VAL A CA 1
ATOM 2776 C C . VAL A 1 364 ? 29.570 -25.702 -16.861 1.00 94.88 364 VAL A C 1
ATOM 2778 O O . VAL A 1 364 ? 28.996 -25.353 -17.893 1.00 94.88 364 VAL A O 1
ATOM 2781 N N . VAL A 1 365 ? 29.067 -25.478 -15.647 1.00 95.38 365 VAL A N 1
ATOM 2782 C CA . VAL A 1 365 ? 27.696 -25.010 -15.387 1.00 95.38 365 VAL A CA 1
ATOM 2783 C C . VAL A 1 365 ? 27.649 -23.834 -14.411 1.00 95.38 365 VAL A C 1
ATOM 2785 O O . VAL A 1 365 ? 28.553 -23.641 -13.597 1.00 95.38 365 VAL A O 1
ATOM 2788 N N . ALA A 1 366 ? 26.572 -23.050 -14.465 1.00 95.12 366 ALA A N 1
ATOM 2789 C CA . ALA A 1 366 ? 26.237 -22.033 -13.472 1.00 95.12 366 ALA A CA 1
ATOM 2790 C C . ALA A 1 366 ? 25.085 -22.525 -12.578 1.00 95.12 366 ALA A C 1
ATOM 2792 O O . ALA A 1 366 ? 23.984 -22.785 -13.058 1.00 95.12 366 ALA A O 1
ATOM 2793 N N . ILE A 1 367 ? 25.331 -22.649 -11.273 1.00 94.12 367 ILE A N 1
ATOM 2794 C CA . ILE A 1 367 ? 24.392 -23.187 -10.281 1.00 94.12 367 ILE A CA 1
ATOM 2795 C C . ILE A 1 367 ? 23.859 -22.038 -9.415 1.00 94.12 367 ILE A C 1
ATOM 2797 O O . ILE A 1 367 ? 24.582 -21.466 -8.598 1.00 94.12 367 ILE A O 1
ATOM 2801 N N . LYS A 1 368 ? 22.585 -21.689 -9.615 1.00 91.62 368 LYS A N 1
ATOM 2802 C CA . LYS A 1 368 ? 21.829 -20.625 -8.934 1.00 91.62 368 LYS A CA 1
ATOM 2803 C C . LYS A 1 368 ? 21.100 -21.227 -7.724 1.00 91.62 368 LYS A C 1
ATOM 2805 O O . LYS A 1 368 ? 20.034 -21.818 -7.881 1.00 91.62 368 LYS A O 1
ATOM 2810 N N . ARG A 1 369 ? 21.684 -21.105 -6.527 1.00 90.12 369 ARG A N 1
ATOM 2811 C CA . ARG A 1 369 ? 21.166 -21.644 -5.251 1.00 90.12 369 ARG A CA 1
ATOM 2812 C C . ARG A 1 369 ? 20.318 -20.598 -4.523 1.00 90.12 369 ARG A C 1
ATOM 2814 O O . ARG A 1 369 ? 20.764 -19.460 -4.349 1.00 90.12 369 ARG A O 1
ATOM 2821 N N . ALA A 1 370 ? 19.109 -20.979 -4.110 1.00 83.88 370 ALA A N 1
ATOM 2822 C CA . ALA A 1 370 ? 18.181 -20.118 -3.376 1.00 83.88 370 ALA A CA 1
ATOM 2823 C C . ALA A 1 370 ? 18.723 -19.719 -1.994 1.00 83.88 370 ALA A C 1
ATOM 2825 O O . ALA A 1 370 ? 19.522 -20.437 -1.395 1.00 83.88 370 ALA A O 1
ATOM 2826 N N . GLN A 1 371 ? 18.259 -18.587 -1.458 1.00 76.31 371 GLN A N 1
ATOM 2827 C CA . GLN A 1 371 ? 18.513 -18.235 -0.060 1.00 76.31 371 GLN A CA 1
ATOM 2828 C C . GLN A 1 371 ? 17.452 -18.839 0.878 1.00 76.31 371 GLN A C 1
ATOM 2830 O O . GLN A 1 371 ? 16.248 -18.631 0.695 1.00 76.31 371 GLN A O 1
ATOM 2835 N N . GLU A 1 372 ? 17.919 -19.552 1.907 1.00 63.84 372 GLU A N 1
ATOM 2836 C CA . GLU A 1 372 ? 17.090 -20.250 2.896 1.00 63.84 372 GLU A CA 1
ATOM 2837 C C . GLU A 1 372 ? 16.024 -19.325 3.523 1.00 63.84 372 GLU A C 1
ATOM 2839 O O . GLU A 1 372 ? 16.304 -18.198 3.939 1.00 63.84 372 GLU A O 1
ATOM 2844 N N . GLY A 1 373 ? 14.773 -19.796 3.571 1.00 56.88 373 GLY A N 1
ATOM 2845 C CA . GLY A 1 373 ? 13.635 -19.061 4.141 1.00 56.88 373 GLY A CA 1
ATOM 2846 C C . GLY A 1 373 ? 12.941 -18.047 3.214 1.00 56.88 373 GLY A C 1
ATOM 2847 O O . GLY A 1 373 ? 11.945 -17.444 3.623 1.00 56.88 373 GLY A O 1
ATOM 2848 N N . SER A 1 374 ? 13.397 -17.856 1.969 1.00 56.38 374 SER A N 1
ATOM 2849 C CA . SER A 1 374 ? 12.765 -16.914 1.032 1.00 56.38 374 SER A CA 1
ATOM 2850 C C . SER A 1 374 ? 11.459 -17.447 0.417 1.00 56.38 374 SER A C 1
ATOM 2852 O O . SER A 1 374 ? 11.466 -18.178 -0.572 1.00 56.38 374 SER A O 1
ATOM 2854 N N . LEU A 1 375 ? 10.309 -16.980 0.923 1.00 53.44 375 LEU A N 1
ATOM 2855 C CA . LEU A 1 375 ? 8.978 -17.203 0.313 1.00 53.44 375 LEU A CA 1
ATOM 2856 C C . LEU A 1 375 ? 8.822 -16.594 -1.097 1.00 53.44 375 LEU A C 1
ATOM 2858 O O . LEU A 1 375 ? 7.831 -16.854 -1.784 1.00 53.44 375 LEU A O 1
ATOM 2862 N N . GLN A 1 376 ? 9.761 -15.744 -1.518 1.00 57.22 376 GLN A N 1
ATOM 2863 C CA . GLN A 1 376 ? 9.842 -15.256 -2.892 1.00 57.22 376 GLN A CA 1
ATOM 2864 C C . GLN A 1 376 ? 10.607 -16.250 -3.783 1.00 57.22 376 GLN A C 1
ATOM 2866 O O . GLN A 1 376 ? 10.163 -16.500 -4.903 1.00 57.22 376 GLN A O 1
ATOM 2871 N N . GLY A 1 377 ? 11.661 -16.883 -3.251 1.00 67.88 377 GLY A N 1
ATOM 2872 C CA . GLY A 1 377 ? 12.472 -17.898 -3.930 1.00 67.88 377 GLY A CA 1
ATOM 2873 C C . GLY A 1 377 ? 11.658 -19.084 -4.452 1.00 67.88 377 GLY A C 1
ATOM 2874 O O . GLY A 1 377 ? 11.685 -19.316 -5.654 1.00 67.88 377 GLY A O 1
ATOM 2875 N N . GLU A 1 378 ? 10.851 -19.754 -3.611 1.00 75.19 378 GLU A N 1
ATOM 2876 C CA . GLU A 1 378 ? 10.032 -20.931 -4.017 1.00 75.19 378 GLU A CA 1
ATOM 2877 C C . GLU A 1 378 ? 9.172 -20.637 -5.265 1.00 75.19 378 GLU A C 1
ATOM 2879 O O . GLU A 1 378 ? 8.992 -21.481 -6.143 1.00 75.19 378 GLU A O 1
ATOM 2884 N N . ARG A 1 379 ? 8.641 -19.413 -5.375 1.00 74.44 379 ARG A N 1
ATOM 2885 C CA . ARG A 1 379 ? 7.796 -19.005 -6.508 1.00 74.44 379 ARG A CA 1
ATOM 2886 C C . ARG A 1 379 ? 8.588 -18.693 -7.767 1.00 74.44 379 ARG A C 1
ATOM 2888 O O . ARG A 1 379 ? 8.099 -18.967 -8.860 1.00 74.44 379 ARG A O 1
ATOM 2895 N N . GLU A 1 380 ? 9.760 -18.094 -7.619 1.00 79.75 380 GLU A N 1
ATOM 2896 C CA . GLU A 1 380 ? 10.626 -17.730 -8.740 1.00 79.75 380 GLU A CA 1
ATOM 2897 C C . GLU A 1 380 ? 11.311 -18.992 -9.296 1.00 79.75 380 GLU A C 1
ATOM 2899 O O . GLU A 1 380 ? 11.300 -19.184 -10.507 1.00 79.75 380 GLU A O 1
ATOM 2904 N N . PHE A 1 381 ? 11.710 -19.927 -8.423 1.00 84.69 381 PHE A N 1
ATOM 2905 C CA . PHE A 1 381 ? 12.179 -21.285 -8.739 1.00 84.69 381 PHE A CA 1
ATOM 2906 C C . PHE A 1 381 ? 11.188 -22.062 -9.616 1.00 84.69 381 PHE A C 1
ATOM 2908 O O . PHE A 1 381 ? 11.507 -22.451 -10.739 1.00 84.69 381 PHE A O 1
ATOM 2915 N N . LEU A 1 382 ? 9.951 -22.237 -9.133 1.00 81.62 382 LEU A N 1
ATOM 2916 C CA . LEU A 1 382 ? 8.920 -22.990 -9.854 1.00 81.62 382 LEU A CA 1
ATOM 2917 C C . LEU A 1 382 ? 8.501 -22.312 -11.168 1.00 81.62 382 LEU A C 1
ATOM 2919 O O . LEU A 1 382 ? 8.174 -23.008 -12.126 1.00 81.62 382 LEU A O 1
ATOM 2923 N N . THR A 1 383 ? 8.523 -20.975 -11.232 1.00 81.38 383 THR A N 1
ATOM 2924 C CA . THR A 1 383 ? 8.237 -20.231 -12.473 1.00 81.38 383 THR A CA 1
ATOM 2925 C C . THR A 1 383 ? 9.352 -20.438 -13.496 1.00 81.38 383 THR A C 1
ATOM 2927 O O . THR A 1 383 ? 9.074 -20.739 -14.652 1.00 81.38 383 THR A O 1
ATOM 2930 N N . GLU A 1 384 ? 10.610 -20.324 -13.074 1.00 85.44 384 GLU A N 1
ATOM 2931 C CA . GLU A 1 384 ? 11.773 -20.449 -13.951 1.00 85.44 384 GLU A CA 1
ATOM 2932 C C . GLU A 1 384 ? 11.910 -21.876 -14.512 1.00 85.44 384 GLU A C 1
ATOM 2934 O O . GLU A 1 384 ? 12.093 -22.026 -15.718 1.00 85.44 384 GLU A O 1
ATOM 2939 N N . ILE A 1 385 ? 11.667 -22.915 -13.697 1.00 83.00 385 ILE A N 1
ATOM 2940 C CA . ILE A 1 385 ? 11.544 -24.309 -14.168 1.00 83.00 385 ILE A CA 1
ATOM 2941 C C . ILE A 1 385 ? 10.382 -24.463 -15.158 1.00 83.00 385 ILE A C 1
ATOM 2943 O O . ILE A 1 385 ? 10.576 -25.013 -16.239 1.00 83.00 385 ILE A O 1
ATOM 2947 N N . GLN A 1 386 ? 9.179 -23.980 -14.814 1.00 81.56 386 GLN A N 1
ATOM 2948 C CA . GLN A 1 386 ? 7.980 -24.155 -15.645 1.00 81.56 386 GLN A CA 1
ATOM 2949 C C . GLN A 1 386 ? 8.110 -23.494 -17.028 1.00 81.56 386 GLN A C 1
ATOM 2951 O O . GLN A 1 386 ? 7.479 -23.960 -17.981 1.00 81.56 386 GLN A O 1
ATOM 2956 N N . LEU A 1 387 ? 8.866 -22.398 -17.135 1.00 80.44 387 LEU A N 1
ATOM 2957 C CA . LEU A 1 387 ? 9.068 -21.674 -18.389 1.00 80.44 387 LEU A CA 1
ATOM 2958 C C . LEU A 1 387 ? 10.272 -22.206 -19.171 1.00 80.44 387 LEU A C 1
ATOM 2960 O O . LEU A 1 387 ? 10.107 -22.571 -20.330 1.00 80.44 387 LEU A O 1
ATOM 2964 N N . LEU A 1 388 ? 11.461 -22.302 -18.567 1.00 79.19 388 LEU A N 1
ATOM 2965 C CA . LEU A 1 388 ? 12.676 -22.663 -19.309 1.00 79.19 388 LEU A CA 1
ATOM 2966 C C . LEU A 1 388 ? 12.698 -24.113 -19.802 1.00 79.19 388 LEU A C 1
ATOM 2968 O O . LEU A 1 388 ? 13.375 -24.392 -20.786 1.00 79.19 388 LEU A O 1
ATOM 2972 N N . SER A 1 389 ? 11.907 -25.015 -19.213 1.00 77.00 389 SER A N 1
ATOM 2973 C CA . SER A 1 389 ? 11.778 -26.401 -19.683 1.00 77.00 389 SER A CA 1
ATOM 2974 C C . SER A 1 389 ? 11.167 -26.558 -21.087 1.00 77.00 389 SER A C 1
ATOM 2976 O O . SER A 1 389 ? 11.038 -27.685 -21.554 1.00 77.00 389 SER A O 1
ATOM 2978 N N . ARG A 1 390 ? 10.742 -25.469 -21.749 1.00 78.00 390 ARG A N 1
ATOM 2979 C CA . ARG A 1 390 ? 10.261 -25.479 -23.146 1.00 78.00 390 ARG A CA 1
ATOM 2980 C C . ARG A 1 390 ? 10.943 -24.452 -24.060 1.00 78.00 390 ARG A C 1
ATOM 2982 O O . ARG A 1 390 ? 10.484 -24.250 -25.180 1.00 78.00 390 ARG A O 1
ATOM 2989 N N . LEU A 1 391 ? 11.975 -23.752 -23.583 1.00 84.25 391 LEU A N 1
ATOM 2990 C CA . LEU A 1 391 ? 12.562 -22.601 -24.280 1.00 84.25 391 LEU A CA 1
ATOM 2991 C C . LEU A 1 391 ? 13.985 -22.913 -24.739 1.00 84.25 391 LEU A C 1
ATOM 2993 O O . LEU A 1 391 ? 14.925 -22.913 -23.946 1.00 84.25 391 LEU A O 1
ATOM 2997 N N . HIS A 1 392 ? 14.142 -23.119 -26.045 1.00 87.12 392 HIS A N 1
ATOM 2998 C CA . HIS A 1 392 ? 15.428 -23.426 -26.666 1.00 87.12 392 HIS A CA 1
ATOM 2999 C C . HIS A 1 392 ? 15.685 -22.467 -27.830 1.00 87.12 392 HIS A C 1
ATOM 3001 O O . HIS A 1 392 ? 15.268 -22.704 -28.960 1.00 87.12 392 HIS A O 1
ATOM 3007 N N . HIS A 1 393 ? 16.392 -21.372 -27.551 1.00 93.44 393 HIS A N 1
ATOM 3008 C CA . HIS A 1 393 ? 16.810 -20.409 -28.566 1.00 93.44 393 HIS A CA 1
ATOM 3009 C C . HIS A 1 393 ? 18.234 -19.910 -28.289 1.00 93.44 393 HIS A C 1
ATOM 3011 O O . HIS A 1 393 ? 18.607 -19.659 -27.147 1.00 93.44 393 HIS A O 1
ATOM 3017 N N . ARG A 1 394 ? 19.028 -19.717 -29.351 1.00 94.19 394 ARG A N 1
ATOM 3018 C CA . ARG A 1 394 ? 20.450 -19.305 -29.307 1.00 94.19 394 ARG A CA 1
ATOM 3019 C C . ARG A 1 394 ? 20.738 -18.009 -28.535 1.00 94.19 394 ARG A C 1
ATOM 3021 O O . ARG A 1 394 ? 21.879 -17.804 -28.138 1.00 94.19 394 ARG A O 1
ATOM 3028 N N . ASN A 1 395 ? 19.735 -17.152 -28.332 1.00 97.19 395 ASN A N 1
ATOM 3029 C CA . ASN A 1 395 ? 19.849 -15.906 -27.568 1.00 97.19 395 ASN A CA 1
ATOM 3030 C C . ASN A 1 395 ? 19.107 -15.935 -26.219 1.00 97.19 395 ASN A C 1
ATOM 3032 O O . ASN A 1 395 ? 18.853 -14.881 -25.640 1.00 97.19 395 ASN A O 1
ATOM 3036 N N . LEU A 1 396 ? 18.776 -17.117 -25.700 1.00 95.06 396 LEU A N 1
ATOM 3037 C CA . LEU A 1 396 ? 18.322 -17.333 -24.324 1.00 95.06 396 LEU A CA 1
ATOM 3038 C C . LEU A 1 396 ? 19.319 -18.250 -23.597 1.00 95.06 396 LEU A C 1
ATOM 3040 O O . LEU A 1 396 ? 20.029 -19.025 -24.239 1.00 95.06 396 LEU A O 1
ATOM 3044 N N . VAL A 1 397 ? 19.388 -18.160 -22.267 1.00 93.56 397 VAL A N 1
ATOM 3045 C CA . VAL A 1 397 ? 20.183 -19.086 -21.442 1.00 93.56 397 VAL A CA 1
ATOM 3046 C C . VAL A 1 397 ? 19.392 -20.370 -21.192 1.00 93.56 397 VAL A C 1
ATOM 3048 O O . VAL A 1 397 ? 18.303 -20.333 -20.622 1.00 93.56 397 VAL A O 1
ATOM 3051 N N . SER A 1 398 ? 19.954 -21.511 -21.590 1.00 90.56 398 SER A N 1
ATOM 3052 C CA . SER A 1 398 ? 19.329 -22.823 -21.422 1.00 90.56 398 SER A CA 1
ATOM 3053 C C . SER A 1 398 ? 19.426 -23.325 -19.979 1.00 90.56 398 SER A C 1
ATOM 3055 O O . SER A 1 398 ? 20.507 -23.364 -19.382 1.00 90.56 398 SER A O 1
ATOM 3057 N N . LEU A 1 399 ? 18.297 -23.786 -19.437 1.00 91.19 399 LEU A N 1
ATOM 3058 C CA . LEU A 1 399 ? 18.256 -24.588 -18.215 1.00 91.19 399 LEU A CA 1
ATOM 3059 C C . LEU A 1 399 ? 18.717 -26.016 -18.548 1.00 91.19 399 LEU A C 1
ATOM 3061 O O . LEU A 1 399 ? 18.171 -26.649 -19.447 1.00 91.19 399 LEU A O 1
ATOM 3065 N N . ILE A 1 400 ? 19.722 -26.514 -17.831 1.00 91.31 400 ILE A N 1
ATOM 3066 C CA . ILE A 1 400 ? 20.221 -27.897 -17.922 1.00 91.31 400 ILE A CA 1
ATOM 3067 C C . ILE A 1 400 ? 19.490 -28.781 -16.903 1.00 91.31 400 ILE A C 1
ATOM 3069 O O . ILE A 1 400 ? 19.182 -29.943 -17.175 1.00 91.31 400 ILE A O 1
ATOM 3073 N N . GLY A 1 401 ? 19.199 -28.234 -15.718 1.00 90.88 401 GLY A N 1
ATOM 3074 C CA . GLY A 1 401 ? 18.579 -29.000 -14.646 1.00 90.88 401 GLY A CA 1
ATOM 3075 C C . GLY A 1 401 ? 18.228 -28.225 -13.386 1.00 90.88 401 GLY A C 1
ATOM 3076 O O . GLY A 1 401 ? 18.398 -27.010 -13.306 1.00 90.88 401 GLY A O 1
ATOM 3077 N N . TYR A 1 402 ? 17.750 -28.955 -12.383 1.00 92.12 402 TYR A N 1
ATOM 3078 C CA . TYR A 1 402 ? 17.386 -28.426 -11.067 1.00 92.12 402 TYR A CA 1
ATOM 3079 C C . TYR A 1 402 ? 17.671 -29.438 -9.949 1.00 92.12 402 TYR A C 1
ATOM 3081 O O . TYR A 1 402 ? 17.814 -30.635 -10.196 1.00 92.12 402 TYR A O 1
ATOM 3089 N N . CYS A 1 403 ? 17.710 -28.944 -8.713 1.00 89.88 403 CYS A N 1
ATOM 3090 C CA . CYS A 1 403 ? 17.707 -29.718 -7.473 1.00 89.88 403 CYS A CA 1
ATOM 3091 C C . CYS A 1 403 ? 16.620 -29.151 -6.538 1.00 89.88 403 CYS A C 1
ATOM 3093 O O . CYS A 1 403 ? 16.471 -27.931 -6.449 1.00 89.88 403 CYS A O 1
ATOM 3095 N N . ASP A 1 404 ? 15.857 -30.039 -5.893 1.00 86.88 404 ASP A N 1
ATOM 3096 C CA . ASP A 1 404 ? 14.807 -29.756 -4.893 1.00 86.88 404 ASP A CA 1
ATOM 3097 C C . ASP A 1 404 ? 14.875 -30.848 -3.799 1.00 86.88 404 ASP A C 1
ATOM 3099 O O . ASP A 1 404 ? 13.943 -31.627 -3.593 1.00 86.88 404 ASP A O 1
ATOM 3103 N N . GLU A 1 405 ? 16.041 -30.975 -3.156 1.00 81.56 405 GLU A N 1
ATOM 3104 C CA . GLU A 1 405 ? 16.345 -32.004 -2.146 1.00 81.56 405 GLU A CA 1
ATOM 3105 C C . GLU A 1 405 ? 16.609 -31.382 -0.770 1.00 81.56 405 GLU A C 1
ATOM 3107 O O . GLU A 1 405 ? 17.184 -30.307 -0.667 1.00 81.56 405 GLU A O 1
ATOM 3112 N N . GLU A 1 406 ? 16.183 -32.052 0.305 1.00 69.44 406 GLU A N 1
ATOM 3113 C CA . GLU A 1 406 ? 16.397 -31.683 1.726 1.00 69.44 406 GLU A CA 1
ATOM 3114 C C . GLU A 1 406 ? 15.938 -30.270 2.181 1.00 69.44 406 GLU A C 1
ATOM 3116 O O . GLU A 1 406 ? 15.943 -29.978 3.376 1.00 69.44 406 GLU A O 1
ATOM 3121 N N . GLY A 1 407 ? 15.433 -29.432 1.269 1.00 73.38 407 GLY A N 1
ATOM 3122 C CA . GLY A 1 407 ? 15.090 -28.017 1.481 1.00 73.38 407 GLY A CA 1
ATOM 3123 C C . GLY A 1 407 ? 15.902 -27.044 0.612 1.00 73.38 407 GLY A C 1
ATOM 3124 O O . GLY A 1 407 ? 15.641 -25.843 0.632 1.00 73.38 407 GLY A O 1
ATOM 3125 N N . GLU A 1 408 ? 16.858 -27.557 -0.160 1.00 82.06 408 GLU A N 1
ATOM 3126 C CA . GLU A 1 408 ? 17.748 -26.820 -1.050 1.00 82.06 408 GLU A CA 1
ATOM 3127 C C . GLU A 1 408 ? 17.185 -26.741 -2.472 1.00 82.06 408 GLU A C 1
ATOM 3129 O O . GLU A 1 408 ? 16.982 -27.759 -3.132 1.00 82.06 408 GLU A O 1
ATOM 3134 N N . GLN A 1 409 ? 16.969 -25.515 -2.957 1.00 88.44 409 GLN A N 1
ATOM 3135 C CA . GLN A 1 409 ? 16.405 -25.245 -4.283 1.00 88.44 409 GLN A CA 1
ATOM 3136 C C . GLN A 1 409 ? 17.456 -24.608 -5.191 1.00 88.44 409 GLN A C 1
ATOM 3138 O O . GLN A 1 409 ? 17.896 -23.475 -4.959 1.00 88.44 409 GLN A O 1
ATOM 3143 N N . MET A 1 410 ? 17.878 -25.335 -6.227 1.00 90.75 410 MET A N 1
ATOM 3144 C CA . MET A 1 410 ? 18.952 -24.906 -7.130 1.00 90.75 410 MET A CA 1
ATOM 3145 C C . MET A 1 410 ? 18.584 -25.093 -8.596 1.00 90.75 410 MET A C 1
ATOM 3147 O O . MET A 1 410 ? 17.952 -26.079 -8.962 1.00 90.75 410 MET A O 1
ATOM 3151 N N . LEU A 1 411 ? 19.034 -24.165 -9.438 1.00 91.62 411 LEU A N 1
ATOM 3152 C CA . LEU A 1 411 ? 18.852 -24.201 -10.890 1.00 91.62 411 LEU A CA 1
ATOM 3153 C C . LEU A 1 411 ? 20.216 -24.247 -11.575 1.00 91.62 411 LEU A C 1
ATOM 3155 O O . LEU A 1 411 ? 21.125 -23.512 -11.186 1.00 91.62 411 LEU A O 1
ATOM 3159 N N . VAL A 1 412 ? 20.358 -25.124 -12.565 1.00 93.44 412 VAL A N 1
ATOM 3160 C CA . VAL A 1 412 ? 21.617 -25.443 -13.244 1.00 93.44 412 VAL A CA 1
ATOM 3161 C C . VAL A 1 412 ? 21.526 -24.971 -14.690 1.00 93.44 412 VAL A C 1
ATOM 3163 O O . VAL A 1 412 ? 20.680 -25.445 -15.445 1.00 93.44 412 VAL A O 1
ATOM 3166 N N . TYR A 1 413 ? 22.404 -24.051 -15.074 1.00 93.25 413 TYR A N 1
ATOM 3167 C CA . TYR A 1 413 ? 22.456 -23.421 -16.394 1.00 93.25 413 TYR A CA 1
ATOM 3168 C C . TYR A 1 413 ? 23.769 -23.717 -17.107 1.00 93.25 413 TYR A C 1
ATOM 3170 O O . TYR A 1 413 ? 24.783 -24.004 -16.467 1.00 93.25 413 TYR A O 1
ATOM 3178 N N . GLU A 1 414 ? 23.778 -23.560 -18.427 1.00 92.75 414 GLU A N 1
ATOM 3179 C CA . GLU A 1 414 ? 25.027 -23.422 -19.183 1.00 92.75 414 GLU A CA 1
ATOM 3180 C C . GLU A 1 414 ? 25.872 -22.252 -18.640 1.00 92.75 414 GLU A C 1
ATOM 3182 O O . GLU A 1 414 ? 25.356 -21.179 -18.313 1.00 92.75 414 GLU A O 1
ATOM 3187 N N . PHE A 1 415 ? 27.184 -22.457 -18.497 1.00 94.50 415 PHE A N 1
ATOM 3188 C CA . PHE A 1 415 ? 28.071 -21.423 -17.969 1.00 94.50 415 PHE A CA 1
ATOM 3189 C C . PHE A 1 415 ? 28.396 -20.358 -19.026 1.00 94.50 415 PHE A C 1
ATOM 3191 O O . PHE A 1 415 ? 28.823 -20.681 -20.132 1.00 94.50 415 PHE A O 1
ATOM 3198 N N . MET A 1 416 ? 28.246 -19.083 -18.658 1.00 95.06 416 MET A N 1
ATOM 3199 C CA . MET A 1 416 ? 28.532 -17.926 -19.513 1.00 95.06 416 MET A CA 1
ATOM 3200 C C . MET A 1 416 ? 29.903 -17.335 -19.150 1.00 95.06 416 MET A C 1
ATOM 3202 O O . MET A 1 416 ? 29.996 -16.582 -18.176 1.00 95.06 416 MET A O 1
ATOM 3206 N N . PRO A 1 417 ? 30.989 -17.677 -19.874 1.00 91.62 417 PRO A N 1
ATOM 3207 C CA . PRO A 1 417 ? 32.352 -17.358 -19.447 1.00 91.62 417 PRO A CA 1
ATOM 3208 C C . PRO A 1 417 ? 32.674 -15.864 -19.486 1.00 91.62 417 PRO A C 1
ATOM 3210 O O . PRO A 1 417 ? 33.521 -15.420 -18.716 1.00 91.62 417 PRO A O 1
ATOM 3213 N N . ASN A 1 418 ? 31.983 -15.087 -20.325 1.00 92.25 418 ASN A N 1
ATOM 3214 C CA . ASN A 1 418 ? 32.169 -13.642 -20.424 1.00 92.25 418 ASN A CA 1
ATOM 3215 C C . ASN A 1 418 ? 31.246 -12.843 -19.478 1.00 92.25 418 ASN A C 1
ATOM 3217 O O . ASN A 1 418 ? 31.243 -11.617 -19.538 1.00 92.25 418 ASN A O 1
ATOM 3221 N N . GLY A 1 419 ? 30.502 -13.489 -18.571 1.00 92.06 419 GLY A N 1
ATOM 3222 C CA . GLY A 1 419 ? 29.750 -12.799 -17.513 1.00 92.06 419 GLY A CA 1
ATOM 3223 C C . GLY A 1 419 ? 28.543 -11.992 -18.013 1.00 92.06 419 GLY A C 1
ATOM 3224 O O . GLY A 1 419 ? 27.874 -12.398 -18.966 1.00 92.06 419 GLY A O 1
ATOM 3225 N N . THR A 1 420 ? 28.228 -10.878 -17.336 1.00 93.94 420 THR A N 1
ATOM 3226 C CA . THR A 1 420 ? 27.066 -10.026 -17.656 1.00 93.94 420 THR A CA 1
ATOM 3227 C C . THR A 1 420 ? 27.452 -8.832 -18.531 1.00 93.94 420 THR A C 1
ATOM 3229 O O . THR A 1 420 ? 28.535 -8.263 -18.387 1.00 93.94 420 THR A O 1
ATOM 3232 N N . LEU A 1 421 ? 26.541 -8.373 -19.394 1.00 95.25 421 LEU A N 1
ATOM 3233 C CA . LEU A 1 421 ? 26.738 -7.165 -20.204 1.00 95.25 421 LEU A CA 1
ATOM 3234 C C . LEU A 1 421 ? 27.037 -5.921 -19.343 1.00 95.25 421 LEU A C 1
ATOM 3236 O O . LEU A 1 421 ? 27.835 -5.067 -19.734 1.00 95.25 421 LEU A O 1
ATOM 3240 N N . ARG A 1 422 ? 26.448 -5.831 -18.143 1.00 93.50 422 ARG A N 1
ATOM 3241 C CA . ARG A 1 422 ? 26.703 -4.739 -17.191 1.00 93.50 422 ARG A CA 1
ATOM 3242 C C . ARG A 1 422 ? 28.179 -4.639 -16.793 1.00 93.50 422 ARG A C 1
ATOM 3244 O O . ARG A 1 422 ? 28.678 -3.530 -16.601 1.00 93.50 422 ARG A O 1
ATOM 3251 N N . ASP A 1 423 ? 28.878 -5.766 -16.685 1.00 91.44 423 ASP A N 1
ATOM 3252 C CA . ASP A 1 423 ? 30.294 -5.791 -16.307 1.00 91.44 423 ASP A CA 1
ATOM 3253 C C . ASP A 1 423 ? 31.188 -5.268 -17.442 1.00 91.44 423 ASP A C 1
ATOM 3255 O O . ASP A 1 423 ? 32.140 -4.533 -17.183 1.00 91.44 423 ASP A O 1
ATOM 3259 N N . HIS A 1 424 ? 30.821 -5.545 -18.699 1.00 92.06 424 HIS A N 1
ATOM 3260 C CA . HIS A 1 424 ? 31.507 -5.043 -19.901 1.00 92.06 424 HIS A CA 1
ATOM 3261 C C . HIS A 1 424 ? 31.295 -3.547 -20.152 1.00 92.06 424 HIS A C 1
ATOM 3263 O O . HIS A 1 424 ? 32.214 -2.862 -20.600 1.00 92.06 424 HIS A O 1
ATOM 3269 N N . LEU A 1 425 ? 30.106 -3.023 -19.842 1.00 91.25 425 LEU A N 1
ATOM 3270 C CA . LEU A 1 425 ? 29.811 -1.586 -19.940 1.00 91.25 425 LEU A CA 1
ATOM 3271 C C . LEU A 1 425 ? 30.395 -0.775 -18.774 1.00 91.25 425 LEU A C 1
ATOM 3273 O O . LEU A 1 425 ? 30.623 0.428 -18.911 1.00 91.25 425 LEU A O 1
ATOM 3277 N N . SER A 1 426 ? 30.680 -1.421 -17.641 1.00 86.12 426 SER A N 1
ATOM 3278 C CA . SER A 1 426 ? 31.268 -0.804 -16.450 1.00 86.12 426 SER A CA 1
ATOM 3279 C C . SER A 1 426 ? 32.530 0.011 -16.756 1.00 86.12 426 SER A C 1
ATOM 3281 O O . SER A 1 426 ? 33.365 -0.373 -17.575 1.00 86.12 426 SER A O 1
ATOM 3283 N N . ALA A 1 427 ? 32.747 1.095 -16.006 1.00 75.88 427 ALA A N 1
ATOM 3284 C CA . ALA A 1 427 ? 34.011 1.843 -16.006 1.00 75.88 427 ALA A CA 1
ATOM 3285 C C . ALA A 1 427 ? 35.220 1.010 -15.517 1.00 75.88 427 ALA A C 1
ATOM 3287 O O . ALA A 1 427 ? 36.352 1.475 -15.583 1.00 75.88 427 ALA A O 1
ATOM 3288 N N . LYS A 1 428 ? 34.984 -0.211 -15.009 1.00 77.38 428 LYS A N 1
ATOM 3289 C CA . LYS A 1 428 ? 36.017 -1.174 -14.599 1.00 77.38 428 LYS A CA 1
ATOM 3290 C C . LYS A 1 428 ? 36.352 -2.229 -15.663 1.00 77.38 428 LYS A C 1
ATOM 3292 O O . LYS A 1 428 ? 37.242 -3.040 -15.409 1.00 77.38 428 LYS A O 1
ATOM 3297 N N . SER A 1 429 ? 35.660 -2.259 -16.807 1.00 82.94 429 SER A N 1
ATOM 3298 C CA . SER A 1 429 ? 36.038 -3.165 -17.899 1.00 82.94 429 SER A CA 1
ATOM 3299 C C . SER A 1 429 ? 37.392 -2.750 -18.476 1.00 82.94 429 SER A C 1
ATOM 3301 O O . SER A 1 429 ? 37.608 -1.571 -18.758 1.00 82.94 429 SER A O 1
ATOM 3303 N N . LYS A 1 430 ? 38.299 -3.719 -18.643 1.00 78.81 430 LYS A N 1
ATOM 3304 C CA . LYS A 1 430 ? 39.606 -3.507 -19.289 1.00 78.81 430 LYS A CA 1
ATOM 3305 C C . LYS A 1 430 ? 39.474 -3.376 -20.806 1.00 78.81 430 LYS A C 1
ATOM 3307 O O . LYS A 1 430 ? 40.188 -2.591 -21.416 1.00 78.81 430 LYS A O 1
ATOM 3312 N N . GLU A 1 431 ? 38.550 -4.139 -21.378 1.00 83.94 431 GLU A N 1
ATOM 3313 C CA . GLU A 1 431 ? 38.300 -4.256 -22.813 1.00 83.94 431 GLU A CA 1
ATOM 3314 C C . GLU A 1 431 ? 36.803 -3.995 -23.047 1.00 83.94 431 GLU A C 1
ATOM 3316 O O . GLU A 1 431 ? 35.997 -4.925 -23.110 1.00 83.94 431 GLU A O 1
ATOM 3321 N N . PRO A 1 432 ? 36.376 -2.718 -23.063 1.00 86.00 432 PRO A N 1
ATOM 3322 C CA . PRO A 1 432 ? 34.989 -2.369 -23.341 1.00 86.00 432 PRO A CA 1
ATOM 3323 C C . PRO A 1 432 ? 34.639 -2.724 -24.799 1.00 86.00 432 PRO A C 1
ATOM 3325 O O . PRO A 1 432 ? 35.440 -2.463 -25.698 1.00 86.00 432 PRO A O 1
ATOM 3328 N N . PRO A 1 433 ? 33.445 -3.280 -25.075 1.00 91.31 433 PRO A N 1
ATOM 3329 C CA . PRO A 1 433 ? 33.065 -3.673 -26.428 1.00 91.31 433 PRO A CA 1
ATOM 3330 C C . PRO A 1 433 ? 32.984 -2.456 -27.360 1.00 91.31 433 PRO A C 1
ATOM 3332 O O . PRO A 1 433 ? 32.420 -1.420 -26.989 1.00 91.31 433 PRO A O 1
ATOM 3335 N N . ASN A 1 434 ? 33.503 -2.602 -28.583 1.00 92.88 434 ASN A N 1
ATOM 3336 C CA . ASN A 1 434 ? 33.381 -1.600 -29.645 1.00 92.88 434 ASN A CA 1
ATOM 3337 C C . ASN A 1 434 ? 31.930 -1.492 -30.162 1.00 92.88 434 ASN A C 1
ATOM 3339 O O . ASN A 1 434 ? 31.077 -2.320 -29.828 1.00 92.88 434 ASN A O 1
ATOM 3343 N N . PHE A 1 435 ? 31.631 -0.478 -30.981 1.00 94.12 435 PHE A N 1
ATOM 3344 C CA . PHE A 1 435 ? 30.270 -0.254 -31.490 1.00 94.12 435 PHE A CA 1
ATOM 3345 C C . PHE A 1 435 ? 29.677 -1.483 -32.199 1.00 94.12 435 PHE A C 1
ATOM 3347 O O . PHE A 1 435 ? 28.550 -1.869 -31.884 1.00 94.12 435 PHE A O 1
ATOM 3354 N N . ALA A 1 436 ? 30.445 -2.150 -33.068 1.00 92.75 436 ALA A N 1
ATOM 3355 C CA . ALA A 1 436 ? 30.016 -3.378 -33.739 1.00 92.75 436 ALA A CA 1
ATOM 3356 C C . ALA A 1 436 ? 29.611 -4.468 -32.728 1.00 92.75 436 ALA A C 1
ATOM 3358 O O . ALA A 1 436 ? 28.500 -4.994 -32.784 1.00 92.75 436 ALA A O 1
ATOM 3359 N N . MET A 1 437 ? 30.449 -4.765 -31.730 1.00 93.69 437 MET A N 1
ATOM 3360 C CA . MET A 1 437 ? 30.119 -5.765 -30.711 1.00 93.69 437 MET A CA 1
ATOM 3361 C C . MET A 1 437 ? 28.883 -5.365 -29.887 1.00 93.69 437 MET A C 1
ATOM 3363 O O . MET A 1 437 ? 28.029 -6.208 -29.612 1.00 93.69 437 MET A O 1
ATOM 3367 N N . ARG A 1 438 ? 28.721 -4.077 -29.549 1.00 95.88 438 ARG A N 1
ATOM 3368 C CA . ARG A 1 438 ? 27.519 -3.572 -28.858 1.00 95.88 438 ARG A CA 1
ATOM 3369 C C . ARG A 1 438 ? 26.250 -3.735 -29.700 1.00 95.88 438 ARG A C 1
ATOM 3371 O O . ARG A 1 438 ? 25.227 -4.161 -29.165 1.00 95.88 438 ARG A O 1
ATOM 3378 N N . LEU A 1 439 ? 26.317 -3.474 -31.005 1.00 95.50 439 LEU A N 1
ATOM 3379 C CA . LEU A 1 439 ? 25.200 -3.658 -31.936 1.00 95.50 439 LEU A CA 1
ATOM 3380 C C . LEU A 1 439 ? 24.851 -5.148 -32.128 1.00 95.50 439 LEU A C 1
ATOM 3382 O O . LEU A 1 439 ? 23.677 -5.516 -32.095 1.00 95.50 439 LEU A O 1
ATOM 3386 N N . LYS A 1 440 ? 25.857 -6.028 -32.216 1.00 95.75 440 LYS A N 1
ATOM 3387 C CA . LYS A 1 440 ? 25.691 -7.495 -32.241 1.00 95.75 440 LYS A CA 1
ATOM 3388 C C . LYS A 1 440 ? 25.002 -8.013 -30.969 1.00 95.75 440 LYS A C 1
ATOM 3390 O O . LYS A 1 440 ? 24.112 -8.863 -31.044 1.00 95.75 440 LYS A O 1
ATOM 3395 N N . ILE A 1 441 ? 25.373 -7.473 -29.806 1.00 97.56 441 ILE A N 1
ATOM 3396 C CA . ILE A 1 441 ? 24.759 -7.780 -28.504 1.00 97.56 441 ILE A CA 1
ATOM 3397 C C . ILE A 1 441 ? 23.308 -7.276 -28.435 1.00 97.56 441 ILE A C 1
ATOM 3399 O O . ILE A 1 441 ? 22.433 -8.012 -27.969 1.00 97.56 441 ILE A O 1
ATOM 3403 N N . ALA A 1 442 ? 23.026 -6.069 -28.939 1.00 98.00 442 ALA A N 1
ATOM 3404 C CA . ALA A 1 442 ? 21.667 -5.534 -29.052 1.00 98.00 442 ALA A CA 1
ATOM 3405 C C . ALA A 1 442 ? 20.778 -6.433 -29.929 1.00 98.00 442 ALA A C 1
ATOM 3407 O O . ALA A 1 442 ? 19.702 -6.845 -29.495 1.00 98.00 442 ALA A O 1
ATOM 3408 N N . LEU A 1 443 ? 21.260 -6.799 -31.122 1.00 97.69 443 LEU A N 1
ATOM 3409 C CA . LEU A 1 443 ? 20.563 -7.663 -32.078 1.00 97.69 443 LEU A CA 1
ATOM 3410 C C . LEU A 1 443 ? 20.304 -9.069 -31.517 1.00 97.69 443 LEU A C 1
ATOM 3412 O O . LEU A 1 443 ? 19.199 -9.594 -31.659 1.00 97.69 443 LEU A O 1
ATOM 3416 N N . GLY A 1 444 ? 21.288 -9.668 -30.839 1.00 97.31 444 GLY A N 1
ATOM 3417 C CA . GLY A 1 444 ? 21.113 -10.951 -30.154 1.00 97.31 444 GLY A CA 1
ATOM 3418 C C . GLY A 1 444 ? 20.049 -10.876 -29.056 1.00 97.31 444 GLY A C 1
ATOM 3419 O O . GLY A 1 444 ? 19.116 -11.677 -29.042 1.00 97.31 444 GLY A O 1
ATOM 3420 N N . SER A 1 445 ? 20.129 -9.865 -28.186 1.00 98.00 445 SER A N 1
ATOM 3421 C CA . SER A 1 445 ? 19.152 -9.649 -27.107 1.00 98.00 445 SER A CA 1
ATOM 3422 C C . SER A 1 445 ? 17.734 -9.443 -27.654 1.00 98.00 445 SER A C 1
ATOM 3424 O O . SER A 1 445 ? 16.783 -10.047 -27.159 1.00 98.00 445 SER A O 1
ATOM 3426 N N . ALA A 1 446 ? 17.597 -8.655 -28.726 1.00 98.19 446 ALA A N 1
ATOM 3427 C CA . ALA A 1 446 ? 16.325 -8.421 -29.400 1.00 98.19 446 ALA A CA 1
ATOM 3428 C C . ALA A 1 446 ? 15.740 -9.707 -30.007 1.00 98.19 446 ALA A C 1
ATOM 3430 O O . ALA A 1 446 ? 14.560 -9.986 -29.813 1.00 98.19 446 ALA A O 1
ATOM 3431 N N . LYS A 1 447 ? 16.559 -10.541 -30.663 1.00 97.94 447 LYS A N 1
ATOM 3432 C CA . LYS A 1 447 ? 16.125 -11.851 -31.185 1.00 97.94 447 LYS A CA 1
ATOM 3433 C C . LYS A 1 447 ? 15.713 -12.822 -30.075 1.00 97.94 447 LYS A C 1
ATOM 3435 O O . LYS A 1 447 ? 14.765 -13.579 -30.255 1.00 97.94 447 LYS A O 1
ATOM 3440 N N . GLY A 1 448 ? 16.375 -12.779 -28.917 1.00 96.56 448 GLY A N 1
ATOM 3441 C CA . GLY A 1 448 ? 15.968 -13.535 -27.729 1.00 96.56 448 GLY A CA 1
ATOM 3442 C C . GLY A 1 448 ? 14.568 -13.160 -27.234 1.00 96.56 448 GLY A C 1
ATOM 3443 O O . GLY A 1 448 ? 13.754 -14.040 -26.974 1.00 96.56 448 GLY A O 1
ATOM 3444 N N . ILE A 1 449 ? 14.270 -11.861 -27.152 1.00 97.25 449 ILE A N 1
ATOM 3445 C CA . ILE A 1 449 ? 12.973 -11.358 -26.670 1.00 97.25 449 ILE A CA 1
ATOM 3446 C C . ILE A 1 449 ? 11.870 -11.539 -27.727 1.00 97.25 449 ILE A C 1
ATOM 3448 O O . ILE A 1 449 ? 10.755 -11.906 -27.371 1.00 97.25 449 ILE A O 1
ATOM 3452 N N . LEU A 1 450 ? 12.181 -11.376 -29.020 1.00 97.00 450 LEU A N 1
ATOM 3453 C CA . LEU A 1 450 ? 11.247 -11.656 -30.116 1.00 97.00 450 LEU A CA 1
ATOM 3454 C C . LEU A 1 450 ? 10.733 -13.103 -30.056 1.00 97.00 450 LEU A C 1
ATOM 3456 O O . LEU A 1 450 ? 9.524 -13.308 -30.010 1.00 97.00 450 LEU A O 1
ATOM 3460 N N . TYR A 1 451 ? 11.634 -14.085 -29.934 1.00 95.56 451 TYR A N 1
ATOM 3461 C CA . TYR A 1 451 ? 11.272 -15.498 -29.768 1.00 95.56 451 TYR A CA 1
ATOM 3462 C C . TYR A 1 451 ? 10.289 -15.718 -28.598 1.00 95.56 451 TYR A C 1
ATOM 3464 O O . TYR A 1 451 ? 9.293 -16.425 -28.747 1.00 95.56 451 TYR A O 1
ATOM 3472 N N . LEU A 1 452 ? 10.504 -15.059 -27.450 1.00 94.00 452 LEU A N 1
ATOM 3473 C CA . LEU A 1 452 ? 9.583 -15.135 -26.305 1.00 94.00 452 LEU A CA 1
ATOM 3474 C C . LEU A 1 452 ? 8.199 -14.540 -26.606 1.00 94.00 452 LEU A C 1
ATOM 3476 O O . LEU A 1 452 ? 7.202 -15.024 -26.075 1.00 94.00 452 LEU A O 1
ATOM 3480 N N . HIS A 1 453 ? 8.122 -13.500 -27.438 1.00 92.69 453 HIS A N 1
ATOM 3481 C CA . HIS A 1 453 ? 6.871 -12.812 -27.775 1.00 92.69 453 HIS A CA 1
ATOM 3482 C C . HIS A 1 453 ? 6.080 -13.474 -28.911 1.00 92.69 453 HIS A C 1
ATOM 3484 O O . HIS A 1 453 ? 4.865 -13.284 -28.957 1.00 92.69 453 HIS A O 1
ATOM 3490 N N . THR A 1 454 ? 6.729 -14.217 -29.817 1.00 89.44 454 THR A N 1
ATOM 3491 C CA . THR A 1 454 ? 6.084 -14.732 -31.045 1.00 89.44 454 THR A CA 1
ATOM 3492 C C . THR A 1 454 ? 6.230 -16.230 -31.308 1.00 89.44 454 THR A C 1
ATOM 3494 O O . THR A 1 454 ? 5.381 -16.781 -32.001 1.00 89.44 454 THR A O 1
ATOM 3497 N N . GLU A 1 455 ? 7.274 -16.893 -30.803 1.00 88.19 455 GLU A N 1
ATOM 3498 C CA . GLU A 1 455 ? 7.571 -18.309 -31.106 1.00 88.19 455 GLU A CA 1
ATOM 3499 C C . GLU A 1 455 ? 7.357 -19.247 -29.906 1.00 88.19 455 GLU A C 1
ATOM 3501 O O . GLU A 1 455 ? 7.093 -20.434 -30.086 1.00 88.19 455 GLU A O 1
ATOM 3506 N N . ALA A 1 456 ? 7.442 -18.734 -28.676 1.00 86.94 456 ALA A N 1
ATOM 3507 C CA . ALA A 1 456 ? 7.116 -19.491 -27.471 1.00 86.94 456 ALA A CA 1
ATOM 3508 C C . ALA A 1 456 ? 5.598 -19.724 -27.341 1.00 86.94 456 ALA A C 1
ATOM 3510 O O . ALA A 1 456 ? 4.819 -18.778 -27.453 1.00 86.94 456 ALA A O 1
ATOM 3511 N N . ASP A 1 457 ? 5.180 -20.958 -27.025 1.00 79.62 457 ASP A N 1
ATOM 3512 C CA . ASP A 1 457 ? 3.768 -21.307 -26.799 1.00 79.62 457 ASP A CA 1
ATOM 3513 C C . ASP A 1 457 ? 3.453 -21.646 -25.315 1.00 79.62 457 ASP A C 1
ATOM 3515 O O . ASP A 1 457 ? 4.089 -22.527 -24.708 1.00 79.62 457 ASP A O 1
ATOM 3519 N N . PRO A 1 458 ? 2.470 -20.968 -24.686 1.00 83.06 458 PRO A N 1
ATOM 3520 C CA . PRO A 1 458 ? 1.952 -19.655 -25.078 1.00 83.06 458 PRO A CA 1
ATOM 3521 C C . PRO A 1 458 ? 3.024 -18.561 -24.867 1.00 83.06 458 PRO A C 1
ATOM 3523 O O . PRO A 1 458 ? 3.915 -18.759 -24.031 1.00 83.06 458 PRO A O 1
ATOM 3526 N N . PRO A 1 459 ? 2.928 -17.398 -25.547 1.00 88.25 459 PRO A N 1
ATOM 3527 C CA . PRO A 1 459 ? 3.954 -16.353 -25.495 1.00 88.25 459 PRO A CA 1
ATOM 3528 C C . PRO A 1 459 ? 4.273 -15.851 -24.085 1.00 88.25 459 PRO A C 1
ATOM 3530 O O . PRO A 1 459 ? 3.466 -15.976 -23.162 1.00 88.25 459 PRO A O 1
ATOM 3533 N N . ILE A 1 460 ? 5.458 -15.271 -23.903 1.00 90.69 460 ILE A N 1
ATOM 3534 C CA . ILE A 1 460 ? 6.052 -14.987 -22.592 1.00 90.69 460 ILE A CA 1
ATOM 3535 C C . ILE A 1 460 ? 6.572 -13.550 -22.532 1.00 90.69 460 ILE A C 1
ATOM 3537 O O . ILE A 1 460 ? 7.454 -13.161 -23.288 1.00 90.69 460 ILE A O 1
ATOM 3541 N N . PHE A 1 461 ? 6.090 -12.778 -21.561 1.00 92.81 461 PHE A N 1
ATOM 3542 C CA . PHE A 1 461 ? 6.638 -11.466 -21.215 1.00 92.81 461 PHE A CA 1
ATOM 3543 C C . PHE A 1 461 ? 7.712 -11.639 -20.131 1.00 92.81 461 PHE A C 1
ATOM 3545 O O . PHE A 1 461 ? 7.430 -12.162 -19.043 1.00 92.81 461 PHE A O 1
ATOM 3552 N N . HIS A 1 462 ? 8.947 -11.221 -20.417 1.00 93.81 462 HIS A N 1
ATOM 3553 C CA . HIS A 1 462 ? 10.113 -11.483 -19.570 1.00 93.81 462 HIS A CA 1
ATOM 3554 C C . HIS A 1 462 ? 10.106 -10.631 -18.298 1.00 93.81 462 HIS A C 1
ATOM 3556 O O . HIS A 1 462 ? 10.387 -11.153 -17.215 1.00 93.81 462 HIS A O 1
ATOM 3562 N N . ARG A 1 463 ? 9.733 -9.348 -18.421 1.00 91.38 463 ARG A N 1
ATOM 3563 C CA . ARG A 1 463 ? 9.383 -8.403 -17.344 1.00 91.38 463 ARG A CA 1
ATOM 3564 C C . ARG A 1 463 ? 10.533 -7.930 -16.443 1.00 91.38 463 ARG A C 1
ATOM 3566 O O . ARG A 1 463 ? 10.290 -7.228 -15.462 1.00 91.38 463 ARG A O 1
ATOM 3573 N N . ASP A 1 464 ? 11.773 -8.300 -16.753 1.00 93.19 464 ASP A N 1
ATOM 3574 C CA . ASP A 1 464 ? 12.963 -7.849 -16.014 1.00 93.19 464 ASP A CA 1
ATOM 3575 C C . ASP A 1 464 ? 14.228 -7.827 -16.894 1.00 93.19 464 ASP A C 1
ATOM 3577 O O . ASP A 1 464 ? 15.317 -8.218 -16.473 1.00 93.19 464 ASP A O 1
ATOM 3581 N N . ILE A 1 465 ? 14.062 -7.384 -18.147 1.00 96.94 465 ILE A N 1
ATOM 3582 C CA . ILE A 1 465 ? 15.162 -7.155 -19.092 1.00 96.94 465 ILE A CA 1
ATOM 3583 C C . ILE A 1 465 ? 16.044 -6.013 -18.575 1.00 96.94 465 ILE A C 1
ATOM 3585 O O . ILE A 1 465 ? 15.555 -4.918 -18.301 1.00 96.94 465 ILE A O 1
ATOM 3589 N N . LYS A 1 466 ? 17.345 -6.284 -18.437 1.00 95.56 466 LYS A N 1
ATOM 3590 C CA . LYS A 1 466 ? 18.366 -5.355 -17.931 1.00 95.56 466 LYS A CA 1
ATOM 3591 C C . LYS A 1 466 ? 19.771 -5.863 -18.251 1.00 95.56 466 LYS A C 1
ATOM 3593 O O . LYS A 1 466 ? 19.953 -7.068 -18.415 1.00 95.56 466 LYS A O 1
ATOM 3598 N N . ALA A 1 467 ? 20.786 -4.995 -18.251 1.00 95.19 467 ALA A N 1
ATOM 3599 C CA . ALA A 1 467 ? 22.155 -5.384 -18.612 1.00 95.19 467 ALA A CA 1
ATOM 3600 C C . ALA A 1 467 ? 22.806 -6.440 -17.686 1.00 95.19 467 ALA A C 1
ATOM 3602 O O . ALA A 1 467 ? 23.761 -7.092 -18.096 1.00 95.19 467 ALA A O 1
ATOM 3603 N N . SER A 1 468 ? 22.310 -6.667 -16.460 1.00 93.31 468 SER A N 1
ATOM 3604 C CA . SER A 1 468 ? 22.783 -7.794 -15.625 1.00 93.31 468 SER A CA 1
ATOM 3605 C C . SER A 1 468 ? 22.154 -9.144 -15.987 1.00 93.31 468 SER A C 1
ATOM 3607 O O . SER A 1 468 ? 22.670 -10.177 -15.576 1.00 93.31 468 SER A O 1
ATOM 3609 N N . ASN A 1 469 ? 21.035 -9.132 -16.717 1.00 95.00 469 ASN A N 1
ATOM 3610 C CA . ASN A 1 469 ? 20.264 -10.317 -17.113 1.00 95.00 469 ASN A CA 1
ATOM 3611 C C . ASN A 1 469 ? 20.463 -10.649 -18.606 1.00 95.00 469 ASN A C 1
ATOM 3613 O O . ASN A 1 469 ? 19.773 -11.499 -19.162 1.00 95.00 469 ASN A O 1
ATOM 3617 N N . ILE A 1 470 ? 21.428 -9.986 -19.247 1.00 97.19 470 ILE A N 1
ATOM 3618 C CA . ILE A 1 470 ? 21.970 -10.334 -20.558 1.00 97.19 470 ILE A CA 1
ATOM 3619 C C . ILE A 1 470 ? 23.394 -10.824 -20.308 1.00 97.19 470 ILE A C 1
ATOM 3621 O O . ILE A 1 470 ? 24.249 -10.063 -19.848 1.00 97.19 470 ILE A O 1
ATOM 3625 N N . LEU A 1 471 ? 23.623 -12.108 -20.559 1.00 95.88 471 LEU A N 1
ATOM 3626 C CA . LEU A 1 471 ? 24.904 -12.781 -20.380 1.00 95.88 471 LEU A CA 1
ATOM 3627 C C . LEU A 1 471 ? 25.591 -12.993 -21.731 1.00 95.88 471 LEU A C 1
ATOM 3629 O O . LEU A 1 471 ? 24.929 -13.004 -22.770 1.00 95.88 471 LEU A O 1
ATOM 3633 N N . LEU A 1 472 ? 26.913 -13.158 -21.715 1.00 95.88 472 LEU A N 1
ATOM 3634 C CA . LEU A 1 472 ? 27.723 -13.330 -22.922 1.00 95.88 472 LEU A CA 1
ATOM 3635 C C . LEU A 1 472 ? 28.400 -14.710 -22.951 1.00 95.88 472 LEU A C 1
ATOM 3637 O O . LEU A 1 472 ? 29.103 -15.097 -22.011 1.00 95.88 472 LEU A O 1
ATOM 3641 N N . ASP A 1 473 ? 28.212 -15.440 -24.054 1.00 94.06 473 ASP A N 1
ATOM 3642 C CA . ASP A 1 473 ? 28.929 -16.695 -24.312 1.00 94.06 473 ASP A CA 1
ATOM 3643 C C . ASP A 1 473 ? 30.402 -16.448 -24.715 1.00 94.06 473 ASP A C 1
ATOM 3645 O O . ASP A 1 473 ? 30.863 -15.307 -24.820 1.00 94.06 473 ASP A O 1
ATOM 3649 N N . SER A 1 474 ? 31.163 -17.518 -24.969 1.00 92.88 474 SER A N 1
ATOM 3650 C CA . SER A 1 474 ? 32.576 -17.443 -25.384 1.00 92.88 474 SER A CA 1
ATOM 3651 C C . SER A 1 474 ? 32.823 -16.740 -26.729 1.00 92.88 474 SER A C 1
ATOM 3653 O O . SER A 1 474 ? 33.958 -16.367 -27.012 1.00 92.88 474 SER A O 1
ATOM 3655 N N . ARG A 1 475 ? 31.787 -16.526 -27.550 1.00 92.56 475 ARG A N 1
ATOM 3656 C CA . ARG A 1 475 ? 31.823 -15.825 -28.849 1.00 92.56 475 ARG A CA 1
ATOM 3657 C C . ARG A 1 475 ? 31.188 -14.425 -28.778 1.00 92.56 475 ARG A C 1
ATOM 3659 O O . ARG A 1 475 ? 30.922 -13.810 -29.819 1.00 92.56 475 ARG A O 1
ATOM 3666 N N . PHE A 1 476 ? 30.948 -13.933 -27.557 1.00 90.19 476 PHE A N 1
ATOM 3667 C CA . PHE A 1 476 ? 30.229 -12.694 -27.243 1.00 90.19 476 PHE A CA 1
ATOM 3668 C C . PHE A 1 476 ? 28.796 -12.659 -27.818 1.00 90.19 476 PHE A C 1
ATOM 3670 O O . PHE A 1 476 ? 28.241 -11.595 -28.096 1.00 90.19 476 PHE A O 1
ATOM 3677 N N . THR A 1 477 ? 28.165 -13.823 -27.989 1.00 94.50 477 THR A N 1
ATOM 3678 C CA . THR A 1 477 ? 26.735 -13.921 -28.298 1.00 94.50 477 THR A CA 1
ATOM 3679 C C . THR A 1 477 ? 25.932 -13.567 -27.051 1.00 94.50 477 THR A C 1
ATOM 3681 O O . THR A 1 477 ? 26.130 -14.160 -25.989 1.00 94.50 477 THR A O 1
ATOM 3684 N N . ALA A 1 478 ? 25.002 -12.621 -27.180 1.00 96.94 478 ALA A N 1
ATOM 3685 C CA . ALA A 1 478 ? 24.102 -12.246 -26.096 1.00 96.94 478 ALA A CA 1
ATOM 3686 C C . ALA A 1 478 ? 23.033 -13.320 -25.846 1.00 96.94 478 ALA A C 1
ATOM 3688 O O . ALA A 1 478 ? 22.350 -13.744 -26.785 1.00 96.94 478 ALA A O 1
ATOM 3689 N N . LYS A 1 479 ? 22.860 -13.708 -24.579 1.00 96.94 479 LYS A N 1
ATOM 3690 C CA . LYS A 1 479 ? 21.813 -14.614 -24.094 1.00 96.94 479 LYS A CA 1
ATOM 3691 C C . LYS A 1 479 ? 21.042 -13.994 -22.927 1.00 96.94 479 LYS A C 1
ATOM 3693 O O . LYS A 1 479 ? 21.640 -13.563 -21.945 1.00 96.94 479 LYS A O 1
ATOM 3698 N N . VAL A 1 480 ? 19.716 -13.955 -23.028 1.00 96.62 480 VAL A N 1
ATOM 3699 C CA . VAL A 1 480 ? 18.824 -13.395 -21.996 1.00 96.62 480 VAL A CA 1
ATOM 3700 C C . VAL A 1 480 ? 18.528 -14.442 -20.906 1.00 96.62 480 VAL A C 1
ATOM 3702 O O . VAL A 1 480 ? 18.376 -15.627 -21.214 1.00 96.62 480 VAL A O 1
ATOM 3705 N N . ALA A 1 481 ? 18.480 -14.016 -19.639 1.00 92.62 481 ALA A N 1
ATOM 3706 C CA . ALA A 1 481 ? 18.429 -14.867 -18.446 1.00 92.62 481 ALA A CA 1
ATOM 3707 C C . ALA A 1 481 ? 17.511 -14.313 -17.330 1.00 92.62 481 ALA A C 1
ATOM 3709 O O . ALA A 1 481 ? 17.115 -13.152 -17.363 1.00 92.62 481 ALA A O 1
ATOM 3710 N N . ASP A 1 482 ? 17.293 -15.116 -16.276 1.00 86.88 482 ASP A N 1
ATOM 3711 C CA . ASP A 1 482 ? 16.567 -14.762 -15.036 1.00 86.88 482 ASP A CA 1
ATOM 3712 C C . ASP A 1 482 ? 15.040 -14.593 -15.220 1.00 86.88 482 ASP A C 1
ATOM 3714 O O . ASP A 1 482 ? 14.459 -13.515 -15.084 1.00 86.88 482 ASP A O 1
ATOM 3718 N N . PHE A 1 483 ? 14.374 -15.715 -15.506 1.00 86.12 483 PHE A N 1
ATOM 3719 C CA . PHE A 1 483 ? 12.951 -15.813 -15.855 1.00 86.12 483 PHE A CA 1
ATOM 3720 C C . PHE A 1 483 ? 12.010 -15.902 -14.642 1.00 86.12 483 PHE A C 1
ATOM 3722 O O . PHE A 1 483 ? 10.792 -16.011 -14.796 1.00 86.12 483 PHE A O 1
ATOM 3729 N N . GLY A 1 484 ? 12.534 -15.833 -13.413 1.00 80.44 484 GLY A N 1
ATOM 3730 C CA . GLY A 1 484 ? 11.736 -15.965 -12.186 1.00 80.44 484 GLY A CA 1
ATOM 3731 C C . GLY A 1 484 ? 10.590 -14.946 -12.053 1.00 80.44 484 GLY A C 1
ATOM 3732 O O . GLY A 1 484 ? 9.600 -15.204 -11.366 1.00 80.44 484 GLY A O 1
ATOM 3733 N N . LEU A 1 485 ? 10.682 -13.792 -12.730 1.00 81.69 485 LEU A N 1
ATOM 3734 C CA . LEU A 1 485 ? 9.626 -12.771 -12.755 1.00 81.69 485 LEU A CA 1
ATOM 3735 C C . LEU A 1 485 ? 8.662 -12.876 -13.943 1.00 81.69 485 LEU A C 1
ATOM 3737 O O . LEU A 1 485 ? 7.620 -12.207 -13.924 1.00 81.69 485 LEU A O 1
ATOM 3741 N N . SER A 1 486 ? 8.982 -13.685 -14.949 1.00 87.44 486 SER A N 1
ATOM 3742 C CA . SER A 1 486 ? 8.302 -13.710 -16.242 1.00 87.44 486 SER A CA 1
ATOM 3743 C C . SER A 1 486 ? 6.864 -14.234 -16.161 1.00 87.44 486 SER A C 1
ATOM 3745 O O . SER A 1 486 ? 6.411 -14.793 -15.155 1.00 87.44 486 SER A O 1
ATOM 3747 N N . ARG A 1 487 ? 6.083 -13.973 -17.212 1.00 84.94 487 ARG A N 1
ATOM 3748 C CA . ARG A 1 487 ? 4.649 -14.275 -17.270 1.00 84.94 487 ARG A CA 1
ATOM 3749 C C . ARG A 1 487 ? 4.246 -14.784 -18.640 1.00 84.94 487 ARG A C 1
ATOM 3751 O O . ARG A 1 487 ? 4.602 -14.171 -19.634 1.00 84.94 487 ARG A O 1
ATOM 3758 N N . LEU A 1 488 ? 3.410 -15.821 -18.664 1.00 84.62 488 LEU A N 1
ATOM 3759 C CA . LEU A 1 488 ? 2.648 -16.161 -19.862 1.00 84.62 488 LEU A CA 1
ATOM 3760 C C . LEU A 1 488 ? 1.736 -14.984 -20.245 1.00 84.62 488 LEU A C 1
ATOM 3762 O O . LEU A 1 488 ? 1.150 -14.331 -19.369 1.00 84.62 488 LEU A O 1
ATOM 3766 N N . ALA A 1 489 ? 1.636 -14.734 -21.543 1.00 77.25 489 ALA A N 1
ATOM 3767 C CA . ALA A 1 489 ? 0.746 -13.773 -22.167 1.00 77.25 489 ALA A CA 1
ATOM 3768 C C . ALA A 1 489 ? -0.730 -14.200 -22.013 1.00 77.25 489 ALA A C 1
ATOM 3770 O O . ALA A 1 489 ? -1.026 -15.325 -21.592 1.00 77.25 489 ALA A O 1
ATOM 3771 N N . PRO A 1 490 ? -1.693 -13.311 -22.308 1.00 69.31 490 PRO A N 1
ATOM 3772 C CA . PRO A 1 490 ? -3.107 -13.627 -22.166 1.00 69.31 490 PRO A CA 1
ATOM 3773 C C . PRO A 1 490 ? -3.559 -14.634 -23.227 1.00 69.31 490 PRO A C 1
ATOM 3775 O O . PRO A 1 490 ? -3.427 -14.394 -24.423 1.00 69.31 490 PRO A O 1
ATOM 3778 N N . VAL A 1 491 ? -4.130 -15.747 -22.776 1.00 59.31 491 VAL A N 1
ATOM 3779 C CA . VAL A 1 491 ? -4.762 -16.749 -23.646 1.00 59.31 491 VAL A CA 1
ATOM 3780 C C . VAL A 1 491 ? -6.052 -16.153 -24.245 1.00 59.31 491 VAL A C 1
ATOM 3782 O O . VAL A 1 491 ? -6.747 -15.436 -23.515 1.00 59.31 491 VAL A O 1
ATOM 3785 N N . PRO A 1 492 ? -6.400 -16.428 -25.521 1.00 53.75 492 PRO A N 1
ATOM 3786 C CA . PRO A 1 492 ? -7.724 -16.110 -26.053 1.00 53.75 492 PRO A CA 1
ATOM 3787 C C . PRO A 1 492 ? -8.848 -16.652 -25.161 1.00 53.75 492 PRO A C 1
ATOM 3789 O O . PRO A 1 492 ? -8.736 -17.743 -24.597 1.00 53.75 492 PRO A O 1
ATOM 3792 N N . ASP A 1 493 ? -9.937 -15.895 -25.034 1.00 47.22 493 ASP A N 1
ATOM 3793 C CA . ASP A 1 493 ? -11.145 -16.380 -24.369 1.00 47.22 493 ASP A CA 1
ATOM 3794 C C . ASP A 1 493 ? -11.995 -17.294 -25.277 1.00 47.22 493 ASP A C 1
ATOM 3796 O O . ASP A 1 493 ? -11.731 -17.465 -26.468 1.00 47.22 493 ASP A O 1
ATOM 3800 N N . MET A 1 494 ? -13.037 -17.902 -24.696 1.00 45.34 494 MET A N 1
ATOM 3801 C CA . MET A 1 494 ? -13.982 -18.795 -25.395 1.00 45.34 494 MET A CA 1
ATOM 3802 C C . MET A 1 494 ? -14.731 -18.116 -26.559 1.00 45.34 494 MET A C 1
ATOM 3804 O O . MET A 1 494 ? -15.400 -18.795 -27.332 1.00 45.34 494 MET A O 1
ATOM 3808 N N . GLU A 1 495 ? -14.659 -16.788 -26.660 1.00 48.66 495 GLU A N 1
ATOM 3809 C CA . GLU A 1 495 ? -15.321 -15.967 -27.676 1.00 48.66 495 GLU A CA 1
ATOM 3810 C C . GLU A 1 495 ? -14.310 -15.496 -28.752 1.00 48.66 495 GLU A C 1
ATOM 3812 O O . GLU A 1 495 ? -14.664 -14.742 -29.658 1.00 48.66 495 GLU A O 1
ATOM 3817 N N . GLY A 1 496 ? -13.062 -15.987 -28.687 1.00 39.12 496 GLY A N 1
ATOM 3818 C CA . GLY A 1 496 ? -11.990 -15.754 -29.657 1.00 39.12 496 GLY A CA 1
ATOM 3819 C C . GLY A 1 496 ? -11.204 -14.458 -29.442 1.00 39.12 496 GLY A C 1
ATOM 3820 O O . GLY A 1 496 ? -10.316 -14.147 -30.237 1.00 39.12 496 GLY A O 1
ATOM 3821 N N . ALA A 1 497 ? -11.495 -13.689 -28.390 1.00 42.25 497 ALA A N 1
ATOM 3822 C CA . ALA A 1 497 ? -10.817 -12.427 -28.132 1.00 42.25 497 ALA A CA 1
ATOM 3823 C C . ALA A 1 497 ? -9.550 -12.651 -27.294 1.00 42.25 497 ALA A C 1
ATOM 3825 O O . ALA A 1 497 ? -9.608 -13.109 -26.154 1.00 42.25 497 ALA A O 1
ATOM 3826 N N . VAL A 1 498 ? -8.387 -12.279 -27.837 1.00 53.16 498 VAL A N 1
ATOM 3827 C CA . VAL A 1 498 ? -7.132 -12.226 -27.070 1.00 53.16 498 VAL A CA 1
ATOM 3828 C C . VAL A 1 498 ? -7.118 -10.943 -26.229 1.00 53.16 498 VAL A C 1
ATOM 3830 O O . VAL A 1 498 ? -7.171 -9.845 -26.794 1.00 53.16 498 VAL A O 1
ATOM 3833 N N . PRO A 1 499 ? -7.032 -11.012 -24.888 1.00 57.28 499 PRO A N 1
ATOM 3834 C CA . PRO A 1 499 ? -6.868 -9.812 -24.078 1.00 57.28 499 PRO A CA 1
ATOM 3835 C C . PRO A 1 499 ? -5.504 -9.175 -24.374 1.00 57.28 499 PRO A C 1
ATOM 3837 O O . PRO A 1 499 ? -4.475 -9.786 -24.132 1.00 57.28 499 PRO A O 1
ATOM 3840 N N . ALA A 1 500 ? -5.457 -7.925 -24.833 1.00 62.59 500 ALA A N 1
ATOM 3841 C CA . ALA A 1 500 ? -4.201 -7.279 -25.248 1.00 62.59 500 ALA A CA 1
ATOM 3842 C C . ALA A 1 500 ? -3.203 -6.942 -24.103 1.00 62.59 500 ALA A C 1
ATOM 3844 O O . ALA A 1 500 ? -2.311 -6.125 -24.296 1.00 62.59 500 ALA A O 1
ATOM 3845 N N . HIS A 1 501 ? -3.385 -7.464 -22.881 1.00 71.56 501 HIS A N 1
ATOM 3846 C CA . HIS A 1 501 ? -2.495 -7.223 -21.733 1.00 71.56 501 HIS A CA 1
ATOM 3847 C C . HIS A 1 501 ? -2.743 -8.185 -20.556 1.00 71.56 501 HIS A C 1
ATOM 3849 O O . HIS A 1 501 ? -3.882 -8.544 -20.251 1.00 71.56 501 HIS A O 1
ATOM 3855 N N . VAL A 1 502 ? -1.690 -8.509 -19.798 1.00 72.56 502 VAL A N 1
ATOM 3856 C CA . VAL A 1 502 ? -1.793 -9.216 -18.509 1.00 72.56 502 VAL A CA 1
ATOM 3857 C C . VAL A 1 502 ? -1.988 -8.193 -17.384 1.00 72.56 502 VAL A C 1
ATOM 3859 O O . VAL A 1 502 ? -1.070 -7.451 -17.040 1.00 72.56 502 VAL A O 1
ATOM 3862 N N . SER A 1 503 ? -3.161 -8.167 -16.745 1.00 73.06 503 SER A N 1
ATOM 3863 C CA . SER A 1 503 ? -3.365 -7.383 -15.512 1.00 73.06 503 SER A CA 1
ATOM 3864 C C . SER A 1 503 ? -2.637 -8.037 -14.329 1.00 73.06 503 SER A C 1
ATOM 3866 O O . SER A 1 503 ? -3.007 -9.134 -13.906 1.00 73.06 503 SER A O 1
ATOM 3868 N N . THR A 1 504 ? -1.605 -7.395 -13.771 1.00 72.44 504 THR A N 1
ATOM 3869 C CA . THR A 1 504 ? -0.749 -8.006 -12.735 1.00 72.44 504 THR A CA 1
ATOM 3870 C C . THR A 1 504 ? -0.206 -7.009 -11.705 1.00 72.44 504 THR A C 1
ATOM 3872 O O . THR A 1 504 ? -0.121 -5.806 -11.938 1.00 72.44 504 THR A O 1
ATOM 3875 N N . VAL A 1 505 ? 0.201 -7.517 -10.536 1.00 76.00 505 VAL A N 1
ATOM 3876 C CA . VAL A 1 505 ? 0.992 -6.745 -9.561 1.00 76.00 505 VAL A CA 1
ATOM 3877 C C . VAL A 1 505 ? 2.287 -6.282 -10.237 1.00 76.00 505 VAL A C 1
ATOM 3879 O O . VAL A 1 505 ? 2.915 -7.052 -10.968 1.00 76.00 505 VAL A O 1
ATOM 3882 N N . VAL A 1 506 ? 2.703 -5.037 -10.011 1.00 79.88 506 VAL A N 1
ATOM 3883 C CA . VAL A 1 506 ? 3.941 -4.521 -10.610 1.00 79.88 506 VAL A CA 1
ATOM 3884 C C . VAL A 1 506 ? 5.161 -5.183 -9.956 1.00 79.88 506 VAL A C 1
ATOM 3886 O O . VAL A 1 506 ? 5.241 -5.283 -8.733 1.00 79.88 506 VAL A O 1
ATOM 3889 N N . LYS A 1 507 ? 6.075 -5.676 -10.796 1.00 81.69 507 LYS A N 1
ATOM 3890 C CA . LYS A 1 507 ? 7.411 -6.201 -10.475 1.00 81.69 507 LYS A CA 1
ATOM 3891 C C . LYS A 1 507 ? 8.337 -5.865 -11.653 1.00 81.69 507 LYS A C 1
ATOM 3893 O O . LYS A 1 507 ? 7.855 -5.814 -12.778 1.00 81.69 507 LYS A O 1
ATOM 3898 N N . GLY A 1 508 ? 9.626 -5.704 -11.375 1.00 84.75 508 GLY A N 1
ATOM 3899 C CA . GLY A 1 508 ? 10.694 -5.407 -12.335 1.00 84.75 508 GLY A CA 1
ATOM 3900 C C . GLY A 1 508 ? 11.728 -4.474 -11.697 1.00 84.75 508 GLY A C 1
ATOM 3901 O O . GLY A 1 508 ? 11.467 -3.894 -10.638 1.00 84.75 508 GLY A O 1
ATOM 3902 N N . THR A 1 509 ? 12.906 -4.343 -12.301 1.00 86.06 509 THR A N 1
ATOM 3903 C CA . THR A 1 509 ? 14.017 -3.560 -11.738 1.00 86.06 509 THR A CA 1
ATOM 3904 C C . THR A 1 509 ? 13.836 -2.045 -11.972 1.00 86.06 509 THR A C 1
ATOM 3906 O O . THR A 1 509 ? 13.604 -1.624 -13.110 1.00 86.06 509 THR A O 1
ATOM 3909 N N . PRO A 1 510 ? 13.966 -1.186 -10.935 1.00 86.56 510 PRO A N 1
ATOM 3910 C CA . PRO A 1 510 ? 13.913 0.269 -11.097 1.00 86.56 510 PRO A CA 1
ATOM 3911 C C . PRO A 1 510 ? 14.939 0.788 -12.114 1.00 86.56 510 PRO A C 1
ATOM 3913 O O . PRO A 1 510 ? 16.090 0.362 -12.111 1.00 86.56 510 PRO A O 1
ATOM 3916 N N . GLY A 1 511 ? 14.518 1.718 -12.974 1.00 90.06 511 GLY A N 1
ATOM 3917 C CA . GLY A 1 511 ? 15.317 2.246 -14.088 1.00 90.06 511 GLY A CA 1
ATOM 3918 C C . GLY A 1 511 ? 14.972 1.614 -15.439 1.00 90.06 511 GLY A C 1
ATOM 3919 O O . GLY A 1 511 ? 14.908 2.340 -16.424 1.00 90.06 511 GLY A O 1
ATOM 3920 N N . TYR A 1 512 ? 14.661 0.314 -15.458 1.00 94.06 512 TYR A N 1
ATOM 3921 C CA . TYR A 1 512 ? 14.211 -0.427 -16.649 1.00 94.06 512 TYR A CA 1
ATOM 3922 C C . TYR A 1 512 ? 12.686 -0.523 -16.755 1.00 94.06 512 TYR A C 1
ATOM 3924 O O . TYR A 1 512 ? 12.148 -0.703 -17.839 1.00 94.06 512 TYR A O 1
ATOM 3932 N N . LEU A 1 513 ? 11.988 -0.419 -15.622 1.00 92.44 513 LEU A N 1
ATOM 3933 C CA . LEU A 1 513 ? 10.549 -0.643 -15.519 1.00 92.44 513 LEU A CA 1
ATOM 3934 C C . LEU A 1 513 ? 9.722 0.326 -16.387 1.00 92.44 513 LEU A C 1
ATOM 3936 O O . LEU A 1 513 ? 9.728 1.532 -16.147 1.00 92.44 513 LEU A O 1
ATOM 3940 N N . ASP A 1 514 ? 8.951 -0.239 -17.320 1.00 93.12 514 ASP A N 1
ATOM 3941 C CA . ASP A 1 514 ? 7.986 0.464 -18.177 1.00 93.12 514 ASP A CA 1
ATOM 3942 C C . ASP A 1 514 ? 7.027 1.375 -17.368 1.00 93.12 514 ASP A C 1
ATOM 3944 O O . ASP A 1 514 ? 6.318 0.881 -16.476 1.00 93.12 514 ASP A O 1
ATOM 3948 N N . PRO A 1 515 ? 6.964 2.688 -17.675 1.00 90.81 515 PRO A N 1
ATOM 3949 C CA . PRO A 1 515 ? 6.148 3.654 -16.947 1.00 90.81 515 PRO A CA 1
ATOM 3950 C C . PRO A 1 515 ? 4.641 3.433 -17.134 1.00 90.81 515 PRO A C 1
ATOM 3952 O O . PRO A 1 515 ? 3.883 3.627 -16.179 1.00 90.81 515 PRO A O 1
ATOM 3955 N N . GLU A 1 516 ? 4.174 2.982 -18.303 1.00 88.19 516 GLU A N 1
ATOM 3956 C CA . GLU A 1 516 ? 2.753 2.683 -18.497 1.00 88.19 516 GLU A CA 1
ATOM 3957 C C . GLU A 1 516 ? 2.363 1.406 -17.750 1.00 88.19 516 GLU A C 1
ATOM 3959 O O . GLU A 1 516 ? 1.338 1.397 -17.063 1.00 88.19 516 GLU A O 1
ATOM 3964 N N . TYR A 1 517 ? 3.187 0.357 -17.782 1.00 86.50 517 TYR A N 1
ATOM 3965 C CA . TYR A 1 517 ? 2.979 -0.843 -16.960 1.00 86.50 517 TYR A CA 1
ATOM 3966 C C . TYR A 1 517 ? 2.953 -0.510 -15.459 1.00 86.50 517 TYR A C 1
ATOM 3968 O O . TYR A 1 517 ? 2.034 -0.936 -14.746 1.00 86.50 517 TYR A O 1
ATOM 3976 N N . PHE A 1 518 ? 3.902 0.304 -14.982 1.00 84.38 518 PHE A N 1
ATOM 3977 C CA . PHE A 1 518 ? 3.950 0.788 -13.600 1.00 84.38 518 PHE A CA 1
ATOM 3978 C C . PHE A 1 518 ? 2.673 1.549 -13.203 1.00 84.38 518 PHE A C 1
ATOM 3980 O O . PHE A 1 518 ? 2.104 1.284 -12.142 1.00 84.38 518 PHE A O 1
ATOM 3987 N N . LEU A 1 519 ? 2.190 2.458 -14.059 1.00 82.25 519 LEU A N 1
ATOM 3988 C CA . LEU A 1 519 ? 0.992 3.263 -13.801 1.00 82.25 519 LEU A CA 1
ATOM 3989 C C . LEU A 1 519 ? -0.313 2.458 -13.911 1.00 82.25 519 LEU A C 1
ATOM 3991 O O . LEU A 1 519 ? -1.228 2.647 -13.108 1.00 82.25 519 LEU A O 1
ATOM 3995 N N . THR A 1 520 ? -0.440 1.594 -14.917 1.00 82.88 520 THR A N 1
ATOM 3996 C CA . THR A 1 520 ? -1.712 0.948 -15.288 1.00 82.88 520 THR A CA 1
ATOM 3997 C C . THR A 1 520 ? -1.918 -0.436 -14.681 1.00 82.88 520 THR A C 1
ATOM 3999 O O . THR A 1 520 ? -3.054 -0.913 -14.671 1.00 82.88 520 THR A O 1
ATOM 4002 N N . HIS A 1 521 ? -0.856 -1.081 -14.182 1.00 82.38 521 HIS A N 1
ATOM 4003 C CA . HIS A 1 521 ? -0.810 -2.511 -13.842 1.00 82.38 521 HIS A CA 1
ATOM 4004 C C . HIS A 1 521 ? -1.043 -3.469 -15.034 1.00 82.38 521 HIS A C 1
ATOM 4006 O O . HIS A 1 521 ? -1.274 -4.665 -14.824 1.00 82.38 521 HIS A O 1
ATOM 4012 N N . LYS A 1 522 ? -0.978 -2.975 -16.279 1.00 84.00 522 LYS A N 1
ATOM 4013 C CA . LYS A 1 522 ? -1.050 -3.785 -17.501 1.00 84.00 522 LYS A CA 1
ATOM 4014 C C . LYS A 1 522 ? 0.356 -4.137 -17.979 1.00 84.00 522 LYS A C 1
ATOM 4016 O O . LYS A 1 522 ? 1.126 -3.240 -18.286 1.00 84.00 522 LYS A O 1
ATOM 4021 N N . LEU A 1 523 ? 0.678 -5.421 -18.064 1.00 86.50 523 LEU A N 1
ATOM 4022 C CA . LEU A 1 523 ? 1.911 -5.900 -18.684 1.00 86.50 523 LEU A CA 1
ATOM 4023 C C . LEU A 1 523 ? 1.637 -6.300 -20.140 1.00 86.50 523 LEU A C 1
ATOM 4025 O O . LEU A 1 523 ? 0.638 -6.975 -20.407 1.00 86.50 523 LEU A O 1
ATOM 4029 N N . THR A 1 524 ? 2.523 -5.897 -21.048 1.00 91.31 524 THR A N 1
ATOM 4030 C CA . THR A 1 524 ? 2.461 -6.172 -22.496 1.00 91.31 524 THR A CA 1
ATOM 4031 C C . THR A 1 524 ? 3.837 -6.590 -23.022 1.00 91.31 524 THR A C 1
ATOM 4033 O O . THR A 1 524 ? 4.837 -6.438 -22.319 1.00 91.31 524 THR A O 1
ATOM 4036 N N . ASP A 1 525 ? 3.898 -7.055 -24.268 1.00 90.94 525 ASP A N 1
ATOM 4037 C CA . ASP A 1 525 ? 5.129 -7.214 -25.056 1.00 90.94 525 ASP A CA 1
ATOM 4038 C C . ASP A 1 525 ? 5.958 -5.914 -25.063 1.00 90.94 525 ASP A C 1
ATOM 4040 O O . ASP A 1 525 ? 7.158 -5.904 -24.775 1.00 90.94 525 ASP A O 1
ATOM 4044 N N . LYS A 1 526 ? 5.282 -4.776 -25.261 1.00 95.25 526 LYS A N 1
ATOM 4045 C CA . LYS A 1 526 ? 5.873 -3.433 -25.281 1.00 95.25 526 LYS A CA 1
ATOM 4046 C C . LYS A 1 526 ? 6.525 -3.014 -23.958 1.00 95.25 526 LYS A C 1
ATOM 4048 O O . LYS A 1 526 ? 7.286 -2.042 -23.944 1.00 95.25 526 LYS A O 1
ATOM 4053 N N . SER A 1 527 ? 6.259 -3.712 -22.853 1.00 95.25 527 SER A N 1
ATOM 4054 C CA . SER A 1 527 ? 6.945 -3.486 -21.575 1.00 95.25 527 SER A CA 1
ATOM 4055 C C . SER A 1 527 ? 8.373 -4.041 -21.576 1.00 95.25 527 SER A C 1
ATOM 4057 O O . SER A 1 527 ? 9.273 -3.425 -20.998 1.00 95.25 527 SER A O 1
ATOM 4059 N N . ASP A 1 528 ? 8.613 -5.150 -22.281 1.00 96.69 528 ASP A N 1
ATOM 4060 C CA . ASP A 1 528 ? 9.970 -5.650 -22.529 1.00 96.69 528 ASP A CA 1
ATOM 4061 C C . ASP A 1 528 ? 10.683 -4.787 -23.582 1.00 96.69 528 ASP A C 1
ATOM 4063 O O . ASP A 1 528 ? 11.867 -4.507 -23.415 1.00 96.69 528 ASP A O 1
ATOM 4067 N N . VAL A 1 529 ? 9.964 -4.278 -24.599 1.00 98.00 529 VAL A N 1
ATOM 4068 C CA . VAL A 1 529 ? 10.507 -3.314 -25.586 1.00 98.00 529 VAL A CA 1
ATOM 4069 C C . VAL A 1 529 ? 11.070 -2.068 -24.892 1.00 98.00 529 VAL A C 1
ATOM 4071 O O . VAL A 1 529 ? 12.195 -1.665 -25.180 1.00 98.00 529 VAL A O 1
ATOM 4074 N N . TYR A 1 530 ? 10.334 -1.482 -23.939 1.00 97.88 530 TYR A N 1
ATOM 4075 C CA . TYR A 1 530 ? 10.823 -0.340 -23.155 1.00 97.88 530 TYR A CA 1
ATOM 4076 C C . TYR A 1 530 ? 12.079 -0.695 -22.349 1.00 97.88 530 TYR A C 1
ATOM 4078 O O . TYR A 1 530 ? 13.081 0.021 -22.397 1.00 97.88 530 TYR A O 1
ATOM 4086 N N . SER A 1 531 ? 12.045 -1.835 -21.655 1.00 97.81 531 SER A N 1
ATOM 4087 C CA . SER A 1 531 ? 13.153 -2.320 -20.825 1.00 97.81 531 SER A CA 1
ATOM 4088 C C . SER A 1 531 ? 14.425 -2.577 -21.657 1.00 97.81 531 SER A C 1
ATOM 4090 O O . SER A 1 531 ? 15.530 -2.232 -21.237 1.00 97.81 531 SER A O 1
ATOM 4092 N N . LEU A 1 532 ? 14.273 -3.110 -22.875 1.00 98.19 532 LEU A N 1
ATOM 4093 C CA . LEU A 1 532 ? 15.348 -3.282 -23.854 1.00 98.19 532 LEU A CA 1
ATOM 4094 C C . LEU A 1 532 ? 15.830 -1.940 -24.433 1.00 98.19 532 LEU A C 1
ATOM 4096 O O . LEU A 1 532 ? 17.030 -1.752 -24.612 1.00 98.19 532 LEU A O 1
ATOM 4100 N N . GLY A 1 533 ? 14.927 -0.981 -24.657 1.00 98.00 533 GLY A N 1
ATOM 4101 C CA . GLY A 1 533 ? 15.274 0.386 -25.053 1.00 98.00 533 GLY A CA 1
ATOM 4102 C C . GLY A 1 533 ? 16.213 1.065 -24.054 1.00 98.00 533 GLY A C 1
ATOM 4103 O O . GLY A 1 533 ? 17.189 1.692 -24.458 1.00 98.00 533 GLY A O 1
ATOM 4104 N N . VAL A 1 534 ? 15.991 0.864 -22.750 1.00 98.06 534 VAL A N 1
ATOM 4105 C CA . VAL A 1 534 ? 16.916 1.318 -21.695 1.00 98.06 534 VAL A CA 1
ATOM 4106 C C . VAL A 1 534 ? 18.289 0.640 -21.820 1.00 98.06 534 VAL A C 1
ATOM 4108 O O . VAL A 1 534 ? 19.303 1.328 -21.730 1.00 98.06 534 VAL A O 1
ATOM 4111 N N . VAL A 1 535 ? 18.348 -0.667 -22.106 1.00 98.12 535 VAL A N 1
ATOM 4112 C CA . VAL A 1 535 ? 19.620 -1.378 -22.364 1.00 98.12 535 VAL A CA 1
ATOM 4113 C C . VAL A 1 535 ? 20.335 -0.846 -23.613 1.00 98.12 535 VAL A C 1
ATOM 4115 O O . VAL A 1 535 ? 21.559 -0.737 -23.610 1.00 98.12 535 VAL A O 1
ATOM 4118 N N . PHE A 1 536 ? 19.616 -0.459 -24.672 1.00 98.31 536 PHE A N 1
ATOM 4119 C CA . PHE A 1 536 ? 20.236 0.180 -25.840 1.00 98.31 536 PHE A CA 1
ATOM 4120 C C . PHE A 1 536 ? 20.871 1.531 -25.481 1.00 98.31 536 PHE A C 1
ATOM 4122 O O . PHE A 1 536 ? 21.957 1.840 -25.969 1.00 98.31 536 PHE A O 1
ATOM 4129 N N . LEU A 1 537 ? 20.264 2.306 -24.575 1.00 97.62 537 LEU A N 1
ATOM 4130 C CA . LEU A 1 537 ? 20.882 3.528 -24.054 1.00 97.62 537 LEU A CA 1
ATOM 4131 C C . LEU A 1 537 ? 22.113 3.232 -23.176 1.00 97.62 537 LEU A C 1
ATOM 4133 O O . LEU A 1 537 ? 23.105 3.952 -23.281 1.00 97.62 537 LEU A O 1
ATOM 4137 N N . GLU A 1 538 ? 22.116 2.164 -22.366 1.00 96.81 538 GLU A N 1
ATOM 4138 C CA . GLU A 1 538 ? 23.334 1.719 -21.658 1.00 96.81 538 GLU A CA 1
ATOM 4139 C C . GLU A 1 538 ? 24.449 1.334 -22.649 1.00 96.81 538 GLU A C 1
ATOM 4141 O O . GLU A 1 538 ? 25.601 1.730 -22.470 1.00 96.81 538 GLU A O 1
ATOM 4146 N N . LEU A 1 539 ? 24.117 0.614 -23.728 1.00 96.69 539 LEU A N 1
ATOM 4147 C CA . LEU A 1 539 ? 25.057 0.250 -24.795 1.00 96.69 539 LEU A CA 1
ATOM 4148 C C . LEU A 1 539 ? 25.631 1.486 -25.512 1.00 96.69 539 LEU A C 1
ATOM 4150 O O . LEU A 1 539 ? 26.828 1.519 -25.789 1.00 96.69 539 LEU A O 1
ATOM 4154 N N . LEU A 1 540 ? 24.812 2.503 -25.787 1.00 96.00 540 LEU A N 1
ATOM 4155 C CA . LEU A 1 540 ? 25.226 3.740 -26.464 1.00 96.00 540 LEU A CA 1
ATOM 4156 C C . LEU A 1 540 ? 26.078 4.674 -25.589 1.00 96.00 540 LEU A C 1
ATOM 4158 O O . LEU A 1 540 ? 26.945 5.368 -26.109 1.00 96.00 540 LEU A O 1
ATOM 4162 N N . THR A 1 541 ? 25.832 4.717 -24.278 1.00 93.75 541 THR A N 1
ATOM 4163 C CA . THR A 1 541 ? 26.389 5.759 -23.386 1.00 93.75 541 THR A CA 1
ATOM 4164 C C . THR A 1 541 ? 27.360 5.236 -22.325 1.00 93.75 541 THR A C 1
ATOM 4166 O O . THR A 1 541 ? 28.107 6.011 -21.732 1.00 93.75 541 THR A O 1
ATOM 4169 N N . GLY A 1 542 ? 27.348 3.931 -22.027 1.00 91.94 542 GLY A N 1
ATOM 4170 C CA . GLY A 1 542 ? 28.069 3.351 -20.886 1.00 91.94 542 GLY A CA 1
ATOM 4171 C C . GLY A 1 542 ? 27.550 3.807 -19.510 1.00 91.94 542 GLY A C 1
ATOM 4172 O O . GLY A 1 542 ? 28.126 3.442 -18.483 1.00 91.94 542 GLY A O 1
ATOM 4173 N N . MET A 1 543 ? 26.478 4.608 -19.461 1.00 91.00 543 MET A N 1
ATOM 4174 C CA . MET A 1 543 ? 25.882 5.129 -18.230 1.00 91.00 543 MET A CA 1
ATOM 4175 C C . MET A 1 543 ? 24.963 4.093 -17.575 1.00 91.00 543 MET A C 1
ATOM 4177 O O . MET A 1 543 ? 24.355 3.268 -18.249 1.00 91.00 543 MET A O 1
ATOM 4181 N N . GLN A 1 544 ? 24.803 4.169 -16.249 1.00 90.12 544 GLN A N 1
ATOM 4182 C CA . GLN A 1 544 ? 23.791 3.372 -15.541 1.00 90.12 544 GLN A CA 1
ATOM 4183 C C . GLN A 1 544 ? 22.395 4.017 -15.675 1.00 90.12 544 GLN A C 1
ATOM 4185 O O . GLN A 1 544 ? 22.308 5.249 -15.683 1.00 90.12 544 GLN A O 1
ATOM 4190 N N . PRO A 1 545 ? 21.289 3.241 -15.694 1.00 90.19 545 PRO A N 1
ATOM 4191 C CA . PRO A 1 545 ? 19.951 3.764 -16.000 1.00 90.19 545 PRO A CA 1
ATOM 4192 C C . PRO A 1 545 ? 19.427 4.814 -15.022 1.00 90.19 545 PRO A C 1
ATOM 4194 O O . PRO A 1 545 ? 18.611 5.661 -15.387 1.00 90.19 545 PRO A O 1
ATOM 4197 N N . ILE A 1 546 ? 19.884 4.738 -13.770 1.00 89.00 546 ILE A N 1
ATOM 4198 C CA . ILE A 1 546 ? 19.664 5.737 -12.728 1.00 89.00 546 ILE A CA 1
ATOM 4199 C C . ILE A 1 546 ? 21.024 6.064 -12.112 1.00 89.00 546 ILE A C 1
ATOM 4201 O O . ILE A 1 546 ? 21.720 5.175 -11.623 1.00 89.00 546 ILE A O 1
ATOM 4205 N N . SER A 1 547 ? 21.384 7.345 -12.106 1.00 81.25 547 SER A N 1
ATOM 4206 C CA . SER A 1 547 ? 22.627 7.856 -11.521 1.00 81.25 547 SER A CA 1
ATOM 4207 C C . SER A 1 547 ? 22.350 9.207 -10.870 1.00 81.25 547 SER A C 1
ATOM 4209 O O . SER A 1 547 ? 21.749 10.077 -11.492 1.00 81.25 547 SER A O 1
ATOM 4211 N N . HIS A 1 548 ? 22.738 9.384 -9.603 1.00 74.94 548 HIS A N 1
ATOM 4212 C CA . HIS A 1 548 ? 22.586 10.649 -8.859 1.00 74.94 548 HIS A CA 1
ATOM 4213 C C . HIS A 1 548 ? 21.167 11.270 -8.917 1.00 74.94 548 HIS A C 1
ATOM 4215 O O . HIS A 1 548 ? 21.004 12.486 -8.949 1.00 74.94 548 HIS A O 1
ATOM 4221 N N . GLY A 1 549 ? 20.123 10.430 -8.954 1.00 72.50 549 GLY A N 1
ATOM 4222 C CA . GLY A 1 549 ? 18.718 10.858 -9.051 1.00 72.50 549 GLY A CA 1
ATOM 4223 C C . GLY A 1 549 ? 18.238 11.238 -10.459 1.00 72.50 549 GLY A C 1
ATOM 4224 O O . GLY A 1 549 ? 17.052 11.512 -10.638 1.00 72.50 549 GLY A O 1
ATOM 4225 N N . LYS A 1 550 ? 19.118 11.221 -11.465 1.00 78.56 550 LYS A N 1
ATOM 4226 C CA . LYS A 1 550 ? 18.769 11.352 -12.883 1.00 78.56 550 LYS A CA 1
ATOM 4227 C C . LYS A 1 550 ? 18.456 9.987 -13.510 1.00 78.56 550 LYS A C 1
ATOM 4229 O O . LYS A 1 550 ? 18.769 8.946 -12.932 1.00 78.56 550 LYS A O 1
ATOM 4234 N N . ASN A 1 551 ? 17.847 10.002 -14.696 1.00 90.06 551 ASN A N 1
ATOM 4235 C CA . ASN A 1 551 ? 17.493 8.814 -15.473 1.00 90.06 551 ASN A CA 1
ATOM 4236 C C . ASN A 1 551 ? 18.017 8.930 -16.915 1.00 90.06 551 ASN A C 1
ATOM 4238 O O . ASN A 1 551 ? 17.860 9.977 -17.547 1.00 90.06 551 ASN A O 1
ATOM 4242 N N . ILE A 1 552 ? 18.580 7.833 -17.429 1.00 94.12 552 ILE A N 1
ATOM 4243 C CA . ILE A 1 552 ? 19.252 7.759 -18.734 1.00 94.12 552 ILE A CA 1
ATOM 4244 C C . ILE A 1 552 ? 18.353 8.158 -19.916 1.00 94.12 552 ILE A C 1
ATOM 4246 O O . ILE A 1 552 ? 18.789 8.909 -20.785 1.00 94.12 552 ILE A O 1
ATOM 4250 N N . VAL A 1 553 ? 17.077 7.747 -19.914 1.00 93.88 553 VAL A N 1
ATOM 4251 C CA . VAL A 1 553 ? 16.108 8.062 -20.980 1.00 93.88 553 VAL A CA 1
ATOM 4252 C C . VAL A 1 553 ? 15.896 9.569 -21.064 1.00 93.88 553 VAL A C 1
ATOM 4254 O O . VAL A 1 553 ? 15.831 10.129 -22.157 1.00 93.88 553 VAL A O 1
ATOM 4257 N N . ARG A 1 554 ? 15.853 10.256 -19.915 1.00 91.44 554 ARG A N 1
ATOM 4258 C CA . ARG A 1 554 ? 15.704 11.714 -19.861 1.00 91.44 554 ARG A CA 1
ATOM 4259 C C . ARG A 1 554 ? 16.974 12.448 -20.290 1.00 91.44 554 ARG A C 1
ATOM 4261 O O . ARG A 1 554 ? 16.863 13.442 -21.001 1.00 91.44 554 ARG A O 1
ATOM 4268 N N . GLU A 1 555 ? 18.156 11.993 -19.873 1.00 92.44 555 GLU A N 1
ATOM 4269 C CA . GLU A 1 555 ? 19.419 12.649 -20.248 1.00 92.44 555 GLU A CA 1
ATOM 4270 C C . GLU A 1 555 ? 19.699 12.523 -21.753 1.00 92.44 555 GLU A C 1
ATOM 4272 O O . GLU A 1 555 ? 19.972 13.535 -22.401 1.00 92.44 555 GLU A O 1
ATOM 4277 N N . VAL A 1 556 ? 19.517 11.334 -22.341 1.00 93.81 556 VAL A N 1
ATOM 4278 C CA . VAL A 1 556 ? 19.710 11.143 -23.789 1.00 93.81 556 VAL A CA 1
ATOM 4279 C C . VAL A 1 556 ? 18.636 11.871 -24.605 1.00 93.81 556 VAL A C 1
ATOM 4281 O O . VAL A 1 556 ? 18.974 12.493 -25.609 1.00 93.81 556 VAL A O 1
ATOM 4284 N N . ASN A 1 557 ? 17.370 11.909 -24.159 1.00 92.69 557 ASN A N 1
ATOM 4285 C CA . ASN A 1 557 ? 16.346 12.730 -24.824 1.00 92.69 557 ASN A CA 1
ATOM 4286 C C . ASN A 1 557 ? 16.713 14.223 -24.848 1.00 92.69 557 ASN A C 1
ATOM 4288 O O . ASN A 1 557 ? 16.525 14.868 -25.877 1.00 92.69 557 ASN A O 1
ATOM 4292 N N . VAL A 1 558 ? 17.240 14.784 -23.752 1.00 93.19 558 VAL A N 1
ATOM 4293 C CA . VAL A 1 558 ? 17.660 16.199 -23.714 1.00 93.19 558 VAL A CA 1
ATOM 4294 C C . VAL A 1 558 ? 18.836 16.452 -24.660 1.00 93.19 558 VAL A C 1
ATOM 4296 O O . VAL A 1 558 ? 18.804 17.428 -25.412 1.00 93.19 558 VAL A O 1
ATOM 4299 N N . ALA A 1 559 ? 19.840 15.568 -24.671 1.00 92.81 559 ALA A N 1
ATOM 4300 C CA . ALA A 1 559 ? 20.977 15.667 -25.587 1.00 92.81 559 ALA A CA 1
ATOM 4301 C C . ALA A 1 559 ? 20.538 15.584 -27.061 1.00 92.81 559 ALA A C 1
ATOM 4303 O O . ALA A 1 559 ? 20.966 16.404 -27.871 1.00 92.81 559 ALA A O 1
ATOM 4304 N N . TYR A 1 560 ? 19.632 14.657 -27.389 1.00 93.19 560 TYR A N 1
ATOM 4305 C CA . TYR A 1 560 ? 19.071 14.469 -28.730 1.00 93.19 560 TYR A CA 1
ATOM 4306 C C . TYR A 1 560 ? 18.308 15.708 -29.224 1.00 93.19 560 TYR A C 1
ATOM 4308 O O . TYR A 1 560 ? 18.649 16.265 -30.264 1.00 93.19 560 TYR A O 1
ATOM 4316 N N . HIS A 1 561 ? 17.342 16.211 -28.446 1.00 90.75 561 HIS A N 1
ATOM 4317 C CA . HIS A 1 561 ? 16.549 17.393 -28.823 1.00 90.75 561 HIS A CA 1
ATOM 4318 C C . HIS A 1 561 ? 17.364 18.698 -28.855 1.00 90.75 561 HIS A C 1
ATOM 4320 O O . HIS A 1 561 ? 16.934 19.667 -29.473 1.00 90.75 561 HIS A O 1
ATOM 4326 N N . SER A 1 562 ? 18.538 18.725 -28.214 1.00 92.31 562 SER A N 1
ATOM 4327 C CA . SER A 1 562 ? 19.469 19.862 -28.258 1.00 92.31 562 SER A CA 1
ATOM 4328 C C . SER A 1 562 ? 20.548 19.724 -29.345 1.00 92.31 562 SER A C 1
ATOM 4330 O O . SER A 1 562 ? 21.462 20.541 -29.390 1.00 92.31 562 SER A O 1
ATOM 4332 N N . GLY A 1 563 ? 20.499 18.680 -30.185 1.00 91.06 563 GLY A N 1
ATOM 4333 C CA . GLY A 1 563 ? 21.509 18.411 -31.219 1.00 91.06 563 GLY A CA 1
ATOM 4334 C C . GLY A 1 563 ? 22.887 17.989 -30.684 1.00 91.06 563 GLY A C 1
ATOM 4335 O O . GLY A 1 563 ? 23.844 17.891 -31.445 1.00 91.06 563 GLY A O 1
ATOM 4336 N N . MET A 1 564 ? 23.006 17.710 -29.383 1.00 92.56 564 MET A N 1
ATOM 4337 C CA . MET A 1 564 ? 24.259 17.368 -28.698 1.00 92.56 564 MET A CA 1
ATOM 4338 C C . MET A 1 564 ? 24.409 15.856 -28.464 1.00 92.56 564 MET A C 1
ATOM 4340 O O . MET A 1 564 ? 25.095 15.445 -27.531 1.00 92.56 564 MET A O 1
ATOM 4344 N N . ILE A 1 565 ? 23.771 15.002 -29.271 1.00 92.31 565 ILE A N 1
ATOM 4345 C CA . ILE A 1 565 ? 23.702 13.553 -29.010 1.00 92.31 565 ILE A CA 1
ATOM 4346 C C . ILE A 1 565 ? 25.082 12.890 -28.862 1.00 92.31 565 ILE A C 1
ATOM 4348 O O . ILE A 1 565 ? 25.292 12.117 -27.931 1.00 92.31 565 ILE A O 1
ATOM 4352 N N . PHE A 1 566 ? 26.060 13.261 -29.691 1.00 92.12 566 PHE A N 1
ATOM 4353 C CA . PHE A 1 566 ? 27.420 12.713 -29.624 1.00 92.12 566 PHE A CA 1
ATOM 4354 C C . PHE A 1 566 ? 28.171 13.055 -28.322 1.00 92.12 566 PHE A C 1
ATOM 4356 O O . PHE A 1 566 ? 29.145 12.385 -27.998 1.00 92.12 566 PHE A O 1
ATOM 4363 N N . SER A 1 567 ? 27.705 14.031 -27.531 1.00 91.44 567 SER A N 1
ATOM 4364 C CA . SER A 1 567 ? 28.299 14.362 -26.222 1.00 91.44 567 SER A CA 1
ATOM 4365 C C . SER A 1 567 ? 27.985 13.351 -25.110 1.00 91.44 567 SER A C 1
ATOM 4367 O O . SER A 1 567 ? 28.656 13.366 -24.080 1.00 91.44 567 SER A O 1
ATOM 4369 N N . VAL A 1 568 ? 26.988 12.475 -25.306 1.00 92.69 568 VAL A N 1
ATOM 4370 C CA . VAL A 1 568 ? 26.610 11.421 -24.342 1.00 92.69 568 VAL A CA 1
ATOM 4371 C C . VAL A 1 568 ? 26.952 10.006 -24.823 1.00 92.69 568 VAL A C 1
ATOM 4373 O O . VAL A 1 568 ? 26.691 9.047 -24.102 1.00 92.69 568 VAL A O 1
ATOM 4376 N N . ILE A 1 569 ? 27.543 9.856 -26.013 1.00 93.56 569 ILE A N 1
ATOM 4377 C CA . ILE A 1 569 ? 28.000 8.559 -26.535 1.00 93.56 569 ILE A CA 1
ATOM 4378 C C . ILE A 1 569 ? 29.295 8.131 -25.830 1.00 93.56 569 ILE A C 1
ATOM 4380 O O . ILE A 1 569 ? 30.180 8.946 -25.568 1.00 93.56 569 ILE A O 1
ATOM 4384 N N . ASP A 1 570 ? 29.421 6.840 -25.525 1.00 92.44 570 ASP A N 1
ATOM 4385 C CA . ASP A 1 570 ? 30.596 6.288 -24.851 1.00 92.44 570 ASP A CA 1
ATOM 4386 C C . ASP A 1 570 ? 31.830 6.331 -25.765 1.00 92.44 570 ASP A C 1
ATOM 4388 O O . ASP A 1 570 ? 31.980 5.512 -26.672 1.00 92.44 570 ASP A O 1
ATOM 4392 N N . GLY A 1 571 ? 32.764 7.245 -25.490 1.00 89.31 571 GLY A N 1
ATOM 4393 C CA . GLY A 1 571 ? 34.024 7.368 -26.237 1.00 89.31 571 GLY A CA 1
ATOM 4394 C C . GLY A 1 571 ? 34.879 6.090 -26.266 1.00 89.31 571 GLY A C 1
ATOM 4395 O O . GLY A 1 571 ? 35.765 5.964 -27.107 1.00 89.31 571 GLY A O 1
ATOM 4396 N N . ARG A 1 572 ? 34.595 5.102 -25.403 1.00 91.12 572 ARG A N 1
ATOM 4397 C CA . ARG A 1 572 ? 35.233 3.774 -25.419 1.00 91.12 572 ARG A CA 1
ATOM 4398 C C . ARG A 1 572 ? 34.676 2.831 -26.497 1.00 91.12 572 ARG A C 1
ATOM 4400 O O . ARG A 1 572 ? 35.115 1.690 -26.577 1.00 91.12 572 ARG A O 1
ATOM 4407 N N . MET A 1 573 ? 33.705 3.261 -27.306 1.00 88.88 573 MET A N 1
ATOM 4408 C CA . MET A 1 573 ? 33.131 2.464 -28.403 1.00 88.88 573 MET A CA 1
ATOM 4409 C C . MET A 1 573 ? 34.049 2.332 -29.629 1.00 88.88 573 MET A C 1
ATOM 4411 O O . MET A 1 573 ? 33.755 1.516 -30.504 1.00 88.88 573 MET A O 1
ATOM 4415 N N . GLY A 1 574 ? 35.151 3.087 -29.683 1.00 86.06 574 GLY A N 1
ATOM 4416 C CA . GLY A 1 574 ? 36.055 3.133 -30.834 1.00 86.06 574 GLY A CA 1
ATOM 4417 C C . GLY A 1 574 ? 35.480 3.954 -31.990 1.00 86.06 574 GLY A C 1
ATOM 4418 O O . GLY A 1 574 ? 34.655 4.842 -31.781 1.00 86.06 574 GLY A O 1
ATOM 4419 N N . SER A 1 575 ? 35.922 3.659 -33.212 1.00 85.56 575 SER A N 1
ATOM 4420 C CA . SER A 1 575 ? 35.336 4.206 -34.438 1.00 85.56 575 SER A CA 1
ATOM 4421 C C . SER A 1 575 ? 33.932 3.648 -34.690 1.00 85.56 575 SER A C 1
ATOM 4423 O O . SER A 1 575 ? 33.649 2.484 -34.407 1.00 85.56 575 SER A O 1
ATOM 4425 N N . TYR A 1 576 ? 33.056 4.479 -35.253 1.00 89.81 576 TYR A N 1
ATOM 4426 C CA . TYR A 1 576 ? 31.711 4.096 -35.675 1.00 89.81 576 TYR A CA 1
ATOM 4427 C C . TYR A 1 576 ? 31.217 5.003 -36.814 1.00 89.81 576 TYR A C 1
ATOM 4429 O O . TYR A 1 576 ? 31.548 6.191 -36.822 1.00 89.81 576 TYR A O 1
ATOM 4437 N N . PRO A 1 577 ? 30.391 4.502 -37.754 1.00 91.31 577 PRO A N 1
ATOM 4438 C CA . PRO A 1 577 ? 29.660 5.366 -38.675 1.00 91.31 577 PRO A CA 1
ATOM 4439 C C . PRO A 1 577 ? 28.639 6.211 -37.898 1.00 91.31 577 PRO A C 1
ATOM 4441 O O . PRO A 1 577 ? 27.829 5.668 -37.140 1.00 91.31 577 PRO A O 1
ATOM 4444 N N . SER A 1 578 ? 28.655 7.534 -38.085 1.00 89.38 578 SER A N 1
ATOM 4445 C CA . SER A 1 578 ? 27.744 8.461 -37.391 1.00 89.38 578 SER A CA 1
ATOM 4446 C C . SER A 1 578 ? 26.276 8.143 -37.673 1.00 89.38 578 SER A C 1
ATOM 4448 O O . SER A 1 578 ? 25.485 8.042 -36.739 1.00 89.38 578 SER A O 1
ATOM 4450 N N . GLU A 1 579 ? 25.932 7.879 -38.936 1.00 91.81 579 GLU A N 1
ATOM 4451 C CA . GLU A 1 579 ? 24.581 7.499 -39.361 1.00 91.81 579 GLU A CA 1
ATOM 4452 C C . GLU A 1 579 ? 24.079 6.223 -38.648 1.00 91.81 579 GLU A C 1
ATOM 4454 O O . GLU A 1 579 ? 22.921 6.157 -38.229 1.00 91.81 579 GLU A O 1
ATOM 4459 N N . CYS A 1 580 ? 24.942 5.222 -38.438 1.00 94.12 580 CYS A N 1
ATOM 4460 C CA . CYS A 1 580 ? 24.573 4.002 -37.713 1.00 94.12 580 CYS A CA 1
ATOM 4461 C C . CYS A 1 580 ? 24.280 4.279 -36.230 1.00 94.12 580 CYS A C 1
ATOM 4463 O O . CYS A 1 580 ? 23.334 3.717 -35.672 1.00 94.12 580 CYS A O 1
ATOM 4465 N N . VAL A 1 581 ? 25.049 5.172 -35.594 1.00 94.38 581 VAL A N 1
ATOM 4466 C CA . VAL A 1 581 ? 24.793 5.607 -34.211 1.00 94.38 581 VAL A CA 1
ATOM 4467 C C . VAL A 1 581 ? 23.517 6.444 -34.121 1.00 94.38 581 VAL A C 1
ATOM 4469 O O . VAL A 1 581 ? 22.705 6.194 -33.235 1.00 94.38 581 VAL A O 1
ATOM 4472 N N . GLU A 1 582 ? 23.270 7.367 -35.051 1.00 93.50 582 GLU A N 1
ATOM 4473 C CA . GLU A 1 582 ? 22.039 8.169 -35.090 1.00 93.50 582 GLU A CA 1
ATOM 4474 C C . GLU A 1 582 ? 20.786 7.299 -35.260 1.00 93.50 582 GLU A C 1
ATOM 4476 O O . GLU A 1 582 ? 19.804 7.478 -34.529 1.00 93.50 582 GLU A O 1
ATOM 4481 N N . LYS A 1 583 ? 20.823 6.292 -36.145 1.00 96.00 583 LYS A N 1
ATOM 4482 C CA . LYS A 1 583 ? 19.734 5.308 -36.276 1.00 96.00 583 LYS A CA 1
ATOM 4483 C C . LYS A 1 583 ? 19.561 4.475 -35.006 1.00 96.00 583 LYS A C 1
ATOM 4485 O O . LYS A 1 583 ? 18.424 4.286 -34.572 1.00 96.00 583 LYS A O 1
ATOM 4490 N N . PHE A 1 584 ? 20.645 4.017 -34.373 1.00 97.44 584 PHE A N 1
ATOM 4491 C CA . PHE A 1 584 ? 20.551 3.203 -33.155 1.00 97.44 584 PHE A CA 1
ATOM 4492 C C . PHE A 1 584 ? 20.048 4.008 -31.943 1.00 97.44 584 PHE A C 1
ATOM 4494 O O . PHE A 1 584 ? 19.186 3.519 -31.212 1.00 97.44 584 PHE A O 1
ATOM 4501 N N . VAL A 1 585 ? 20.471 5.269 -31.779 1.00 96.69 585 VAL A N 1
ATOM 4502 C CA . VAL A 1 585 ? 19.881 6.213 -30.809 1.00 96.69 585 VAL A CA 1
ATOM 4503 C C . VAL A 1 585 ? 18.394 6.404 -31.092 1.00 96.69 585 VAL A C 1
ATOM 4505 O O . VAL A 1 585 ? 17.573 6.279 -30.184 1.00 96.69 585 VAL A O 1
ATOM 4508 N N . THR A 1 586 ? 18.028 6.672 -32.346 1.00 96.44 586 THR A N 1
ATOM 4509 C CA . THR A 1 586 ? 16.629 6.889 -32.741 1.00 96.44 586 THR A CA 1
ATOM 4510 C C . THR A 1 586 ? 15.771 5.658 -32.441 1.00 96.44 586 THR A C 1
ATOM 4512 O O . THR A 1 586 ? 14.642 5.792 -31.966 1.00 96.44 586 THR A O 1
ATOM 4515 N N . LEU A 1 587 ? 16.301 4.448 -32.648 1.00 98.06 587 LEU A N 1
ATOM 4516 C CA . LEU A 1 587 ? 15.636 3.203 -32.271 1.00 98.06 587 LEU A CA 1
ATOM 4517 C C . LEU A 1 587 ? 15.512 3.057 -30.746 1.00 98.06 587 LEU A C 1
ATOM 4519 O O . LEU A 1 587 ? 14.427 2.742 -30.259 1.00 98.06 587 LEU A O 1
ATOM 4523 N N . ALA A 1 588 ? 16.572 3.333 -29.983 1.00 97.88 588 ALA A N 1
ATOM 4524 C CA . ALA A 1 588 ? 16.559 3.275 -28.520 1.00 97.88 588 ALA A CA 1
ATOM 4525 C C . ALA A 1 588 ? 15.539 4.250 -27.902 1.00 97.88 588 ALA A C 1
ATOM 4527 O O . ALA A 1 588 ? 14.781 3.870 -27.005 1.00 97.88 588 ALA A O 1
ATOM 4528 N N . LEU A 1 589 ? 15.452 5.476 -28.429 1.00 96.62 589 LEU A N 1
ATOM 4529 C CA . LEU A 1 589 ? 14.477 6.493 -28.019 1.00 96.62 589 LEU A CA 1
ATOM 4530 C C . LEU A 1 589 ? 13.040 6.167 -28.463 1.00 96.62 589 LEU A C 1
ATOM 4532 O O . LEU A 1 589 ? 12.098 6.519 -27.757 1.00 96.62 589 LEU A O 1
ATOM 4536 N N . LYS A 1 590 ? 12.843 5.458 -29.585 1.00 97.06 590 LYS A N 1
ATOM 4537 C CA . LYS A 1 590 ? 11.531 4.895 -29.967 1.00 97.06 590 LYS A CA 1
ATOM 4538 C C . LYS A 1 590 ? 11.111 3.738 -29.054 1.00 97.06 590 LYS A C 1
ATOM 4540 O O . LYS A 1 590 ? 9.948 3.645 -28.678 1.00 97.06 590 LYS A O 1
ATOM 4545 N N . CYS A 1 591 ? 12.044 2.870 -28.661 1.00 97.94 591 CYS A N 1
ATOM 4546 C CA . CYS A 1 591 ? 11.769 1.775 -27.726 1.00 97.94 591 CYS A CA 1
ATOM 4547 C C . CYS A 1 591 ? 11.412 2.295 -26.325 1.00 97.94 591 CYS A C 1
ATOM 4549 O O . CYS A 1 591 ? 10.488 1.783 -25.700 1.00 97.94 591 CYS A O 1
ATOM 4551 N N . SER A 1 592 ? 12.102 3.339 -25.856 1.00 96.19 592 SER A N 1
ATOM 4552 C CA . SER A 1 592 ? 11.928 3.939 -24.523 1.00 96.19 592 SER A CA 1
ATOM 4553 C C . SER A 1 592 ? 10.908 5.095 -24.460 1.00 96.19 592 SER A C 1
ATOM 4555 O O . SER A 1 592 ? 10.985 5.940 -23.571 1.00 96.19 592 SER A O 1
ATOM 4557 N N . GLN A 1 593 ? 9.925 5.136 -25.370 1.00 94.06 593 GLN A N 1
ATOM 4558 C CA . GLN A 1 593 ? 8.793 6.073 -25.278 1.00 94.06 593 GLN A CA 1
ATOM 4559 C C . GLN A 1 593 ? 7.902 5.781 -24.061 1.00 94.06 593 GLN A C 1
ATOM 4561 O O . GLN A 1 593 ? 7.623 4.620 -23.754 1.00 94.06 593 GLN A O 1
ATOM 4566 N N . ASP A 1 594 ? 7.385 6.831 -23.415 1.00 88.56 594 ASP A N 1
ATOM 4567 C CA . ASP A 1 594 ? 6.444 6.692 -22.293 1.00 88.56 594 ASP A CA 1
ATOM 4568 C C . ASP A 1 594 ? 5.156 5.959 -22.720 1.00 88.56 594 ASP A C 1
ATOM 4570 O O . ASP A 1 594 ? 4.677 5.088 -21.992 1.00 88.56 594 ASP A O 1
ATOM 4574 N N . GLU A 1 595 ? 4.625 6.251 -23.913 1.00 87.81 595 GLU A N 1
ATOM 4575 C CA . GLU A 1 595 ? 3.383 5.665 -24.443 1.00 87.81 595 GLU A CA 1
ATOM 4576 C C . GLU A 1 595 ? 3.615 4.315 -25.149 1.00 87.81 595 GLU A C 1
ATOM 4578 O O . GLU A 1 595 ? 4.444 4.205 -26.053 1.00 87.81 595 GLU A O 1
ATOM 4583 N N . THR A 1 596 ? 2.834 3.290 -24.785 1.00 88.00 596 THR A N 1
ATOM 4584 C CA . THR A 1 596 ? 2.935 1.912 -25.317 1.00 88.00 596 THR A CA 1
ATOM 4585 C C . THR A 1 596 ? 2.775 1.809 -26.839 1.00 88.00 596 THR A C 1
ATOM 4587 O O . THR A 1 596 ? 3.457 1.009 -27.493 1.00 88.00 596 THR A O 1
ATOM 4590 N N . ASP A 1 597 ? 1.882 2.616 -27.412 1.00 86.50 597 ASP A N 1
ATOM 4591 C CA . ASP A 1 597 ? 1.555 2.574 -28.841 1.00 86.50 597 ASP A CA 1
ATOM 4592 C C . ASP A 1 597 ? 2.633 3.250 -29.708 1.00 86.50 597 ASP A C 1
ATOM 4594 O O . ASP A 1 597 ? 2.819 2.867 -30.860 1.00 86.50 597 ASP A O 1
ATOM 4598 N N . GLY A 1 598 ? 3.410 4.184 -29.139 1.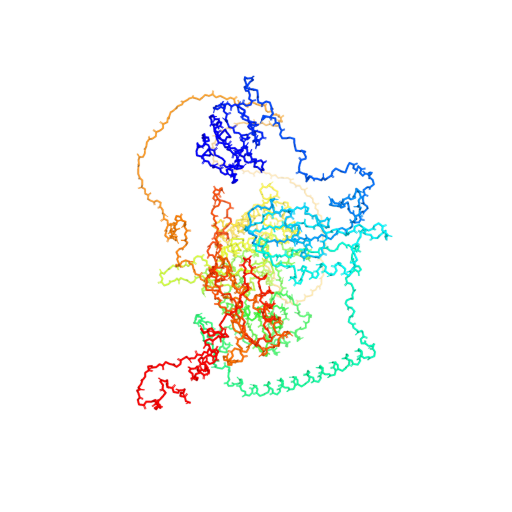00 87.69 598 GLY A N 1
ATOM 4599 C CA . GLY A 1 598 ? 4.550 4.826 -29.807 1.00 87.69 598 GLY A CA 1
ATOM 4600 C C . GLY A 1 598 ? 5.807 3.949 -29.903 1.00 87.69 598 GLY A C 1
ATOM 4601 O O . GLY A 1 598 ? 6.742 4.293 -30.629 1.00 87.69 598 GLY A O 1
ATOM 4602 N N . ARG A 1 599 ? 5.843 2.815 -29.190 1.00 96.69 599 ARG A N 1
ATOM 4603 C CA . ARG A 1 599 ? 6.965 1.863 -29.212 1.00 96.69 599 ARG A CA 1
ATOM 4604 C C . ARG A 1 599 ? 6.849 0.904 -30.409 1.00 96.69 599 ARG A C 1
ATOM 4606 O O . ARG A 1 599 ? 5.741 0.436 -30.685 1.00 96.69 599 ARG A O 1
ATOM 4613 N N . PRO A 1 600 ? 7.954 0.535 -31.082 1.00 97.19 600 PRO A N 1
ATOM 4614 C CA . PRO A 1 600 ? 7.957 -0.489 -32.135 1.00 97.19 600 PRO A CA 1
ATOM 4615 C C . PRO A 1 600 ? 7.526 -1.874 -31.612 1.00 97.19 600 PRO A C 1
ATOM 4617 O O . PRO A 1 600 ? 7.511 -2.114 -30.403 1.00 97.19 600 PRO A O 1
ATOM 4620 N N . SER A 1 601 ? 7.191 -2.804 -32.514 1.00 95.44 601 SER A N 1
ATOM 4621 C CA . SER A 1 601 ? 7.119 -4.231 -32.162 1.00 95.44 601 SER A CA 1
ATOM 4622 C C . SER A 1 601 ? 8.529 -4.820 -32.017 1.00 95.44 601 SER A C 1
ATOM 4624 O O . SER A 1 601 ? 9.484 -4.284 -32.581 1.00 95.44 601 SER A O 1
ATOM 4626 N N . MET A 1 602 ? 8.691 -5.954 -31.327 1.00 96.44 602 MET A N 1
ATOM 4627 C CA . MET A 1 602 ? 10.000 -6.627 -31.279 1.00 96.44 602 MET A CA 1
ATOM 4628 C C . MET A 1 602 ? 10.506 -7.069 -32.664 1.00 96.44 602 MET A C 1
ATOM 4630 O O . MET A 1 602 ? 11.716 -7.097 -32.882 1.00 96.44 602 MET A O 1
ATOM 4634 N N . ALA A 1 603 ? 9.606 -7.356 -33.611 1.00 96.31 603 ALA A N 1
ATOM 4635 C CA . ALA A 1 603 ? 9.975 -7.674 -34.989 1.00 96.31 603 ALA A CA 1
ATOM 4636 C C . ALA A 1 603 ? 10.549 -6.444 -35.714 1.00 96.31 603 ALA A C 1
ATOM 4638 O O . ALA A 1 603 ? 11.574 -6.550 -36.383 1.00 96.31 603 ALA A O 1
ATOM 4639 N N . ASP A 1 604 ? 9.957 -5.261 -35.512 1.00 97.19 604 ASP A N 1
ATOM 4640 C CA . ASP A 1 604 ? 10.506 -3.997 -36.016 1.00 97.19 604 ASP A CA 1
ATOM 4641 C C . ASP A 1 604 ? 11.854 -3.662 -35.373 1.00 97.19 604 ASP A C 1
ATOM 4643 O O . ASP A 1 604 ? 12.764 -3.224 -36.068 1.00 97.19 604 ASP A O 1
ATOM 4647 N N . VAL A 1 605 ? 12.017 -3.903 -34.065 1.00 98.25 605 VAL A N 1
ATOM 4648 C CA . VAL A 1 605 ? 13.301 -3.693 -33.374 1.00 98.25 605 VAL A CA 1
ATOM 4649 C C . VAL A 1 605 ? 14.400 -4.562 -33.980 1.00 98.25 605 VAL A C 1
ATOM 4651 O O . VAL A 1 605 ? 15.479 -4.052 -34.266 1.00 98.25 605 VAL A O 1
ATOM 4654 N N . VAL A 1 606 ? 14.137 -5.852 -34.216 1.00 98.12 606 VAL A N 1
ATOM 4655 C CA . VAL A 1 606 ? 15.104 -6.742 -34.878 1.00 98.12 606 VAL A CA 1
ATOM 4656 C C . VAL A 1 606 ? 15.389 -6.269 -36.307 1.00 98.12 606 VAL A C 1
ATOM 4658 O O . VAL A 1 606 ? 16.556 -6.119 -36.658 1.00 98.12 606 VAL A O 1
ATOM 4661 N N . ARG A 1 607 ? 14.352 -5.951 -37.092 1.00 97.31 607 ARG A N 1
ATOM 4662 C CA . ARG A 1 607 ? 14.477 -5.491 -38.484 1.00 97.31 607 ARG A CA 1
ATOM 4663 C C . ARG A 1 607 ? 15.311 -4.210 -38.610 1.00 97.31 607 ARG A C 1
ATOM 4665 O O . ARG A 1 607 ? 16.184 -4.138 -39.468 1.00 97.31 607 ARG A O 1
ATOM 4672 N N . GLU A 1 608 ? 15.097 -3.212 -37.750 1.00 97.69 608 GLU A N 1
ATOM 4673 C CA . GLU A 1 608 ? 15.912 -1.988 -37.775 1.00 97.69 608 GLU A CA 1
ATOM 4674 C C . GLU A 1 608 ? 17.348 -2.223 -37.274 1.00 97.69 608 GLU A C 1
ATOM 4676 O O . GLU A 1 608 ? 18.276 -1.604 -37.787 1.00 97.69 608 GLU A O 1
ATOM 4681 N N . LEU A 1 609 ? 17.578 -3.146 -36.331 1.00 97.75 609 LEU A N 1
ATOM 4682 C CA . LEU A 1 609 ? 18.941 -3.532 -35.935 1.00 97.75 609 LEU A CA 1
ATOM 4683 C C . LEU A 1 609 ? 19.686 -4.268 -37.058 1.00 97.75 609 LEU A C 1
ATOM 4685 O O . LEU A 1 609 ? 20.887 -4.067 -37.211 1.00 97.75 609 LEU A O 1
ATOM 4689 N N . GLU A 1 610 ? 18.994 -5.078 -37.861 1.00 96.88 610 GLU A N 1
ATOM 4690 C CA . GLU A 1 610 ? 19.565 -5.722 -39.051 1.00 96.88 610 GLU A CA 1
ATOM 4691 C C . GLU A 1 610 ? 19.858 -4.707 -40.164 1.00 96.88 610 GLU A C 1
ATOM 4693 O O . GLU A 1 610 ? 20.929 -4.771 -40.765 1.00 96.88 610 GLU A O 1
ATOM 4698 N N . ASN A 1 611 ? 18.984 -3.711 -40.364 1.00 95.94 611 ASN A N 1
ATOM 4699 C CA . ASN A 1 611 ? 19.244 -2.579 -41.261 1.00 95.94 611 ASN A CA 1
ATOM 4700 C C . ASN A 1 611 ? 20.519 -1.814 -40.859 1.00 95.94 611 ASN A C 1
ATOM 4702 O O . ASN A 1 611 ? 21.351 -1.521 -41.713 1.00 95.94 611 ASN A O 1
ATOM 4706 N N . ILE A 1 612 ? 20.692 -1.502 -39.567 1.00 95.25 612 ILE A N 1
ATOM 4707 C CA . ILE A 1 612 ? 21.883 -0.794 -39.061 1.00 95.25 612 ILE A CA 1
ATOM 4708 C C . ILE A 1 612 ? 23.129 -1.690 -39.149 1.00 95.25 612 ILE A C 1
ATOM 4710 O O . ILE A 1 612 ? 24.209 -1.206 -39.480 1.00 95.25 612 ILE A O 1
ATOM 4714 N N . TRP A 1 613 ? 22.994 -2.999 -38.905 1.00 92.94 613 TRP A N 1
ATOM 4715 C CA . TRP A 1 613 ? 24.093 -3.959 -39.057 1.00 92.94 613 TRP A CA 1
ATOM 4716 C C . TRP A 1 613 ? 24.595 -4.038 -40.505 1.00 92.94 613 TRP A C 1
ATOM 4718 O O . TRP A 1 613 ? 25.801 -4.033 -40.732 1.00 92.94 613 TRP A O 1
ATOM 4728 N N . ALA A 1 614 ? 23.688 -4.039 -41.485 1.00 90.75 614 ALA A N 1
ATOM 4729 C CA . ALA A 1 614 ? 24.025 -4.050 -42.911 1.00 90.75 614 ALA A CA 1
ATOM 4730 C C . ALA A 1 614 ? 24.673 -2.743 -43.419 1.00 90.75 614 ALA A C 1
ATOM 4732 O O . ALA A 1 614 ? 25.192 -2.717 -44.531 1.00 90.75 614 ALA A O 1
ATOM 4733 N N . MET A 1 615 ? 24.656 -1.668 -42.622 1.00 88.62 615 MET A N 1
ATOM 4734 C CA . MET A 1 615 ? 25.332 -0.393 -42.914 1.00 88.62 615 MET A CA 1
ATOM 4735 C C . MET A 1 615 ? 26.750 -0.312 -42.313 1.00 88.62 615 MET A C 1
ATOM 4737 O O . MET A 1 615 ? 27.440 0.689 -42.503 1.00 88.62 615 MET A O 1
ATOM 4741 N N . MET A 1 616 ? 27.200 -1.334 -41.575 1.00 86.62 616 MET A N 1
ATOM 4742 C CA . MET A 1 616 ? 28.567 -1.394 -41.047 1.00 86.62 616 MET A CA 1
ATOM 4743 C C . MET A 1 616 ? 29.572 -1.786 -42.145 1.00 86.62 616 MET A C 1
ATOM 4745 O O . MET A 1 616 ? 29.280 -2.687 -42.932 1.00 86.62 616 MET A O 1
ATOM 4749 N N . PRO A 1 617 ? 30.770 -1.171 -42.194 1.00 77.38 617 PRO A N 1
ATOM 4750 C CA . PRO A 1 617 ? 31.806 -1.557 -43.148 1.00 77.38 617 PRO A CA 1
ATOM 4751 C C . PRO A 1 617 ? 32.306 -2.983 -42.876 1.00 77.38 617 PRO A C 1
ATOM 4753 O O . PRO A 1 617 ? 32.456 -3.394 -41.724 1.00 77.38 617 PRO A O 1
ATOM 4756 N N . GLU A 1 618 ? 32.613 -3.731 -43.939 1.00 65.62 618 GLU A N 1
ATOM 4757 C CA . GLU A 1 618 ? 32.982 -5.156 -43.857 1.00 65.62 618 GLU A CA 1
ATOM 4758 C C . GLU A 1 618 ? 34.198 -5.423 -42.946 1.00 65.62 618 GLU A C 1
ATOM 4760 O O . GLU A 1 618 ? 34.260 -6.465 -42.288 1.00 65.62 618 GLU A O 1
ATOM 4765 N N . SER A 1 619 ? 35.112 -4.451 -42.827 1.00 61.56 619 SER A N 1
ATOM 4766 C CA . SER A 1 619 ? 36.261 -4.474 -41.907 1.00 61.56 619 SER A CA 1
ATOM 4767 C C . SER A 1 619 ? 35.874 -4.694 -40.442 1.00 61.56 619 SER A C 1
ATOM 4769 O O . SER A 1 619 ? 36.602 -5.360 -39.709 1.00 61.56 619 SER A O 1
ATOM 4771 N N . ASP A 1 620 ? 34.726 -4.160 -40.024 1.00 57.78 620 ASP A N 1
ATOM 4772 C CA . ASP A 1 620 ? 34.254 -4.200 -38.636 1.00 57.78 620 ASP A CA 1
ATOM 4773 C C . ASP A 1 620 ? 33.345 -5.418 -38.390 1.00 57.78 620 ASP A C 1
ATOM 4775 O O . ASP A 1 620 ? 33.177 -5.870 -37.255 1.00 57.78 620 ASP A O 1
ATOM 4779 N N . VAL A 1 621 ? 32.770 -5.969 -39.465 1.00 57.19 621 VAL A N 1
ATOM 4780 C CA . VAL A 1 621 ? 31.914 -7.166 -39.460 1.00 57.19 621 VAL A CA 1
ATOM 4781 C C . VAL A 1 621 ? 32.754 -8.452 -39.410 1.00 57.19 621 VAL A C 1
ATOM 4783 O O . VAL A 1 621 ? 32.333 -9.437 -38.802 1.00 57.19 621 VAL A O 1
ATOM 4786 N N . GLY A 1 622 ? 33.960 -8.440 -39.990 1.00 45.81 622 GLY A N 1
ATOM 4787 C CA . GLY A 1 622 ? 34.836 -9.606 -40.180 1.00 45.81 622 GLY A CA 1
ATOM 4788 C C . GLY A 1 622 ? 35.486 -10.229 -38.932 1.00 45.81 622 GLY A C 1
ATOM 4789 O O . GLY A 1 622 ? 36.327 -11.115 -39.076 1.00 45.81 622 GLY A O 1
ATOM 4790 N N . VAL A 1 623 ? 35.135 -9.820 -37.706 1.00 45.41 623 VAL A N 1
ATOM 4791 C CA . VAL A 1 623 ? 35.731 -10.372 -36.469 1.00 45.41 623 VAL A CA 1
ATOM 4792 C C . VAL A 1 623 ? 35.107 -11.731 -36.105 1.00 45.41 623 VAL A C 1
ATOM 4794 O O . VAL A 1 623 ? 34.354 -11.876 -35.137 1.00 45.41 623 VAL A O 1
ATOM 4797 N N . SER A 1 624 ? 35.443 -12.757 -36.891 1.00 37.19 624 SER A N 1
ATOM 4798 C CA . SER A 1 624 ? 35.089 -14.159 -36.646 1.00 37.19 624 SER A CA 1
ATOM 4799 C C . SER A 1 624 ? 36.329 -15.029 -36.414 1.00 37.19 624 SER A C 1
ATOM 4801 O O . SER A 1 624 ? 36.849 -15.630 -37.345 1.00 37.19 624 SER A O 1
ATOM 4803 N N . VAL A 1 625 ? 36.751 -15.096 -35.145 1.00 37.12 625 VAL A N 1
ATOM 4804 C CA . VAL A 1 625 ? 37.500 -16.191 -34.488 1.00 37.12 625 VAL A CA 1
ATOM 4805 C C . VAL A 1 625 ? 38.456 -17.000 -35.383 1.00 37.12 625 VAL A C 1
ATOM 4807 O O . VAL A 1 625 ? 38.044 -17.960 -36.037 1.00 37.12 625 VAL A O 1
ATOM 4810 N N . SER A 1 626 ? 39.756 -16.709 -35.281 1.00 28.53 626 SER A N 1
ATOM 4811 C CA . SER A 1 626 ? 40.817 -17.657 -35.644 1.00 28.53 626 SER A CA 1
ATOM 4812 C C . SER A 1 626 ? 40.591 -18.991 -34.924 1.00 28.53 626 SER A C 1
ATOM 4814 O O . SER A 1 626 ? 40.471 -19.020 -33.699 1.00 28.53 626 SER A O 1
ATOM 4816 N N . ILE A 1 627 ? 40.516 -20.099 -35.665 1.00 33.50 627 ILE A N 1
ATOM 4817 C CA . ILE A 1 627 ? 40.385 -21.433 -35.069 1.00 33.50 627 ILE A CA 1
ATOM 4818 C C . ILE A 1 627 ? 41.787 -21.959 -34.753 1.00 33.50 627 ILE A C 1
ATOM 4820 O O . ILE A 1 627 ? 42.415 -22.608 -35.591 1.00 33.50 627 ILE A O 1
ATOM 4824 N N . ASP A 1 628 ? 42.257 -21.703 -33.531 1.00 30.20 628 ASP A N 1
ATOM 4825 C CA . ASP A 1 628 ? 43.490 -22.293 -33.003 1.00 30.20 628 ASP A CA 1
ATOM 4826 C C . ASP A 1 628 ? 43.340 -23.817 -32.861 1.00 30.20 628 ASP A C 1
ATOM 4828 O O . ASP A 1 628 ? 42.910 -24.349 -31.836 1.00 30.20 628 ASP A O 1
ATOM 4832 N N . THR A 1 629 ? 43.711 -24.535 -33.920 1.00 30.36 629 THR A N 1
ATOM 4833 C CA . THR A 1 629 ? 43.895 -25.989 -33.894 1.00 30.36 629 THR A CA 1
ATOM 4834 C C . THR A 1 629 ? 45.352 -26.259 -33.540 1.00 30.36 629 THR A C 1
ATOM 4836 O O . THR A 1 629 ? 46.227 -26.215 -34.402 1.00 30.36 629 THR A O 1
ATOM 4839 N N . ALA A 1 630 ? 45.630 -26.478 -32.255 1.00 32.78 630 ALA A N 1
ATOM 4840 C CA . ALA A 1 630 ? 46.997 -26.620 -31.765 1.00 32.78 630 ALA A CA 1
ATOM 4841 C C . ALA A 1 630 ? 47.674 -27.906 -32.284 1.00 32.78 630 ALA A C 1
ATOM 4843 O O . ALA A 1 630 ? 47.341 -29.011 -31.855 1.00 32.78 630 ALA A O 1
ATOM 4844 N N . ALA A 1 631 ? 48.670 -27.743 -33.157 1.00 29.23 631 ALA A N 1
ATOM 4845 C CA . ALA A 1 631 ? 49.628 -28.771 -33.556 1.00 29.23 631 ALA A CA 1
ATOM 4846 C C . ALA A 1 631 ? 51.057 -28.188 -33.527 1.00 29.23 631 ALA A C 1
ATOM 4848 O O . ALA A 1 631 ? 51.277 -27.028 -33.852 1.00 29.23 631 ALA A O 1
ATOM 4849 N N . GLU A 1 632 ? 52.003 -28.991 -33.049 1.00 31.88 632 GLU A N 1
ATOM 4850 C CA . GLU A 1 632 ? 53.293 -28.602 -32.462 1.00 31.88 632 GLU A CA 1
ATOM 4851 C C . GLU A 1 632 ? 54.305 -27.771 -33.300 1.00 31.88 632 GLU A C 1
ATOM 4853 O O . GLU A 1 632 ? 54.360 -27.863 -34.521 1.00 31.88 632 GLU A O 1
ATOM 4858 N N . LYS A 1 633 ? 55.260 -27.184 -32.542 1.00 28.39 633 LYS A N 1
ATOM 4859 C CA . LYS A 1 633 ? 56.721 -27.019 -32.796 1.00 28.39 633 LYS A CA 1
ATOM 4860 C C . LYS A 1 633 ? 57.309 -25.686 -33.312 1.00 28.39 633 LYS A C 1
ATOM 4862 O O . LYS A 1 633 ? 57.320 -25.389 -34.493 1.00 28.39 633 LYS A O 1
ATOM 4867 N N . MET A 1 634 ? 58.027 -25.062 -32.366 1.00 27.55 634 MET A N 1
ATOM 4868 C CA . MET A 1 634 ? 59.419 -24.562 -32.437 1.00 27.55 634 MET A CA 1
ATOM 4869 C C . MET A 1 634 ? 59.805 -23.379 -33.357 1.00 27.55 634 MET A C 1
ATOM 4871 O O . MET A 1 634 ? 59.517 -23.304 -34.542 1.00 27.55 634 MET A O 1
ATOM 4875 N N . THR A 1 635 ? 60.554 -22.470 -32.733 1.00 25.25 635 THR A N 1
ATOM 4876 C CA . THR A 1 635 ? 61.199 -21.226 -33.198 1.00 25.25 635 THR A CA 1
ATOM 4877 C C . THR A 1 635 ? 62.693 -21.463 -33.558 1.00 25.25 635 THR A C 1
ATOM 4879 O O . THR A 1 635 ? 63.153 -22.585 -33.335 1.00 25.25 635 THR A O 1
ATOM 4882 N N . PRO A 1 636 ? 63.540 -20.464 -33.949 1.00 39.94 636 PRO A N 1
ATOM 4883 C CA . PRO A 1 636 ? 63.343 -19.104 -34.509 1.00 39.94 636 PRO A CA 1
ATOM 4884 C C . PRO A 1 636 ? 64.210 -18.867 -35.815 1.00 39.94 636 PRO A C 1
ATOM 4886 O O . PRO A 1 636 ? 64.136 -19.715 -36.695 1.00 39.94 636 PRO A O 1
ATOM 4889 N N . PRO A 1 637 ? 65.001 -17.774 -36.032 1.00 50.03 637 PRO A N 1
ATOM 4890 C CA . PRO A 1 637 ? 64.575 -16.521 -36.701 1.00 50.03 637 PRO A CA 1
ATOM 4891 C C . PRO A 1 637 ? 65.495 -15.973 -37.836 1.00 50.03 637 PRO A C 1
ATOM 4893 O O . PRO A 1 637 ? 66.669 -16.322 -37.919 1.00 50.03 637 PRO A O 1
ATOM 4896 N N . SER A 1 638 ? 65.004 -14.997 -38.624 1.00 27.16 638 SER A N 1
ATOM 4897 C CA . SER A 1 638 ? 65.732 -13.857 -39.276 1.00 27.16 638 SER A CA 1
ATOM 4898 C C . SER A 1 638 ? 64.809 -13.150 -40.301 1.00 27.16 638 SER A C 1
ATOM 4900 O O . SER A 1 638 ? 63.856 -13.772 -40.754 1.00 27.16 638 SER A O 1
ATOM 4902 N N . SER A 1 639 ? 64.970 -11.888 -40.738 1.00 29.16 639 SER A N 1
ATOM 4903 C CA . SER A 1 639 ? 65.642 -10.674 -40.209 1.00 29.16 639 SER A CA 1
ATOM 4904 C C . SER A 1 639 ? 65.216 -9.432 -41.042 1.00 29.16 639 SER A C 1
ATOM 4906 O O . SER A 1 639 ? 64.884 -9.605 -42.205 1.00 29.16 639 SER A O 1
ATOM 4908 N N . SER A 1 640 ? 65.250 -8.218 -40.456 1.00 29.27 640 SER A N 1
ATOM 4909 C CA . SER A 1 640 ? 65.543 -6.866 -41.041 1.00 29.27 640 SER A CA 1
ATOM 4910 C C . SER A 1 640 ? 65.393 -6.596 -42.575 1.00 29.27 640 SER A C 1
ATOM 4912 O O . SER A 1 640 ? 65.882 -7.374 -43.381 1.00 29.27 640 SER A O 1
ATOM 4914 N N . SER A 1 641 ? 64.928 -5.439 -43.093 1.00 29.22 641 SER A N 1
ATOM 4915 C CA . SER A 1 641 ? 64.874 -4.068 -42.524 1.00 29.22 641 SER A CA 1
ATOM 4916 C C . SER A 1 641 ? 64.193 -3.027 -43.460 1.00 29.22 641 SER A C 1
ATOM 4918 O O . SER A 1 641 ? 64.201 -3.203 -44.669 1.00 29.22 641 SER A O 1
ATOM 4920 N N . SER A 1 642 ? 63.787 -1.885 -42.878 1.00 28.31 642 SER A N 1
ATOM 4921 C CA . SER A 1 642 ? 63.919 -0.488 -43.382 1.00 28.31 642 SER A CA 1
ATOM 4922 C C . SER A 1 642 ? 63.172 0.106 -44.606 1.00 28.31 642 SER A C 1
ATOM 4924 O O . SER A 1 642 ? 63.259 -0.372 -45.726 1.00 28.31 642 SER A O 1
ATOM 4926 N N . SER A 1 643 ? 62.687 1.335 -44.332 1.00 27.80 643 SER A N 1
ATOM 4927 C CA . SER A 1 643 ? 62.678 2.581 -45.142 1.00 27.80 643 SER A CA 1
ATOM 4928 C C . SER A 1 643 ? 61.610 2.844 -46.225 1.00 27.80 643 SER A C 1
ATOM 4930 O O . SER A 1 643 ? 60.799 2.000 -46.592 1.00 27.80 643 SER A O 1
ATOM 4932 N N . SER A 1 644 ? 61.519 4.127 -46.606 1.00 26.09 644 SER A N 1
ATOM 4933 C CA . SER A 1 644 ? 60.378 4.767 -47.274 1.00 26.09 644 SER A CA 1
ATOM 4934 C C . SER A 1 644 ? 60.799 6.024 -48.060 1.00 26.09 644 SER A C 1
ATOM 4936 O O . SER A 1 644 ? 61.786 6.656 -47.688 1.00 26.09 644 SER A O 1
ATOM 4938 N N . LEU A 1 645 ? 60.031 6.391 -49.108 1.00 27.62 645 LEU A N 1
ATOM 4939 C CA . LEU A 1 645 ? 59.531 7.753 -49.447 1.00 27.62 645 LEU A CA 1
ATOM 4940 C C . LEU A 1 645 ? 59.230 7.967 -50.960 1.00 27.62 645 LEU A C 1
ATOM 4942 O O . LEU A 1 645 ? 60.126 8.169 -51.768 1.00 27.62 645 LEU A O 1
ATOM 4946 N N . VAL A 1 646 ? 57.932 8.010 -51.289 1.00 26.86 646 VAL A N 1
ATOM 4947 C CA . VAL A 1 646 ? 57.216 8.949 -52.199 1.00 26.86 646 VAL A CA 1
ATOM 4948 C C . VAL A 1 646 ? 57.919 9.515 -53.463 1.00 26.86 646 VAL A C 1
ATOM 4950 O O . VAL A 1 646 ? 58.762 10.403 -53.340 1.00 26.86 646 VAL A O 1
ATOM 4953 N N . LYS A 1 647 ? 57.376 9.219 -54.668 1.00 24.00 647 LYS A N 1
ATOM 4954 C CA . LYS A 1 647 ? 56.752 10.218 -55.593 1.00 24.00 647 LYS A CA 1
ATOM 4955 C C . LYS A 1 647 ? 56.096 9.616 -56.861 1.00 24.00 647 LYS A C 1
ATOM 4957 O O . LYS A 1 647 ? 56.511 8.580 -57.361 1.00 24.00 647 LYS A O 1
ATOM 4962 N N . ASN A 1 648 ? 55.070 10.324 -57.354 1.00 27.28 648 ASN A N 1
ATOM 4963 C CA . ASN A 1 648 ? 54.304 10.120 -58.608 1.00 27.28 648 ASN A CA 1
ATOM 4964 C C . ASN A 1 648 ? 55.060 10.784 -59.811 1.00 27.28 648 ASN A C 1
ATOM 4966 O O . ASN A 1 648 ? 56.161 11.280 -59.550 1.00 27.28 648 ASN A O 1
ATOM 4970 N N . PRO A 1 649 ? 54.524 10.957 -61.059 1.00 44.78 649 PRO A N 1
ATOM 4971 C CA . PRO A 1 649 ? 53.207 10.581 -61.638 1.00 44.78 649 PRO A CA 1
ATOM 4972 C C . PRO A 1 649 ? 53.212 10.052 -63.109 1.00 44.78 649 PRO A C 1
ATOM 4974 O O . PRO A 1 649 ? 54.243 10.090 -63.767 1.00 44.78 649 PRO A O 1
ATOM 4977 N N . TYR A 1 650 ? 52.044 9.657 -63.660 1.00 24.38 650 TYR A N 1
ATOM 4978 C CA . TYR A 1 650 ? 51.391 10.300 -64.839 1.00 24.38 650 TYR A CA 1
ATOM 4979 C C . TYR A 1 650 ? 49.985 9.715 -65.146 1.00 24.38 650 TYR A C 1
ATOM 4981 O O . TYR A 1 650 ? 49.562 8.765 -64.492 1.00 24.38 650 TYR A O 1
ATOM 4989 N N . VAL A 1 651 ? 49.242 10.325 -66.087 1.00 26.58 651 VAL A N 1
ATOM 4990 C CA . VAL A 1 651 ? 47.828 10.040 -66.446 1.00 26.58 651 VAL A CA 1
ATOM 4991 C C . VAL A 1 651 ? 47.593 10.176 -67.963 1.00 26.58 651 VAL A C 1
ATOM 4993 O O . VAL A 1 651 ? 48.075 11.152 -68.530 1.00 26.58 651 VAL A O 1
ATOM 4996 N N . SER A 1 652 ? 46.816 9.261 -68.576 1.00 25.19 652 SER A N 1
ATOM 4997 C CA . SER A 1 652 ? 45.922 9.459 -69.755 1.00 25.19 652 SER A CA 1
ATOM 4998 C C . SER A 1 652 ? 45.231 8.125 -70.142 1.00 25.19 652 SER A C 1
ATOM 5000 O O . SER A 1 652 ? 45.809 7.082 -69.848 1.00 25.19 652 SER A O 1
ATOM 5002 N N . SER A 1 653 ? 44.091 8.033 -70.850 1.00 29.67 653 SER A N 1
ATOM 5003 C CA . SER A 1 653 ? 42.835 8.829 -70.900 1.00 29.67 653 SER A CA 1
ATOM 5004 C C . SER A 1 653 ? 41.772 8.083 -71.768 1.00 29.67 653 SER A C 1
ATOM 5006 O O . SER A 1 653 ? 42.032 6.960 -72.193 1.00 29.67 653 SER A O 1
ATOM 5008 N N . ASP A 1 654 ? 40.620 8.729 -72.035 1.00 26.36 654 ASP A N 1
ATOM 5009 C CA . ASP A 1 654 ? 39.669 8.518 -73.163 1.00 26.36 654 ASP A CA 1
ATOM 5010 C C . ASP A 1 654 ? 38.532 7.453 -73.055 1.00 26.36 654 ASP A C 1
ATOM 5012 O O . ASP A 1 654 ? 38.758 6.354 -72.560 1.00 26.36 654 ASP A O 1
ATOM 5016 N N . VAL A 1 655 ? 37.292 7.658 -73.571 1.00 30.48 655 VAL A N 1
ATOM 5017 C CA . VAL A 1 655 ? 36.446 8.885 -73.742 1.00 30.48 655 VAL A CA 1
ATOM 5018 C C . VAL A 1 655 ? 34.967 8.537 -74.115 1.00 30.48 655 VAL A C 1
ATOM 5020 O O . VAL A 1 655 ? 34.697 7.412 -74.526 1.00 30.48 655 VAL A O 1
ATOM 5023 N N . SER A 1 656 ? 34.049 9.530 -74.052 1.00 27.02 656 SER A N 1
ATOM 5024 C CA . SER A 1 656 ? 32.632 9.563 -74.544 1.00 27.02 656 SER A CA 1
ATOM 5025 C C . SER A 1 656 ? 31.560 8.756 -73.777 1.00 27.02 656 SER A C 1
ATOM 5027 O O . SER A 1 656 ? 31.819 7.648 -73.331 1.00 27.02 656 SER A O 1
ATOM 5029 N N . GLY A 1 657 ? 30.304 9.216 -73.617 1.00 26.48 657 GLY A N 1
ATOM 5030 C CA . GLY A 1 657 ? 29.608 10.478 -73.986 1.00 26.48 657 GLY A CA 1
ATOM 5031 C C . GLY A 1 657 ? 28.073 10.330 -73.762 1.00 26.48 657 GLY A C 1
ATOM 5032 O O . GLY A 1 657 ? 27.621 9.198 -73.608 1.00 26.48 657 GLY A O 1
ATOM 5033 N N . SER A 1 658 ? 27.195 11.347 -73.693 1.00 28.41 658 SER A N 1
ATOM 5034 C CA . SER A 1 658 ? 27.338 12.816 -73.802 1.00 28.41 658 SER A CA 1
ATOM 5035 C C . SER A 1 658 ? 26.153 13.570 -73.137 1.00 28.41 658 SER A C 1
ATOM 5037 O O . SER A 1 658 ? 25.075 13.009 -72.983 1.00 28.41 658 SER A O 1
ATOM 5039 N N . ASP A 1 659 ? 26.379 14.848 -72.800 1.00 27.00 659 ASP A N 1
ATOM 5040 C CA . ASP A 1 659 ? 25.465 16.017 -72.725 1.00 27.00 659 ASP A CA 1
ATOM 5041 C C . ASP A 1 659 ? 24.015 15.951 -72.185 1.00 27.00 659 ASP A C 1
ATOM 5043 O O . ASP A 1 659 ? 23.113 15.400 -72.812 1.00 27.00 659 ASP A O 1
ATOM 5047 N N . LEU A 1 660 ? 23.745 16.782 -71.159 1.00 28.22 660 LEU A N 1
ATOM 5048 C CA . LEU A 1 660 ? 22.932 18.014 -71.316 1.00 28.22 660 LEU A CA 1
ATOM 5049 C C . LEU A 1 660 ? 23.039 18.953 -70.085 1.00 28.22 660 LEU A C 1
ATOM 5051 O O . LEU A 1 660 ? 22.788 18.540 -68.955 1.00 28.22 660 LEU A O 1
ATOM 5055 N N . GLY A 1 661 ? 23.403 20.227 -70.303 1.00 26.12 661 GLY A N 1
ATOM 5056 C CA . GLY A 1 661 ? 23.325 21.318 -69.303 1.00 26.12 661 GLY A CA 1
ATOM 5057 C C . GLY A 1 661 ? 21.948 22.014 -69.300 1.00 26.12 661 GLY A C 1
ATOM 5058 O O . GLY A 1 661 ? 21.043 21.555 -69.986 1.00 26.12 661 GLY A O 1
ATOM 5059 N N . PHE A 1 662 ? 21.651 23.094 -68.563 1.00 25.11 662 PHE A N 1
ATOM 5060 C CA . PHE A 1 662 ? 22.389 24.297 -68.103 1.00 25.11 662 PHE A CA 1
ATOM 5061 C C . PHE A 1 662 ? 21.733 24.824 -66.777 1.00 25.11 662 PHE A C 1
ATOM 5063 O O . PHE A 1 662 ? 20.623 24.400 -66.475 1.00 25.11 662 PHE A O 1
ATOM 5070 N N . LEU A 1 663 ? 22.254 25.745 -65.937 1.00 24.23 663 LEU A N 1
ATOM 5071 C CA . LEU A 1 663 ? 23.481 26.575 -65.901 1.00 24.23 663 LEU A CA 1
ATOM 5072 C C . LEU A 1 663 ? 23.796 27.079 -64.445 1.00 24.23 663 LEU A C 1
ATOM 5074 O O . LEU A 1 663 ? 23.118 26.742 -63.482 1.00 24.23 663 LEU A O 1
ATOM 5078 N N . THR A 1 664 ? 24.843 27.908 -64.349 1.00 24.92 664 THR A N 1
ATOM 5079 C CA . THR A 1 664 ? 25.354 28.894 -63.345 1.00 24.92 664 THR A CA 1
ATOM 5080 C C . THR A 1 664 ? 24.406 29.671 -62.381 1.00 24.92 664 THR A C 1
ATOM 5082 O O . THR A 1 664 ? 23.211 29.722 -62.629 1.00 24.92 664 THR A O 1
ATOM 5085 N N . LEU A 1 665 ? 24.857 30.421 -61.339 1.00 24.52 665 LEU A N 1
ATOM 5086 C CA . LEU A 1 665 ? 26.206 30.938 -60.951 1.00 24.52 665 LEU A CA 1
ATOM 5087 C C . LEU A 1 665 ? 26.370 31.178 -59.415 1.00 24.52 665 LEU A C 1
ATOM 5089 O O . LEU A 1 665 ? 25.412 31.242 -58.657 1.00 24.52 665 LEU A O 1
ATOM 5093 N N . SER A 1 666 ? 27.630 31.356 -59.008 1.00 24.52 666 SER A N 1
ATOM 5094 C CA . SER A 1 666 ? 28.259 31.583 -57.684 1.00 24.52 666 SER A CA 1
ATOM 5095 C C . SER A 1 666 ? 27.716 32.644 -56.689 1.00 24.52 666 SER A C 1
ATOM 5097 O O . SER A 1 666 ? 27.201 33.669 -57.119 1.00 24.52 666 SER A O 1
ATOM 5099 N N . ALA A 1 667 ? 28.123 32.513 -55.404 1.00 25.98 667 ALA A N 1
ATOM 5100 C CA . ALA A 1 667 ? 29.001 33.461 -54.651 1.00 25.98 667 ALA A CA 1
ATOM 5101 C C . ALA A 1 667 ? 28.579 33.907 -53.216 1.00 25.98 667 ALA A C 1
ATOM 5103 O O . ALA A 1 667 ? 27.641 34.666 -53.025 1.00 25.98 667 ALA A O 1
ATOM 5104 N N . SER A 1 668 ? 29.461 33.587 -52.253 1.00 25.66 668 SER A N 1
ATOM 5105 C CA . SER A 1 668 ? 30.035 34.490 -51.222 1.00 25.66 668 SER A CA 1
ATOM 5106 C C . SER A 1 668 ? 29.248 35.059 -50.013 1.00 25.66 668 SER A C 1
ATOM 5108 O O . SER A 1 668 ? 28.470 35.993 -50.123 1.00 25.66 668 SER A O 1
ATOM 5110 N N . ARG A 1 669 ? 29.741 34.652 -48.826 1.00 28.11 669 ARG A N 1
ATOM 5111 C CA . ARG A 1 669 ? 30.045 35.445 -47.600 1.00 28.11 669 ARG A CA 1
ATOM 5112 C C . ARG A 1 669 ? 28.948 36.273 -46.888 1.00 28.11 669 ARG A C 1
ATOM 5114 O O . ARG A 1 669 ? 28.637 37.392 -47.263 1.00 28.11 669 ARG A O 1
ATOM 5121 N N . SER A 1 670 ? 28.579 35.764 -45.708 1.00 25.42 670 SER A N 1
ATOM 5122 C CA . SER A 1 670 ? 28.529 36.428 -44.385 1.00 25.42 670 SER A CA 1
ATOM 5123 C C . SER A 1 670 ? 28.358 37.955 -44.262 1.00 25.42 670 SER A C 1
ATOM 5125 O O . SER A 1 670 ? 29.269 38.696 -44.624 1.00 25.42 670 SER A O 1
ATOM 5127 N N . ILE A 1 671 ? 27.346 38.385 -43.487 1.00 28.39 671 ILE A N 1
ATOM 5128 C CA . ILE A 1 671 ? 27.488 39.142 -42.212 1.00 28.39 671 ILE A CA 1
ATOM 5129 C C . ILE A 1 671 ? 26.114 39.275 -41.505 1.00 28.39 671 ILE A C 1
ATOM 5131 O O . ILE A 1 671 ? 25.071 39.239 -42.150 1.00 28.39 671 ILE A O 1
ATOM 5135 N N . ASN A 1 672 ? 26.105 39.392 -40.170 1.00 26.67 672 ASN A N 1
ATOM 5136 C CA . ASN A 1 672 ? 24.897 39.611 -39.353 1.00 26.67 672 ASN A CA 1
ATOM 5137 C C . ASN A 1 672 ? 24.413 41.073 -39.409 1.00 26.67 672 ASN A C 1
ATOM 5139 O O . ASN A 1 672 ? 25.254 41.966 -39.340 1.00 26.67 672 ASN A O 1
ATOM 5143 N N . THR A 1 673 ? 23.097 41.332 -39.328 1.00 27.95 673 THR A N 1
ATOM 5144 C CA . THR A 1 673 ? 22.460 42.148 -38.250 1.00 27.95 673 THR A CA 1
ATOM 5145 C C . THR A 1 673 ? 20.920 42.194 -38.360 1.00 27.95 673 THR A C 1
ATOM 5147 O O . THR A 1 673 ? 20.334 41.599 -39.258 1.00 27.95 673 THR A O 1
ATOM 5150 N N . ALA A 1 674 ? 20.258 42.783 -37.357 1.00 27.89 674 ALA A N 1
ATOM 5151 C CA . ALA A 1 674 ? 18.874 42.517 -36.953 1.00 27.89 674 ALA A CA 1
ATOM 5152 C C . ALA A 1 674 ? 17.804 43.539 -37.416 1.00 27.89 674 ALA A C 1
ATOM 5154 O O . ALA A 1 674 ? 18.084 44.731 -37.380 1.00 27.89 674 ALA A O 1
ATOM 5155 N N . LEU A 1 675 ? 16.557 43.049 -37.605 1.00 26.08 675 LEU A N 1
ATOM 5156 C CA . LEU A 1 675 ? 15.248 43.693 -37.277 1.00 26.08 675 LEU A CA 1
ATOM 5157 C C . LEU A 1 675 ? 14.891 45.052 -37.963 1.00 26.08 675 LEU A C 1
ATOM 5159 O O . LEU A 1 675 ? 15.746 45.619 -38.637 1.00 26.08 675 LEU A O 1
ATOM 5163 N N . PRO A 1 676 ? 13.662 45.633 -37.820 1.00 44.84 676 PRO A N 1
ATOM 5164 C CA . PRO A 1 676 ? 12.414 45.186 -37.162 1.00 44.84 676 PRO A CA 1
ATOM 5165 C C . PRO A 1 676 ? 11.161 45.209 -38.110 1.00 44.84 676 PRO A C 1
ATOM 5167 O O . PRO A 1 676 ? 11.285 44.909 -39.291 1.00 44.84 676 PRO A O 1
ATOM 5170 N N . PHE A 1 677 ? 9.979 45.603 -37.584 1.00 25.69 677 PHE A N 1
ATOM 5171 C CA . PHE A 1 677 ? 8.633 45.762 -38.203 1.00 25.69 677 PHE A CA 1
ATOM 5172 C C . PHE A 1 677 ? 7.821 44.476 -38.510 1.00 25.69 677 PHE A C 1
ATOM 5174 O O . PHE A 1 677 ? 8.380 43.420 -38.774 1.00 25.69 677 PHE A O 1
ATOM 5181 N N . SER A 1 678 ? 6.484 44.532 -38.640 1.00 22.77 678 SER A N 1
ATOM 5182 C CA . SER A 1 678 ? 5.421 44.786 -37.632 1.00 22.77 678 SER A CA 1
ATOM 5183 C C . SER A 1 678 ? 4.023 44.816 -38.293 1.00 22.77 678 SER A C 1
ATOM 5185 O O . SER A 1 678 ? 3.855 45.424 -39.342 1.00 22.77 678 SER A O 1
ATOM 5187 N N . PHE A 1 679 ? 3.026 44.223 -37.624 1.00 25.30 679 PHE A N 1
ATOM 5188 C CA . PHE A 1 679 ? 1.622 44.668 -37.432 1.00 25.30 679 PHE A CA 1
ATOM 5189 C C . PHE A 1 679 ? 1.191 46.025 -38.095 1.00 25.30 679 PHE A C 1
ATOM 5191 O O . PHE A 1 679 ? 1.934 46.993 -37.986 1.00 25.30 679 PHE A O 1
ATOM 5198 N N . GLN A 1 680 ? -0.016 46.242 -38.676 1.00 25.05 680 GLN A N 1
ATOM 5199 C CA . GLN A 1 680 ? -1.290 45.475 -38.612 1.00 25.05 680 GLN A CA 1
ATOM 5200 C C . GLN A 1 680 ? -2.301 45.717 -39.818 1.00 25.05 680 GLN A C 1
ATOM 5202 O O . GLN A 1 680 ? -1.875 45.445 -40.934 1.00 25.05 680 GLN A O 1
ATOM 5207 N N . PRO A 1 681 ? -3.623 46.071 -39.717 1.00 50.53 681 PRO A N 1
ATOM 5208 C CA . PRO A 1 681 ? -4.749 45.222 -40.201 1.00 50.53 681 PRO A CA 1
ATOM 5209 C C . PRO A 1 681 ? -5.763 45.816 -41.227 1.00 50.53 681 PRO A C 1
ATOM 5211 O O . PRO A 1 681 ? -5.856 47.029 -41.396 1.00 50.53 681 PRO A O 1
ATOM 5214 N N . ARG A 1 682 ? -6.670 44.955 -41.749 1.00 26.02 682 ARG A N 1
ATOM 5215 C CA . ARG A 1 682 ? -8.158 45.126 -41.882 1.00 26.02 682 ARG A CA 1
ATOM 5216 C C . ARG A 1 682 ? -8.782 43.799 -42.404 1.00 26.02 682 ARG A C 1
ATOM 5218 O O . ARG A 1 682 ? -8.149 43.145 -43.217 1.00 26.02 682 ARG A O 1
ATOM 5225 N N . PHE A 1 683 ? -9.818 43.196 -41.787 1.00 28.19 683 PHE A N 1
ATOM 5226 C CA . PHE A 1 683 ? -11.277 43.505 -41.803 1.00 28.19 683 PHE A CA 1
ATOM 5227 C C . PHE A 1 683 ? -11.931 43.289 -43.204 1.00 28.19 683 PHE A C 1
ATOM 5229 O O . PHE A 1 683 ? -11.325 43.696 -44.184 1.00 28.19 683 PHE A O 1
ATOM 5236 N N . ILE A 1 684 ? -13.134 42.696 -43.398 1.00 28.44 684 ILE A N 1
ATOM 5237 C CA . ILE A 1 684 ? -14.276 42.417 -42.484 1.00 28.44 684 ILE A CA 1
ATOM 5238 C C . ILE A 1 684 ? -15.271 41.337 -43.040 1.00 28.44 684 ILE A C 1
ATOM 5240 O O . ILE A 1 684 ? -15.342 41.180 -44.252 1.00 28.44 684 ILE A O 1
ATOM 5244 N N . PHE A 1 685 ? -16.098 40.704 -42.175 1.00 26.67 685 PHE A N 1
ATOM 5245 C CA . PHE A 1 685 ? -17.336 39.899 -42.456 1.00 26.67 685 PHE A CA 1
ATOM 5246 C C . PHE A 1 685 ? -17.254 38.635 -43.375 1.00 26.67 685 PHE A C 1
ATOM 5248 O O . PHE A 1 685 ? -16.297 38.463 -44.111 1.00 26.67 685 PHE A O 1
ATOM 5255 N N . ALA A 1 686 ? -18.184 37.654 -43.365 1.00 26.94 686 ALA A N 1
ATOM 5256 C CA . ALA A 1 686 ? -19.416 37.416 -42.580 1.00 26.94 686 ALA A CA 1
ATOM 5257 C C . ALA A 1 686 ? -19.682 35.907 -42.299 1.00 26.94 686 ALA A C 1
ATOM 5259 O O . ALA A 1 686 ? -19.024 35.011 -42.813 1.00 26.94 686 ALA A O 1
ATOM 5260 N N . ALA A 1 687 ? -20.669 35.658 -41.435 1.00 27.12 687 ALA A N 1
ATOM 5261 C CA . ALA A 1 687 ? -20.942 34.433 -40.694 1.00 27.12 687 ALA A CA 1
ATOM 5262 C C . ALA A 1 687 ? -21.925 33.404 -41.322 1.00 27.12 687 ALA A C 1
ATOM 5264 O O . ALA A 1 687 ? -22.778 33.753 -42.128 1.00 27.12 687 ALA A O 1
ATOM 5265 N N . ALA A 1 688 ? -21.918 32.204 -40.712 1.00 27.75 688 ALA A N 1
ATOM 5266 C CA . ALA A 1 688 ? -23.090 31.411 -40.275 1.00 27.75 688 ALA A CA 1
ATOM 5267 C C . ALA A 1 688 ? -23.817 30.384 -41.198 1.00 27.75 688 ALA A C 1
ATOM 5269 O O . ALA A 1 688 ? -24.573 30.756 -42.084 1.00 27.75 688 ALA A O 1
ATOM 5270 N N . LYS A 1 689 ? -23.820 29.118 -40.705 1.00 27.92 689 LYS A N 1
ATOM 5271 C CA . LYS A 1 689 ? -24.875 28.061 -40.810 1.00 27.92 689 LYS A CA 1
ATOM 5272 C C . LYS A 1 689 ? -25.044 27.370 -42.196 1.00 27.92 689 LYS A C 1
ATOM 5274 O O . LYS A 1 689 ? -24.722 27.961 -43.208 1.00 27.92 689 LYS A O 1
ATOM 5279 N N . TYR A 1 690 ? -25.517 26.114 -42.323 1.00 29.66 690 TYR A N 1
ATOM 5280 C CA . TYR A 1 690 ? -25.965 25.100 -41.338 1.00 29.66 690 TYR A CA 1
ATOM 5281 C C . TYR A 1 690 ? -25.772 23.639 -41.852 1.00 29.66 690 TYR A C 1
ATOM 5283 O O . TYR A 1 690 ? -25.415 23.435 -43.003 1.00 29.66 690 TYR A O 1
ATOM 5291 N N . LEU A 1 691 ? -26.014 22.670 -40.948 1.00 31.39 691 LEU A N 1
ATOM 5292 C CA . LEU A 1 691 ? -26.324 21.212 -41.055 1.00 31.39 691 LEU A CA 1
ATOM 5293 C C . LEU A 1 691 ? -26.670 20.629 -42.462 1.00 31.39 691 LEU A C 1
ATOM 5295 O O . LEU A 1 691 ? -27.271 21.325 -43.267 1.00 31.39 691 LEU A O 1
ATOM 5299 N N . GLN A 1 692 ? -26.462 19.344 -42.819 1.00 32.38 692 GLN A N 1
ATOM 5300 C CA . GLN A 1 692 ? -26.237 18.061 -42.090 1.00 32.38 692 GLN A CA 1
ATOM 5301 C C . GLN A 1 692 ? -25.623 17.001 -43.090 1.00 32.38 692 GLN A C 1
ATOM 5303 O O . GLN A 1 692 ? -25.308 17.389 -44.205 1.00 32.38 692 GLN A O 1
ATOM 5308 N N . SER A 1 693 ? -25.393 15.685 -42.863 1.00 31.22 693 SER A N 1
ATOM 5309 C CA . SER A 1 693 ? -25.732 14.767 -41.756 1.00 31.22 693 SER A CA 1
ATOM 5310 C C . SER A 1 693 ? -24.823 13.523 -41.584 1.00 31.22 693 SER A C 1
ATOM 5312 O O . SER A 1 693 ? -24.555 12.789 -42.523 1.00 31.22 693 SER A O 1
ATOM 5314 N N . SER A 1 694 ? -24.499 13.226 -40.319 1.00 31.41 694 SER A N 1
ATOM 5315 C CA . SER A 1 694 ? -24.432 11.897 -39.662 1.00 31.41 694 SER A CA 1
ATOM 5316 C C . SER A 1 694 ? -23.849 10.639 -40.352 1.00 31.41 694 SER A C 1
ATOM 5318 O O . SER A 1 694 ? -24.570 9.885 -41.003 1.00 31.41 694 SER A O 1
ATOM 5320 N N . THR A 1 695 ? -22.674 10.217 -39.872 1.00 32.25 695 THR A N 1
ATOM 5321 C CA . THR A 1 695 ? -22.468 8.844 -39.353 1.00 32.25 695 THR A CA 1
ATOM 5322 C C . THR A 1 695 ? -22.100 8.917 -37.859 1.00 32.25 695 THR A C 1
ATOM 5324 O O . THR A 1 695 ? -21.695 9.968 -37.358 1.00 32.25 695 THR A O 1
ATOM 5327 N N . ALA A 1 696 ? -22.379 7.866 -37.079 1.00 31.73 696 ALA A N 1
ATOM 5328 C CA . ALA A 1 696 ? -22.521 7.998 -35.622 1.00 31.73 696 ALA A CA 1
ATOM 5329 C C . ALA A 1 696 ? -21.219 7.795 -34.818 1.00 31.73 696 ALA A C 1
ATOM 5331 O O . ALA A 1 696 ? -20.582 6.748 -34.896 1.00 31.73 696 ALA A O 1
ATOM 5332 N N . MET A 1 697 ? -20.911 8.738 -33.916 1.00 31.11 697 MET A N 1
ATOM 5333 C CA . MET A 1 697 ? -19.914 8.544 -32.851 1.00 31.11 697 MET A CA 1
ATOM 5334 C C . MET A 1 697 ? -20.204 7.291 -32.007 1.00 31.11 697 MET A C 1
ATOM 5336 O O . MET A 1 697 ? -21.330 7.089 -31.538 1.00 31.11 697 MET A O 1
ATOM 5340 N N . GLY A 1 698 ? -19.149 6.534 -31.688 1.00 32.47 698 GLY A N 1
ATOM 5341 C CA . GLY A 1 698 ? -19.155 5.363 -30.801 1.00 32.47 698 GLY A CA 1
ATOM 5342 C C . GLY A 1 698 ? -19.452 5.665 -29.322 1.00 32.47 698 GLY A C 1
ATOM 5343 O O . GLY A 1 698 ? -18.645 5.380 -28.439 1.00 32.47 698 GLY A O 1
ATOM 5344 N N . ARG A 1 699 ? -20.631 6.221 -29.013 1.00 44.06 699 ARG A N 1
ATOM 5345 C CA . ARG A 1 699 ? -21.107 6.473 -27.640 1.00 44.06 699 ARG A CA 1
ATOM 5346 C C . ARG A 1 699 ? -21.088 5.189 -26.798 1.00 44.06 699 ARG A C 1
ATOM 5348 O O . ARG A 1 699 ? -21.901 4.291 -27.035 1.00 44.06 699 ARG A O 1
ATOM 5355 N N . ARG A 1 700 ? -20.294 5.141 -25.716 1.00 42.69 700 ARG A N 1
ATOM 5356 C CA . ARG A 1 700 ? -20.506 4.148 -24.635 1.00 42.69 700 ARG A CA 1
ATOM 5357 C C . ARG A 1 700 ? -20.132 4.458 -23.168 1.00 42.69 700 ARG A C 1
ATOM 5359 O O . ARG A 1 700 ? -20.421 3.570 -22.362 1.00 42.69 700 ARG A O 1
ATOM 5366 N N . PRO A 1 701 ? -19.685 5.659 -22.723 1.00 48.75 701 PRO A N 1
ATOM 5367 C CA . PRO A 1 701 ? -19.581 5.958 -21.282 1.00 48.75 701 PRO A CA 1
ATOM 5368 C C . PRO A 1 701 ? -20.870 5.625 -20.501 1.00 48.75 701 PRO A C 1
ATOM 5370 O O . PRO A 1 701 ? -20.835 4.959 -19.467 1.00 48.75 701 PRO A O 1
ATOM 5373 N N . ALA A 1 702 ? -22.034 5.953 -21.072 1.00 48.28 702 ALA A N 1
ATOM 5374 C CA . ALA A 1 702 ? -23.352 5.661 -20.502 1.00 48.28 702 ALA A CA 1
ATOM 5375 C C . ALA A 1 702 ? -23.701 4.157 -20.359 1.00 48.28 702 ALA A C 1
ATOM 5377 O O . ALA A 1 702 ? -24.660 3.817 -19.666 1.00 48.28 702 ALA A O 1
ATOM 5378 N N . ARG A 1 703 ? -22.954 3.219 -20.971 1.00 54.19 703 ARG A N 1
ATOM 5379 C CA . ARG A 1 703 ? -23.159 1.776 -20.725 1.00 54.19 703 ARG A CA 1
ATOM 5380 C C . ARG A 1 703 ? -22.419 1.273 -19.485 1.00 54.19 703 ARG A C 1
ATOM 5382 O O . ARG A 1 703 ? -22.951 0.368 -18.840 1.00 54.19 703 ARG A O 1
ATOM 5389 N N . CYS A 1 704 ? -21.280 1.861 -19.118 1.00 51.84 704 CYS A N 1
ATOM 5390 C CA . CYS A 1 704 ? -20.497 1.451 -17.944 1.00 51.84 704 CYS A CA 1
ATOM 5391 C C . CYS A 1 704 ? -21.040 2.026 -16.624 1.00 51.84 704 CYS A C 1
ATOM 5393 O O . CYS A 1 704 ? -20.857 1.425 -15.565 1.00 51.84 704 CYS A O 1
ATOM 5395 N N . TYR A 1 705 ? -21.764 3.146 -16.693 1.00 62.12 705 TYR A N 1
ATOM 5396 C CA . TYR A 1 705 ? -22.328 3.858 -15.545 1.00 62.12 705 TYR A CA 1
ATOM 5397 C C . TYR A 1 705 ? -23.862 3.769 -15.511 1.00 62.12 705 TYR A C 1
ATOM 5399 O O . TYR A 1 705 ? -24.519 3.615 -16.537 1.00 62.12 705 TYR A O 1
ATOM 5407 N N . ARG A 1 706 ? -24.442 3.882 -14.317 1.00 69.56 706 ARG A N 1
ATOM 5408 C CA . ARG A 1 706 ? -25.852 4.202 -14.058 1.00 69.56 706 ARG A CA 1
ATOM 5409 C C . ARG A 1 706 ? -25.908 5.558 -13.359 1.00 69.56 706 ARG A C 1
ATOM 5411 O O . ARG A 1 706 ? -25.072 5.817 -12.495 1.00 69.56 706 ARG A O 1
ATOM 5418 N N . GLN A 1 707 ? -26.872 6.411 -13.689 1.00 71.81 707 GLN A N 1
ATOM 5419 C CA . GLN A 1 707 ? -27.128 7.586 -12.857 1.00 71.81 707 GLN A CA 1
ATOM 5420 C C . GLN A 1 707 ? -27.965 7.197 -11.634 1.00 71.81 707 GLN A C 1
ATOM 5422 O O . GLN A 1 707 ? -28.852 6.349 -11.719 1.00 71.81 707 GLN A O 1
ATOM 5427 N N . ILE A 1 708 ? -27.667 7.812 -10.491 1.00 68.25 708 ILE A N 1
ATOM 5428 C CA . ILE A 1 708 ? -28.492 7.782 -9.279 1.00 68.25 708 ILE A CA 1
ATOM 5429 C C . ILE A 1 708 ? -28.474 9.203 -8.718 1.00 68.25 708 ILE A C 1
ATOM 5431 O O . ILE A 1 708 ? -27.392 9.731 -8.468 1.00 68.25 708 ILE A O 1
ATOM 5435 N N . LYS A 1 709 ? -29.647 9.823 -8.524 1.00 72.50 709 LYS A N 1
ATOM 5436 C CA . LYS A 1 709 ? -29.775 11.216 -8.042 1.00 72.50 709 LYS A CA 1
ATOM 5437 C C . LYS A 1 709 ? -28.833 12.180 -8.789 1.00 72.50 709 LYS A C 1
ATOM 5439 O O . LYS A 1 709 ? -28.004 12.851 -8.182 1.00 72.50 709 LYS A O 1
ATOM 5444 N N . ASN A 1 710 ? -28.917 12.154 -10.120 1.00 64.31 710 ASN A N 1
ATOM 5445 C CA . ASN A 1 710 ? -28.138 12.957 -11.074 1.00 64.31 710 ASN A CA 1
ATOM 5446 C C . ASN A 1 710 ? -26.602 12.792 -11.002 1.00 64.31 710 ASN A C 1
ATOM 5448 O O . ASN A 1 710 ? -25.879 13.525 -11.670 1.00 64.31 710 ASN A O 1
ATOM 5452 N N . LYS A 1 711 ? -26.077 11.806 -10.255 1.00 53.22 711 LYS A N 1
ATOM 5453 C CA . LYS A 1 711 ? -24.637 11.496 -10.186 1.00 53.22 711 LYS A CA 1
ATOM 5454 C C . LYS A 1 711 ? -24.319 10.162 -10.884 1.00 53.22 711 LYS A C 1
ATOM 5456 O O . LYS A 1 711 ? -25.073 9.198 -10.711 1.00 53.22 711 LYS A O 1
ATOM 5461 N N . PRO A 1 712 ? -23.239 10.071 -11.686 1.00 61.94 712 PRO A N 1
ATOM 5462 C CA . PRO A 1 712 ? -22.863 8.844 -12.385 1.00 61.94 712 PRO A CA 1
ATOM 5463 C C . PRO A 1 712 ? -22.113 7.872 -11.459 1.00 61.94 712 PRO A C 1
ATOM 5465 O O . PRO A 1 712 ? -21.085 8.209 -10.880 1.00 61.94 712 PRO A O 1
ATOM 5468 N N . TYR A 1 713 ? -22.588 6.629 -11.371 1.00 63.22 713 TYR A N 1
ATOM 5469 C CA . TYR A 1 713 ? -21.960 5.539 -10.617 1.00 63.22 713 TYR A CA 1
ATOM 5470 C C . TYR A 1 713 ? -21.672 4.344 -11.535 1.00 63.22 713 TYR A C 1
ATOM 5472 O O . TYR A 1 713 ? -22.555 3.977 -12.310 1.00 63.22 713 TYR A O 1
ATOM 5480 N N . PRO A 1 714 ? -20.517 3.661 -11.439 1.00 64.31 714 PRO A N 1
ATOM 5481 C CA . PRO A 1 714 ? -20.289 2.405 -12.154 1.00 64.31 714 PRO A CA 1
ATOM 5482 C C . PRO A 1 714 ? -21.398 1.365 -11.920 1.00 64.31 714 PRO A C 1
ATOM 5484 O O . PRO A 1 714 ? -21.940 1.234 -10.815 1.00 64.31 714 PRO A O 1
ATOM 5487 N N . LYS A 1 715 ? -21.745 0.599 -12.961 1.00 65.56 715 LYS A N 1
ATOM 5488 C CA . LYS A 1 715 ? -22.649 -0.556 -12.828 1.00 65.56 715 LYS A CA 1
ATOM 5489 C C . LYS A 1 715 ? -21.937 -1.699 -12.102 1.00 65.56 715 LYS A C 1
ATOM 5491 O O . LYS A 1 715 ? -20.756 -1.948 -12.330 1.00 65.56 715 LYS A O 1
ATOM 5496 N N . SER A 1 716 ? -22.685 -2.440 -11.284 1.00 63.12 716 SER A N 1
ATOM 5497 C CA . SER A 1 716 ? -22.178 -3.514 -10.414 1.00 63.12 716 SER A CA 1
ATOM 5498 C C . SER A 1 716 ? -21.284 -4.537 -11.122 1.00 63.12 716 SER A C 1
ATOM 5500 O O . SER A 1 716 ? -20.275 -4.931 -10.548 1.00 63.12 716 SER A O 1
ATOM 5502 N N . ARG A 1 717 ? -21.580 -4.905 -12.380 1.00 62.91 717 ARG A N 1
ATOM 5503 C CA . ARG A 1 717 ? -20.777 -5.865 -13.170 1.00 62.91 717 ARG A CA 1
ATOM 5504 C C . ARG A 1 717 ? -19.310 -5.454 -13.392 1.00 62.91 717 ARG A C 1
ATOM 5506 O O . ARG A 1 717 ? -18.481 -6.318 -13.660 1.00 62.91 717 ARG A O 1
ATOM 5513 N N . TYR A 1 718 ? -18.998 -4.161 -13.269 1.00 58.59 718 TYR A N 1
ATOM 5514 C CA . TYR A 1 718 ? -17.640 -3.609 -13.368 1.00 58.59 718 TYR A CA 1
ATOM 5515 C C . TYR A 1 718 ? -16.976 -3.421 -11.991 1.00 58.59 718 TYR A C 1
ATOM 5517 O O . TYR A 1 718 ? -15.760 -3.298 -11.896 1.00 58.59 718 TYR A O 1
ATOM 5525 N N . CYS A 1 719 ? -17.748 -3.470 -10.901 1.00 63.56 719 CYS A N 1
ATOM 5526 C CA . CYS A 1 719 ? -17.264 -3.374 -9.523 1.00 63.56 719 CYS A CA 1
ATOM 5527 C C . CYS A 1 719 ? -16.757 -4.733 -9.002 1.00 63.56 719 CYS A C 1
ATOM 5529 O O . CYS A 1 719 ? -17.236 -5.229 -7.981 1.00 63.56 719 CYS A O 1
ATOM 5531 N N . ARG A 1 720 ? -15.797 -5.347 -9.706 1.00 63.31 720 ARG A N 1
ATOM 5532 C CA . ARG A 1 720 ? -15.167 -6.610 -9.283 1.00 63.31 720 ARG A CA 1
ATOM 5533 C C . ARG A 1 720 ? -14.252 -6.406 -8.058 1.00 63.31 720 ARG A C 1
ATOM 5535 O O . ARG A 1 720 ? -13.921 -5.272 -7.689 1.00 63.31 720 ARG A O 1
ATOM 5542 N N . GLY A 1 721 ? -13.887 -7.520 -7.418 1.00 66.81 721 GLY A N 1
ATOM 5543 C CA . GLY A 1 721 ? -13.035 -7.589 -6.225 1.00 66.81 721 GLY A CA 1
ATOM 5544 C C . GLY A 1 721 ? -13.724 -7.144 -4.927 1.00 66.81 721 GLY A C 1
ATOM 5545 O O . GLY A 1 721 ? -14.288 -6.053 -4.858 1.00 66.81 721 GLY A O 1
ATOM 5546 N N . VAL A 1 722 ? -13.634 -7.970 -3.885 1.00 76.00 722 VAL A N 1
ATOM 5547 C CA . VAL A 1 722 ? -13.989 -7.634 -2.495 1.00 76.00 722 VAL A CA 1
ATOM 5548 C C . VAL A 1 722 ? -12.716 -7.825 -1.663 1.00 76.00 722 VAL A C 1
ATOM 5550 O O . VAL A 1 722 ? -12.143 -8.908 -1.732 1.00 76.00 722 VAL A O 1
ATOM 5553 N N . PRO A 1 723 ? -12.227 -6.808 -0.933 1.00 81.94 723 PRO A N 1
ATOM 5554 C CA . PRO A 1 723 ? -11.055 -6.961 -0.083 1.00 81.94 723 PRO A CA 1
ATOM 5555 C C . PRO A 1 723 ? -11.457 -7.562 1.269 1.00 81.94 723 PRO A C 1
ATOM 5557 O O . PRO A 1 723 ? -12.490 -7.195 1.835 1.00 81.94 723 PRO A O 1
ATOM 5560 N N . ASP A 1 724 ? -10.617 -8.449 1.799 1.00 83.31 724 ASP A N 1
ATOM 5561 C CA . ASP A 1 724 ? -10.794 -9.035 3.130 1.00 83.31 724 ASP A CA 1
ATOM 5562 C C . ASP A 1 724 ? -10.892 -7.948 4.220 1.00 83.31 724 ASP A C 1
ATOM 5564 O O . ASP A 1 724 ? -10.072 -7.024 4.242 1.00 83.31 724 ASP A O 1
ATOM 5568 N N . PRO A 1 725 ? -11.834 -8.052 5.176 1.00 88.56 725 PRO A N 1
ATOM 5569 C CA . PRO A 1 725 ? -11.840 -7.191 6.349 1.00 88.56 725 PRO A CA 1
ATOM 5570 C C . PRO A 1 725 ? -10.682 -7.545 7.293 1.00 88.56 725 PRO A C 1
ATOM 5572 O O . PRO A 1 725 ? -10.427 -8.713 7.598 1.00 88.56 725 PRO A O 1
ATOM 5575 N N . LYS A 1 726 ? -10.013 -6.519 7.828 1.00 89.62 726 LYS A N 1
ATOM 5576 C CA . LYS A 1 726 ? -8.914 -6.666 8.793 1.00 89.62 726 LYS A CA 1
ATOM 5577 C C . LYS A 1 726 ? -9.391 -7.234 10.133 1.00 89.62 726 LYS A C 1
ATOM 5579 O O . LYS A 1 726 ? -8.676 -8.014 10.760 1.00 89.62 726 LYS A O 1
ATOM 5584 N N . ILE A 1 727 ? -10.613 -6.892 10.552 1.00 90.94 727 ILE A N 1
ATOM 5585 C CA . ILE A 1 727 ? -11.280 -7.520 11.698 1.00 90.94 727 ILE A CA 1
ATOM 5586 C C . ILE A 1 727 ? -11.766 -8.934 11.337 1.00 90.94 727 ILE A C 1
ATOM 5588 O O . ILE A 1 727 ? -12.759 -9.125 10.631 1.00 90.94 727 ILE A O 1
ATOM 5592 N N . ARG A 1 728 ? -11.073 -9.938 11.886 1.00 90.88 728 ARG A N 1
ATOM 5593 C CA . ARG A 1 728 ? -11.405 -11.369 11.742 1.00 90.88 728 ARG A CA 1
ATOM 5594 C C . ARG A 1 728 ? -12.059 -11.988 12.988 1.00 90.88 728 ARG A C 1
ATOM 5596 O O . ARG A 1 728 ? -12.548 -13.110 12.922 1.00 90.88 728 ARG A O 1
ATOM 5603 N N . ILE A 1 729 ? -12.085 -11.278 14.121 1.00 92.06 729 ILE A N 1
ATOM 5604 C CA . ILE A 1 729 ? -12.599 -11.780 15.408 1.00 92.06 729 ILE A CA 1
ATOM 5605 C C . ILE A 1 729 ? -13.654 -10.810 15.948 1.00 92.06 729 ILE A C 1
ATOM 5607 O O . ILE A 1 729 ? -13.323 -9.692 16.329 1.00 92.06 729 ILE A O 1
ATOM 5611 N N . TYR A 1 730 ? -14.914 -11.245 16.020 1.00 94.56 730 TYR A N 1
ATOM 5612 C CA . TYR A 1 730 ? -16.034 -10.409 16.485 1.00 94.56 730 TYR A CA 1
ATOM 5613 C C . TYR A 1 730 ? -16.383 -10.635 17.963 1.00 94.56 730 TYR A C 1
ATOM 5615 O O . TYR A 1 730 ? -16.826 -9.700 18.625 1.00 94.56 730 TYR A O 1
ATOM 5623 N N . ASP A 1 731 ? -16.119 -11.829 18.504 1.00 93.88 731 ASP A N 1
ATOM 5624 C CA . ASP A 1 731 ? -16.329 -12.192 19.912 1.00 93.88 731 ASP A CA 1
ATOM 5625 C C . ASP A 1 731 ? -14.994 -12.455 20.621 1.00 93.88 731 ASP A C 1
ATOM 5627 O O . ASP A 1 731 ? -14.167 -13.232 20.133 1.00 93.88 731 ASP A O 1
ATOM 5631 N N . VAL A 1 732 ? -14.792 -11.843 21.789 1.00 92.00 732 VAL A N 1
ATOM 5632 C CA . VAL A 1 732 ? -13.549 -11.901 22.575 1.00 92.00 732 VAL A CA 1
ATOM 5633 C C . VAL A 1 732 ? -13.857 -12.126 24.059 1.00 92.00 732 VAL A C 1
ATOM 5635 O O . VAL A 1 732 ? -14.882 -11.667 24.569 1.00 92.00 732 VAL A O 1
ATOM 5638 N N . GLY A 1 733 ? -12.963 -12.824 24.759 1.00 91.00 733 GLY A N 1
ATOM 5639 C CA . GLY A 1 733 ? -13.179 -13.248 26.142 1.00 91.00 733 GLY A CA 1
ATOM 5640 C C . GLY A 1 733 ? -14.140 -14.436 26.227 1.00 91.00 733 GLY A C 1
ATOM 5641 O O . GLY A 1 733 ? -14.212 -15.279 25.328 1.00 91.00 733 GLY A O 1
ATOM 5642 N N . MET A 1 734 ? -14.898 -14.501 27.315 1.00 92.31 734 MET A N 1
ATOM 5643 C CA . MET A 1 734 ? -15.684 -15.665 27.726 1.00 92.31 734 MET A CA 1
ATOM 5644 C C . MET A 1 734 ? -17.035 -15.796 26.992 1.00 92.31 734 MET A C 1
ATOM 5646 O O . MET A 1 734 ? -18.120 -15.792 27.578 1.00 92.31 734 MET A O 1
ATOM 5650 N N . LYS A 1 735 ? -16.968 -15.962 25.665 1.00 89.50 735 LYS A N 1
ATOM 5651 C CA . LYS A 1 735 ? -18.126 -16.004 24.749 1.00 89.50 735 LYS A CA 1
ATOM 5652 C C . LYS A 1 735 ? -19.108 -17.170 24.933 1.00 89.50 735 LYS A C 1
ATOM 5654 O O . LYS A 1 735 ? -20.190 -17.122 24.362 1.00 89.50 735 LYS A O 1
ATOM 5659 N N . LYS A 1 736 ? -18.746 -18.204 25.705 1.00 88.06 736 LYS A N 1
ATOM 5660 C CA . LYS A 1 736 ? -19.613 -19.356 26.035 1.00 88.06 736 LYS A CA 1
ATOM 5661 C C . LYS A 1 736 ? -20.237 -19.304 27.441 1.00 88.06 736 LYS A C 1
ATOM 5663 O O . LYS A 1 736 ? -21.066 -20.154 27.737 1.00 88.06 736 LYS A O 1
ATOM 5668 N N . ARG A 1 737 ? -19.844 -18.361 28.311 1.00 88.56 737 ARG A N 1
ATOM 5669 C CA . ARG A 1 737 ? -20.363 -18.289 29.694 1.00 88.56 737 ARG A CA 1
ATOM 5670 C C . ARG A 1 737 ? -21.869 -18.023 29.723 1.00 88.56 737 ARG A C 1
ATOM 5672 O O . ARG A 1 737 ? -22.389 -17.362 28.823 1.00 88.56 737 ARG A O 1
ATOM 5679 N N . GLY A 1 738 ? -22.540 -18.492 30.774 1.00 87.06 738 GLY A N 1
ATOM 5680 C CA . GLY A 1 738 ? -23.993 -18.392 30.914 1.00 87.06 738 GLY A CA 1
ATOM 5681 C C . GLY A 1 738 ? -24.529 -16.956 30.872 1.00 87.06 738 GLY A C 1
ATOM 5682 O O . GLY A 1 738 ? -23.798 -15.975 31.051 1.00 87.06 738 GLY A O 1
ATOM 5683 N N . VAL A 1 739 ? -25.832 -16.819 30.643 1.00 89.31 739 VAL A N 1
ATOM 5684 C CA . VAL A 1 739 ? -26.565 -15.545 30.714 1.00 89.31 739 VAL A CA 1
ATOM 5685 C C . VAL A 1 739 ? -26.510 -14.913 32.111 1.00 89.31 739 VAL A C 1
ATOM 5687 O O . VAL A 1 739 ? -26.376 -13.696 32.222 1.00 89.31 739 VAL A O 1
ATOM 5690 N N . ASP A 1 740 ? -26.520 -15.730 33.164 1.00 89.06 740 ASP A N 1
ATOM 5691 C CA . ASP A 1 740 ? -26.498 -15.281 34.560 1.00 89.06 740 ASP A CA 1
ATOM 5692 C C . ASP A 1 740 ? -25.131 -14.771 35.041 1.00 89.06 740 ASP A C 1
ATOM 5694 O O . ASP A 1 740 ? -25.078 -13.905 35.908 1.00 89.06 740 ASP A O 1
ATOM 5698 N N . GLU A 1 741 ? -24.019 -15.271 34.490 1.00 91.62 741 GLU A N 1
ATOM 5699 C CA . GLU A 1 741 ? -22.676 -14.915 34.980 1.00 91.62 741 GLU A CA 1
ATOM 5700 C C . GLU A 1 741 ? -22.244 -13.490 34.619 1.00 91.62 741 GLU A C 1
ATOM 5702 O O . GLU A 1 741 ? -21.446 -12.887 35.339 1.00 91.62 741 GLU A O 1
ATOM 5707 N N . PHE A 1 742 ? -22.760 -12.950 33.510 1.00 94.62 742 PHE A N 1
ATOM 5708 C CA . PHE A 1 742 ? -22.461 -11.597 33.032 1.00 94.62 742 PHE A CA 1
ATOM 5709 C C . PHE A 1 742 ? -23.759 -10.785 32.843 1.00 94.62 742 PHE A C 1
ATOM 5711 O O . PHE A 1 742 ? -24.203 -10.610 31.699 1.00 94.62 742 PHE A O 1
ATOM 5718 N N . PRO A 1 743 ? -24.374 -10.317 33.949 1.00 93.88 743 PRO A N 1
ATOM 5719 C CA . PRO A 1 743 ? -25.632 -9.569 33.948 1.00 93.88 743 PRO A CA 1
ATOM 5720 C C . PRO A 1 743 ? -25.466 -8.099 33.543 1.00 93.88 743 PRO A C 1
ATOM 5722 O O . PRO A 1 743 ? -26.394 -7.514 32.982 1.00 93.88 743 PRO A O 1
ATOM 5725 N N . PHE A 1 744 ? -24.299 -7.495 33.792 1.00 96.31 744 PHE A N 1
ATOM 5726 C CA . PHE A 1 744 ? -24.005 -6.130 33.368 1.00 96.31 744 PHE A CA 1
ATOM 5727 C C . PHE A 1 744 ? -23.766 -6.097 31.862 1.00 96.31 744 PHE A C 1
ATOM 5729 O O . PHE A 1 744 ? -23.055 -6.955 31.338 1.00 96.31 744 PHE A O 1
ATOM 5736 N N . CYS A 1 745 ? -24.278 -5.081 31.169 1.00 95.62 745 CYS A N 1
ATOM 5737 C CA . CYS A 1 745 ? -23.941 -4.824 29.775 1.00 95.62 745 CYS A CA 1
ATOM 5738 C C . CYS A 1 745 ? -23.794 -3.326 29.511 1.00 95.62 745 CYS A C 1
ATOM 5740 O O . CYS A 1 745 ? -24.621 -2.522 29.933 1.00 95.62 745 CYS A O 1
ATOM 5742 N N . VAL A 1 746 ? -22.766 -2.959 28.751 1.00 97.56 746 VAL A N 1
ATOM 5743 C CA . VAL A 1 746 ? -22.526 -1.597 28.272 1.00 97.56 746 VAL A CA 1
ATOM 5744 C C . VAL A 1 746 ? -22.247 -1.612 26.770 1.00 97.56 746 VAL A C 1
ATOM 5746 O O . VAL A 1 746 ? -21.615 -2.527 26.233 1.00 97.56 746 VAL A O 1
ATOM 5749 N N . HIS A 1 747 ? -22.766 -0.602 26.083 1.00 97.62 747 HIS A N 1
ATOM 5750 C CA . HIS A 1 747 ? -22.715 -0.440 24.638 1.00 97.62 747 HIS A CA 1
ATOM 5751 C C . HIS A 1 747 ? -21.910 0.809 24.273 1.00 97.62 747 HIS A C 1
ATOM 5753 O O . HIS A 1 747 ? -22.077 1.856 24.892 1.00 97.62 747 HIS A O 1
ATOM 5759 N N . LEU A 1 748 ? -21.080 0.717 23.234 1.00 96.50 748 LEU A N 1
ATOM 5760 C CA . LEU A 1 748 ? -20.547 1.888 22.538 1.00 96.50 748 LEU A CA 1
ATOM 5761 C C . LEU A 1 748 ? -21.401 2.100 21.291 1.00 96.50 748 LEU A C 1
ATOM 5763 O O . LEU A 1 748 ? -21.550 1.177 20.488 1.00 96.50 748 LEU A O 1
ATOM 5767 N N . VAL A 1 749 ? -21.985 3.284 21.161 1.00 95.19 749 VAL A N 1
ATOM 5768 C CA . VAL A 1 749 ? -23.057 3.593 20.209 1.00 95.19 749 VAL A CA 1
ATOM 5769 C C . VAL A 1 749 ? -22.637 4.784 19.364 1.00 95.19 749 VAL A C 1
ATOM 5771 O O . VAL A 1 749 ? -22.223 5.800 19.922 1.00 95.19 749 VAL A O 1
ATOM 5774 N N . SER A 1 750 ? -22.732 4.683 18.037 1.00 92.69 750 SER A N 1
ATOM 5775 C CA . SER A 1 750 ? -22.466 5.850 17.193 1.00 92.69 750 SER A CA 1
ATOM 5776 C C . SER A 1 750 ? -23.596 6.865 17.312 1.00 92.69 750 SER A C 1
ATOM 5778 O O . SER A 1 750 ? -24.775 6.507 17.306 1.00 92.69 750 SER A O 1
ATOM 5780 N N . TRP A 1 751 ? -23.225 8.134 17.442 1.00 89.00 751 TRP A N 1
ATOM 5781 C CA . TRP A 1 751 ? -24.147 9.264 17.488 1.00 89.00 751 TRP A CA 1
ATOM 5782 C C . TRP A 1 751 ? -24.201 10.014 16.148 1.00 89.00 751 TRP A C 1
ATOM 5784 O O . TRP A 1 751 ? -24.876 11.032 16.032 1.00 89.00 751 TRP A O 1
ATOM 5794 N N . GLU A 1 752 ? -23.518 9.497 15.122 1.00 85.06 752 GLU A N 1
ATOM 5795 C CA . GLU A 1 752 ? -23.426 10.088 13.788 1.00 85.06 752 GLU A CA 1
ATOM 5796 C C . GLU A 1 752 ? -23.684 9.044 12.692 1.00 85.06 752 GLU A C 1
ATOM 5798 O O . GLU A 1 752 ? -23.734 7.837 12.925 1.00 85.06 752 GLU A O 1
ATOM 5803 N N . LYS A 1 753 ? -23.889 9.516 11.460 1.00 87.44 753 LYS A N 1
ATOM 5804 C CA . LYS A 1 753 ? -24.139 8.662 10.292 1.00 87.44 753 LYS A CA 1
ATOM 5805 C C . LYS A 1 753 ? -22.829 8.380 9.553 1.00 87.44 753 LYS A C 1
ATOM 5807 O O . LYS A 1 753 ? -22.572 8.939 8.488 1.00 87.44 753 LYS A O 1
ATOM 5812 N N . GLU A 1 754 ? -21.981 7.550 10.153 1.00 87.75 754 GLU A N 1
ATOM 5813 C CA . GLU A 1 754 ? -20.595 7.328 9.721 1.00 87.75 754 GLU A CA 1
ATOM 5814 C C . GLU A 1 754 ? -20.357 6.007 8.950 1.00 87.75 754 GLU A C 1
ATOM 5816 O O . GLU A 1 754 ? -21.119 5.040 9.029 1.00 87.75 754 GLU A O 1
ATOM 5821 N N . ASN A 1 755 ? -19.263 5.971 8.180 1.00 89.75 755 ASN A N 1
ATOM 5822 C CA . ASN A 1 755 ? -18.726 4.762 7.547 1.00 89.75 755 ASN A CA 1
ATOM 5823 C C . ASN A 1 755 ? -17.511 4.286 8.355 1.00 89.75 755 ASN A C 1
ATOM 5825 O O . ASN A 1 755 ? -16.413 4.818 8.195 1.00 89.75 755 ASN A O 1
ATOM 5829 N N . VAL A 1 756 ? -17.689 3.283 9.211 1.00 92.00 756 VAL A N 1
ATOM 5830 C CA . VAL A 1 756 ? -16.632 2.796 10.109 1.00 92.00 756 VAL A CA 1
ATOM 5831 C C . VAL A 1 756 ? -15.801 1.722 9.413 1.00 92.00 756 VAL A C 1
ATOM 5833 O O . VAL A 1 756 ? -16.332 0.673 9.052 1.00 92.00 756 VAL A O 1
ATOM 5836 N N . SER A 1 757 ? -14.504 1.960 9.212 1.00 93.12 757 SER A N 1
ATOM 5837 C CA . SER A 1 757 ? -13.632 1.027 8.485 1.00 93.12 757 SER A CA 1
ATOM 5838 C C . SER A 1 757 ? -13.308 -0.249 9.280 1.00 93.12 757 SER A C 1
ATOM 5840 O O . SER A 1 757 ? -13.392 -0.284 10.512 1.00 93.12 757 SER A O 1
ATOM 5842 N N . SER A 1 758 ? -12.914 -1.312 8.573 1.00 94.06 758 SER A N 1
ATOM 5843 C CA . SER A 1 758 ? -12.539 -2.601 9.175 1.00 94.06 758 SER A CA 1
ATOM 5844 C C . SER A 1 758 ? -11.352 -2.477 10.150 1.00 94.06 758 SER A C 1
ATOM 5846 O O . SER A 1 758 ? -11.276 -3.177 11.161 1.00 94.06 758 SER A O 1
ATOM 5848 N N . GLU A 1 759 ? -10.464 -1.521 9.880 1.00 92.94 759 GLU A N 1
ATOM 5849 C CA . GLU A 1 759 ? -9.266 -1.187 10.648 1.00 92.94 759 GLU A CA 1
ATOM 5850 C C . GLU A 1 759 ? -9.632 -0.479 11.956 1.00 92.94 759 GLU A C 1
ATOM 5852 O O . GLU A 1 759 ? -9.066 -0.799 13.002 1.00 92.94 759 GLU A O 1
ATOM 5857 N N . ALA A 1 760 ? -10.605 0.441 11.915 1.00 92.88 760 ALA A N 1
ATOM 5858 C CA . ALA A 1 760 ? -11.110 1.138 13.096 1.00 92.88 760 ALA A CA 1
ATOM 5859 C C . ALA A 1 760 ? -11.814 0.170 14.062 1.00 92.88 760 ALA A C 1
ATOM 5861 O O . ALA A 1 760 ? -11.575 0.221 15.269 1.00 92.88 760 ALA A O 1
ATOM 5862 N N . LEU A 1 761 ? -12.616 -0.769 13.536 1.00 95.56 761 LEU A N 1
ATOM 5863 C CA . LEU A 1 761 ? -13.249 -1.826 14.337 1.00 95.56 761 LEU A CA 1
ATOM 5864 C C . LEU A 1 761 ? -12.212 -2.718 15.029 1.00 95.56 761 LEU A C 1
ATOM 5866 O O . LEU A 1 761 ? -12.341 -2.988 16.224 1.00 95.56 761 LEU A O 1
ATOM 5870 N N . GLU A 1 762 ? -11.168 -3.140 14.313 1.00 95.62 762 GLU A N 1
ATOM 5871 C CA . GLU A 1 762 ? -10.101 -3.966 14.886 1.00 95.62 762 GLU A CA 1
ATOM 5872 C C . GLU A 1 762 ? -9.284 -3.198 15.940 1.00 95.62 762 GLU A C 1
ATOM 5874 O O . GLU A 1 762 ? -9.030 -3.720 17.028 1.00 95.62 762 GLU A O 1
ATOM 5879 N N . ALA A 1 763 ? -8.939 -1.932 15.683 1.00 94.81 763 ALA A N 1
ATOM 5880 C CA . ALA A 1 763 ? -8.234 -1.082 16.644 1.00 94.81 763 ALA A CA 1
ATOM 5881 C C . ALA A 1 763 ? -9.054 -0.841 17.927 1.00 94.81 763 ALA A C 1
ATOM 5883 O O . ALA A 1 763 ? -8.520 -0.952 19.035 1.00 94.81 763 ALA A O 1
ATOM 5884 N N . ALA A 1 764 ? -10.356 -0.571 17.795 1.00 95.38 764 ALA A N 1
ATOM 5885 C CA . ALA A 1 764 ? -11.284 -0.425 18.915 1.00 95.38 764 ALA A CA 1
ATOM 5886 C C . ALA A 1 764 ? -11.426 -1.728 19.724 1.00 95.38 764 ALA A C 1
ATOM 5888 O O . ALA A 1 764 ? -11.360 -1.708 20.957 1.00 95.38 764 ALA A O 1
ATOM 5889 N N . ARG A 1 765 ? -11.555 -2.874 19.038 1.00 96.75 765 ARG A N 1
ATOM 5890 C CA . ARG A 1 765 ? -11.609 -4.212 19.650 1.00 96.75 765 ARG A CA 1
ATOM 5891 C C . ARG A 1 765 ? -10.342 -4.513 20.454 1.00 96.75 765 ARG A C 1
ATOM 5893 O O . ARG A 1 765 ? -10.442 -4.951 21.600 1.00 96.75 765 ARG A O 1
ATOM 5900 N N . ILE A 1 766 ? -9.162 -4.256 19.882 1.00 95.75 766 ILE A N 1
ATOM 5901 C CA . ILE A 1 766 ? -7.866 -4.446 20.551 1.00 95.75 766 ILE A CA 1
ATOM 5902 C C . ILE A 1 766 ? -7.750 -3.535 21.780 1.00 95.75 766 ILE A C 1
ATOM 5904 O O . ILE A 1 766 ? -7.370 -4.017 22.847 1.00 95.75 766 ILE A O 1
ATOM 5908 N N . ALA A 1 767 ? -8.104 -2.249 21.662 1.00 94.62 767 ALA A N 1
ATOM 5909 C CA . ALA A 1 767 ? -8.030 -1.289 22.766 1.00 94.62 767 ALA A CA 1
ATOM 5910 C C . ALA A 1 767 ? -8.920 -1.698 23.954 1.00 94.62 767 ALA A C 1
ATOM 5912 O O . ALA A 1 767 ? -8.439 -1.769 25.088 1.00 94.62 767 ALA A O 1
ATOM 5913 N N . CYS A 1 768 ? -10.184 -2.042 23.683 1.00 96.00 768 CYS A N 1
ATOM 5914 C CA . CYS A 1 768 ? -11.133 -2.511 24.693 1.00 96.00 768 CYS A CA 1
ATOM 5915 C C . CYS A 1 768 ? -10.644 -3.805 25.370 1.00 96.00 768 CYS A C 1
ATOM 5917 O O . CYS A 1 768 ? -10.546 -3.877 26.597 1.00 96.00 768 CYS A O 1
ATOM 5919 N N . ASN A 1 769 ? -10.250 -4.806 24.572 1.00 96.44 769 ASN A N 1
ATOM 5920 C CA . ASN A 1 769 ? -9.753 -6.087 25.072 1.00 96.44 769 ASN A CA 1
ATOM 5921 C C . ASN A 1 769 ? -8.477 -5.940 25.920 1.00 96.44 769 ASN A C 1
ATOM 5923 O O . ASN A 1 769 ? -8.369 -6.576 26.965 1.00 96.44 769 ASN A O 1
ATOM 5927 N N . LYS A 1 770 ? -7.522 -5.092 25.507 1.00 95.50 770 LYS A N 1
ATOM 5928 C CA . LYS A 1 770 ? -6.267 -4.859 26.245 1.00 95.50 770 LYS A CA 1
ATOM 5929 C C . LYS A 1 770 ? -6.519 -4.244 27.624 1.00 95.50 770 LYS A C 1
ATOM 5931 O O . LYS A 1 770 ? -5.821 -4.601 28.569 1.00 95.50 770 LYS A O 1
ATOM 5936 N N . TYR A 1 771 ? -7.503 -3.350 27.750 1.00 95.12 771 TYR A N 1
ATOM 5937 C CA . TYR A 1 771 ? -7.876 -2.790 29.050 1.00 95.12 771 TYR A CA 1
ATOM 5938 C C . TYR A 1 771 ? -8.604 -3.827 29.918 1.00 95.12 771 TYR A C 1
ATOM 5940 O O . TYR A 1 771 ? -8.153 -4.112 31.028 1.00 95.12 771 TYR A O 1
ATOM 5948 N N . MET A 1 772 ? -9.667 -4.459 29.403 1.00 96.12 772 MET A N 1
ATOM 5949 C CA . MET A 1 772 ? -10.443 -5.448 30.167 1.00 96.12 772 MET A CA 1
ATOM 5950 C C . MET A 1 772 ? -9.581 -6.621 30.647 1.00 96.12 772 MET A C 1
ATOM 5952 O O . MET A 1 772 ? -9.628 -6.972 31.822 1.00 96.12 772 MET A O 1
ATOM 5956 N N . ALA A 1 773 ? -8.724 -7.175 29.786 1.00 95.00 773 ALA A N 1
ATOM 5957 C CA . ALA A 1 773 ? -7.842 -8.279 30.154 1.00 95.00 773 ALA A CA 1
ATOM 5958 C C . ALA A 1 773 ? -6.788 -7.912 31.218 1.00 95.00 773 ALA A C 1
ATOM 5960 O O . ALA A 1 773 ? -6.307 -8.818 31.894 1.00 95.00 773 ALA A O 1
ATOM 5961 N N . LYS A 1 774 ? -6.434 -6.623 31.373 1.00 94.94 774 LYS A N 1
ATOM 5962 C CA . LYS A 1 774 ? -5.506 -6.145 32.413 1.00 94.94 774 LYS A CA 1
ATOM 5963 C C . LYS A 1 774 ? -6.202 -5.897 33.754 1.00 94.94 774 LYS A C 1
ATOM 5965 O O . LYS A 1 774 ? -5.636 -6.249 34.780 1.00 94.94 774 LYS A O 1
ATOM 5970 N N . TYR A 1 775 ? -7.375 -5.260 33.745 1.00 94.25 775 TYR A N 1
ATOM 5971 C CA . TYR A 1 775 ? -8.016 -4.758 34.971 1.00 94.25 775 TYR A CA 1
ATOM 5972 C C . TYR A 1 775 ? -9.163 -5.642 35.480 1.00 94.25 775 TYR A C 1
ATOM 5974 O O . TYR A 1 775 ? -9.285 -5.848 36.679 1.00 94.25 775 TYR A O 1
ATOM 5982 N N . ALA A 1 776 ? -9.967 -6.220 34.584 1.00 93.00 776 ALA A N 1
ATOM 5983 C CA . ALA A 1 776 ? -11.029 -7.166 34.942 1.00 93.00 776 ALA A CA 1
ATOM 5984 C C . ALA A 1 776 ? -10.576 -8.639 34.868 1.00 93.00 776 ALA A C 1
ATOM 5986 O O . ALA A 1 776 ? -11.212 -9.508 35.459 1.00 93.00 776 ALA A O 1
ATOM 5987 N N . GLY A 1 777 ? -9.498 -8.926 34.130 1.00 90.88 777 GLY A N 1
ATOM 5988 C CA . GLY A 1 777 ? -9.024 -10.279 33.829 1.00 90.88 777 GLY A CA 1
ATOM 5989 C C . GLY A 1 777 ? -9.684 -10.882 32.581 1.00 90.88 777 GLY A C 1
ATOM 5990 O O . GLY A 1 777 ? -10.802 -10.527 32.206 1.00 90.88 777 GLY A O 1
ATOM 5991 N N . LYS A 1 778 ? -8.977 -11.800 31.904 1.00 89.75 778 LYS A N 1
ATOM 5992 C CA . LYS A 1 778 ? -9.396 -12.395 30.612 1.00 89.75 778 LYS A CA 1
ATOM 5993 C C . LYS A 1 778 ? -10.753 -13.109 30.670 1.00 89.75 778 LYS A C 1
ATOM 5995 O O . LYS A 1 778 ? -11.492 -13.089 29.688 1.00 89.75 778 LYS A O 1
ATOM 6000 N N . ASP A 1 779 ? -11.076 -13.692 31.821 1.00 90.62 779 ASP A N 1
ATOM 6001 C CA . ASP A 1 779 ? -12.216 -14.597 31.981 1.00 90.62 779 ASP A CA 1
ATOM 6002 C C . ASP A 1 779 ? -13.460 -13.922 32.582 1.00 90.62 779 ASP A C 1
ATOM 6004 O O . ASP A 1 779 ? -14.497 -14.562 32.737 1.00 90.62 779 ASP A O 1
ATOM 6008 N N . ALA A 1 780 ? -13.386 -12.625 32.900 1.00 94.06 780 ALA A N 1
ATOM 6009 C CA . ALA A 1 780 ? -14.440 -11.895 33.610 1.00 94.06 780 ALA A CA 1
ATOM 6010 C C . ALA A 1 780 ? -15.363 -11.051 32.708 1.00 94.06 780 ALA A C 1
ATOM 6012 O O . ALA A 1 780 ? -16.171 -10.264 33.212 1.00 94.06 780 ALA A O 1
ATOM 6013 N N . PHE A 1 781 ? -15.234 -11.170 31.382 1.00 96.38 781 PHE A N 1
ATOM 6014 C CA . PHE A 1 781 ? -16.040 -10.419 30.418 1.00 96.38 781 PHE A CA 1
ATOM 6015 C C . PHE A 1 781 ? -16.256 -11.164 29.095 1.00 96.38 781 PHE A C 1
ATOM 6017 O O . PHE A 1 781 ? -15.532 -12.094 28.737 1.00 96.38 781 PHE A O 1
ATOM 6024 N N . HIS A 1 782 ? -17.242 -10.693 28.334 1.00 96.19 782 HIS A N 1
ATOM 6025 C CA . HIS A 1 782 ? -17.481 -11.047 26.940 1.00 96.19 782 HIS A CA 1
ATOM 6026 C C . HIS A 1 782 ? -17.660 -9.759 26.121 1.00 96.19 782 HIS A C 1
ATOM 6028 O O . HIS A 1 782 ? -18.631 -9.023 26.311 1.00 96.19 782 HIS A O 1
ATOM 6034 N N . LEU A 1 783 ? -16.711 -9.487 25.223 1.00 96.94 783 LEU A N 1
ATOM 6035 C CA . LEU A 1 783 ? -16.742 -8.380 24.264 1.00 96.94 783 LEU A CA 1
ATOM 6036 C C . LEU A 1 783 ? -17.262 -8.895 22.917 1.00 96.94 783 LEU A C 1
ATOM 6038 O O . LEU A 1 783 ? -16.713 -9.849 22.373 1.00 96.94 783 LEU A O 1
ATOM 6042 N N . ARG A 1 784 ? -18.271 -8.222 22.359 1.00 96.56 784 ARG A N 1
ATOM 6043 C CA . ARG A 1 784 ? -18.820 -8.469 21.022 1.00 96.56 784 ARG A CA 1
ATOM 6044 C C . ARG A 1 784 ? -18.814 -7.193 20.186 1.00 96.56 784 ARG A C 1
ATOM 6046 O O . ARG A 1 784 ? -19.427 -6.196 20.571 1.00 96.56 784 ARG A O 1
ATOM 6053 N N . VAL A 1 785 ? -18.186 -7.240 19.017 1.00 97.19 785 VAL A N 1
ATOM 6054 C CA . VAL A 1 785 ? -18.383 -6.253 17.948 1.00 97.19 785 VAL A CA 1
ATOM 6055 C C . VAL A 1 785 ? -19.731 -6.548 17.281 1.00 97.19 785 VAL A C 1
ATOM 6057 O O . VAL A 1 785 ? -20.034 -7.697 16.970 1.00 97.19 785 VAL A O 1
ATOM 6060 N N . ARG A 1 786 ? -20.580 -5.526 17.140 1.00 95.69 786 ARG A N 1
ATOM 6061 C CA . ARG A 1 786 ? -21.983 -5.639 16.695 1.00 95.69 786 ARG A CA 1
ATOM 6062 C C . ARG A 1 786 ? -22.200 -5.243 15.235 1.00 95.69 786 ARG A C 1
ATOM 6064 O O . ARG A 1 786 ? -23.232 -5.588 14.669 1.00 95.69 786 ARG A O 1
ATOM 6071 N N . VAL A 1 787 ? -21.254 -4.517 14.643 1.00 94.81 787 VAL A N 1
ATOM 6072 C CA . VAL A 1 787 ? -21.289 -4.097 13.238 1.00 94.81 787 VAL A CA 1
ATOM 6073 C C . VAL A 1 787 ? -20.296 -4.896 12.403 1.00 94.81 787 VAL A C 1
ATOM 6075 O O . VAL A 1 787 ? -19.194 -5.206 12.854 1.00 94.81 787 VAL A O 1
ATOM 6078 N N . HIS A 1 788 ? -20.682 -5.200 11.165 1.00 94.38 788 HIS A N 1
ATOM 6079 C CA . HIS A 1 788 ? -19.866 -5.963 10.227 1.00 94.38 788 HIS A CA 1
ATOM 6080 C C . HIS A 1 788 ? -19.495 -5.100 9.012 1.00 94.38 788 HIS A C 1
ATOM 6082 O O . HIS A 1 788 ? -20.379 -4.468 8.417 1.00 94.38 788 HIS A O 1
ATOM 6088 N N . PRO A 1 789 ? -18.211 -5.055 8.615 1.00 93.69 789 PRO A N 1
ATOM 6089 C CA . PRO A 1 789 ? -17.758 -4.276 7.477 1.00 93.69 789 PRO A CA 1
ATOM 6090 C C . PRO A 1 789 ? -18.038 -5.002 6.151 1.00 93.69 789 PRO A C 1
ATOM 6092 O O . PRO A 1 789 ? -17.139 -5.519 5.500 1.00 93.69 789 PRO A O 1
ATOM 6095 N N . PHE A 1 790 ? -19.309 -5.057 5.749 1.00 90.81 790 PHE A N 1
ATOM 6096 C CA . PHE A 1 790 ? -19.732 -5.678 4.484 1.00 90.81 790 PHE A CA 1
ATOM 6097 C C . PHE A 1 790 ? -19.722 -4.719 3.281 1.00 90.81 790 PHE A C 1
ATOM 6099 O O . PHE A 1 790 ? -19.863 -5.157 2.140 1.00 90.81 790 PHE A O 1
ATOM 6106 N N . HIS A 1 791 ? -19.573 -3.408 3.493 1.00 89.81 791 HIS A N 1
ATOM 6107 C CA . HIS A 1 791 ? -19.606 -2.436 2.402 1.00 89.81 791 HIS A CA 1
ATOM 6108 C C . HIS A 1 791 ? -18.195 -2.188 1.875 1.00 89.81 791 HIS A C 1
ATOM 6110 O O . HIS A 1 791 ? -17.338 -1.682 2.593 1.00 89.81 791 HIS A O 1
ATOM 6116 N N . VAL A 1 792 ? -17.952 -2.511 0.606 1.00 86.44 792 VAL A N 1
ATOM 6117 C CA . VAL A 1 792 ? -16.665 -2.230 -0.040 1.00 86.44 792 VAL A CA 1
ATOM 6118 C C . VAL A 1 792 ? -16.520 -0.724 -0.265 1.00 86.44 792 VAL A C 1
ATOM 6120 O O . VAL A 1 792 ? -17.274 -0.132 -1.041 1.00 86.44 792 VAL A O 1
ATOM 6123 N N . LEU A 1 793 ? -15.529 -0.115 0.389 1.00 83.50 793 LEU A N 1
ATOM 6124 C CA . LEU A 1 793 ? -15.061 1.227 0.060 1.00 83.50 793 LEU A CA 1
ATOM 6125 C C . LEU A 1 793 ? -14.351 1.166 -1.293 1.00 83.50 793 LEU A C 1
ATOM 6127 O O . LEU A 1 793 ? -13.493 0.309 -1.513 1.00 83.50 793 LEU A O 1
ATOM 6131 N N . ARG A 1 794 ? -14.709 2.068 -2.205 1.00 77.62 794 ARG A N 1
ATOM 6132 C CA . ARG A 1 794 ? -14.099 2.183 -3.534 1.00 77.62 794 ARG A CA 1
ATOM 6133 C C . ARG A 1 794 ? -13.633 3.610 -3.753 1.00 77.62 794 ARG A C 1
ATOM 6135 O O . ARG A 1 794 ? -14.337 4.542 -3.364 1.00 77.62 794 ARG A O 1
ATOM 6142 N N . ILE A 1 795 ? -12.470 3.762 -4.380 1.00 72.38 795 ILE A N 1
ATOM 6143 C CA . ILE A 1 795 ? -11.872 5.073 -4.645 1.00 72.38 795 ILE A CA 1
ATOM 6144 C C . ILE A 1 795 ? -12.815 5.866 -5.556 1.00 72.38 795 ILE A C 1
ATOM 6146 O O . ILE A 1 795 ? -13.086 5.465 -6.691 1.00 72.38 795 ILE A O 1
ATOM 6150 N N . ASN A 1 796 ? -13.319 6.985 -5.041 1.00 59.09 796 ASN A N 1
ATOM 6151 C CA . ASN A 1 796 ? -14.164 7.917 -5.773 1.00 59.09 796 ASN A CA 1
ATOM 6152 C C . ASN A 1 796 ? -13.315 9.109 -6.225 1.00 59.09 796 ASN A C 1
ATOM 6154 O O . ASN A 1 796 ? -12.751 9.808 -5.388 1.00 59.09 796 ASN A O 1
ATOM 6158 N N . LYS A 1 797 ? -13.247 9.351 -7.534 1.00 52.69 797 LYS A N 1
ATOM 6159 C CA . LYS A 1 797 ? -12.587 10.516 -8.129 1.00 52.69 797 LYS A CA 1
ATOM 6160 C C . LYS A 1 797 ? -13.626 11.311 -8.911 1.00 52.69 797 LYS A C 1
ATOM 6162 O O . LYS A 1 797 ? -14.203 10.793 -9.862 1.00 52.69 797 LYS A O 1
ATOM 6167 N N . MET A 1 798 ? -13.875 12.551 -8.500 1.00 44.25 798 MET A N 1
ATOM 6168 C CA . MET A 1 798 ? -14.667 13.487 -9.300 1.00 44.25 798 MET A CA 1
ATOM 6169 C C . MET A 1 798 ? -13.790 14.057 -10.422 1.00 44.25 798 MET A C 1
ATOM 6171 O O . MET A 1 798 ? -12.572 14.157 -10.263 1.00 44.25 798 MET A O 1
ATOM 6175 N N . LEU A 1 799 ? -14.398 14.420 -11.553 1.00 41.75 799 LEU A N 1
ATOM 6176 C CA . LEU A 1 799 ? -13.713 15.238 -12.551 1.00 41.75 799 LEU A CA 1
ATOM 6177 C C . LEU A 1 799 ? -13.566 16.653 -11.983 1.00 41.75 799 LEU A C 1
ATOM 6179 O O . LEU A 1 799 ? -14.563 17.286 -11.647 1.00 41.75 799 LEU A O 1
ATOM 6183 N N . SER A 1 800 ? -12.335 17.148 -11.917 1.00 36.34 800 SER A N 1
ATOM 6184 C CA . SER A 1 800 ? -12.063 18.581 -11.979 1.00 36.34 800 SER A CA 1
ATOM 6185 C C . SER A 1 800 ? -12.294 19.032 -13.422 1.00 36.34 800 SER A C 1
ATOM 6187 O O . SER A 1 800 ? -11.697 18.462 -14.334 1.00 36.34 800 SER A O 1
ATOM 6189 N N . CYS A 1 801 ? -13.139 20.037 -13.652 1.00 36.56 801 CYS A N 1
ATOM 6190 C CA . CYS A 1 801 ? -13.523 20.476 -15.003 1.00 36.56 801 CYS A CA 1
ATOM 6191 C C . CYS A 1 801 ? -12.455 21.329 -15.726 1.00 36.56 801 CYS A C 1
ATOM 6193 O O . CYS A 1 801 ? -12.779 22.053 -16.661 1.00 36.56 801 CYS A O 1
ATOM 6195 N N . ALA A 1 802 ? -11.188 21.228 -15.318 1.00 32.09 802 ALA A N 1
ATOM 6196 C CA . ALA A 1 802 ? -10.049 21.913 -15.919 1.00 32.09 802 ALA A CA 1
ATOM 6197 C C . ALA A 1 802 ? -9.105 20.885 -16.569 1.00 32.09 802 ALA A C 1
ATOM 6199 O O . ALA A 1 802 ? -8.462 20.113 -15.860 1.00 32.09 802 ALA A O 1
ATOM 6200 N N . GLY A 1 803 ? -9.036 20.886 -17.906 1.00 36.19 803 GLY A N 1
ATOM 6201 C CA . GLY A 1 803 ? -8.109 20.080 -18.717 1.00 36.19 803 GLY A CA 1
ATOM 6202 C C . GLY A 1 803 ? -8.337 18.561 -18.666 1.00 36.19 803 GLY A C 1
ATOM 6203 O O . GLY A 1 803 ? -7.900 17.885 -17.736 1.00 36.19 803 GLY A O 1
ATOM 6204 N N . ALA A 1 804 ? -8.943 17.985 -19.710 1.00 34.88 804 ALA A N 1
ATOM 6205 C CA . ALA A 1 804 ? -9.178 16.536 -19.794 1.00 34.88 804 ALA A CA 1
ATOM 6206 C C . ALA A 1 804 ? -7.880 15.695 -19.900 1.00 34.88 804 ALA A C 1
ATOM 6208 O O . ALA A 1 804 ? -7.880 14.505 -19.564 1.00 34.88 804 ALA A O 1
ATOM 6209 N N . ASP A 1 805 ? -6.776 16.331 -20.307 1.00 39.44 805 ASP A N 1
ATOM 6210 C CA . ASP A 1 805 ? -5.597 15.671 -20.887 1.00 39.44 805 ASP A CA 1
ATOM 6211 C C . ASP A 1 805 ? -4.344 15.691 -19.992 1.00 39.44 805 ASP A C 1
ATOM 6213 O O . ASP A 1 805 ? -3.243 15.392 -20.442 1.00 39.44 805 ASP A O 1
ATOM 6217 N N . ARG A 1 806 ? -4.481 16.009 -18.694 1.00 34.28 806 ARG A N 1
ATOM 6218 C CA . ARG A 1 806 ? -3.372 15.944 -17.707 1.00 34.28 806 ARG A CA 1
ATOM 6219 C C . ARG A 1 806 ? -3.600 14.960 -16.555 1.00 34.28 806 ARG A C 1
ATOM 6221 O O . ARG A 1 806 ? -3.024 15.090 -15.478 1.00 34.28 806 ARG A O 1
ATOM 6228 N N . LEU A 1 807 ? -4.430 13.937 -16.770 1.00 38.97 807 LEU A N 1
ATOM 6229 C CA . LEU A 1 807 ? -4.678 12.875 -15.789 1.00 38.97 807 LEU A CA 1
ATOM 6230 C C . LEU A 1 807 ? -4.015 11.553 -16.207 1.00 38.97 807 LEU A C 1
ATOM 6232 O O . LEU A 1 807 ? -4.634 10.761 -16.919 1.00 38.97 807 LEU A O 1
ATOM 6236 N N . GLN A 1 808 ? -2.796 11.311 -15.697 1.00 39.72 808 GLN A N 1
ATOM 6237 C CA . GLN A 1 808 ? -2.017 10.069 -15.866 1.00 39.72 808 GLN A CA 1
ATOM 6238 C C . GLN A 1 808 ? -2.886 8.800 -15.809 1.00 39.72 808 GLN A C 1
ATOM 6240 O O . GLN A 1 808 ? -3.772 8.670 -14.957 1.00 39.72 808 GLN A O 1
ATOM 6245 N N . THR A 1 809 ? -2.591 7.832 -16.680 1.00 41.19 809 THR A N 1
ATOM 6246 C CA . THR A 1 809 ? -3.390 6.614 -16.914 1.00 41.19 809 THR A CA 1
ATOM 6247 C C . THR A 1 809 ? -3.697 5.813 -15.642 1.00 41.19 809 THR A C 1
ATOM 6249 O O . THR A 1 809 ? -4.835 5.369 -15.461 1.00 41.19 809 THR A O 1
ATOM 6252 N N . GLY A 1 810 ? -2.758 5.724 -14.694 1.00 45.09 810 GLY A N 1
ATOM 6253 C CA . GLY A 1 810 ? -2.978 5.078 -13.392 1.00 45.09 810 GLY A CA 1
ATOM 6254 C C . GLY A 1 810 ? -4.119 5.684 -12.562 1.00 45.09 810 GLY A C 1
ATOM 6255 O O . GLY A 1 810 ? -4.827 4.970 -11.847 1.00 45.09 810 GLY A O 1
ATOM 6256 N N . MET A 1 811 ? -4.411 6.979 -12.727 1.00 39.25 811 MET A N 1
ATOM 6257 C CA . MET A 1 811 ? -5.565 7.621 -12.087 1.00 39.25 811 MET A CA 1
ATOM 6258 C C . MET A 1 811 ? -6.912 7.263 -12.731 1.00 39.25 811 MET A C 1
ATOM 6260 O O . MET A 1 811 ? -7.942 7.443 -12.079 1.00 39.25 811 MET A O 1
ATOM 6264 N N . ARG A 1 812 ? -6.937 6.734 -13.965 1.00 40.97 812 ARG A N 1
ATOM 6265 C CA . ARG A 1 812 ? -8.148 6.126 -14.548 1.00 40.97 812 ARG A CA 1
ATOM 6266 C C . ARG A 1 812 ? -8.376 4.724 -13.968 1.00 40.97 812 ARG A C 1
ATOM 6268 O O . ARG A 1 812 ? -9.501 4.407 -13.595 1.00 40.97 812 ARG A O 1
ATOM 6275 N N . GLY A 1 813 ? -7.309 3.935 -13.790 1.00 46.38 813 GLY A N 1
ATOM 6276 C CA . GLY A 1 813 ? -7.355 2.610 -13.145 1.00 46.38 813 GLY A CA 1
ATOM 6277 C C . GLY A 1 813 ? -7.678 2.631 -11.641 1.00 46.38 813 GLY A C 1
ATOM 6278 O O . GLY A 1 813 ? -8.152 1.637 -11.090 1.00 46.38 813 GLY A O 1
ATOM 6279 N N . ALA A 1 814 ? -7.470 3.764 -10.965 1.00 49.81 814 ALA A N 1
ATOM 6280 C CA . ALA A 1 814 ? -7.851 3.939 -9.566 1.00 49.81 814 ALA A CA 1
ATOM 6281 C C . ALA A 1 814 ? -9.377 4.018 -9.355 1.00 49.81 814 ALA A C 1
ATOM 6283 O O . ALA A 1 814 ? -9.874 3.552 -8.329 1.00 49.81 814 ALA A O 1
ATOM 6284 N N . PHE A 1 815 ? -10.138 4.596 -10.290 1.00 53.84 815 PHE A N 1
ATOM 6285 C CA . PHE A 1 815 ? -11.559 4.887 -10.080 1.00 53.84 815 PHE A CA 1
ATOM 6286 C C . PHE A 1 815 ? -12.402 3.608 -9.949 1.00 53.84 815 PHE A C 1
ATOM 6288 O O . PHE A 1 815 ? -12.453 2.774 -10.849 1.00 53.84 815 PHE A O 1
ATOM 6295 N N . GLY A 1 816 ? -13.084 3.441 -8.812 1.00 60.44 816 GLY A N 1
ATOM 6296 C CA . GLY A 1 816 ? -13.861 2.234 -8.513 1.00 60.44 816 GLY A CA 1
ATOM 6297 C C . GLY A 1 816 ? -13.044 1.039 -7.990 1.00 60.44 816 GLY A C 1
ATOM 6298 O O . GLY A 1 816 ? -13.647 0.029 -7.604 1.00 60.44 816 GLY A O 1
ATOM 6299 N N . LYS A 1 817 ? -11.708 1.140 -7.903 1.00 72.25 817 LYS A N 1
ATOM 6300 C CA . LYS A 1 817 ? -10.846 0.122 -7.271 1.00 72.25 817 LYS A CA 1
ATOM 6301 C C . LYS A 1 817 ? -11.243 -0.046 -5.792 1.00 72.25 817 LYS A C 1
ATOM 6303 O O . LYS A 1 817 ? -11.482 0.964 -5.121 1.00 72.25 817 LYS A O 1
ATOM 6308 N N . PRO A 1 818 ? -11.357 -1.282 -5.266 1.00 74.62 818 PRO A N 1
ATOM 6309 C CA . PRO A 1 818 ? -11.636 -1.498 -3.851 1.00 74.62 818 PRO A CA 1
ATOM 6310 C C . PRO A 1 818 ? -10.457 -1.018 -2.994 1.00 74.62 818 PRO A C 1
ATOM 6312 O O . PRO A 1 818 ? -9.318 -1.410 -3.226 1.00 74.62 818 PRO A O 1
ATOM 6315 N N . GLN A 1 819 ? -10.747 -0.169 -2.008 1.00 81.31 819 GLN A N 1
ATOM 6316 C CA . GLN A 1 819 ? -9.772 0.393 -1.065 1.00 81.31 819 GLN A CA 1
ATOM 6317 C C . GLN A 1 819 ? -9.758 -0.367 0.271 1.00 81.31 819 GLN A C 1
ATOM 6319 O O . GLN A 1 819 ? -8.735 -0.421 0.944 1.00 81.31 819 GLN A O 1
ATOM 6324 N N . GLY A 1 820 ? -10.896 -0.945 0.659 1.00 87.31 820 GLY A N 1
ATOM 6325 C CA . GLY A 1 820 ? -11.090 -1.648 1.927 1.00 87.31 820 GLY A CA 1
ATOM 6326 C C . GLY A 1 820 ? -12.571 -1.935 2.166 1.00 87.31 820 GLY A C 1
ATOM 6327 O O . GLY A 1 820 ? -13.390 -1.812 1.250 1.00 87.31 820 GLY A O 1
ATOM 6328 N N . THR A 1 821 ? -12.937 -2.283 3.396 1.00 92.06 821 THR A N 1
ATOM 6329 C CA . THR A 1 821 ? -14.336 -2.495 3.800 1.00 92.06 821 THR A CA 1
ATOM 6330 C C . THR A 1 821 ? -14.737 -1.619 4.985 1.00 92.06 821 THR A C 1
ATOM 6332 O O . THR A 1 821 ? -13.921 -1.275 5.841 1.00 92.06 821 THR A O 1
ATOM 6335 N N . CYS A 1 822 ? -16.018 -1.252 5.044 1.00 93.62 822 CYS A N 1
ATOM 6336 C CA . CYS A 1 822 ? -16.612 -0.506 6.146 1.00 93.62 822 CYS A CA 1
ATOM 6337 C C . CYS A 1 822 ? -17.992 -1.040 6.549 1.00 93.62 822 CYS A C 1
ATOM 6339 O O . CYS A 1 822 ? -18.735 -1.642 5.764 1.00 93.62 822 CYS A O 1
ATOM 6341 N N . ALA A 1 823 ? -18.351 -0.804 7.806 1.00 94.25 823 ALA A N 1
ATOM 6342 C CA . ALA A 1 823 ? -19.728 -0.839 8.256 1.00 94.25 823 ALA A CA 1
ATOM 6343 C C . ALA A 1 823 ? -20.361 0.524 7.950 1.00 94.25 823 ALA A C 1
ATOM 6345 O O . ALA A 1 823 ? -19.799 1.562 8.298 1.00 94.25 823 ALA A O 1
ATOM 6346 N N . ARG A 1 824 ? -21.544 0.529 7.328 1.00 92.88 824 ARG A N 1
ATOM 6347 C CA . ARG A 1 824 ? -22.415 1.709 7.349 1.00 92.88 824 ARG A CA 1
ATOM 6348 C C . ARG A 1 824 ? -23.114 1.724 8.694 1.00 92.88 824 ARG A C 1
ATOM 6350 O O . ARG A 1 824 ? -23.710 0.711 9.061 1.00 92.88 824 ARG A O 1
ATOM 6357 N N . VAL A 1 825 ? -23.027 2.842 9.401 1.00 93.31 825 VAL A N 1
ATOM 6358 C CA . VAL A 1 825 ? -23.554 2.978 10.755 1.00 93.31 825 VAL A CA 1
ATOM 6359 C C . VAL A 1 825 ? -24.608 4.082 10.780 1.00 93.31 825 VAL A C 1
ATOM 6361 O O . VAL A 1 825 ? -24.423 5.157 10.209 1.00 93.31 825 VAL A O 1
ATOM 6364 N N . ALA A 1 826 ? -25.749 3.784 11.392 1.00 92.88 826 ALA A N 1
ATOM 6365 C CA . ALA A 1 826 ? -26.803 4.751 11.664 1.00 92.88 826 ALA A CA 1
ATOM 6366 C C . ALA A 1 826 ? -26.627 5.387 13.052 1.00 92.88 826 ALA A C 1
ATOM 6368 O O . ALA A 1 826 ? -26.082 4.771 13.968 1.00 92.88 826 ALA A O 1
ATOM 6369 N N . ILE A 1 827 ? -27.166 6.594 13.221 1.00 91.56 827 ILE A N 1
ATOM 6370 C CA . ILE A 1 827 ? -27.272 7.255 14.527 1.00 91.56 827 ILE A CA 1
ATOM 6371 C C . ILE A 1 827 ? -28.046 6.328 15.480 1.00 91.56 827 ILE A C 1
ATOM 6373 O O . ILE A 1 827 ? -29.095 5.798 15.117 1.00 91.56 827 ILE A O 1
ATOM 6377 N N . GLY A 1 828 ? -27.510 6.098 16.679 1.00 92.06 828 GLY A N 1
ATOM 6378 C CA . GLY A 1 828 ? -28.071 5.173 17.668 1.00 92.06 828 GLY A CA 1
ATOM 6379 C C . GLY A 1 828 ? -27.684 3.699 17.471 1.00 92.06 828 GLY A C 1
ATOM 6380 O O . GLY A 1 828 ? -28.073 2.855 18.280 1.00 92.06 828 GLY A O 1
ATOM 6381 N N . GLN A 1 829 ? -26.901 3.349 16.444 1.00 95.31 829 GLN A N 1
ATOM 6382 C CA . GLN A 1 829 ? -26.475 1.967 16.213 1.00 95.31 829 GLN A CA 1
ATOM 6383 C C . GLN A 1 829 ? -25.288 1.575 17.109 1.00 95.31 829 GLN A C 1
ATOM 6385 O O . GLN A 1 829 ? -24.262 2.255 17.181 1.00 95.31 829 GLN A O 1
ATOM 6390 N N . VAL A 1 830 ? -25.418 0.428 17.779 1.00 96.12 830 VAL A N 1
ATOM 6391 C CA . VAL A 1 830 ? -24.371 -0.136 18.643 1.00 96.12 830 VAL A CA 1
ATOM 6392 C C . VAL A 1 830 ? -23.198 -0.646 17.800 1.00 96.12 830 VAL A C 1
ATOM 6394 O O . VAL A 1 830 ? -23.383 -1.518 16.955 1.00 96.12 830 VAL A O 1
ATOM 6397 N N . LEU A 1 831 ? -21.988 -0.160 18.084 1.00 96.31 831 LEU A N 1
ATOM 6398 C CA . LEU A 1 831 ? -20.724 -0.592 17.481 1.00 96.31 831 LEU A CA 1
ATOM 6399 C C . LEU A 1 831 ? -20.128 -1.797 18.221 1.00 96.31 831 LEU A C 1
ATOM 6401 O O . LEU A 1 831 ? -19.872 -2.846 17.629 1.00 96.31 831 LEU A O 1
ATOM 6405 N N . LEU A 1 832 ? -19.911 -1.645 19.531 1.00 97.56 832 LEU A N 1
ATOM 6406 C CA . LEU A 1 832 ? -19.319 -2.639 20.431 1.00 97.56 832 LEU A CA 1
ATOM 6407 C C . LEU A 1 832 ? -20.253 -2.864 21.629 1.00 97.56 832 LEU A C 1
ATOM 6409 O O . LEU A 1 832 ? -21.016 -1.986 22.026 1.00 97.56 832 LEU A O 1
ATOM 6413 N N . SER A 1 833 ? -20.202 -4.049 22.229 1.00 97.50 833 SER A N 1
ATOM 6414 C CA . SER A 1 833 ? -20.877 -4.362 23.494 1.00 97.50 833 SER A CA 1
ATOM 6415 C C . SER A 1 833 ? -19.964 -5.179 24.393 1.00 97.50 833 SER A C 1
ATOM 6417 O O . SER A 1 833 ? -19.407 -6.178 23.943 1.00 97.50 833 SER A O 1
ATOM 6419 N N . VAL A 1 834 ? -19.864 -4.807 25.664 1.00 97.50 834 VAL A N 1
ATOM 6420 C CA . VAL A 1 834 ? -19.188 -5.600 26.697 1.00 97.50 834 VAL A CA 1
ATOM 6421 C C . VAL A 1 834 ? -20.231 -6.027 27.716 1.00 97.50 834 VAL A C 1
ATOM 6423 O O . VAL A 1 834 ? -20.966 -5.179 28.219 1.00 97.50 834 VAL A O 1
ATOM 6426 N N . ARG A 1 835 ? -20.282 -7.323 28.037 1.00 96.00 835 ARG A N 1
ATOM 6427 C CA . ARG A 1 835 ? -20.959 -7.815 29.244 1.00 96.00 835 ARG A CA 1
ATOM 6428 C C . ARG A 1 835 ? -19.957 -8.390 30.241 1.00 96.00 835 ARG A C 1
ATOM 6430 O O . ARG A 1 835 ? -18.960 -8.985 29.830 1.00 96.00 835 ARG A O 1
ATOM 6437 N N . CYS A 1 836 ? -20.222 -8.216 31.528 1.00 96.19 836 CYS A N 1
ATOM 6438 C CA . CYS A 1 836 ? -19.373 -8.674 32.631 1.00 96.19 836 CYS A CA 1
ATOM 6439 C C . CYS A 1 836 ? -20.194 -8.804 33.929 1.00 96.19 836 CYS A C 1
ATOM 6441 O O . CYS A 1 836 ? -21.414 -8.632 33.920 1.00 96.19 836 CYS A O 1
ATOM 6443 N N . LYS A 1 837 ? -19.531 -9.100 35.052 1.00 95.25 837 LYS A N 1
ATOM 6444 C CA . LYS A 1 837 ? -20.107 -8.915 36.396 1.00 95.25 837 LYS A CA 1
ATOM 6445 C C . LYS A 1 837 ? -20.261 -7.422 36.710 1.00 95.25 837 LYS A C 1
ATOM 6447 O O . LYS A 1 837 ? -19.470 -6.616 36.218 1.00 95.25 837 LYS A O 1
ATOM 6452 N N . ASP A 1 838 ? -21.230 -7.056 37.548 1.00 94.19 838 ASP A N 1
ATOM 6453 C CA . ASP A 1 838 ? -21.503 -5.650 37.897 1.00 94.19 838 ASP A CA 1
ATOM 6454 C C . ASP A 1 838 ? -20.332 -4.959 38.617 1.00 94.19 838 ASP A C 1
ATOM 6456 O O . ASP A 1 838 ? -20.110 -3.769 38.407 1.00 94.19 838 ASP A O 1
ATOM 6460 N N . SER A 1 839 ? -19.503 -5.707 39.357 1.00 95.50 839 SER A N 1
ATOM 6461 C CA . SER A 1 839 ? -18.235 -5.220 39.935 1.00 95.50 839 SER A CA 1
ATOM 6462 C C . SER A 1 839 ? -17.300 -4.593 38.890 1.00 95.50 839 SER A C 1
ATOM 6464 O O . SER A 1 839 ? -16.595 -3.621 39.155 1.00 95.50 839 SER A O 1
ATOM 6466 N N . ASN A 1 840 ? -17.327 -5.124 37.665 1.00 95.88 840 ASN A N 1
ATOM 6467 C CA . ASN A 1 840 ? -16.416 -4.756 36.582 1.00 95.88 840 ASN A CA 1
ATOM 6468 C C . ASN A 1 840 ? -17.045 -3.713 35.635 1.00 95.88 840 ASN A C 1
ATOM 6470 O O . ASN A 1 840 ? -16.472 -3.396 34.590 1.00 95.88 840 ASN A O 1
ATOM 6474 N N . SER A 1 841 ? -18.212 -3.166 35.996 1.00 94.44 841 SER A N 1
ATOM 6475 C CA . SER A 1 841 ? -18.968 -2.165 35.230 1.00 94.44 841 SER A CA 1
ATOM 6476 C C . SER A 1 841 ? -18.163 -0.904 34.909 1.00 94.44 841 SER A C 1
ATOM 6478 O O . SER A 1 841 ? -18.229 -0.391 33.789 1.00 94.44 841 SER A O 1
ATOM 6480 N N . HIS A 1 842 ? -17.372 -0.410 35.865 1.00 95.00 842 HIS A N 1
ATOM 6481 C CA . HIS A 1 842 ? -16.532 0.773 35.684 1.00 95.00 842 HIS A CA 1
ATOM 6482 C C . HIS A 1 842 ? -15.372 0.501 34.704 1.00 95.00 842 HIS A C 1
ATOM 6484 O O . HIS A 1 842 ? -15.165 1.268 33.762 1.00 95.00 842 HIS A O 1
ATOM 6490 N N . HIS A 1 843 ? -14.695 -0.650 34.823 1.00 95.88 843 HIS A N 1
ATOM 6491 C CA . HIS A 1 843 ? -13.685 -1.088 33.852 1.00 95.88 843 HIS A CA 1
ATOM 6492 C C . HIS A 1 843 ? -14.263 -1.262 32.440 1.00 95.88 843 HIS A C 1
ATOM 6494 O O . HIS A 1 843 ? -13.610 -0.889 31.468 1.00 95.88 843 HIS A O 1
ATOM 6500 N N . ALA A 1 844 ? -15.484 -1.793 32.310 1.00 96.25 844 ALA A N 1
ATOM 6501 C CA . ALA A 1 844 ? -16.141 -1.974 31.015 1.00 96.25 844 ALA A CA 1
ATOM 6502 C C . ALA A 1 844 ? -16.475 -0.638 30.328 1.00 96.25 844 ALA A C 1
ATOM 6504 O O . ALA A 1 844 ? -16.340 -0.525 29.107 1.00 96.25 844 ALA A O 1
ATOM 6505 N N . GLN A 1 845 ? -16.851 0.386 31.099 1.00 94.94 845 GLN A N 1
ATOM 6506 C CA . GLN A 1 845 ? -17.060 1.746 30.593 1.00 94.94 845 GLN A CA 1
ATOM 6507 C C . GLN A 1 845 ? -15.737 2.386 30.143 1.00 94.94 845 GLN A C 1
ATOM 6509 O O . GLN A 1 845 ? -15.638 2.823 28.997 1.00 94.94 845 GLN A O 1
ATOM 6514 N N . GLU A 1 846 ? -14.687 2.350 30.969 1.00 92.75 846 GLU A N 1
ATOM 6515 C CA . GLU A 1 846 ? -13.361 2.888 30.612 1.00 92.75 846 GLU A CA 1
ATOM 6516 C C . GLU A 1 846 ? -12.727 2.156 29.410 1.00 92.75 846 GLU A C 1
ATOM 6518 O O . GLU A 1 846 ? -12.109 2.776 28.541 1.00 92.75 846 GLU A O 1
ATOM 6523 N N . ALA A 1 847 ? -12.937 0.841 29.286 1.00 94.62 847 ALA A N 1
ATOM 6524 C CA . ALA A 1 847 ? -12.501 0.066 28.126 1.00 94.62 847 ALA A CA 1
ATOM 6525 C C . ALA A 1 847 ? -13.180 0.515 26.821 1.00 94.62 847 ALA A C 1
ATOM 6527 O O . ALA A 1 847 ? -12.537 0.533 25.769 1.00 94.62 847 ALA A O 1
ATOM 6528 N N . LEU A 1 848 ? -14.466 0.881 26.873 1.00 94.94 848 LEU A N 1
ATOM 6529 C CA . LEU A 1 848 ? -15.187 1.430 25.722 1.00 94.94 848 LEU A CA 1
ATOM 6530 C C . LEU A 1 848 ? -14.841 2.901 25.465 1.00 94.94 848 LEU A C 1
ATOM 6532 O O . LEU A 1 848 ? -14.762 3.293 24.302 1.00 94.94 848 LEU A O 1
ATOM 6536 N N . ARG A 1 849 ? -14.526 3.690 26.499 1.00 90.38 849 ARG A N 1
ATOM 6537 C CA . ARG A 1 849 ? -14.005 5.059 26.348 1.00 90.38 849 ARG A CA 1
ATOM 6538 C C . ARG A 1 849 ? -12.660 5.067 25.620 1.00 90.38 849 ARG A C 1
ATOM 6540 O O . ARG A 1 849 ? -12.475 5.817 24.671 1.00 90.38 849 ARG A O 1
ATOM 6547 N N . ARG A 1 850 ? -11.760 4.131 25.936 1.00 89.75 850 ARG A N 1
ATOM 6548 C CA . ARG A 1 850 ? -10.501 3.926 25.183 1.00 89.75 850 ARG A CA 1
ATOM 6549 C C . ARG A 1 850 ? -10.710 3.426 23.749 1.00 89.75 850 ARG A C 1
ATOM 6551 O O . ARG A 1 850 ? -9.849 3.652 22.897 1.00 89.75 850 ARG A O 1
ATOM 6558 N N . ALA A 1 851 ? -11.828 2.752 23.478 1.00 92.44 851 ALA A N 1
ATOM 6559 C CA . ALA A 1 851 ? -12.203 2.298 22.140 1.00 92.44 851 ALA A CA 1
ATOM 6560 C C . ALA A 1 851 ? -12.837 3.415 21.286 1.00 92.44 851 ALA A C 1
ATOM 6562 O O . ALA A 1 851 ? -12.560 3.471 20.090 1.00 92.44 851 ALA A O 1
ATOM 6563 N N . LYS A 1 852 ? -13.611 4.329 21.895 1.00 89.62 852 LYS A N 1
ATOM 6564 C CA . LYS A 1 852 ? -14.237 5.508 21.259 1.00 89.62 852 LYS A CA 1
ATOM 6565 C C . LYS A 1 852 ? -13.244 6.299 20.399 1.00 89.62 852 LYS A C 1
ATOM 6567 O O . LYS A 1 852 ? -13.469 6.458 19.207 1.00 89.62 852 LYS A O 1
ATOM 6572 N N . PHE A 1 853 ? -12.083 6.666 20.949 1.00 86.62 853 PHE A N 1
ATOM 6573 C CA . PHE A 1 853 ? -11.045 7.445 20.244 1.00 86.62 853 PHE A CA 1
ATOM 6574 C C . PHE A 1 853 ? -10.412 6.764 19.008 1.00 86.62 853 PHE A C 1
ATOM 6576 O O . PHE A 1 853 ? -9.519 7.343 18.380 1.00 86.62 853 PHE A O 1
ATOM 6583 N N . LYS A 1 854 ? -10.809 5.529 18.662 1.00 89.69 854 LYS A N 1
ATOM 6584 C CA . LYS A 1 854 ? -10.385 4.822 17.436 1.00 89.69 854 LYS A CA 1
ATOM 6585 C C . LYS A 1 854 ? -11.369 4.992 16.272 1.00 89.69 854 LYS A C 1
ATOM 6587 O O . LYS A 1 854 ? -11.069 4.549 15.167 1.00 89.69 854 LYS A O 1
ATOM 6592 N N . PHE A 1 855 ? -12.490 5.672 16.501 1.00 88.50 855 PHE A N 1
ATOM 6593 C CA . PHE A 1 855 ? -13.454 6.079 15.481 1.00 88.50 855 PHE A CA 1
ATOM 6594 C C . PHE A 1 855 ? -13.301 7.575 15.127 1.00 88.50 855 PHE A C 1
ATOM 6596 O O . PHE A 1 855 ? -12.661 8.315 15.882 1.00 88.50 855 PHE A O 1
ATOM 6603 N N . PRO A 1 856 ? -13.805 8.021 13.958 1.00 74.81 856 PRO A N 1
ATOM 6604 C CA . PRO A 1 856 ? -13.704 9.416 13.532 1.00 74.81 856 PRO A CA 1
ATOM 6605 C C . PRO A 1 856 ? -14.860 10.298 14.030 1.00 74.81 856 PRO A C 1
ATOM 6607 O O . PRO A 1 856 ? -14.604 11.440 14.397 1.00 74.81 856 PRO A O 1
ATOM 6610 N N . GLY A 1 857 ? -16.103 9.800 14.029 1.00 80.50 857 GLY A N 1
ATOM 6611 C CA . GLY A 1 857 ? -17.274 10.576 14.445 1.00 80.50 857 GLY A CA 1
ATOM 6612 C C . GLY A 1 857 ? -17.464 10.641 15.962 1.00 80.50 857 GLY A C 1
ATOM 6613 O O . GLY A 1 857 ? -16.631 10.158 16.727 1.00 80.50 857 GLY A O 1
ATOM 6614 N N . ARG A 1 858 ? -18.599 11.181 16.411 1.00 84.81 858 ARG A N 1
ATOM 6615 C CA . ARG A 1 858 ? -19.034 11.168 17.818 1.00 84.81 858 ARG A CA 1
ATOM 6616 C C . ARG A 1 858 ? -19.700 9.833 18.185 1.00 84.81 858 ARG A C 1
ATOM 6618 O O . ARG A 1 858 ? -20.659 9.402 17.548 1.00 84.81 858 ARG A O 1
ATOM 6625 N N . GLN A 1 859 ? -19.244 9.201 19.270 1.00 88.50 859 GLN A N 1
ATOM 6626 C CA . GLN A 1 859 ? -19.893 8.034 19.890 1.00 88.50 859 GLN A CA 1
ATOM 6627 C C . GLN A 1 859 ? -20.205 8.298 21.367 1.00 88.50 859 GLN A C 1
ATOM 6629 O O . GLN A 1 859 ? -19.442 8.972 22.070 1.00 88.50 859 GLN A O 1
ATOM 6634 N N . LYS A 1 860 ? -21.296 7.698 21.853 1.00 89.94 860 LYS A N 1
ATOM 6635 C CA . LYS A 1 860 ? -21.710 7.715 23.262 1.00 89.94 860 LYS A CA 1
ATOM 6636 C C . LYS A 1 860 ? -21.625 6.318 23.875 1.00 89.94 860 LYS A C 1
ATOM 6638 O O . LYS A 1 860 ? -21.813 5.307 23.196 1.00 89.94 860 LYS A O 1
ATOM 6643 N N . ILE A 1 861 ? -21.317 6.265 25.168 1.00 93.44 861 ILE A N 1
ATOM 6644 C CA . ILE A 1 861 ? -21.286 5.032 25.960 1.00 93.44 861 ILE A CA 1
ATOM 6645 C C . ILE A 1 861 ? -22.619 4.941 26.697 1.00 93.44 861 ILE A C 1
ATOM 6647 O O . ILE A 1 861 ? -23.010 5.884 27.378 1.00 93.44 861 ILE A O 1
ATOM 6651 N N . ILE A 1 862 ? -23.329 3.827 26.539 1.00 95.00 862 ILE A N 1
ATOM 6652 C CA . ILE A 1 862 ? -24.667 3.630 27.101 1.00 95.00 862 ILE A CA 1
ATOM 6653 C C . ILE A 1 862 ? -24.672 2.341 27.920 1.00 95.00 862 ILE A C 1
ATOM 6655 O O . ILE A 1 862 ? -24.519 1.242 27.378 1.00 95.00 862 ILE A O 1
ATOM 6659 N N . VAL A 1 863 ? -24.856 2.472 29.235 1.00 96.12 863 VAL A N 1
ATOM 6660 C CA . VAL A 1 863 ? -25.120 1.332 30.122 1.00 96.12 863 VAL A CA 1
ATOM 6661 C C . VAL A 1 863 ? -26.509 0.780 29.803 1.00 96.12 863 VAL A C 1
ATOM 6663 O O . VAL A 1 863 ? -27.486 1.521 29.699 1.00 96.12 863 VAL A O 1
ATOM 6666 N N . SER A 1 864 ? -26.596 -0.529 29.591 1.00 94.44 864 SER A N 1
ATOM 6667 C CA . SER A 1 864 ? -27.826 -1.181 29.161 1.00 94.44 864 SER A CA 1
ATOM 6668 C C . SER A 1 864 ? -28.768 -1.410 30.338 1.00 94.44 864 SER A C 1
ATOM 6670 O O . SER A 1 864 ? -28.363 -1.925 31.376 1.00 94.44 864 SER A O 1
ATOM 6672 N N . ARG A 1 865 ? -30.061 -1.129 30.142 1.00 94.12 865 ARG A N 1
ATOM 6673 C CA . ARG A 1 865 ? -31.125 -1.547 31.076 1.00 94.12 865 ARG A CA 1
ATOM 6674 C C . ARG A 1 865 ? -31.439 -3.051 30.980 1.00 94.12 865 ARG A C 1
ATOM 6676 O O . ARG A 1 865 ? -32.266 -3.548 31.742 1.00 94.12 865 ARG A O 1
ATOM 6683 N N . LYS A 1 866 ? -30.813 -3.769 30.038 1.00 94.00 866 LYS A N 1
ATOM 6684 C CA . LYS A 1 866 ? -31.060 -5.187 29.743 1.00 94.00 866 LYS A CA 1
ATOM 6685 C C . LYS A 1 866 ? -30.123 -6.120 30.497 1.00 94.00 866 LYS A C 1
ATOM 6687 O O . LYS A 1 866 ? -28.976 -5.772 30.763 1.00 94.00 866 LYS A O 1
ATOM 6692 N N . TRP A 1 867 ? -30.606 -7.324 30.800 1.00 94.06 867 TRP A N 1
ATOM 6693 C CA . TRP A 1 867 ? -29.793 -8.359 31.436 1.00 94.06 867 TRP A CA 1
ATOM 6694 C C . TRP A 1 867 ? -28.801 -8.952 30.428 1.00 94.06 867 TRP A C 1
ATOM 6696 O O . TRP A 1 867 ? -29.201 -9.645 29.484 1.00 94.06 867 TRP A O 1
ATOM 6706 N N . GLY A 1 868 ? -27.507 -8.681 30.607 1.00 93.06 868 GLY A N 1
ATOM 6707 C CA . GLY A 1 868 ? -26.438 -9.167 29.735 1.00 93.06 868 GLY A CA 1
ATOM 6708 C C . GLY A 1 868 ? -26.688 -8.834 28.259 1.00 93.06 868 GLY A C 1
ATOM 6709 O O . GLY A 1 868 ? -26.895 -7.684 27.886 1.00 93.06 868 GLY A O 1
ATOM 6710 N N . PHE A 1 869 ? -26.671 -9.850 27.390 1.00 93.44 869 PHE A N 1
ATOM 6711 C CA . PHE A 1 869 ? -26.989 -9.700 25.960 1.00 93.44 869 PHE A CA 1
ATOM 6712 C C . PHE A 1 869 ? -28.431 -10.120 25.601 1.00 93.44 869 PHE A C 1
ATOM 6714 O O . PHE A 1 869 ? -28.732 -10.262 24.415 1.00 93.44 869 PHE A O 1
ATOM 6721 N N . THR A 1 870 ? -29.314 -10.318 26.588 1.00 93.00 870 THR A N 1
ATOM 6722 C CA . THR A 1 870 ? -30.709 -10.732 26.353 1.00 93.00 870 THR A CA 1
ATOM 6723 C C . THR A 1 870 ? -31.587 -9.594 25.819 1.00 93.00 870 THR A C 1
ATOM 6725 O O . THR A 1 870 ? -31.183 -8.432 25.732 1.00 93.00 870 THR A O 1
ATOM 6728 N N . LYS A 1 871 ? -32.840 -9.926 25.481 1.00 91.44 871 LYS A N 1
ATOM 6729 C CA . LYS A 1 871 ? -33.878 -8.943 25.141 1.00 91.44 871 LYS A CA 1
ATOM 6730 C C . LYS A 1 871 ? -34.582 -8.311 26.355 1.00 91.44 871 LYS A C 1
ATOM 6732 O O . LYS A 1 871 ? -35.219 -7.278 26.166 1.00 91.44 871 LYS A O 1
ATOM 6737 N N . PHE A 1 872 ? -34.473 -8.904 27.546 1.00 92.88 872 PHE A N 1
ATOM 6738 C CA . PHE A 1 872 ? -35.250 -8.548 28.743 1.00 92.88 872 PHE A CA 1
ATOM 6739 C C . PHE A 1 872 ? -34.595 -7.417 29.544 1.00 92.88 872 PHE A C 1
ATOM 6741 O O . PHE A 1 872 ? -33.365 -7.359 29.624 1.00 92.88 872 PHE A O 1
ATOM 6748 N N . ASN A 1 873 ? -35.393 -6.549 30.175 1.00 94.25 873 ASN A N 1
ATOM 6749 C CA . ASN A 1 873 ? -34.861 -5.583 31.140 1.00 94.25 873 ASN A CA 1
ATOM 6750 C C . ASN A 1 873 ? -34.383 -6.302 32.411 1.00 94.25 873 ASN A C 1
ATOM 6752 O O . ASN A 1 873 ? -34.814 -7.418 32.703 1.00 94.25 873 ASN A O 1
ATOM 6756 N N . ARG A 1 874 ? -33.493 -5.667 33.180 1.00 92.38 874 ARG A N 1
ATOM 6757 C CA . ARG A 1 874 ? -32.914 -6.258 34.397 1.00 92.38 874 ARG A CA 1
ATOM 6758 C C . ARG A 1 874 ? -33.982 -6.606 35.446 1.00 92.38 874 ARG A C 1
ATOM 6760 O O . ARG A 1 874 ? -33.882 -7.651 36.078 1.00 92.38 874 ARG A O 1
ATOM 6767 N N . THR A 1 875 ? -35.014 -5.770 35.571 1.00 92.69 875 THR A N 1
ATOM 6768 C CA . THR A 1 875 ? -36.219 -5.994 36.390 1.00 92.69 875 THR A CA 1
ATOM 6769 C C . THR A 1 875 ? -36.983 -7.239 35.949 1.00 92.69 875 THR A C 1
ATOM 6771 O O . THR A 1 875 ? -37.221 -8.150 36.738 1.00 92.69 875 THR A O 1
ATOM 6774 N N . ASP A 1 876 ? -37.326 -7.293 34.666 1.00 91.81 876 ASP A N 1
ATOM 6775 C CA . ASP A 1 876 ? -38.223 -8.299 34.099 1.00 91.81 876 ASP A CA 1
ATOM 6776 C C . ASP A 1 876 ? -37.542 -9.670 34.094 1.00 91.81 876 ASP A C 1
ATOM 6778 O O . ASP A 1 876 ? -38.174 -10.680 34.384 1.00 91.81 876 ASP A O 1
ATOM 6782 N N . TYR A 1 877 ? -36.232 -9.699 33.826 1.00 92.62 877 TYR A N 1
ATOM 6783 C CA . TYR A 1 877 ? -35.420 -10.909 33.913 1.00 92.62 877 TYR A CA 1
ATOM 6784 C C . TYR A 1 877 ? -35.435 -11.495 35.329 1.00 92.62 877 TYR A C 1
ATOM 6786 O O . TYR A 1 877 ? -35.679 -12.688 35.486 1.00 92.62 877 TYR A O 1
ATOM 6794 N N . LEU A 1 878 ? -35.220 -10.666 36.359 1.00 91.69 878 LEU A N 1
ATOM 6795 C CA . LEU A 1 878 ? -35.264 -11.112 37.754 1.00 91.69 878 LEU A CA 1
ATOM 6796 C C . LEU A 1 878 ? -36.661 -11.617 38.136 1.00 91.69 878 LEU A C 1
ATOM 6798 O O . LEU A 1 878 ? -36.764 -12.704 38.698 1.00 91.69 878 LEU A O 1
ATOM 6802 N N . LYS A 1 879 ? -37.726 -10.901 37.747 1.00 90.69 879 LYS A N 1
ATOM 6803 C CA . LYS A 1 879 ? -39.117 -11.318 37.981 1.00 90.69 879 LYS A CA 1
ATOM 6804 C C . LYS A 1 879 ? -39.445 -12.658 37.311 1.00 90.69 879 LYS A C 1
ATOM 6806 O O . LYS A 1 879 ? -39.895 -13.586 37.980 1.00 90.69 879 LYS A O 1
ATOM 6811 N N . TYR A 1 880 ? -39.172 -12.805 36.014 1.00 89.06 880 TYR A N 1
ATOM 6812 C CA . TYR A 1 880 ? -39.424 -14.062 35.301 1.00 89.06 880 TYR A CA 1
ATOM 6813 C C . TYR A 1 880 ? -38.516 -15.205 35.778 1.00 89.06 880 TYR A C 1
ATOM 6815 O O . TYR A 1 880 ? -38.888 -16.369 35.637 1.00 89.06 880 TYR A O 1
ATOM 6823 N N . LYS A 1 881 ? -37.353 -14.900 36.369 1.00 88.88 881 LYS A N 1
ATOM 6824 C CA . LYS A 1 881 ? -36.504 -15.891 37.034 1.00 88.88 881 LYS A CA 1
ATOM 6825 C C . LYS A 1 881 ? -37.087 -16.343 38.377 1.00 88.88 881 LYS A C 1
ATOM 6827 O O . LYS A 1 881 ? -37.145 -17.544 38.602 1.00 88.88 881 LYS A O 1
ATOM 6832 N N . SER A 1 882 ? -37.591 -15.436 39.221 1.00 87.38 882 SER A N 1
ATOM 6833 C CA . SER A 1 882 ? -38.310 -15.818 40.453 1.00 87.38 882 SER A CA 1
ATOM 6834 C C . SER A 1 882 ? -39.621 -16.565 40.174 1.00 87.38 882 SER A C 1
ATOM 6836 O O . SER A 1 882 ? -40.012 -17.431 40.947 1.00 87.38 882 SER A O 1
ATOM 6838 N N . GLU A 1 883 ? -40.268 -16.297 39.037 1.00 84.69 883 GLU A N 1
ATOM 6839 C CA . GLU A 1 883 ? -41.430 -17.058 38.551 1.00 84.69 883 GLU A CA 1
ATOM 6840 C C . GLU A 1 883 ? -41.052 -18.423 37.923 1.00 84.69 883 GLU A C 1
ATOM 6842 O O . GLU A 1 883 ? -41.939 -19.143 37.474 1.00 84.69 883 GLU A O 1
ATOM 6847 N N . ASN A 1 884 ? -39.761 -18.790 37.858 1.00 84.19 884 ASN A N 1
ATOM 6848 C CA . ASN A 1 884 ? -39.225 -19.981 37.168 1.00 84.19 884 ASN A CA 1
ATOM 6849 C C . ASN A 1 884 ? -39.593 -20.089 35.670 1.00 84.19 884 ASN A C 1
ATOM 6851 O O . ASN A 1 884 ? -39.610 -21.169 35.085 1.00 84.19 884 ASN A O 1
ATOM 6855 N N . ARG A 1 885 ? -39.856 -18.952 35.014 1.00 83.38 885 ARG A N 1
ATOM 6856 C CA . ARG A 1 885 ? -40.249 -18.865 33.596 1.00 83.38 885 ARG A CA 1
ATOM 6857 C C . ARG A 1 885 ? -39.089 -18.572 32.649 1.00 83.38 885 ARG A C 1
ATOM 6859 O O . ARG A 1 885 ? -39.292 -18.597 31.438 1.00 83.38 885 ARG A O 1
ATOM 6866 N N . ILE A 1 886 ? -37.899 -18.248 33.154 1.00 87.56 886 ILE A N 1
ATOM 6867 C CA . ILE A 1 886 ? -36.704 -18.014 32.333 1.00 87.56 886 ILE A CA 1
ATOM 6868 C C . ILE A 1 886 ? -35.754 -19.210 32.402 1.00 87.56 886 ILE A C 1
ATOM 6870 O O . ILE A 1 886 ? -35.337 -19.624 33.480 1.00 87.56 886 ILE A O 1
ATOM 6874 N N . VAL A 1 887 ? -35.374 -19.712 31.226 1.00 87.00 887 VAL A N 1
ATOM 6875 C CA . VAL A 1 887 ? -34.391 -20.787 31.043 1.00 87.00 887 VAL A CA 1
ATOM 6876 C C . VAL A 1 887 ? -33.130 -20.212 30.387 1.00 87.00 887 VAL A C 1
ATOM 6878 O O . VAL A 1 887 ? -33.253 -19.495 29.384 1.00 87.00 887 VAL A O 1
ATOM 6881 N N . PRO A 1 888 ? -31.921 -20.505 30.902 1.00 86.75 888 PRO A N 1
ATOM 6882 C CA . PRO A 1 888 ? -30.667 -20.155 30.242 1.00 86.75 888 PRO A CA 1
ATOM 6883 C C . PRO A 1 888 ? -30.561 -20.735 28.823 1.00 86.75 888 PRO A C 1
ATOM 6885 O O . PRO A 1 888 ? -30.730 -21.931 28.616 1.00 86.75 888 PRO A O 1
ATOM 6888 N N . ASP A 1 889 ? -30.225 -19.888 27.852 1.00 86.81 889 ASP A N 1
ATOM 6889 C CA . ASP A 1 889 ? -30.010 -20.238 26.441 1.00 86.81 889 ASP A CA 1
ATOM 6890 C C . ASP A 1 889 ? -28.600 -19.774 26.034 1.00 86.81 889 ASP A C 1
ATOM 6892 O O . ASP A 1 889 ? -28.390 -18.776 25.336 1.00 86.81 889 ASP A O 1
ATOM 6896 N N . GLY A 1 890 ? -27.593 -20.428 26.624 1.00 87.06 890 GLY A N 1
ATOM 6897 C CA . GLY A 1 890 ? -26.184 -20.051 26.506 1.00 87.06 890 GLY A CA 1
ATOM 6898 C C . GLY A 1 890 ? -25.917 -18.618 26.985 1.00 87.06 890 GLY A C 1
ATOM 6899 O O . GLY A 1 890 ? -25.893 -18.345 28.183 1.00 87.06 890 GLY A O 1
ATOM 6900 N N . VAL A 1 891 ? -25.700 -17.695 26.041 1.00 87.25 891 VAL A N 1
ATOM 6901 C CA . VAL A 1 891 ? -25.478 -16.255 26.307 1.00 87.25 891 VAL A CA 1
ATOM 6902 C C . VAL A 1 891 ? -26.770 -15.426 26.364 1.00 87.25 891 VAL A C 1
ATOM 6904 O O . VAL A 1 891 ? -26.712 -14.219 26.610 1.00 87.25 891 VAL A O 1
ATOM 6907 N N . ASN A 1 892 ? -27.911 -16.055 26.090 1.00 89.50 892 ASN A N 1
ATOM 6908 C CA . ASN A 1 892 ? -29.249 -15.480 26.032 1.00 89.50 892 ASN A CA 1
ATOM 6909 C C . ASN A 1 892 ? -30.182 -16.229 27.010 1.00 89.50 892 ASN A C 1
ATOM 6911 O O . ASN A 1 892 ? -29.731 -17.074 27.781 1.00 89.50 892 ASN A O 1
ATOM 6915 N N . ALA A 1 893 ? -31.480 -15.928 26.998 1.00 90.25 893 ALA A N 1
ATOM 6916 C CA . ALA A 1 893 ? -32.479 -16.672 27.759 1.00 90.25 893 ALA A CA 1
ATOM 6917 C C . ALA A 1 893 ? -33.777 -16.873 26.967 1.00 90.25 893 ALA A C 1
ATOM 6919 O O . ALA A 1 893 ? -34.213 -15.990 26.219 1.00 90.25 893 ALA A O 1
ATOM 6920 N N . LYS A 1 894 ? -34.422 -18.019 27.193 1.00 89.25 894 LYS A N 1
ATOM 6921 C CA . LYS A 1 894 ? -35.749 -18.362 26.675 1.00 89.25 894 LYS A CA 1
ATOM 6922 C C . LYS A 1 894 ? -36.792 -18.088 27.760 1.00 89.25 894 LYS A C 1
ATOM 6924 O O . LYS A 1 894 ? -36.641 -18.545 28.887 1.00 89.25 894 LYS A O 1
ATOM 6929 N N . LEU A 1 895 ? -37.846 -17.347 27.417 1.00 87.62 895 LEU A N 1
ATOM 6930 C CA . LEU A 1 895 ? -39.022 -17.174 28.277 1.00 87.62 895 LEU A CA 1
ATOM 6931 C C . LEU A 1 895 ? -40.040 -18.270 27.945 1.00 87.62 895 LEU A C 1
ATOM 6933 O O . LEU A 1 895 ? -40.377 -18.461 26.774 1.00 87.62 895 LEU A O 1
ATOM 6937 N N . LEU A 1 896 ? -40.526 -18.962 28.968 1.00 83.06 896 LEU A N 1
ATOM 6938 C CA . LEU A 1 896 ? -41.558 -19.985 28.874 1.00 83.06 896 LEU A CA 1
ATOM 6939 C C . LEU A 1 896 ? -42.937 -19.311 28.795 1.00 83.06 896 LEU A C 1
ATOM 6941 O O . LEU A 1 896 ? -43.327 -18.510 29.652 1.00 83.06 896 LEU A O 1
ATOM 6945 N N . GLY A 1 897 ? -43.644 -19.595 27.702 1.00 74.31 897 GLY A N 1
ATOM 6946 C CA . GLY A 1 897 ? -44.991 -19.096 27.437 1.00 74.31 897 GLY A CA 1
ATOM 6947 C C . GLY A 1 897 ? -46.079 -20.018 27.989 1.00 74.31 897 GLY A C 1
ATOM 6948 O O . GLY A 1 897 ? -45.814 -21.126 28.443 1.00 74.31 897 GLY A O 1
ATOM 6949 N N . CYS A 1 898 ? -47.326 -19.562 27.901 1.00 71.50 898 CYS A N 1
ATOM 6950 C CA . CYS A 1 898 ? -48.524 -20.321 28.271 1.00 71.50 898 CYS A CA 1
ATOM 6951 C C . CYS A 1 898 ? -49.137 -21.124 27.098 1.00 71.50 898 CYS A C 1
ATOM 6953 O O . CYS A 1 898 ? -50.236 -21.661 27.241 1.00 71.50 898 CYS A O 1
ATOM 6955 N N . HIS A 1 899 ? -48.445 -21.236 25.956 1.00 61.50 899 HIS A N 1
ATOM 6956 C CA . HIS A 1 899 ? -48.870 -22.028 24.793 1.00 61.50 899 HIS A CA 1
ATOM 6957 C C . HIS A 1 899 ? -48.168 -23.395 24.747 1.00 61.50 899 HIS A C 1
ATOM 6959 O O . HIS A 1 899 ? -46.977 -23.496 25.034 1.00 61.50 899 HIS A O 1
ATOM 6965 N N . GLY A 1 900 ? -48.915 -24.430 24.359 1.00 68.31 900 GLY A N 1
ATOM 6966 C CA . GLY A 1 900 ? -48.502 -25.839 24.355 1.00 68.31 900 GLY A CA 1
ATOM 6967 C C . GLY A 1 900 ? -49.601 -26.739 24.944 1.00 68.31 900 GLY A C 1
ATOM 6968 O O . GLY A 1 900 ? -50.556 -26.204 25.518 1.00 68.31 900 GLY A O 1
ATOM 6969 N N . PRO A 1 901 ? -49.505 -28.076 24.826 1.00 68.50 901 PRO A N 1
ATOM 6970 C CA . PRO A 1 901 ? -50.519 -28.995 25.346 1.00 68.50 901 PRO A CA 1
ATOM 6971 C C . PRO A 1 901 ? -50.820 -28.775 26.836 1.00 68.50 901 PRO A C 1
ATOM 6973 O O . PRO A 1 901 ? -49.919 -28.497 27.631 1.00 68.50 901 PRO A O 1
ATOM 6976 N N . LEU A 1 902 ? -52.093 -28.896 27.222 1.00 69.00 902 LEU A N 1
ATOM 6977 C CA . LEU A 1 902 ? -52.515 -28.819 28.628 1.00 69.00 902 LEU A CA 1
ATOM 6978 C C . LEU A 1 902 ? -52.059 -30.046 29.430 1.00 69.00 902 LEU A C 1
ATOM 6980 O O . LEU A 1 902 ? -51.666 -29.892 30.579 1.00 69.00 902 LEU A O 1
ATOM 6984 N N . ALA A 1 903 ? -52.011 -31.224 28.799 1.00 72.75 903 ALA A N 1
ATOM 6985 C CA . ALA A 1 903 ? -51.568 -32.482 29.409 1.00 72.75 903 ALA A CA 1
ATOM 6986 C C . ALA A 1 903 ? -50.118 -32.462 29.942 1.00 72.75 903 ALA A C 1
ATOM 6988 O O . ALA A 1 903 ? -49.759 -33.293 30.767 1.00 72.75 903 ALA A O 1
ATOM 6989 N N . ASN A 1 904 ? -49.293 -31.501 29.509 1.00 67.00 904 ASN A N 1
ATOM 6990 C CA . ASN A 1 904 ? -47.891 -31.380 29.918 1.00 67.00 904 ASN A CA 1
ATOM 6991 C C . ASN A 1 904 ? -47.700 -30.392 31.094 1.00 67.00 904 ASN A C 1
ATOM 6993 O O . ASN A 1 904 ? -46.586 -29.916 31.313 1.00 67.00 904 ASN A O 1
ATOM 6997 N N . ARG A 1 905 ? -48.774 -30.017 31.807 1.00 69.94 905 ARG A N 1
ATOM 6998 C CA . ARG A 1 905 ? -48.762 -29.013 32.888 1.00 69.94 905 ARG A CA 1
ATOM 6999 C C . ARG A 1 905 ? -49.249 -29.607 34.204 1.00 69.94 905 ARG A C 1
ATOM 7001 O O . ARG A 1 905 ? -50.222 -30.352 34.234 1.00 69.94 905 ARG A O 1
ATOM 7008 N N . GLU A 1 906 ? -48.605 -29.215 35.297 1.00 67.50 906 GLU A N 1
ATOM 7009 C CA . GLU A 1 906 ? -49.053 -29.551 36.651 1.00 67.50 906 GLU A CA 1
ATOM 7010 C C . GLU A 1 906 ? -50.293 -28.712 37.033 1.00 67.50 906 GLU A C 1
ATOM 7012 O O . GLU A 1 906 ? -50.359 -27.527 36.678 1.00 67.50 906 GLU A O 1
ATOM 7017 N N . PRO A 1 907 ? -51.262 -29.264 37.790 1.00 65.44 907 PRO A N 1
ATOM 7018 C CA . PRO A 1 907 ? -52.378 -28.493 38.333 1.00 65.44 907 PRO A CA 1
ATOM 7019 C C . PRO A 1 907 ? -51.902 -27.241 39.085 1.00 65.44 907 PRO A C 1
ATOM 7021 O O . PRO A 1 907 ? -50.954 -27.284 39.865 1.00 65.44 907 PRO A O 1
ATOM 7024 N N . GLY A 1 908 ? -52.541 -26.098 38.821 1.00 67.88 908 GLY A N 1
ATOM 7025 C CA . GLY A 1 908 ? -52.156 -24.802 39.395 1.00 67.88 908 GLY A CA 1
ATOM 7026 C C . GLY A 1 908 ? -50.956 -24.103 38.731 1.00 67.88 908 GLY A C 1
ATOM 7027 O O . GLY A 1 908 ? -50.700 -22.941 39.044 1.00 67.88 908 GLY A O 1
ATOM 7028 N N . ARG A 1 909 ? -50.241 -24.731 37.782 1.00 65.88 909 ARG A N 1
ATOM 7029 C CA . ARG A 1 909 ? -49.118 -24.106 37.052 1.00 65.88 909 ARG A CA 1
ATOM 7030 C C . ARG A 1 909 ? -49.479 -23.775 35.602 1.00 65.88 909 ARG A C 1
ATOM 7032 O O . ARG A 1 909 ? -49.618 -24.637 34.741 1.00 65.88 909 ARG A O 1
ATOM 7039 N N . ALA A 1 910 ? -49.564 -22.477 35.306 1.00 65.31 910 ALA A N 1
ATOM 7040 C CA . ALA A 1 910 ? -49.900 -21.971 33.970 1.00 65.31 910 ALA A CA 1
ATOM 7041 C C . ALA A 1 910 ? -48.796 -22.186 32.909 1.00 65.31 910 ALA A C 1
ATOM 7043 O O . ALA A 1 910 ? -49.082 -22.132 31.709 1.00 65.31 910 ALA A O 1
ATOM 7044 N N . PHE A 1 911 ? -47.550 -22.417 33.332 1.00 68.69 911 PHE A N 1
ATOM 7045 C CA . PHE A 1 911 ? -46.368 -22.512 32.471 1.00 68.69 911 PHE A CA 1
ATOM 7046 C C . PHE A 1 911 ? -45.783 -23.927 32.498 1.00 68.69 911 PHE A C 1
ATOM 7048 O O . PHE A 1 911 ? -45.789 -24.585 33.535 1.00 68.69 911 PHE A O 1
ATOM 7055 N N . LEU A 1 912 ? -45.273 -24.378 31.350 1.00 64.25 912 LEU A N 1
ATOM 7056 C CA . LEU A 1 912 ? -44.520 -25.630 31.231 1.00 64.25 912 LEU A CA 1
ATOM 7057 C C . LEU A 1 912 ? -43.188 -25.519 31.988 1.00 64.25 912 LEU A C 1
ATOM 7059 O O . LEU A 1 912 ? -42.626 -24.427 32.064 1.00 64.25 912 LEU A O 1
ATOM 7063 N N . HIS A 1 913 ? -42.652 -26.640 32.477 1.00 60.53 913 HIS A N 1
ATOM 7064 C CA . HIS A 1 913 ? -41.264 -26.704 32.957 1.00 60.53 913 HIS A CA 1
ATOM 7065 C C . HIS A 1 913 ? -40.256 -26.570 31.810 1.00 60.53 913 HIS A C 1
ATOM 7067 O O . HIS A 1 913 ? -40.578 -26.762 30.633 1.00 60.53 913 HIS A O 1
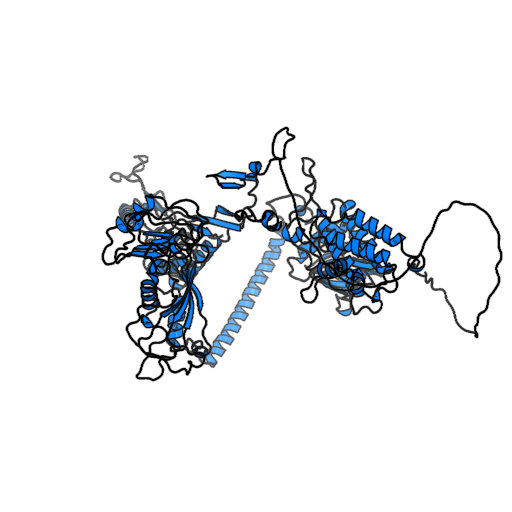ATOM 7073 N N . ALA A 1 914 ? -39.003 -26.281 32.161 1.00 55.06 914 ALA A N 1
ATOM 7074 C CA . ALA A 1 914 ? -37.889 -26.544 31.262 1.00 55.06 914 ALA A CA 1
ATOM 7075 C C . ALA A 1 914 ? -37.760 -28.064 31.063 1.00 55.06 914 ALA A C 1
ATOM 7077 O O . ALA A 1 914 ? -37.676 -28.803 32.041 1.00 55.06 914 ALA A O 1
ATOM 7078 N N . ALA A 1 915 ? -37.738 -28.527 29.811 1.00 51.88 915 ALA A N 1
ATOM 7079 C CA . ALA A 1 915 ? -37.309 -29.892 29.523 1.00 51.88 915 ALA A CA 1
ATOM 7080 C C . ALA A 1 915 ? -35.826 -30.033 29.906 1.00 51.88 915 ALA A C 1
ATOM 7082 O O . ALA A 1 915 ? -35.031 -29.149 29.569 1.00 51.88 915 ALA A O 1
ATOM 7083 N N . VAL A 1 916 ? -35.513 -31.105 30.637 1.00 38.34 916 VAL A N 1
ATOM 7084 C CA . VAL A 1 916 ? -34.170 -31.465 31.126 1.00 38.34 916 VAL A CA 1
ATOM 7085 C C . VAL A 1 916 ? -33.330 -32.045 29.991 1.00 38.34 916 VAL A C 1
ATOM 7087 O O . VAL A 1 916 ? -33.890 -32.866 29.231 1.00 38.34 916 VAL A O 1
#

Organism: NCBI:txid34289

InterPro domains:
  IPR000719 Protein kinase domain [PS50011] (340-614)
  IPR000719 Protein kinase domain [SM00220] (340-614)
  IPR001197 Large ribosomal subunit protein uL16, eukaryota/archaea [TIGR00279] (697-870)
  IPR001245 Serine-threonine/tyrosine-protein kinase, catalytic domain [PF07714] (343-609)
  IPR008271 Serine/threonine-protein kinase, active site [PS00108] (460-472)
  IPR011009 Protein kinase-like domain superfamily [SSF56112] (325-634)
  IPR016180 Large ribosomal subunit protein uL16 domain [cd01433] (737-862)
  IPR017441 Protein kinase, ATP binding site [PS00107] (346-368)
  IPR018255 Large ribosomal subunit protein uL16, conserved site, eukaryota/archaea [PS01257] (804-825)
  IPR032675 Leucine-rich repeat domain superfamily [G3DSA:3.80.10.10] (1-119)
  IPR036920 Large ribosomal subunit protein uL16 superfamily [G3DSA:3.90.1170.10] (697-912)
  IPR036920 Large ribosomal subunit protein uL16 superfamily [SSF54686] (700-869)
  IPR047873 Large ribosomal subunit protein uL16 [PF00252] (708-862)

Secondary structure (DSSP, 8-state):
-EEE-TTS--EEPPPGGGGG-TT--EEE--SSEEEEEEETHHHHT----TT--EEEE--SSEEEEEES--PPPTTEEEE-TTSGGGG-TTS--TTTTS-------S----S------S-PPPTT-EE-SS-SSTT-EE--EEEEEEESS-S-S-SGGGHHHHHHHHHHTTT--GGGEEEEEEEEETTTEEEEEEEE-----TTTS-TTS--HHHHHHHHHHHHTT-SPP-TTT--EEEEEE---GGGGGGGS--------HHHHHHHHHHHHHHHHHHHHHHHHHHHHHHHHHHHHHTTTSSS----SS-SGGGTTTS----TTSEE--HHHHHHHTTTT-GGGEEEEETTEEEEEEE-TTS-EEEEEEEPTT-TTHHHHHHHHHHHHTT---TTBPPEEEEEEETTEEEEEEE--TT-BHHHHHSTT-SSPPPHHHHHHHHHHHHHHHHHHHHTSSS-EE-----TTSEEE-TT--EEE--GGG-EEPPPPPTTSPPPSSEE----S-TTTS-HHHHHH-EE-HHHHHHHHHHHHHHHHH---SEETTEEHHHHHHHHHHTT-GGGSS-GGG-S--HHHHHHHHHHHHHHT-SSGGGSPPHHHHHHHHHHHHTTS-HHHH-------------------------------------------------------------------------------HHHHEEEETTEEEE-GGG----PPPS----EEE-TTS-TTT--EEEEEEE-S--EEEHHHHHHHHHHHHHHHHHHT-TTSEEEEE-----EEEE---PPPSS-TT-S-THHHHHTT-EEEEEEE--TT-EEEEEEE-GGGHHHHHHHHHHHHTTSSS-EEEEE-SBSTTSSSBHHHHHHHHHTT-EEEETTEEEEPPS-S-GGGS-TT--SPPPP-

Radius of gyration: 42.1 Å; chains: 1; bounding box: 118×104×120 Å